Protein AF-0000000072586135 (afdb_homodimer)

Secondary structure (DSSP, 8-state):
--PPPHHHHHHHHHHHHHHHHTHHHHHHHHHHHHHHH-GGGGGTS-SHHHHHSHHHHHHHHHHHHHHHTTT-GGGGHHHHHHHHHHHHTTT--TTHHHHHHHHHHHHHHHHHGGGS-HHHHHHHHHHHHHHHHHHHHHHHHHHHHSS-SS-EEEEEEEEEE-SSSEEEEEEEETTS-PPPP--TT-EEEEEEEETTTTEEEEEEEEB-S---SS-EEEEEE-----BTTBPPPHHHHHHHHH--TT-EEEEPPPB-S----TT--S-EEEEEEGGGHHHHHHHHHHHHHTT--S-EEEEEEES-GGG-TTHHHHHHHHHH-TTEEEEEEESS--TTPPBTTTBSEESPPPHHHHHHHT--TT-EEEEES-HHHHHHHHHHHHHTT--GGGEEEE--SS----/--PPPHHHHHHHHHHHHHHHHTHHHHHHHHHHHHHHH-GGGGGTS-SHHHHHSHHHHHHHHHHHHHHHTTT-GGGGHHHHHHHHHHHHTTT--TTHHHHHHHHHHHHHHHHHGGGS-HHHHHHHHHHHHHHHHHHHHHHHHHHHHSS-SS-EEEEEEEEEE-SSSEEEEEEEETTS-PPPP--TT-EEEEEEEETTTTEEEEEEEEB-S---SS-EEEEEE-----BTTBPPPHHHHHHHHH--TT-EEEEPPPB-S----TT--S-EEEEEEGGGHHHHHHHHHHHHHTT--S-EEEEEEES-GGG-TTHHHHHHHHHH-TTEEEEEEESS--TTPPBTTTBSEESPPPHHHHHHHT--TT-EEEEES-HHHHHHHHHHHHHTT--GGGEEEE--SS----

Sequence (804 aa):
MTQMTAEQMARVKATAPVLAEHGATITKHFYQRMFGRHPELKNVFNQTHQKTGSQPETLAKAVYAYAANIDNLGALGGAVSRIAHKHASLNIRPEHYPIVGENLLASIVEVLGDAVDADTLEAWRIAYGQLAAILIGAEANLYENAAWSGFRPFKVAKKVRESDEITSFYLTPADGGAAPGFEPGQYISVKRFVGDMGVDQPRQYSLSDAPHGKWLRISVKREAGHSEAVPAGKVSTLMHDGVDVDSVVEVTAPMGDFTLNRHATTPVVLISGGVGITPMMSMASTLVAAGSEREVRFLHACRAANVHAFRDWLNDTTDAHPNVKRAVFYEVVGPNDRVGVDHDHEGRITPAALERHALVPDADYYICGPIAFMKQQRDALVALGVAPERVQTEIFGSGALEMTQMTAEQMARVKATAPVLAEHGATITKHFYQRMFGRHPELKNVFNQTHQKTGSQPETLAKAVYAYAANIDNLGALGGAVSRIAHKHASLNIRPEHYPIVGENLLASIVEVLGDAVDADTLEAWRIAYGQLAAILIGAEANLYENAAWSGFRPFKVAKKVRESDEITSFYLTPADGGAAPGFEPGQYISVKRFVGDMGVDQPRQYSLSDAPHGKWLRISVKREAGHSEAVPAGKVSTLMHDGVDVDSVVEVTAPMGDFTLNRHATTPVVLISGGVGITPMMSMASTLVAAGSEREVRFLHACRAANVHAFRDWLNDTTDAHPNVKRAVFYEVVGPNDRVGVDHDHEGRITPAALERHALVPDADYYICGPIAFMKQQRDALVALGVAPERVQTEIFGSGALE

Structure (mmCIF, N/CA/C/O backbone):
data_AF-0000000072586135-model_v1
#
loop_
_entity.id
_entity.type
_entity.pdbx_description
1 polymer Flavohemoprotein
#
loop_
_atom_site.group_PDB
_atom_site.id
_atom_site.type_symbol
_atom_site.label_atom_id
_atom_site.label_alt_id
_atom_site.label_comp_id
_atom_site.label_asym_id
_atom_site.label_entity_id
_atom_site.label_seq_id
_atom_site.pdbx_PDB_ins_code
_atom_site.Cartn_x
_atom_site.Cartn_y
_atom_site.Cartn_z
_atom_site.occupancy
_atom_site.B_iso_or_equiv
_atom_site.auth_seq_id
_atom_site.auth_comp_id
_atom_site.auth_asym_id
_atom_site.auth_atom_id
_atom_site.pdbx_PDB_model_num
ATOM 1 N N . MET A 1 1 ? -5.027 -15.102 22.641 1 48.94 1 MET A N 1
ATOM 2 C CA . MET A 1 1 ? -6.258 -15.344 21.891 1 48.94 1 MET A CA 1
ATOM 3 C C . MET A 1 1 ? -7.172 -16.297 22.656 1 48.94 1 MET A C 1
ATOM 5 O O . MET A 1 1 ? -6.703 -17.266 23.25 1 48.94 1 MET A O 1
ATOM 9 N N . THR A 1 2 ? -8.25 -15.836 23.016 1 58.72 2 THR A N 1
ATOM 10 C CA . THR A 1 2 ? -9.086 -16.656 23.875 1 58.72 2 THR A CA 1
ATOM 11 C C . THR A 1 2 ? -9.453 -17.969 23.203 1 58.72 2 THR A C 1
ATOM 13 O O . THR A 1 2 ? -9.883 -17.969 22.047 1 58.72 2 THR A O 1
ATOM 16 N N . GLN A 1 3 ? -8.945 -19.016 23.656 1 75.38 3 GLN A N 1
ATOM 17 C CA . GLN A 1 3 ? -9.266 -20.375 23.219 1 75.38 3 GLN A CA 1
ATOM 18 C C . GLN A 1 3 ? -10.766 -20.641 23.312 1 75.38 3 GLN A C 1
ATOM 20 O O . GLN A 1 3 ? -11.398 -20.281 24.312 1 75.38 3 GLN A O 1
ATOM 25 N N . MET A 1 4 ? -11.32 -21.062 22.188 1 86.88 4 MET A N 1
ATOM 26 C CA . MET A 1 4 ? -12.734 -21.406 22.156 1 86.88 4 MET A CA 1
ATOM 27 C C . MET A 1 4 ? -13.055 -22.531 23.141 1 86.88 4 MET A C 1
ATOM 29 O O . MET A 1 4 ? -12.281 -23.484 23.266 1 86.88 4 MET A O 1
ATOM 33 N N . THR A 1 5 ? -14.094 -22.359 23.828 1 91 5 THR A N 1
ATOM 34 C CA . THR A 1 5 ? -14.57 -23.422 24.703 1 91 5 THR A CA 1
ATOM 35 C C . THR A 1 5 ? -15.18 -24.562 23.891 1 91 5 THR A C 1
ATOM 37 O O . THR A 1 5 ? -15.484 -24.391 22.719 1 91 5 THR A O 1
ATOM 40 N N . ALA A 1 6 ? -15.352 -25.688 24.562 1 90.5 6 ALA A N 1
ATOM 41 C CA . ALA A 1 6 ? -15.969 -26.844 23.906 1 90.5 6 ALA A CA 1
ATOM 42 C C . ALA A 1 6 ? -17.391 -26.516 23.469 1 90.5 6 ALA A C 1
ATOM 44 O O . ALA A 1 6 ? -17.828 -26.953 22.391 1 90.5 6 ALA A O 1
ATOM 45 N N . GLU A 1 7 ? -18.031 -25.797 24.25 1 92.38 7 GLU A N 1
ATOM 46 C CA . GLU A 1 7 ? -19.406 -25.406 23.922 1 92.38 7 GLU A CA 1
ATOM 47 C C . GLU A 1 7 ? -19.453 -24.5 22.688 1 92.38 7 GLU A C 1
ATOM 49 O O . GLU A 1 7 ? -20.297 -24.672 21.812 1 92.38 7 GLU A O 1
ATOM 54 N N . GLN A 1 8 ? -18.625 -23.594 22.656 1 92.06 8 GLN A N 1
ATOM 55 C CA . GLN A 1 8 ? -18.562 -22.672 21.516 1 92.06 8 GLN A CA 1
ATOM 56 C C . GLN A 1 8 ? -18.219 -23.422 20.234 1 92.06 8 GLN A C 1
ATOM 58 O O . GLN A 1 8 ? -18.828 -23.172 19.188 1 92.06 8 GLN A O 1
ATOM 63 N N . MET A 1 9 ? -17.359 -24.359 20.359 1 91.06 9 MET A N 1
ATOM 64 C CA . MET A 1 9 ? -16.984 -25.156 19.203 1 91.06 9 MET A CA 1
ATOM 65 C C . MET A 1 9 ? -18.172 -25.969 18.688 1 91.06 9 MET A C 1
ATOM 67 O O . MET A 1 9 ? -18.391 -26.078 17.484 1 91.06 9 MET A O 1
ATOM 71 N N . ALA A 1 10 ? -18.859 -26.484 19.625 1 91.19 10 ALA A N 1
ATOM 72 C CA . ALA A 1 10 ? -20.031 -27.281 19.266 1 91.19 10 ALA A CA 1
ATOM 73 C C . ALA A 1 10 ? -21.078 -26.438 18.547 1 91.19 10 ALA A C 1
ATOM 75 O O . ALA A 1 10 ? -21.719 -26.906 17.609 1 91.19 10 ALA A O 1
ATOM 76 N N . ARG A 1 11 ? -21.219 -25.25 18.938 1 91.69 11 ARG A N 1
ATOM 77 C CA . ARG A 1 11 ? -22.188 -24.359 18.328 1 91.69 11 ARG A CA 1
ATOM 78 C C . ARG A 1 11 ? -21.797 -24.016 16.891 1 91.69 11 ARG A C 1
ATOM 80 O O . ARG A 1 11 ? -22.641 -23.984 15.992 1 91.69 11 ARG A O 1
ATOM 87 N N . VAL A 1 12 ? -20.562 -23.719 16.719 1 90.88 12 VAL A N 1
ATOM 88 C CA . VAL A 1 12 ? -20.062 -23.391 15.391 1 90.88 12 VAL A CA 1
ATOM 89 C C . VAL A 1 12 ? -20.234 -24.594 14.461 1 90.88 12 VAL A C 1
ATOM 91 O O . VAL A 1 12 ? -20.781 -24.453 13.359 1 90.88 12 VAL A O 1
ATOM 94 N N . LYS A 1 13 ? -19.922 -25.766 14.938 1 88.62 13 LYS A N 1
ATOM 95 C CA . LYS A 1 13 ? -20.031 -26.984 14.117 1 88.62 13 LYS A CA 1
ATOM 96 C C . LYS A 1 13 ? -21.484 -27.281 13.789 1 88.62 13 LYS A C 1
ATOM 98 O O . LYS A 1 13 ? -21.812 -27.688 12.672 1 88.62 13 LYS A O 1
ATOM 103 N N . ALA A 1 14 ? -22.281 -27.047 14.711 1 88.06 14 ALA A N 1
ATOM 104 C CA . ALA A 1 14 ? -23.703 -27.359 14.555 1 88.06 14 ALA A CA 1
ATOM 105 C C . ALA A 1 14 ? -24.375 -26.422 13.562 1 88.06 14 ALA A C 1
ATOM 107 O O . ALA A 1 14 ? -25.344 -26.781 12.898 1 88.06 14 ALA A O 1
ATOM 108 N N . THR A 1 15 ? -23.828 -25.266 13.43 1 88.31 15 THR A N 1
ATOM 109 C CA . THR A 1 15 ? -24.484 -24.281 12.602 1 88.31 15 THR A CA 1
ATOM 110 C C . THR A 1 15 ? -23.781 -24.125 11.258 1 88.31 15 THR A C 1
ATOM 112 O O . THR A 1 15 ? -24.266 -23.438 10.359 1 88.31 15 THR A O 1
ATOM 115 N N . ALA A 1 16 ? -22.688 -24.812 11.094 1 84.69 16 ALA A N 1
ATOM 116 C CA . ALA A 1 16 ? -21.906 -24.734 9.867 1 84.69 16 ALA A CA 1
ATOM 117 C C . ALA A 1 16 ? -22.719 -25.188 8.656 1 84.69 16 ALA A C 1
ATOM 119 O O . ALA A 1 16 ? -22.688 -24.547 7.605 1 84.69 16 ALA A O 1
ATOM 120 N N . PRO A 1 17 ? -23.531 -26.203 8.789 1 81.75 17 PRO A N 1
ATOM 121 C CA . PRO A 1 17 ? -24.312 -26.641 7.629 1 81.75 17 PRO A CA 1
ATOM 122 C C . PRO A 1 17 ? -25.328 -25.594 7.176 1 81.75 17 PRO A C 1
ATOM 124 O O . PRO A 1 17 ? -25.562 -25.422 5.973 1 81.75 17 PRO A O 1
ATOM 127 N N . VAL A 1 18 ? -25.938 -24.953 8.094 1 82.44 18 VAL A N 1
ATOM 128 C CA . VAL A 1 18 ? -26.922 -23.922 7.754 1 82.44 18 VAL A CA 1
ATOM 129 C C . VAL A 1 18 ? -26.219 -22.766 7.043 1 82.44 18 VAL A C 1
ATOM 131 O O . VAL A 1 18 ? -26.766 -22.188 6.094 1 82.44 18 VAL A O 1
ATOM 134 N N . LEU A 1 19 ? -25.109 -22.422 7.488 1 80.06 19 LEU A N 1
ATOM 135 C CA . LEU A 1 19 ? -24.344 -21.359 6.848 1 80.06 19 LEU A CA 1
ATOM 136 C C . LEU A 1 19 ? -23.938 -21.766 5.434 1 80.06 19 LEU A C 1
ATOM 138 O O . LEU A 1 19 ? -23.938 -20.938 4.523 1 80.06 19 LEU A O 1
ATOM 142 N N . ALA A 1 20 ? -23.609 -23.047 5.344 1 77.44 20 ALA A N 1
ATOM 143 C CA . ALA A 1 20 ? -23.25 -23.547 4.02 1 77.44 20 ALA A CA 1
ATOM 144 C C . ALA A 1 20 ? -24.422 -23.484 3.064 1 77.44 20 ALA A C 1
ATOM 146 O O . ALA A 1 20 ? -24.281 -23.125 1.896 1 77.44 20 ALA A O 1
ATOM 147 N N . GLU A 1 21 ? -25.531 -23.828 3.533 1 81.69 21 GLU A N 1
ATOM 148 C CA . GLU A 1 21 ? -26.75 -23.828 2.723 1 81.69 21 GLU A CA 1
ATOM 149 C C . GLU A 1 21 ? -27.109 -22.422 2.254 1 81.69 21 GLU A C 1
ATOM 151 O O . GLU A 1 21 ? -27.562 -22.234 1.128 1 81.69 21 GLU A O 1
ATOM 156 N N . HIS A 1 22 ? -26.891 -21.484 3.02 1 85.69 22 HIS A N 1
ATOM 157 C CA . HIS A 1 22 ? -27.25 -20.109 2.693 1 85.69 22 HIS A CA 1
ATOM 158 C C . HIS A 1 22 ? -26.016 -19.297 2.324 1 85.69 22 HIS A C 1
ATOM 160 O O . HIS A 1 22 ? -26.047 -18.062 2.346 1 85.69 22 HIS A O 1
ATOM 166 N N . GLY A 1 23 ? -24.938 -19.938 2.098 1 81.75 23 GLY A N 1
ATOM 167 C CA . GLY A 1 23 ? -23.641 -19.312 1.897 1 81.75 23 GLY A CA 1
ATOM 168 C C . GLY A 1 23 ? -23.641 -18.266 0.806 1 81.75 23 GLY A C 1
ATOM 169 O O . GLY A 1 23 ? -23.109 -17.172 0.992 1 81.75 23 GLY A O 1
ATOM 170 N N . ALA A 1 24 ? -24.297 -18.562 -0.292 1 80.62 24 ALA A N 1
ATOM 171 C CA . ALA A 1 24 ? -24.344 -17.641 -1.422 1 80.62 24 ALA A CA 1
ATOM 172 C C . ALA A 1 24 ? -25.078 -16.359 -1.056 1 80.62 24 ALA A C 1
ATOM 174 O O . ALA A 1 24 ? -24.625 -15.25 -1.376 1 80.62 24 ALA A O 1
ATOM 175 N N . THR A 1 25 ? -26.203 -16.5 -0.37 1 87.31 25 THR A N 1
ATOM 176 C CA . THR A 1 25 ? -27 -15.344 0.029 1 87.31 25 THR A CA 1
ATOM 177 C C . THR A 1 25 ? -26.266 -14.5 1.065 1 87.31 25 THR A C 1
ATOM 179 O O . THR A 1 25 ? -26.25 -13.273 0.98 1 87.31 25 THR A O 1
ATOM 182 N N . ILE A 1 26 ? -25.688 -15.148 1.99 1 87.75 26 ILE A N 1
ATOM 183 C CA . ILE A 1 26 ? -24.969 -14.461 3.059 1 87.75 26 ILE A CA 1
ATOM 184 C C . ILE A 1 26 ? -23.797 -13.688 2.473 1 87.75 26 ILE A C 1
ATOM 186 O O . ILE A 1 26 ? -23.578 -12.523 2.818 1 87.75 26 ILE A O 1
ATOM 190 N N . THR A 1 27 ? -23.047 -14.289 1.643 1 85.62 27 THR A N 1
ATOM 191 C CA . THR A 1 27 ? -21.859 -13.672 1.092 1 85.62 27 THR A CA 1
ATOM 192 C C . THR A 1 27 ? -22.219 -12.492 0.194 1 85.62 27 THR A C 1
ATOM 194 O O . THR A 1 27 ? -21.547 -11.453 0.219 1 85.62 27 THR A O 1
ATOM 197 N N . LYS A 1 28 ? -23.266 -12.664 -0.591 1 86.88 28 LYS A N 1
ATOM 198 C CA . LYS A 1 28 ? -23.734 -11.539 -1.399 1 86.88 28 LYS A CA 1
ATOM 199 C C . LYS A 1 28 ? -24.109 -10.344 -0.524 1 86.88 28 LYS A C 1
ATOM 201 O O . LYS A 1 28 ? -23.719 -9.211 -0.811 1 86.88 28 LYS A O 1
ATOM 206 N N . HIS A 1 29 ? -24.875 -10.633 0.488 1 91.62 29 HIS A N 1
ATOM 207 C CA . HIS A 1 29 ? -25.266 -9.578 1.423 1 91.62 29 HIS A CA 1
ATOM 208 C C . HIS A 1 29 ? -24.047 -8.984 2.119 1 91.62 29 HIS A C 1
ATOM 210 O O . HIS A 1 29 ? -23.953 -7.766 2.297 1 91.62 29 HIS A O 1
ATOM 216 N N . PHE A 1 30 ? -23.125 -9.766 2.469 1 92.69 30 PHE A N 1
ATOM 217 C CA . PHE A 1 30 ? -21.891 -9.359 3.133 1 92.69 30 PHE A CA 1
ATOM 218 C C . PHE A 1 30 ? -21.125 -8.344 2.289 1 92.69 30 PHE A C 1
ATOM 220 O O . PHE A 1 30 ? -20.734 -7.281 2.785 1 92.69 30 PHE A O 1
ATOM 227 N N . TYR A 1 31 ? -20.922 -8.672 1.065 1 89.62 31 TYR A N 1
ATOM 228 C CA . TYR A 1 31 ? -20.156 -7.793 0.202 1 89.62 31 TYR A CA 1
ATOM 229 C C . TYR A 1 31 ? -20.875 -6.469 -0.012 1 89.62 31 TYR A C 1
ATOM 231 O O . TYR A 1 31 ? -20.25 -5.402 0.005 1 89.62 31 TYR A O 1
ATOM 239 N N . GLN A 1 32 ? -22.156 -6.551 -0.206 1 91.88 32 GLN A N 1
ATOM 240 C CA . GLN A 1 32 ? -22.938 -5.324 -0.355 1 91.88 32 GLN A CA 1
ATOM 241 C C . GLN A 1 32 ? -22.812 -4.445 0.887 1 91.88 32 GLN A C 1
ATOM 243 O O . GLN A 1 32 ? -22.594 -3.236 0.781 1 91.88 32 GLN A O 1
ATOM 248 N N . ARG A 1 33 ? -22.953 -5.082 2.002 1 93.81 33 ARG A N 1
ATOM 249 C CA . ARG A 1 33 ? -22.859 -4.375 3.275 1 93.81 33 ARG A CA 1
ATOM 250 C C . ARG A 1 33 ? -21.469 -3.777 3.473 1 93.81 33 ARG A C 1
ATOM 252 O O . ARG A 1 33 ? -21.328 -2.604 3.824 1 93.81 33 ARG A O 1
ATOM 259 N N . MET A 1 34 ? -20.484 -4.582 3.242 1 93.19 34 MET A N 1
ATOM 260 C CA . MET A 1 34 ? -19.094 -4.168 3.465 1 93.19 34 MET A CA 1
ATOM 261 C C . MET A 1 34 ? -18.719 -3.021 2.535 1 93.19 34 MET A C 1
ATOM 263 O O . MET A 1 34 ? -18.188 -2.004 2.982 1 93.19 34 MET A O 1
ATOM 267 N N . PHE A 1 35 ? -19.062 -3.088 1.262 1 91.75 35 PHE A N 1
ATOM 268 C CA . PHE A 1 35 ? -18.672 -2.07 0.295 1 91.75 35 PHE A CA 1
ATOM 269 C C . PHE A 1 35 ? -19.469 -0.794 0.491 1 91.75 35 PHE A C 1
ATOM 271 O O . PHE A 1 35 ? -19 0.3 0.171 1 91.75 35 PHE A O 1
ATOM 278 N N . GLY A 1 36 ? -20.688 -0.97 0.987 1 92.25 36 GLY A N 1
ATOM 279 C CA . GLY A 1 36 ? -21.469 0.208 1.322 1 92.25 36 GLY A CA 1
ATOM 280 C C . GLY A 1 36 ? -20.875 1.007 2.471 1 92.25 36 GLY A C 1
ATOM 281 O O . GLY A 1 36 ? -20.875 2.24 2.438 1 92.25 36 GLY A O 1
ATOM 282 N N . ARG A 1 37 ? -20.359 0.326 3.4 1 93.25 37 ARG A N 1
ATOM 283 C CA . ARG A 1 37 ? -19.859 0.963 4.609 1 93.25 37 ARG A CA 1
ATOM 284 C C . ARG A 1 37 ? -18.375 1.325 4.465 1 93.25 37 ARG A C 1
ATOM 286 O O . ARG A 1 37 ? -17.891 2.256 5.113 1 93.25 37 ARG A O 1
ATOM 293 N N . HIS A 1 38 ? -17.703 0.547 3.648 1 93.56 38 HIS A N 1
ATOM 294 C CA . HIS A 1 38 ? -16.266 0.712 3.447 1 93.56 38 HIS A CA 1
ATOM 295 C C . HIS A 1 38 ? -15.914 0.711 1.964 1 93.56 38 HIS A C 1
ATOM 297 O O . HIS A 1 38 ? -15.234 -0.2 1.483 1 93.56 38 HIS A O 1
ATOM 303 N N . PRO A 1 39 ? -16.234 1.788 1.282 1 92.5 39 PRO A N 1
ATOM 304 C CA . PRO A 1 39 ? -16.016 1.822 -0.166 1 92.5 39 PRO A CA 1
ATOM 305 C C . PRO A 1 39 ? -14.531 1.736 -0.542 1 92.5 39 PRO A C 1
ATOM 307 O O . PRO A 1 39 ? -14.203 1.318 -1.654 1 92.5 39 PRO A O 1
ATOM 310 N N . GLU A 1 40 ? -13.625 2.111 0.398 1 92.19 40 GLU A N 1
ATOM 311 C CA . GLU A 1 40 ? -12.195 2.033 0.13 1 92.19 40 GLU A CA 1
ATOM 312 C C . GLU A 1 40 ? -11.766 0.601 -0.17 1 92.19 40 GLU A C 1
ATOM 314 O O . GLU A 1 40 ? -10.766 0.376 -0.854 1 92.19 40 GLU A O 1
ATOM 319 N N . LEU A 1 41 ? -12.539 -0.399 0.287 1 92.56 41 LEU A N 1
ATOM 320 C CA . LEU A 1 41 ? -12.164 -1.799 0.109 1 92.56 41 LEU A CA 1
ATOM 321 C C . LEU A 1 41 ? -12.469 -2.266 -1.311 1 92.56 41 LEU A C 1
ATOM 323 O O . LEU A 1 41 ? -12.023 -3.336 -1.727 1 92.56 41 LEU A O 1
ATOM 327 N N . LYS A 1 42 ? -13.18 -1.464 -2.084 1 91.31 42 LYS A N 1
ATOM 328 C CA . LYS A 1 42 ? -13.375 -1.744 -3.504 1 91.31 42 LYS A CA 1
ATOM 329 C C . LYS A 1 42 ? -12.039 -1.72 -4.25 1 91.31 42 LYS A C 1
ATOM 331 O O . LYS A 1 42 ? -11.93 -2.266 -5.352 1 91.31 42 LYS A O 1
ATOM 336 N N . ASN A 1 43 ? -11.055 -1.072 -3.711 1 92.19 43 ASN A N 1
ATOM 337 C CA . ASN A 1 43 ? -9.727 -0.987 -4.32 1 92.19 43 ASN A CA 1
ATOM 338 C C . ASN A 1 43 ? -8.914 -2.256 -4.078 1 92.19 43 ASN A C 1
ATOM 340 O O . ASN A 1 43 ? -7.863 -2.449 -4.684 1 92.19 43 ASN A O 1
ATOM 344 N N . VAL A 1 44 ? -9.406 -3.131 -3.209 1 88.81 44 VAL A N 1
ATOM 345 C CA . VAL A 1 44 ? -8.664 -4.32 -2.791 1 88.81 44 VAL A CA 1
ATOM 346 C C . VAL A 1 44 ? -9.336 -5.57 -3.354 1 88.81 44 VAL A C 1
ATOM 348 O O . VAL A 1 44 ? -8.664 -6.469 -3.861 1 88.81 44 VAL A O 1
ATOM 351 N N . PHE A 1 45 ? -10.656 -5.555 -3.256 1 83.06 45 PHE A N 1
ATOM 352 C CA . PHE A 1 45 ? -11.422 -6.719 -3.686 1 83.06 45 PHE A CA 1
ATOM 353 C C . PHE A 1 45 ? -11.766 -6.617 -5.168 1 83.06 45 PHE A C 1
ATOM 355 O O . PHE A 1 45 ? -12.07 -5.535 -5.668 1 83.06 45 PHE A O 1
ATOM 362 N N . ASN A 1 46 ? -11.719 -7.738 -5.758 1 75 46 ASN A N 1
ATOM 363 C CA . ASN A 1 46 ? -12.109 -7.785 -7.164 1 75 46 ASN A CA 1
ATOM 364 C C . ASN A 1 46 ? -13.602 -7.5 -7.34 1 75 46 ASN A C 1
ATOM 366 O O . ASN A 1 46 ? -14.445 -8.25 -6.84 1 75 46 ASN A O 1
ATOM 370 N N . GLN A 1 47 ? -13.922 -6.543 -8.031 1 68.25 47 GLN A N 1
ATOM 371 C CA . GLN A 1 47 ? -15.305 -6.094 -8.172 1 68.25 47 GLN A CA 1
ATOM 372 C C . GLN A 1 47 ? -16.031 -6.891 -9.25 1 68.25 47 GLN A C 1
ATOM 374 O O . GLN A 1 47 ? -17.266 -6.988 -9.234 1 68.25 47 GLN A O 1
ATOM 379 N N . THR A 1 48 ? -15.305 -7.344 -10.172 1 56.91 48 THR A N 1
ATOM 380 C CA . THR A 1 48 ? -15.93 -8.109 -11.242 1 56.91 48 THR A CA 1
ATOM 381 C C . THR A 1 48 ? -16.484 -9.43 -10.711 1 56.91 48 THR A C 1
ATOM 383 O O . THR A 1 48 ? -17.578 -9.852 -11.102 1 56.91 48 THR A O 1
ATOM 386 N N . HIS A 1 49 ? -15.828 -9.938 -9.867 1 55.44 49 HIS A N 1
ATOM 387 C CA . HIS A 1 49 ? -16.266 -11.211 -9.305 1 55.44 49 HIS A CA 1
ATOM 388 C C . HIS A 1 49 ? -17.516 -11.039 -8.445 1 55.44 49 HIS A C 1
ATOM 390 O O . HIS A 1 49 ? -18.281 -11.984 -8.25 1 55.44 49 HIS A O 1
ATOM 396 N N . GLN A 1 50 ? -17.672 -9.906 -8.07 1 53.41 50 GLN A N 1
ATOM 397 C CA . GLN A 1 50 ? -18.844 -9.602 -7.262 1 53.41 50 GLN A CA 1
ATOM 398 C C . GLN A 1 50 ? -20.109 -9.562 -8.117 1 53.41 50 GLN A C 1
ATOM 400 O O . GLN A 1 50 ? -21.188 -9.93 -7.66 1 53.41 50 GLN A O 1
ATOM 405 N N . LYS A 1 51 ? -19.906 -9.242 -9.328 1 51.59 51 LYS A N 1
ATOM 406 C CA . LYS A 1 51 ? -21.047 -9.102 -10.227 1 51.59 51 LYS A CA 1
ATOM 407 C C . LYS A 1 51 ? -21.484 -10.469 -10.75 1 51.59 51 LYS A C 1
ATOM 409 O O . LYS A 1 51 ? -22.672 -10.68 -11.008 1 51.59 51 LYS A O 1
ATOM 414 N N . THR A 1 52 ? -20.469 -11.32 -10.859 1 49.84 52 THR A N 1
ATOM 415 C CA . THR A 1 52 ? -20.781 -12.609 -11.469 1 49.84 52 THR A CA 1
ATOM 416 C C . THR A 1 52 ? -21.234 -13.609 -10.414 1 49.84 52 THR A C 1
ATOM 418 O O . THR A 1 52 ? -21.719 -14.695 -10.75 1 49.84 52 THR A O 1
ATOM 421 N N . GLY A 1 53 ? -21.234 -13.258 -9.141 1 54.03 53 GLY A N 1
ATOM 422 C CA . GLY A 1 53 ? -21.703 -14.094 -8.055 1 54.03 53 GLY A CA 1
ATOM 423 C C . GLY A 1 53 ? -20.703 -15.156 -7.633 1 54.03 53 GLY A C 1
ATOM 424 O O . GLY A 1 53 ? -20.906 -15.852 -6.637 1 54.03 53 GLY A O 1
ATOM 425 N N . SER A 1 54 ? -19.547 -15.422 -8.32 1 55.94 54 SER A N 1
ATOM 426 C CA . SER A 1 54 ? -18.594 -16.5 -8.031 1 55.94 54 SER A CA 1
ATOM 427 C C . SER A 1 54 ? -17.844 -16.234 -6.734 1 55.94 54 SER A C 1
ATOM 429 O O . SER A 1 54 ? -17.594 -17.141 -5.949 1 55.94 54 SER A O 1
ATOM 431 N N . GLN A 1 55 ? -17.531 -15.117 -6.27 1 58.62 55 GLN A N 1
ATOM 432 C CA . GLN A 1 55 ? -16.75 -14.75 -5.09 1 58.62 55 GLN A CA 1
ATOM 433 C C . GLN A 1 55 ? -17.531 -15.023 -3.809 1 58.62 55 GLN A C 1
ATOM 435 O O . GLN A 1 55 ? -17 -15.625 -2.873 1 58.62 55 GLN A O 1
ATOM 440 N N . PRO A 1 56 ? -18.734 -14.734 -3.865 1 59.34 56 PRO A N 1
ATOM 441 C CA . PRO A 1 56 ? -19.484 -15.023 -2.637 1 59.34 56 PRO A CA 1
ATOM 442 C C . PRO A 1 56 ? -19.453 -16.5 -2.262 1 59.34 56 PRO A C 1
ATOM 444 O O . PRO A 1 56 ? -19.344 -16.844 -1.082 1 59.34 56 PRO A O 1
ATOM 447 N N . GLU A 1 57 ? -19.234 -17.25 -3.184 1 65.44 57 GLU A N 1
ATOM 448 C CA . GLU A 1 57 ? -19.25 -18.688 -2.914 1 65.44 57 GLU A CA 1
ATOM 449 C C . GLU A 1 57 ? -17.938 -19.156 -2.303 1 65.44 57 GLU A C 1
ATOM 451 O O . GLU A 1 57 ? -17.922 -19.984 -1.392 1 65.44 57 GLU A O 1
ATOM 456 N N . THR A 1 58 ? -16.859 -18.562 -2.68 1 66.31 58 THR A N 1
ATOM 457 C CA . THR A 1 58 ? -15.547 -18.953 -2.193 1 66.31 58 THR A CA 1
ATOM 458 C C . THR A 1 58 ? -15.391 -18.609 -0.717 1 66.31 58 THR A C 1
ATOM 460 O O . THR A 1 58 ? -14.891 -19.422 0.069 1 66.31 58 THR A O 1
ATOM 463 N N . LEU A 1 59 ? -15.773 -17.438 -0.352 1 69.12 59 LEU A N 1
ATOM 464 C CA . LEU A 1 59 ? -15.672 -17.031 1.046 1 69.12 59 LEU A CA 1
ATOM 465 C C . LEU A 1 59 ? -16.547 -17.906 1.93 1 69.12 59 LEU A C 1
ATOM 467 O O . LEU A 1 59 ? -16.141 -18.328 3.01 1 69.12 59 LEU A O 1
ATOM 471 N N . ALA A 1 60 ? -17.719 -18.172 1.395 1 69.19 60 ALA A N 1
ATOM 472 C CA . ALA A 1 60 ? -18.625 -19.031 2.143 1 69.19 60 ALA A CA 1
ATOM 473 C C . ALA A 1 60 ? -18.016 -20.422 2.367 1 69.19 60 ALA A C 1
ATOM 475 O O . ALA A 1 60 ? -18.078 -20.969 3.471 1 69.19 60 ALA A O 1
ATOM 476 N N . LYS A 1 61 ? -17.375 -20.891 1.372 1 70.69 61 LYS A N 1
ATOM 477 C CA . LYS A 1 61 ? -16.75 -22.203 1.46 1 70.69 61 LYS A CA 1
ATOM 478 C C . LYS A 1 61 ? -15.578 -22.188 2.434 1 70.69 61 LYS A C 1
ATOM 480 O O . LYS A 1 61 ? -15.367 -23.156 3.172 1 70.69 61 LYS A O 1
ATOM 485 N N . ALA A 1 62 ? -14.859 -21.125 2.439 1 70.44 62 ALA A N 1
ATOM 486 C CA . ALA A 1 62 ? -13.727 -21 3.355 1 70.44 62 ALA A CA 1
ATOM 487 C C . ALA A 1 62 ? -14.195 -20.953 4.805 1 70.44 62 ALA A C 1
ATOM 489 O O . ALA A 1 62 ? -13.594 -21.609 5.676 1 70.44 62 ALA A O 1
ATOM 490 N N . VAL A 1 63 ? -15.234 -20.25 5.012 1 69.69 63 VAL A N 1
ATOM 491 C CA . VAL A 1 63 ? -15.781 -20.156 6.359 1 69.69 63 VAL A CA 1
ATOM 492 C C . VAL A 1 63 ? -16.328 -21.516 6.801 1 69.69 63 VAL A C 1
ATOM 494 O O . VAL A 1 63 ? -16.109 -21.922 7.945 1 69.69 63 VAL A O 1
ATOM 497 N N . TYR A 1 64 ? -16.969 -22.156 5.895 1 74 64 TYR A N 1
ATOM 498 C CA . TYR A 1 64 ? -17.469 -23.484 6.188 1 74 64 TYR A CA 1
ATOM 499 C C . TYR A 1 64 ? -16.328 -24.453 6.496 1 74 64 TYR A C 1
ATOM 501 O O . TYR A 1 64 ? -16.391 -25.203 7.465 1 74 64 TYR A O 1
ATOM 509 N N . ALA A 1 65 ? -15.352 -24.422 5.629 1 74.44 65 ALA A N 1
ATOM 510 C CA . ALA A 1 65 ? -14.203 -25.297 5.836 1 74.44 65 ALA A CA 1
ATOM 511 C C . ALA A 1 65 ? -13.562 -25.062 7.195 1 74.44 65 ALA A C 1
ATOM 513 O O . ALA A 1 65 ? -13.18 -26 7.891 1 74.44 65 ALA A O 1
ATOM 514 N N . TYR A 1 66 ? -13.469 -23.875 7.527 1 77.94 66 TYR A N 1
ATOM 515 C CA . TYR A 1 66 ? -12.938 -23.516 8.836 1 77.94 66 TYR A CA 1
ATOM 516 C C . TYR A 1 66 ? -13.82 -24.078 9.953 1 77.94 66 TYR A C 1
ATOM 518 O O . TYR A 1 66 ? -13.328 -24.688 10.898 1 77.94 66 TYR A O 1
ATOM 526 N N . ALA A 1 67 ? -15.094 -23.828 9.812 1 78.88 67 ALA A N 1
ATOM 527 C CA . ALA A 1 67 ? -16.031 -24.281 10.828 1 78.88 67 ALA A CA 1
ATOM 528 C C . ALA A 1 67 ? -15.969 -25.797 10.984 1 78.88 67 ALA A C 1
ATOM 530 O O . ALA A 1 67 ? -16 -26.312 12.109 1 78.88 67 ALA A O 1
ATOM 531 N N . ALA A 1 68 ? -15.844 -26.391 9.898 1 77.31 68 ALA A N 1
ATOM 532 C CA . ALA A 1 68 ? -15.828 -27.859 9.898 1 77.31 68 ALA A CA 1
ATOM 533 C C . ALA A 1 68 ? -14.555 -28.391 10.539 1 77.31 68 ALA A C 1
ATOM 535 O O . ALA A 1 68 ? -14.531 -29.516 11.055 1 77.31 68 ALA A O 1
ATOM 536 N N . ASN A 1 69 ? -13.516 -27.672 10.539 1 80.88 69 ASN A N 1
ATOM 537 C CA . ASN A 1 69 ? -12.234 -28.141 11.047 1 80.88 69 ASN A CA 1
ATOM 538 C C . ASN A 1 69 ? -11.82 -27.359 12.297 1 80.88 69 ASN A C 1
ATOM 540 O O . ASN A 1 69 ? -10.625 -27.266 12.609 1 80.88 69 ASN A O 1
ATOM 544 N N . ILE A 1 70 ? -12.711 -26.766 12.906 1 81.62 70 ILE A N 1
ATOM 545 C CA . ILE A 1 70 ? -12.445 -25.844 14.008 1 81.62 70 ILE A CA 1
ATOM 546 C C . ILE A 1 70 ? -11.719 -26.594 15.133 1 81.62 70 ILE A C 1
ATOM 548 O O . ILE A 1 70 ? -10.992 -25.984 15.922 1 81.62 70 ILE A O 1
ATOM 552 N N . ASP A 1 71 ? -11.859 -27.922 15.195 1 80.12 71 ASP A N 1
ATOM 553 C CA . ASP A 1 71 ? -11.219 -28.734 16.219 1 80.12 71 ASP A CA 1
ATOM 554 C C . ASP A 1 71 ? -9.867 -29.266 15.742 1 80.12 71 ASP A C 1
ATOM 556 O O . ASP A 1 71 ? -9.148 -29.922 16.5 1 80.12 71 ASP A O 1
ATOM 560 N N . ASN A 1 72 ? -9.57 -29.094 14.523 1 80.56 72 ASN A N 1
ATOM 561 C CA . ASN A 1 72 ? -8.328 -29.547 13.914 1 80.56 72 ASN A CA 1
ATOM 562 C C . ASN A 1 72 ? -7.789 -28.531 12.906 1 80.56 72 ASN A C 1
ATOM 564 O O . ASN A 1 72 ? -7.719 -28.828 11.711 1 80.56 72 ASN A O 1
ATOM 568 N N . LEU A 1 73 ? -7.281 -27.516 13.477 1 74.25 73 LEU A N 1
ATOM 569 C CA . LEU A 1 73 ? -6.887 -26.406 12.617 1 74.25 73 LEU A CA 1
ATOM 570 C C . LEU A 1 73 ? -5.648 -26.75 11.797 1 74.25 73 LEU A C 1
ATOM 572 O O . LEU A 1 73 ? -5.395 -26.141 10.758 1 74.25 73 LEU A O 1
ATOM 576 N N . GLY A 1 74 ? -4.879 -27.734 12.273 1 72.25 74 GLY A N 1
ATOM 577 C CA . GLY A 1 74 ? -3.746 -28.219 11.5 1 72.25 74 GLY A CA 1
ATOM 578 C C . GLY A 1 74 ? -4.129 -28.719 10.125 1 72.25 74 GLY A C 1
ATOM 579 O O . GLY A 1 74 ? -3.342 -28.625 9.18 1 72.25 74 GLY A O 1
ATOM 580 N N . ALA A 1 75 ? -5.371 -29.25 10.008 1 74.06 75 ALA A N 1
ATOM 581 C CA . ALA A 1 75 ? -5.863 -29.781 8.734 1 74.06 75 ALA A CA 1
ATOM 582 C C . ALA A 1 75 ? -6.078 -28.656 7.723 1 74.06 75 ALA A C 1
ATOM 584 O O . ALA A 1 75 ? -6.18 -28.906 6.52 1 74.06 75 ALA A O 1
ATOM 585 N N . LEU A 1 76 ? -6.012 -27.469 8.227 1 75.44 76 LEU A N 1
ATOM 586 C CA . LEU A 1 76 ? -6.277 -26.328 7.363 1 75.44 76 LEU A CA 1
ATOM 587 C C . LEU A 1 76 ? -4.98 -25.75 6.82 1 75.44 76 LEU A C 1
ATOM 589 O O . LEU A 1 76 ? -4.996 -24.719 6.121 1 75.44 76 LEU A O 1
ATOM 593 N N . GLY A 1 77 ? -3.859 -26.422 7.145 1 73.88 77 GLY A N 1
ATOM 594 C CA . GLY A 1 77 ? -2.562 -25.859 6.82 1 73.88 77 GLY A CA 1
ATOM 595 C C . GLY A 1 77 ? -2.436 -25.438 5.367 1 73.88 77 GLY A C 1
ATOM 596 O O . GLY A 1 77 ? -2.064 -24.312 5.066 1 73.88 77 GLY A O 1
ATOM 597 N N . GLY A 1 78 ? -2.797 -26.359 4.43 1 77.81 78 GLY A N 1
ATOM 598 C CA . GLY A 1 78 ? -2.721 -26.047 3.01 1 77.81 78 GLY A CA 1
ATOM 599 C C . GLY A 1 78 ? -3.643 -24.922 2.594 1 77.81 78 GLY A C 1
ATOM 600 O O . GLY A 1 78 ? -3.236 -24.031 1.849 1 77.81 78 GLY A O 1
ATOM 601 N N . ALA A 1 79 ? -4.777 -24.922 3.109 1 81.12 79 ALA A N 1
ATOM 602 C CA . ALA A 1 79 ? -5.75 -23.875 2.789 1 81.12 79 ALA A CA 1
ATOM 603 C C . ALA A 1 79 ? -5.309 -22.531 3.34 1 81.12 79 ALA A C 1
ATOM 605 O O . ALA A 1 79 ? -5.449 -21.5 2.67 1 81.12 79 ALA A O 1
ATOM 606 N N . VAL A 1 80 ? -4.762 -22.531 4.555 1 84.94 80 VAL A N 1
ATOM 607 C CA . VAL A 1 80 ? -4.297 -21.297 5.195 1 84.94 80 VAL A CA 1
ATOM 608 C C . VAL A 1 80 ? -3.172 -20.688 4.367 1 84.94 80 VAL A C 1
ATOM 610 O O . VAL A 1 80 ? -3.154 -19.469 4.141 1 84.94 80 VAL A O 1
ATOM 613 N N . SER A 1 81 ? -2.291 -21.516 3.947 1 89.62 81 SER A N 1
ATOM 614 C CA . SER A 1 81 ? -1.182 -21.031 3.133 1 89.62 81 SER A CA 1
ATOM 615 C C . SER A 1 81 ? -1.684 -20.375 1.847 1 89.62 81 SER A C 1
ATOM 617 O O . SER A 1 81 ? -1.266 -19.281 1.5 1 89.62 81 SER A O 1
ATOM 619 N N . ARG A 1 82 ? -2.568 -21.031 1.179 1 88.44 82 ARG A N 1
ATOM 620 C CA . ARG A 1 82 ? -3.113 -20.531 -0.077 1 88.44 82 ARG A CA 1
ATOM 621 C C . ARG A 1 82 ? -3.816 -19.188 0.129 1 88.44 82 ARG A C 1
ATOM 623 O O . ARG A 1 82 ? -3.611 -18.25 -0.641 1 88.44 82 ARG A O 1
ATOM 630 N N . ILE A 1 83 ? -4.594 -19.094 1.147 1 88.06 83 ILE A N 1
ATOM 631 C CA . ILE A 1 83 ? -5.348 -17.875 1.436 1 88.06 83 ILE A CA 1
ATOM 632 C C . ILE A 1 83 ? -4.387 -16.75 1.805 1 88.06 83 ILE A C 1
ATOM 634 O O . ILE A 1 83 ? -4.535 -15.617 1.336 1 88.06 83 ILE A O 1
ATOM 638 N N . ALA A 1 84 ? -3.406 -17.094 2.654 1 93.06 84 ALA A N 1
ATOM 639 C CA . ALA A 1 84 ? -2.451 -16.078 3.104 1 93.06 84 ALA A CA 1
ATOM 640 C C . ALA A 1 84 ? -1.672 -15.508 1.926 1 93.06 84 ALA A C 1
ATOM 642 O O . ALA A 1 84 ? -1.436 -14.297 1.863 1 93.06 84 ALA A O 1
ATOM 643 N N . HIS A 1 85 ? -1.243 -16.375 1.027 1 95.31 85 HIS A N 1
ATOM 644 C CA . HIS A 1 85 ? -0.532 -15.898 -0.154 1 95.31 85 HIS A CA 1
ATOM 645 C C . HIS A 1 85 ? -1.416 -14.984 -1.001 1 95.31 85 HIS A C 1
ATOM 647 O O . HIS A 1 85 ? -0.957 -13.953 -1.498 1 95.31 85 HIS A O 1
ATOM 653 N N . LYS A 1 86 ? -2.582 -15.406 -1.189 1 92.62 86 LYS A N 1
ATOM 654 C CA . LYS A 1 86 ? -3.514 -14.562 -1.935 1 92.62 86 LYS A CA 1
ATOM 655 C C . LYS A 1 86 ? -3.697 -13.211 -1.253 1 92.62 86 LYS A C 1
ATOM 657 O O . LYS A 1 86 ? -3.646 -12.164 -1.908 1 92.62 86 LYS A O 1
ATOM 662 N N . HIS A 1 87 ? -3.936 -13.227 0.035 1 93.88 87 HIS A N 1
ATOM 663 C CA . HIS A 1 87 ? -4.129 -12 0.801 1 93.88 87 HIS A CA 1
ATOM 664 C C . HIS A 1 87 ? -2.898 -11.102 0.723 1 93.88 87 HIS A C 1
ATOM 666 O O . HIS A 1 87 ? -3.018 -9.891 0.512 1 93.88 87 HIS A O 1
ATOM 672 N N . ALA A 1 88 ? -1.75 -11.719 0.916 1 96.62 88 ALA A N 1
ATOM 673 C CA . ALA A 1 88 ? -0.515 -10.945 0.842 1 96.62 88 ALA A CA 1
ATOM 674 C C . ALA A 1 88 ? -0.355 -10.297 -0.531 1 96.62 88 ALA A C 1
ATOM 676 O O . ALA A 1 88 ? 0.111 -9.156 -0.637 1 96.62 88 ALA A O 1
ATOM 677 N N . SER A 1 89 ? -0.792 -11.039 -1.539 1 96.25 89 SER A N 1
ATOM 678 C CA . SER A 1 89 ? -0.694 -10.523 -2.9 1 96.25 89 SER A CA 1
ATOM 679 C C . SER A 1 89 ? -1.699 -9.398 -3.139 1 96.25 89 SER A C 1
ATOM 681 O O . SER A 1 89 ? -1.658 -8.734 -4.176 1 96.25 89 SER A O 1
ATOM 683 N N . LEU A 1 90 ? -2.578 -9.195 -2.229 1 94.69 90 LEU A N 1
ATOM 684 C CA . LEU A 1 90 ? -3.539 -8.102 -2.289 1 94.69 90 LEU A CA 1
ATOM 685 C C . LEU A 1 90 ? -3.221 -7.035 -1.241 1 94.69 90 LEU A C 1
ATOM 687 O O . LEU A 1 90 ? -3.971 -6.074 -1.08 1 94.69 90 LEU A O 1
ATOM 691 N N . ASN A 1 91 ? -2.15 -7.223 -0.546 1 96.25 91 ASN A N 1
ATOM 692 C CA . ASN A 1 91 ? -1.69 -6.324 0.506 1 96.25 91 ASN A CA 1
ATOM 693 C C . ASN A 1 91 ? -2.717 -6.203 1.629 1 96.25 91 ASN A C 1
ATOM 695 O O . ASN A 1 91 ? -2.947 -5.109 2.148 1 96.25 91 ASN A O 1
ATOM 699 N N . ILE A 1 92 ? -3.418 -7.285 1.925 1 95.75 92 ILE A N 1
ATOM 700 C CA . ILE A 1 92 ? -4.328 -7.328 3.062 1 95.75 92 ILE A CA 1
ATOM 701 C C . ILE A 1 92 ? -3.547 -7.125 4.359 1 95.75 92 ILE A C 1
ATOM 703 O O . ILE A 1 92 ? -2.449 -7.66 4.52 1 95.75 92 ILE A O 1
ATOM 707 N N . ARG A 1 93 ? -4.145 -6.375 5.273 1 97.19 93 ARG A N 1
ATOM 708 C CA . ARG A 1 93 ? -3.486 -5.996 6.52 1 97.19 93 ARG A CA 1
ATOM 709 C C . ARG A 1 93 ? -4.363 -6.324 7.723 1 97.19 93 ARG A C 1
ATOM 711 O O . ARG A 1 93 ? -5.566 -6.551 7.578 1 97.19 93 ARG A O 1
ATOM 718 N N . PRO A 1 94 ? -3.746 -6.375 8.969 1 97 94 PRO A N 1
ATOM 719 C CA . PRO A 1 94 ? -4.488 -6.762 10.172 1 97 94 PRO A CA 1
ATOM 720 C C . PRO A 1 94 ? -5.734 -5.91 10.398 1 97 94 PRO A C 1
ATOM 722 O O . PRO A 1 94 ? -6.766 -6.422 10.836 1 97 94 PRO A O 1
ATOM 725 N N . GLU A 1 95 ? -5.672 -4.691 10.078 1 96.75 95 GLU A N 1
ATOM 726 C CA . GLU A 1 95 ? -6.777 -3.785 10.375 1 96.75 95 GLU A CA 1
ATOM 727 C C . GLU A 1 95 ? -7.969 -4.043 9.461 1 96.75 95 GLU A C 1
ATOM 729 O O . GLU A 1 95 ? -9.062 -3.533 9.695 1 96.75 95 GLU A O 1
ATOM 734 N N . HIS A 1 96 ? -7.852 -4.867 8.43 1 96.12 96 HIS A N 1
ATOM 735 C CA . HIS A 1 96 ? -8.945 -5.188 7.523 1 96.12 96 HIS A CA 1
ATOM 736 C C . HIS A 1 96 ? -9.844 -6.277 8.102 1 96.12 96 HIS A C 1
ATOM 738 O O . HIS A 1 96 ? -11.031 -6.344 7.789 1 96.12 96 HIS A O 1
ATOM 744 N N . TYR A 1 97 ? -9.328 -7.113 8.961 1 94.25 97 TYR A N 1
ATOM 745 C CA . TYR A 1 97 ? -10.023 -8.297 9.445 1 94.25 97 TYR A CA 1
ATOM 746 C C . TYR A 1 97 ? -11.211 -7.914 10.328 1 94.25 97 TYR A C 1
ATOM 748 O O . TYR A 1 97 ? -12.297 -8.484 10.203 1 94.25 97 TYR A O 1
ATOM 756 N N . PRO A 1 98 ? -11.031 -6.922 11.227 1 95.62 98 PRO A N 1
ATOM 757 C CA . PRO A 1 98 ? -12.211 -6.527 12 1 95.62 98 PRO A CA 1
ATOM 758 C C . PRO A 1 98 ? -13.344 -6.004 11.125 1 95.62 98 PRO A C 1
ATOM 760 O O . PRO A 1 98 ? -14.523 -6.227 11.43 1 95.62 98 PRO A O 1
ATOM 763 N N . ILE A 1 99 ? -13.047 -5.348 10.047 1 95.06 99 ILE A N 1
ATOM 764 C CA . ILE A 1 99 ? -14.047 -4.832 9.125 1 95.06 99 ILE A CA 1
ATOM 765 C C . ILE A 1 99 ? -14.805 -5.992 8.477 1 95.06 99 ILE A C 1
ATOM 767 O O . ILE A 1 99 ? -16.031 -6.016 8.477 1 95.06 99 ILE A O 1
ATOM 771 N N . VAL A 1 100 ? -14.062 -6.965 7.934 1 92.12 100 VAL A N 1
ATOM 772 C CA . VAL A 1 100 ? -14.656 -8.133 7.293 1 92.12 100 VAL A CA 1
ATOM 773 C C . VAL A 1 100 ? -15.492 -8.914 8.305 1 92.12 100 VAL A C 1
ATOM 775 O O . VAL A 1 100 ? -16.641 -9.273 8.023 1 92.12 100 VAL A O 1
ATOM 778 N N . GLY A 1 101 ? -14.953 -9.125 9.5 1 91.75 101 GLY A N 1
ATOM 779 C CA . GLY A 1 101 ? -15.648 -9.875 10.531 1 91.75 101 GLY A CA 1
ATOM 780 C C . GLY A 1 101 ? -16.969 -9.234 10.938 1 91.75 101 GLY A C 1
ATOM 781 O O . GLY A 1 101 ? -17.984 -9.914 11.039 1 91.75 101 GLY A O 1
ATOM 782 N N . GLU A 1 102 ? -16.906 -7.961 11.164 1 95.19 102 GLU A N 1
ATOM 783 C CA . GLU A 1 102 ? -18.109 -7.238 11.578 1 95.19 102 GLU A CA 1
ATOM 784 C C . GLU A 1 102 ? -19.219 -7.355 10.531 1 95.19 102 GLU A C 1
ATOM 786 O O . GLU A 1 102 ? -20.359 -7.645 10.859 1 95.19 102 GLU A O 1
ATOM 791 N N . ASN A 1 103 ? -18.859 -7.164 9.297 1 94.5 103 ASN A N 1
ATOM 792 C CA . ASN A 1 103 ? -19.859 -7.188 8.234 1 94.5 103 ASN A CA 1
ATOM 793 C C . ASN A 1 103 ? -20.328 -8.609 7.938 1 94.5 103 ASN A C 1
ATOM 795 O O . ASN A 1 103 ? -21.484 -8.82 7.586 1 94.5 103 ASN A O 1
ATOM 799 N N . LEU A 1 104 ? -19.438 -9.609 8.078 1 90.69 104 LEU A N 1
ATOM 800 C CA . LEU A 1 104 ? -19.828 -11.008 7.895 1 90.69 104 LEU A CA 1
ATOM 801 C C . LEU A 1 104 ? -20.812 -11.445 8.977 1 90.69 104 LEU A C 1
ATOM 803 O O . LEU A 1 104 ? -21.875 -12 8.664 1 90.69 104 LEU A O 1
ATOM 807 N N . LEU A 1 105 ? -20.5 -11.164 10.227 1 91.31 105 LEU A N 1
ATOM 808 C CA . LEU A 1 105 ? -21.359 -11.57 11.344 1 91.31 105 LEU A CA 1
ATOM 809 C C . LEU A 1 105 ? -22.703 -10.844 11.297 1 91.31 105 LEU A C 1
ATOM 811 O O . LEU A 1 105 ? -23.734 -11.453 11.539 1 91.31 105 LEU A O 1
ATOM 815 N N . ALA A 1 106 ? -22.641 -9.57 10.93 1 94.38 106 ALA A N 1
ATOM 816 C CA . ALA A 1 106 ? -23.891 -8.836 10.766 1 94.38 106 ALA A CA 1
ATOM 817 C C . ALA A 1 106 ? -24.75 -9.445 9.656 1 94.38 106 ALA A C 1
ATOM 819 O O . ALA A 1 106 ? -25.969 -9.531 9.789 1 94.38 106 ALA A O 1
ATOM 820 N N . SER A 1 107 ? -24.109 -9.82 8.578 1 92.44 107 SER A N 1
ATOM 821 C CA . SER A 1 107 ? -24.812 -10.414 7.453 1 92.44 107 SER A CA 1
ATOM 822 C C . SER A 1 107 ? -25.453 -11.742 7.84 1 92.44 107 SER A C 1
ATOM 824 O O . SER A 1 107 ? -26.562 -12.062 7.402 1 92.44 107 SER A O 1
ATOM 826 N N . ILE A 1 108 ? -24.75 -12.547 8.633 1 88.56 108 ILE A N 1
ATOM 827 C CA . ILE A 1 108 ? -25.297 -13.812 9.125 1 88.56 108 ILE A CA 1
ATOM 828 C C . ILE A 1 108 ? -26.578 -13.555 9.914 1 88.56 108 ILE A C 1
ATOM 830 O O . ILE A 1 108 ? -27.609 -14.211 9.688 1 88.56 108 ILE A O 1
ATOM 834 N N . VAL A 1 109 ? -26.547 -12.578 10.703 1 92.06 109 VAL A N 1
ATOM 835 C CA . VAL A 1 109 ? -27.703 -12.25 11.539 1 92.06 109 VAL A CA 1
ATOM 836 C C . VAL A 1 109 ? -28.828 -11.695 10.672 1 92.06 109 VAL A C 1
ATOM 838 O O . VAL A 1 109 ? -29.984 -12.078 10.82 1 92.06 109 VAL A O 1
ATOM 841 N N . GLU A 1 110 ? -28.484 -10.875 9.75 1 94.12 110 GLU A N 1
ATOM 842 C CA . GLU A 1 110 ? -29.484 -10.195 8.938 1 94.12 110 GLU A CA 1
ATOM 843 C C . GLU A 1 110 ? -30.141 -11.164 7.957 1 94.12 110 GLU A C 1
ATOM 845 O O . GLU A 1 110 ? -31.312 -11.008 7.613 1 94.12 110 GLU A O 1
ATOM 850 N N . VAL A 1 111 ? -29.438 -12.156 7.5 1 91.38 111 VAL A N 1
ATOM 851 C CA . VAL A 1 111 ? -29.969 -13.109 6.523 1 91.38 111 VAL A CA 1
ATOM 852 C C . VAL A 1 111 ? -30.688 -14.242 7.246 1 91.38 111 VAL A C 1
ATOM 854 O O . VAL A 1 111 ? -31.781 -14.656 6.836 1 91.38 111 VAL A O 1
ATOM 857 N N . LEU A 1 112 ? -30.125 -14.75 8.359 1 88.56 112 LEU A N 1
ATOM 858 C CA . LEU A 1 112 ? -30.688 -15.93 9.008 1 88.56 112 LEU A CA 1
ATOM 859 C C . LEU A 1 112 ? -31.672 -15.547 10.102 1 88.56 112 LEU A C 1
ATOM 861 O O . LEU A 1 112 ? -32.469 -16.375 10.547 1 88.56 112 LEU A O 1
ATOM 865 N N . GLY A 1 113 ? -31.547 -14.367 10.562 1 86.12 113 GLY A N 1
ATOM 866 C CA . GLY A 1 113 ? -32.469 -13.867 11.562 1 86.12 113 GLY A CA 1
ATOM 867 C C . GLY A 1 113 ? -32.438 -14.656 12.859 1 86.12 113 GLY A C 1
ATOM 868 O O . GLY A 1 113 ? -31.344 -14.859 13.422 1 86.12 113 GLY A O 1
ATOM 869 N N . ASP A 1 114 ? -33.531 -15.141 13.25 1 83.44 114 ASP A N 1
ATOM 870 C CA . ASP A 1 114 ? -33.719 -15.766 14.555 1 83.44 114 ASP A CA 1
ATOM 871 C C . ASP A 1 114 ? -33.094 -17.156 14.594 1 83.44 114 ASP A C 1
ATOM 873 O O . ASP A 1 114 ? -33 -17.766 15.656 1 83.44 114 ASP A O 1
ATOM 877 N N . ALA A 1 115 ? -32.656 -17.562 13.484 1 82 115 ALA A N 1
ATOM 878 C CA . ALA A 1 115 ? -32.062 -18.891 13.43 1 82 115 ALA A CA 1
ATOM 879 C C . ALA A 1 115 ? -30.703 -18.906 14.117 1 82 115 ALA A C 1
ATOM 881 O O . ALA A 1 115 ? -30.188 -19.969 14.461 1 82 115 ALA A O 1
ATOM 882 N N . VAL A 1 116 ? -30.141 -17.75 14.328 1 88 116 VAL A N 1
ATOM 883 C CA . VAL A 1 116 ? -28.859 -17.656 15.031 1 88 116 VAL A CA 1
ATOM 884 C C . VAL A 1 116 ? -29.047 -16.875 16.328 1 88 116 VAL A C 1
ATOM 886 O O . VAL A 1 116 ? -29.266 -15.656 16.297 1 88 116 VAL A O 1
ATOM 889 N N . ASP A 1 117 ? -28.938 -17.531 17.406 1 92.12 117 ASP A N 1
ATOM 890 C CA . ASP A 1 117 ? -29.094 -16.844 18.672 1 92.12 117 ASP A CA 1
ATOM 891 C C . ASP A 1 117 ? -27.797 -16.141 19.078 1 92.12 117 ASP A C 1
ATOM 893 O O . ASP A 1 117 ? -26.781 -16.281 18.406 1 92.12 117 ASP A O 1
ATOM 897 N N . ALA A 1 118 ? -27.859 -15.445 20.156 1 93.25 118 ALA A N 1
ATOM 898 C CA . ALA A 1 118 ? -26.766 -14.586 20.594 1 93.25 118 ALA A CA 1
ATOM 899 C C . ALA A 1 118 ? -25.531 -15.406 20.938 1 93.25 118 ALA A C 1
ATOM 901 O O . ALA A 1 118 ? -24.406 -15.008 20.641 1 93.25 118 ALA A O 1
ATOM 902 N N . ASP A 1 119 ? -25.766 -16.5 21.547 1 94.56 119 ASP A N 1
ATOM 903 C CA . ASP A 1 119 ? -24.656 -17.359 21.953 1 94.56 119 ASP A CA 1
ATOM 904 C C . ASP A 1 119 ? -23.953 -17.953 20.734 1 94.56 119 ASP A C 1
ATOM 906 O O . ASP A 1 119 ? -22.719 -18.062 20.703 1 94.56 119 ASP A O 1
ATOM 910 N N . THR A 1 120 ? -24.734 -18.359 19.844 1 92.94 120 THR A N 1
ATOM 911 C CA . THR A 1 120 ? -24.172 -18.891 18.609 1 92.94 120 THR A CA 1
ATOM 912 C C . THR A 1 120 ? -23.391 -17.812 17.859 1 92.94 120 THR A C 1
ATOM 914 O O . THR A 1 120 ? -22.297 -18.078 17.359 1 92.94 120 THR A O 1
ATOM 917 N N . LEU A 1 121 ? -23.922 -16.641 17.859 1 93.06 121 LEU A N 1
ATOM 918 C CA . LEU A 1 121 ? -23.234 -15.539 17.188 1 93.06 121 LEU A CA 1
ATOM 919 C C . LEU A 1 121 ? -21.906 -15.242 17.875 1 93.06 121 LEU A C 1
ATOM 921 O O . LEU A 1 121 ? -20.906 -15 17.203 1 93.06 121 LEU A O 1
ATOM 925 N N . GLU A 1 122 ? -21.938 -15.242 19.141 1 94.5 122 GLU A N 1
ATOM 926 C CA . GLU A 1 122 ? -20.719 -15.016 19.891 1 94.5 122 GLU A CA 1
ATOM 927 C C . GLU A 1 122 ? -19.672 -16.094 19.609 1 94.5 122 GLU A C 1
ATOM 929 O O . GLU A 1 122 ? -18.484 -15.812 19.5 1 94.5 122 GLU A O 1
ATOM 934 N N . ALA A 1 123 ? -20.141 -17.328 19.531 1 92.56 123 ALA A N 1
ATOM 935 C CA . ALA A 1 123 ? -19.234 -18.422 19.172 1 92.56 123 ALA A CA 1
ATOM 936 C C . ALA A 1 123 ? -18.594 -18.172 17.812 1 92.56 123 ALA A C 1
ATOM 938 O O . ALA A 1 123 ? -17.391 -18.406 17.641 1 92.56 123 ALA A O 1
ATOM 939 N N . TRP A 1 124 ? -19.344 -17.688 16.906 1 90.94 124 TRP A N 1
ATOM 940 C CA . TRP A 1 124 ? -18.828 -17.406 15.57 1 90.94 124 TRP A CA 1
ATOM 941 C C . TRP A 1 124 ? -17.875 -16.219 15.602 1 90.94 124 TRP A C 1
ATOM 943 O O . TRP A 1 124 ? -16.891 -16.188 14.844 1 90.94 124 TRP A O 1
ATOM 953 N N . ARG A 1 125 ? -18.141 -15.266 16.406 1 92.69 125 ARG A N 1
ATOM 954 C CA . ARG A 1 125 ? -17.234 -14.133 16.562 1 92.69 125 ARG A CA 1
ATOM 955 C C . ARG A 1 125 ? -15.859 -14.586 17.031 1 92.69 125 ARG A C 1
ATOM 957 O O . ARG A 1 125 ? -14.844 -14.148 16.5 1 92.69 125 ARG A O 1
ATOM 964 N N . ILE A 1 126 ? -15.883 -15.414 18 1 92.06 126 ILE A N 1
ATOM 965 C CA . ILE A 1 126 ? -14.633 -15.922 18.547 1 92.06 126 ILE A CA 1
ATOM 966 C C . ILE A 1 126 ? -13.93 -16.781 17.5 1 92.06 126 ILE A C 1
ATOM 968 O O . ILE A 1 126 ? -12.711 -16.688 17.312 1 92.06 126 ILE A O 1
ATOM 972 N N . ALA A 1 127 ? -14.688 -17.625 16.797 1 88.75 127 ALA A N 1
ATOM 973 C CA . ALA A 1 127 ? -14.133 -18.469 15.734 1 88.75 127 ALA A CA 1
ATOM 974 C C . ALA A 1 127 ? -13.484 -17.609 14.648 1 88.75 127 ALA A C 1
ATOM 976 O O . ALA A 1 127 ? -12.367 -17.906 14.203 1 88.75 127 ALA A O 1
ATOM 977 N N . TYR A 1 128 ? -14.156 -16.578 14.258 1 88.75 128 TYR A N 1
ATOM 978 C CA . TYR A 1 128 ? -13.602 -15.672 13.266 1 88.75 128 TYR A CA 1
ATOM 979 C C . TYR A 1 128 ? -12.305 -15.047 13.758 1 88.75 128 TYR A C 1
ATOM 981 O O . TYR A 1 128 ? -11.336 -14.945 13.008 1 88.75 128 TYR A O 1
ATOM 989 N N . GLY A 1 129 ? -12.359 -14.625 14.938 1 90.44 129 GLY A N 1
ATOM 990 C CA . GLY A 1 129 ? -11.172 -14.016 15.516 1 90.44 129 GLY A CA 1
ATOM 991 C C . GLY A 1 129 ? -9.961 -14.938 15.5 1 90.44 129 GLY A C 1
ATOM 992 O O . GLY A 1 129 ? -8.844 -14.492 15.227 1 90.44 129 GLY A O 1
ATOM 993 N N . GLN A 1 130 ? -10.219 -16.141 15.789 1 89.06 130 GLN A N 1
ATOM 994 C CA . GLN A 1 130 ? -9.141 -17.109 15.781 1 89.06 130 GLN A CA 1
ATOM 995 C C . GLN A 1 130 ? -8.586 -17.312 14.375 1 89.06 130 GLN A C 1
ATOM 997 O O . GLN A 1 130 ? -7.371 -17.344 14.172 1 89.06 130 GLN A O 1
ATOM 1002 N N . LEU A 1 131 ? -9.453 -17.469 13.477 1 87.19 131 LEU A N 1
ATOM 1003 C CA . LEU A 1 131 ? -9.023 -17.609 12.086 1 87.19 131 LEU A CA 1
ATOM 1004 C C . LEU A 1 131 ? -8.258 -16.375 11.625 1 87.19 131 LEU A C 1
ATOM 1006 O O . LEU A 1 131 ? -7.219 -16.5 10.969 1 87.19 131 LEU A O 1
ATOM 1010 N N . ALA A 1 132 ? -8.773 -15.227 11.977 1 91.12 132 ALA A N 1
ATOM 1011 C CA . ALA A 1 132 ? -8.125 -13.969 11.625 1 91.12 132 ALA A CA 1
ATOM 1012 C C . ALA A 1 132 ? -6.703 -13.914 12.172 1 91.12 132 ALA A C 1
ATOM 1014 O O . ALA A 1 132 ? -5.77 -13.531 11.469 1 91.12 132 ALA A O 1
ATOM 1015 N N . ALA A 1 133 ? -6.578 -14.336 13.375 1 92.25 133 ALA A N 1
ATOM 1016 C CA . ALA A 1 133 ? -5.262 -14.312 14 1 92.25 133 ALA A CA 1
ATOM 1017 C C . ALA A 1 133 ? -4.289 -15.227 13.273 1 92.25 133 ALA A C 1
ATOM 1019 O O . ALA A 1 133 ? -3.119 -14.883 13.078 1 92.25 133 ALA A O 1
ATOM 1020 N N . ILE A 1 134 ? -4.762 -16.375 12.883 1 89.56 134 ILE A N 1
ATOM 1021 C CA . ILE A 1 134 ? -3.939 -17.328 12.156 1 89.56 134 ILE A CA 1
ATOM 1022 C C . ILE A 1 134 ? -3.5 -16.734 10.82 1 89.56 134 ILE A C 1
ATOM 1024 O O . ILE A 1 134 ? -2.318 -16.781 10.469 1 89.56 134 ILE A O 1
ATOM 1028 N N . LEU A 1 135 ? -4.398 -16.156 10.117 1 92.19 135 LEU A N 1
ATOM 1029 C CA . LEU A 1 135 ? -4.102 -15.609 8.805 1 92.19 135 LEU A CA 1
ATOM 1030 C C . LEU A 1 135 ? -3.203 -14.375 8.922 1 92.19 135 LEU A C 1
ATOM 1032 O O . LEU A 1 135 ? -2.264 -14.219 8.141 1 92.19 135 LEU A O 1
ATOM 1036 N N . ILE A 1 136 ? -3.469 -13.523 9.93 1 95.81 136 ILE A N 1
ATOM 1037 C CA . ILE A 1 136 ? -2.645 -12.344 10.164 1 95.81 136 ILE A CA 1
ATOM 1038 C C . ILE A 1 136 ? -1.201 -12.766 10.43 1 95.81 136 ILE A C 1
ATOM 1040 O O . ILE A 1 136 ? -0.264 -12.164 9.898 1 95.81 136 ILE A O 1
ATOM 1044 N N . GLY A 1 137 ? -1.077 -13.781 11.25 1 96.06 137 GLY A N 1
ATOM 1045 C CA . GLY A 1 137 ? 0.256 -14.289 11.523 1 96.06 137 GLY A CA 1
ATOM 1046 C C . GLY A 1 137 ? 0.954 -14.844 10.297 1 96.06 137 GLY A C 1
ATOM 1047 O O . GLY A 1 137 ? 2.129 -14.555 10.062 1 96.06 137 GLY A O 1
ATOM 1048 N N . ALA A 1 138 ? 0.237 -15.664 9.516 1 94.69 138 ALA A N 1
ATOM 1049 C CA . ALA A 1 138 ? 0.792 -16.234 8.297 1 94.69 138 ALA A CA 1
ATOM 1050 C C . ALA A 1 138 ? 1.184 -15.141 7.309 1 94.69 138 ALA A C 1
ATOM 1052 O O . ALA A 1 138 ? 2.244 -15.211 6.68 1 94.69 138 ALA A O 1
ATOM 1053 N N . GLU A 1 139 ? 0.378 -14.18 7.18 1 97.19 139 GLU A N 1
ATOM 1054 C CA . GLU A 1 139 ? 0.646 -13.062 6.277 1 97.19 139 GLU A CA 1
ATOM 1055 C C . GLU A 1 139 ? 1.852 -12.25 6.742 1 97.19 139 GLU A C 1
ATOM 1057 O O . GLU A 1 139 ? 2.662 -11.812 5.926 1 97.19 139 GLU A O 1
ATOM 1062 N N . ALA A 1 140 ? 1.945 -12.031 8.016 1 97.5 140 ALA A N 1
ATOM 1063 C CA . ALA A 1 140 ? 3.098 -11.312 8.555 1 97.5 140 ALA A CA 1
ATOM 1064 C C . ALA A 1 140 ? 4.402 -12.008 8.18 1 97.5 140 ALA A C 1
ATOM 1066 O O . ALA A 1 140 ? 5.383 -11.352 7.816 1 97.5 140 ALA A O 1
ATOM 1067 N N . ASN A 1 141 ? 4.375 -13.281 8.289 1 97.31 141 ASN A N 1
ATOM 1068 C CA . ASN A 1 141 ? 5.547 -14.055 7.898 1 97.31 141 ASN A CA 1
ATOM 1069 C C . ASN A 1 141 ? 5.867 -13.883 6.418 1 97.31 141 ASN A C 1
ATOM 1071 O O . ASN A 1 141 ? 7.035 -13.75 6.039 1 97.31 141 ASN A O 1
ATOM 1075 N N . LEU A 1 142 ? 4.891 -13.914 5.621 1 98 142 LEU A N 1
ATOM 1076 C CA . LEU A 1 142 ? 5.082 -13.727 4.188 1 98 142 LEU A CA 1
ATOM 1077 C C . LEU A 1 142 ? 5.645 -12.344 3.889 1 98 142 LEU A C 1
ATOM 1079 O O . LEU A 1 142 ? 6.578 -12.203 3.094 1 98 142 LEU A O 1
ATOM 1083 N N . TYR A 1 143 ? 5.102 -11.297 4.527 1 97.81 143 TYR A N 1
ATOM 1084 C CA . TYR A 1 143 ? 5.566 -9.938 4.316 1 97.81 143 TYR A CA 1
ATOM 1085 C C . TYR A 1 143 ? 7.027 -9.789 4.734 1 97.81 143 TYR A C 1
ATOM 1087 O O . TYR A 1 143 ? 7.816 -9.141 4.039 1 97.81 143 TYR A O 1
ATOM 1095 N N . GLU A 1 144 ? 7.359 -10.352 5.793 1 95.88 144 GLU A N 1
ATOM 1096 C CA . GLU A 1 144 ? 8.711 -10.242 6.336 1 95.88 144 GLU A CA 1
ATOM 1097 C C . GLU A 1 144 ? 9.734 -10.875 5.398 1 95.88 144 GLU A C 1
ATOM 1099 O O . GLU A 1 144 ? 10.875 -10.422 5.328 1 95.88 144 GLU A O 1
ATOM 1104 N N . ASN A 1 145 ? 9.312 -11.898 4.699 1 96.12 145 ASN A N 1
ATOM 1105 C CA . ASN A 1 145 ? 10.258 -12.648 3.879 1 96.12 145 ASN A CA 1
ATOM 1106 C C . ASN A 1 145 ? 10.141 -12.273 2.404 1 96.12 145 ASN A C 1
ATOM 1108 O O . ASN A 1 145 ? 10.867 -12.805 1.565 1 96.12 145 ASN A O 1
ATOM 1112 N N . ALA A 1 146 ? 9.258 -11.406 2.107 1 97 146 ALA A N 1
ATOM 1113 C CA . ALA A 1 146 ? 9.078 -10.977 0.726 1 97 146 ALA A CA 1
ATOM 1114 C C . ALA A 1 146 ? 10.141 -9.953 0.328 1 97 146 ALA A C 1
ATOM 1116 O O . ALA A 1 146 ? 10.719 -9.289 1.187 1 97 146 ALA A O 1
ATOM 1117 N N . ALA A 1 147 ? 10.406 -9.844 -0.962 1 95.94 147 ALA A N 1
ATOM 1118 C CA . ALA A 1 147 ? 11.352 -8.852 -1.458 1 95.94 147 ALA A CA 1
ATOM 1119 C C . ALA A 1 147 ? 10.914 -7.438 -1.079 1 95.94 147 ALA A C 1
ATOM 1121 O O . ALA A 1 147 ? 11.75 -6.574 -0.804 1 95.94 147 ALA A O 1
ATOM 1122 N N . TRP A 1 148 ? 9.664 -7.207 -1.119 1 96.25 148 TRP A N 1
ATOM 1123 C CA . TRP A 1 148 ? 9.039 -5.996 -0.602 1 96.25 148 TRP A CA 1
ATOM 1124 C C . TRP A 1 148 ? 7.594 -6.258 -0.186 1 96.25 148 TRP A C 1
ATOM 1126 O O . TRP A 1 148 ? 7.035 -7.312 -0.495 1 96.25 148 TRP A O 1
ATOM 1136 N N . SER A 1 149 ? 7.043 -5.383 0.572 1 94.69 149 SER A N 1
ATOM 1137 C CA . SER A 1 149 ? 5.617 -5.453 0.88 1 94.69 149 SER A CA 1
ATOM 1138 C C . SER A 1 149 ? 4.852 -4.316 0.213 1 94.69 149 SER A C 1
ATOM 1140 O O . SER A 1 149 ? 5.398 -3.232 0.001 1 94.69 149 SER A O 1
ATOM 1142 N N . GLY A 1 150 ? 3.613 -4.633 -0.128 1 94.75 150 GLY A N 1
ATOM 1143 C CA . GLY A 1 150 ? 2.818 -3.662 -0.864 1 94.75 150 GLY A CA 1
ATOM 1144 C C . GLY A 1 150 ? 3.102 -3.666 -2.355 1 94.75 150 GLY A C 1
ATOM 1145 O O . GLY A 1 150 ? 3.428 -4.711 -2.928 1 94.75 150 GLY A O 1
ATOM 1146 N N . PHE A 1 151 ? 2.883 -2.541 -2.982 1 96.06 151 PHE A N 1
ATOM 1147 C CA . PHE A 1 151 ? 3.051 -2.416 -4.426 1 96.06 151 PHE A CA 1
ATOM 1148 C C . PHE A 1 151 ? 4.27 -1.562 -4.758 1 96.06 151 PHE A C 1
ATOM 1150 O O . PHE A 1 151 ? 4.547 -0.578 -4.07 1 96.06 151 PHE A O 1
ATOM 1157 N N . ARG A 1 152 ? 4.957 -1.929 -5.738 1 96.81 152 ARG A N 1
ATOM 1158 C CA . ARG A 1 152 ? 6.164 -1.278 -6.23 1 96.81 152 ARG A CA 1
ATOM 1159 C C . ARG A 1 152 ? 6.07 -1.01 -7.727 1 96.81 152 ARG A C 1
ATOM 1161 O O . ARG A 1 152 ? 5.605 -1.861 -8.492 1 96.81 152 ARG A O 1
ATOM 1168 N N . PRO A 1 153 ? 6.547 0.234 -8.203 1 97.5 153 PRO A N 1
ATOM 1169 C CA . PRO A 1 153 ? 6.484 0.521 -9.641 1 97.5 153 PRO A CA 1
ATOM 1170 C C . PRO A 1 153 ? 7.48 -0.303 -10.453 1 97.5 153 PRO A C 1
ATOM 1172 O O . PRO A 1 153 ? 8.656 -0.394 -10.086 1 97.5 153 PRO A O 1
ATOM 1175 N N . PHE A 1 154 ? 6.996 -0.896 -11.477 1 98.31 154 PHE A N 1
ATOM 1176 C CA . PHE A 1 154 ? 7.797 -1.581 -12.484 1 98.31 154 PHE A CA 1
ATOM 1177 C C . PHE A 1 154 ? 7.531 -1.004 -13.867 1 98.31 154 PHE A C 1
ATOM 1179 O O . PHE A 1 154 ? 6.418 -0.557 -14.156 1 98.31 154 PHE A O 1
ATOM 1186 N N . LYS A 1 155 ? 8.523 -1.026 -14.672 1 97.88 155 LYS A N 1
ATOM 1187 C CA . LYS A 1 155 ? 8.422 -0.564 -16.047 1 97.88 155 LYS A CA 1
ATOM 1188 C C . LYS A 1 155 ? 8.352 -1.741 -17.016 1 97.88 155 LYS A C 1
ATOM 1190 O O . LYS A 1 155 ? 9.031 -2.752 -16.828 1 97.88 155 LYS A O 1
ATOM 1195 N N . VAL A 1 156 ? 7.488 -1.608 -18.094 1 98.56 156 VAL A N 1
ATOM 1196 C CA . VAL A 1 156 ? 7.441 -2.617 -19.141 1 98.56 156 VAL A CA 1
ATOM 1197 C C . VAL A 1 156 ? 8.641 -2.449 -20.078 1 98.56 156 VAL A C 1
ATOM 1199 O O . VAL A 1 156 ? 8.703 -1.488 -20.844 1 98.56 156 VAL A O 1
ATOM 1202 N N . ALA A 1 157 ? 9.477 -3.389 -20.016 1 98.5 157 ALA A N 1
ATOM 1203 C CA . ALA A 1 157 ? 10.672 -3.342 -20.859 1 98.5 157 ALA A CA 1
ATOM 1204 C C . ALA A 1 157 ? 10.391 -3.91 -22.25 1 98.5 157 ALA A C 1
ATOM 1206 O O . ALA A 1 157 ? 11.016 -3.496 -23.234 1 98.5 157 ALA A O 1
ATOM 1207 N N . LYS A 1 158 ? 9.562 -4.906 -22.312 1 98.44 158 LYS A N 1
ATOM 1208 C CA . LYS A 1 158 ? 9.211 -5.598 -23.547 1 98.44 158 LYS A CA 1
ATOM 1209 C C . LYS A 1 158 ? 7.773 -6.102 -23.516 1 98.44 158 LYS A C 1
ATOM 1211 O O . LYS A 1 158 ? 7.266 -6.457 -22.438 1 98.44 158 LYS A O 1
ATOM 1216 N N . LYS A 1 159 ? 7.117 -6 -24.609 1 98.62 159 LYS A N 1
ATOM 1217 C CA . LYS A 1 159 ? 5.773 -6.527 -24.828 1 98.62 159 LYS A CA 1
ATOM 1218 C C . LYS A 1 159 ? 5.727 -7.457 -26.031 1 98.62 159 LYS A C 1
ATOM 1220 O O . LYS A 1 159 ? 6.094 -7.059 -27.141 1 98.62 159 LYS A O 1
ATOM 1225 N N . VAL A 1 160 ? 5.266 -8.75 -25.844 1 98.69 160 VAL A N 1
ATOM 1226 C CA . VAL A 1 160 ? 5.332 -9.742 -26.906 1 98.69 160 VAL A CA 1
ATOM 1227 C C . VAL A 1 160 ? 3.99 -10.461 -27.031 1 98.69 160 VAL A C 1
ATOM 1229 O O . VAL A 1 160 ? 3.488 -11.023 -26.047 1 98.69 160 VAL A O 1
ATOM 1232 N N . ARG A 1 161 ? 3.457 -10.422 -28.156 1 98.12 161 ARG A N 1
ATOM 1233 C CA . ARG A 1 161 ? 2.266 -11.219 -28.422 1 98.12 161 ARG A CA 1
ATOM 1234 C C . ARG A 1 161 ? 2.613 -12.695 -28.562 1 98.12 161 ARG A C 1
ATOM 1236 O O . ARG A 1 161 ? 3.281 -13.102 -29.516 1 98.12 161 ARG A O 1
ATOM 1243 N N . GLU A 1 162 ? 2.111 -13.508 -27.641 1 98.44 162 GLU A N 1
ATOM 1244 C CA . GLU A 1 162 ? 2.438 -14.93 -27.609 1 98.44 162 GLU A CA 1
ATOM 1245 C C . GLU A 1 162 ? 1.417 -15.742 -28.391 1 98.44 162 GLU A C 1
ATOM 1247 O O . GLU A 1 162 ? 1.716 -16.844 -28.844 1 98.44 162 GLU A O 1
ATOM 1252 N N . SER A 1 163 ? 0.226 -15.281 -28.422 1 97.81 163 SER A N 1
ATOM 1253 C CA . SER A 1 163 ? -0.895 -15.844 -29.172 1 97.81 163 SER A CA 1
ATOM 1254 C C . SER A 1 163 ? -1.975 -14.797 -29.406 1 97.81 163 SER A C 1
ATOM 1256 O O . SER A 1 163 ? -1.765 -13.609 -29.156 1 97.81 163 SER A O 1
ATOM 1258 N N . ASP A 1 164 ? -3.123 -15.227 -29.922 1 96.69 164 ASP A N 1
ATOM 1259 C CA . ASP A 1 164 ? -4.207 -14.289 -30.188 1 96.69 164 ASP A CA 1
ATOM 1260 C C . ASP A 1 164 ? -4.789 -13.742 -28.875 1 96.69 164 ASP A C 1
ATOM 1262 O O . ASP A 1 164 ? -5.402 -12.68 -28.859 1 96.69 164 ASP A O 1
ATOM 1266 N N . GLU A 1 165 ? -4.48 -14.477 -27.781 1 96.56 165 GLU A N 1
ATOM 1267 C CA . GLU A 1 165 ? -5.188 -14.086 -26.562 1 96.56 165 GLU A CA 1
ATOM 1268 C C . GLU A 1 165 ? -4.215 -13.82 -25.422 1 96.56 165 GLU A C 1
ATOM 1270 O O . GLU A 1 165 ? -4.617 -13.344 -24.344 1 96.56 165 GLU A O 1
ATOM 1275 N N . ILE A 1 166 ? -2.992 -14.156 -25.641 1 97.94 166 ILE A N 1
ATOM 1276 C CA . ILE A 1 166 ? -2.045 -14.047 -24.531 1 97.94 166 ILE A CA 1
ATOM 1277 C C . ILE A 1 166 ? -0.894 -13.125 -24.938 1 97.94 166 ILE A C 1
ATOM 1279 O O . ILE A 1 166 ? -0.313 -13.273 -26.016 1 97.94 166 ILE A O 1
ATOM 1283 N N . THR A 1 167 ? -0.587 -12.133 -24.109 1 98.62 167 THR A N 1
ATOM 1284 C CA . THR A 1 167 ? 0.518 -11.203 -24.297 1 98.62 167 THR A CA 1
ATOM 1285 C C . THR A 1 167 ? 1.443 -11.195 -23.078 1 98.62 167 THR A C 1
ATOM 1287 O O . THR A 1 167 ? 0.978 -11.172 -21.938 1 98.62 167 THR A O 1
ATOM 1290 N N . SER A 1 168 ? 2.732 -11.273 -23.406 1 98.81 168 SER A N 1
ATOM 1291 C CA . SER A 1 168 ? 3.73 -11.234 -22.344 1 98.81 168 SER A CA 1
ATOM 1292 C C . SER A 1 168 ? 4.211 -9.812 -22.094 1 98.81 168 SER A C 1
ATOM 1294 O O . SER A 1 168 ? 4.41 -9.039 -23.031 1 98.81 168 SER A O 1
ATOM 1296 N N . PHE A 1 169 ? 4.363 -9.492 -20.891 1 98.88 169 PHE A N 1
ATOM 1297 C CA . PHE A 1 169 ? 4.945 -8.242 -20.422 1 98.88 169 PHE A CA 1
ATOM 1298 C C . PHE A 1 169 ? 6.195 -8.508 -19.578 1 98.88 169 PHE A C 1
ATOM 1300 O O . PHE A 1 169 ? 6.141 -9.234 -18.594 1 98.88 169 PHE A O 1
ATOM 1307 N N . TYR A 1 170 ? 7.277 -7.996 -20 1 98.88 170 TYR A N 1
ATOM 1308 C CA . TYR A 1 170 ? 8.531 -8.062 -19.266 1 98.88 170 TYR A CA 1
ATOM 1309 C C . TYR A 1 170 ? 8.688 -6.855 -18.344 1 98.88 170 TYR A C 1
ATOM 1311 O O . TYR A 1 170 ? 8.875 -5.734 -18.812 1 98.88 170 TYR A O 1
ATOM 1319 N N . LEU A 1 171 ? 8.672 -7.121 -17.094 1 98.75 171 LEU A N 1
ATOM 1320 C CA . LEU A 1 171 ? 8.625 -6.043 -16.109 1 98.75 171 LEU A CA 1
ATOM 1321 C C . LEU A 1 171 ? 9.961 -5.891 -15.391 1 98.75 171 LEU A C 1
ATOM 1323 O O . LEU A 1 171 ? 10.508 -6.871 -14.875 1 98.75 171 LEU A O 1
ATOM 1327 N N . THR A 1 172 ? 10.469 -4.695 -15.344 1 98.5 172 THR A N 1
ATOM 1328 C CA . THR A 1 172 ? 11.688 -4.363 -14.609 1 98.5 172 THR A CA 1
ATOM 1329 C C . THR A 1 172 ? 11.406 -3.279 -13.57 1 98.5 172 THR A C 1
ATOM 1331 O O . THR A 1 172 ? 10.547 -2.424 -13.781 1 98.5 172 THR A O 1
ATOM 1334 N N . PRO A 1 173 ? 12.078 -3.377 -12.422 1 97.38 173 PRO A N 1
ATOM 1335 C CA . PRO A 1 173 ? 11.867 -2.307 -11.445 1 97.38 173 PRO A CA 1
ATOM 1336 C C . PRO A 1 173 ? 12.102 -0.917 -12.031 1 97.38 173 PRO A C 1
ATOM 1338 O O . PRO A 1 173 ? 13.133 -0.681 -12.664 1 97.38 173 PRO A O 1
ATOM 1341 N N . ALA A 1 174 ? 11.203 0.014 -11.797 1 96.75 174 ALA A N 1
ATOM 1342 C CA . ALA A 1 174 ? 11.289 1.352 -12.383 1 96.75 174 ALA A CA 1
ATOM 1343 C C . ALA A 1 174 ? 12.445 2.141 -11.758 1 96.75 174 ALA A C 1
ATOM 1345 O O . ALA A 1 174 ? 12.906 3.125 -12.336 1 96.75 174 ALA A O 1
ATOM 1346 N N . ASP A 1 175 ? 12.867 1.742 -10.617 1 90.81 175 ASP A N 1
ATOM 1347 C CA . ASP A 1 175 ? 13.922 2.439 -9.891 1 90.81 175 ASP A CA 1
ATOM 1348 C C . ASP A 1 175 ? 15.297 2.039 -10.406 1 90.81 175 ASP A C 1
ATOM 1350 O O . ASP A 1 175 ? 16.312 2.477 -9.867 1 90.81 175 ASP A O 1
ATOM 1354 N N . GLY A 1 176 ? 15.32 1.139 -11.297 1 89.31 176 GLY A N 1
ATOM 1355 C CA . GLY A 1 176 ? 16.578 0.757 -11.922 1 89.31 176 GLY A CA 1
ATOM 1356 C C . GLY A 1 176 ? 17.266 -0.403 -11.234 1 89.31 176 GLY A C 1
ATOM 1357 O O . GLY A 1 176 ? 18.328 -0.855 -11.672 1 89.31 176 GLY A O 1
ATOM 1358 N N . GLY A 1 177 ? 16.703 -0.911 -10.195 1 90.06 177 GLY A N 1
ATOM 1359 C CA . GLY A 1 177 ? 17.281 -2.055 -9.516 1 90.06 177 GLY A CA 1
ATOM 1360 C C . GLY A 1 177 ? 17.062 -3.361 -10.258 1 90.06 177 GLY A C 1
ATOM 1361 O O . GLY A 1 177 ? 16.5 -3.377 -11.352 1 90.06 177 GLY A O 1
ATOM 1362 N N . ALA A 1 178 ? 17.547 -4.441 -9.656 1 94.56 178 ALA A N 1
ATOM 1363 C CA . ALA A 1 178 ? 17.391 -5.781 -10.219 1 94.56 178 ALA A CA 1
ATOM 1364 C C . ALA A 1 178 ? 16 -6.344 -9.922 1 94.56 178 ALA A C 1
ATOM 1366 O O . ALA A 1 178 ? 15.383 -5.996 -8.914 1 94.56 178 ALA A O 1
ATOM 1367 N N . ALA A 1 179 ? 15.516 -7.148 -10.867 1 96.88 179 ALA A N 1
ATOM 1368 C CA . ALA A 1 179 ? 14.297 -7.895 -10.562 1 96.88 179 ALA A CA 1
ATOM 1369 C C . ALA A 1 179 ? 14.531 -8.891 -9.438 1 96.88 179 ALA A C 1
ATOM 1371 O O . ALA A 1 179 ? 15.609 -9.492 -9.344 1 96.88 179 ALA A O 1
ATOM 1372 N N . PRO A 1 180 ? 13.562 -9.07 -8.648 1 96.94 180 PRO A N 1
ATOM 1373 C CA . PRO A 1 180 ? 13.742 -9.992 -7.523 1 96.94 180 PRO A CA 1
ATOM 1374 C C . PRO A 1 180 ? 13.789 -11.453 -7.957 1 96.94 180 PRO A C 1
ATOM 1376 O O . PRO A 1 180 ? 13.266 -11.805 -9.016 1 96.94 180 PRO A O 1
ATOM 1379 N N . GLY A 1 181 ? 14.414 -12.227 -7.09 1 97.12 181 GLY A N 1
ATOM 1380 C CA . GLY A 1 181 ? 14.242 -13.664 -7.234 1 97.12 181 GLY A CA 1
ATOM 1381 C C . GLY A 1 181 ? 12.844 -14.133 -6.883 1 97.12 181 GLY A C 1
ATOM 1382 O O . GLY A 1 181 ? 12.062 -13.391 -6.285 1 97.12 181 GLY A O 1
ATOM 1383 N N . PHE A 1 182 ? 12.492 -15.336 -7.305 1 98.25 182 PHE A N 1
ATOM 1384 C CA . PHE A 1 182 ? 11.227 -15.977 -6.957 1 98.25 182 PHE A CA 1
ATOM 1385 C C . PHE A 1 182 ? 11.305 -17.484 -7.164 1 98.25 182 PHE A C 1
ATOM 1387 O O . PHE A 1 182 ? 12.258 -17.984 -7.754 1 98.25 182 PHE A O 1
ATOM 1394 N N . GLU A 1 183 ? 10.352 -18.141 -6.621 1 98.19 183 GLU A N 1
ATOM 1395 C CA . GLU A 1 183 ? 10.211 -19.578 -6.879 1 98.19 183 GLU A CA 1
ATOM 1396 C C . GLU A 1 183 ? 9.328 -19.828 -8.094 1 98.19 183 GLU A C 1
ATOM 1398 O O . GLU A 1 183 ? 8.234 -19.266 -8.211 1 98.19 183 GLU A O 1
ATOM 1403 N N . PRO A 1 184 ? 9.812 -20.688 -9.023 1 98.56 184 PRO A N 1
ATOM 1404 C CA . PRO A 1 184 ? 9.023 -20.938 -10.227 1 98.56 184 PRO A CA 1
ATOM 1405 C C . PRO A 1 184 ? 7.637 -21.5 -9.906 1 98.56 184 PRO A C 1
ATOM 1407 O O . PRO A 1 184 ? 7.527 -22.516 -9.203 1 98.56 184 PRO A O 1
ATOM 1410 N N . GLY A 1 185 ? 6.66 -20.875 -10.438 1 98.12 185 GLY A N 1
ATOM 1411 C CA . GLY A 1 185 ? 5.273 -21.219 -10.148 1 98.12 185 GLY A CA 1
ATOM 1412 C C . GLY A 1 185 ? 4.539 -20.109 -9.406 1 98.12 185 GLY A C 1
ATOM 1413 O O . GLY A 1 185 ? 3.305 -20.094 -9.391 1 98.12 185 GLY A O 1
ATOM 1414 N N . GLN A 1 186 ? 5.277 -19.141 -8.852 1 98.12 186 GLN A N 1
ATOM 1415 C CA . GLN A 1 186 ? 4.688 -18.031 -8.117 1 98.12 186 GLN A CA 1
ATOM 1416 C C . GLN A 1 186 ? 4.047 -17.031 -9.062 1 98.12 186 GLN A C 1
ATOM 1418 O O . GLN A 1 186 ? 4.223 -17.109 -10.281 1 98.12 186 GLN A O 1
ATOM 1423 N N . TYR A 1 187 ? 3.234 -16.156 -8.477 1 98.06 187 TYR A N 1
ATOM 1424 C CA . TYR A 1 187 ? 2.564 -15.102 -9.219 1 98.06 187 TYR A CA 1
ATOM 1425 C C . TYR A 1 187 ? 2.797 -13.742 -8.562 1 98.06 187 TYR A C 1
ATOM 1427 O O . TYR A 1 187 ? 3.334 -13.664 -7.457 1 98.06 187 TYR A O 1
ATOM 1435 N N . ILE A 1 188 ? 2.525 -12.719 -9.281 1 98.25 188 ILE A N 1
ATOM 1436 C CA . ILE A 1 188 ? 2.471 -11.359 -8.742 1 98.25 188 ILE A CA 1
ATOM 1437 C C . ILE A 1 188 ? 1.09 -10.758 -8.992 1 98.25 188 ILE A C 1
ATOM 1439 O O . ILE A 1 188 ? 0.352 -11.227 -9.867 1 98.25 188 ILE A O 1
ATOM 1443 N N . SER A 1 189 ? 0.766 -9.812 -8.18 1 97.19 189 SER A N 1
ATOM 1444 C CA . SER A 1 189 ? -0.404 -8.984 -8.469 1 97.19 189 SER A CA 1
ATOM 1445 C C . SER A 1 189 ? -0.013 -7.707 -9.203 1 97.19 189 SER A C 1
ATOM 1447 O O . SER A 1 189 ? 0.995 -7.078 -8.867 1 97.19 189 SER A O 1
ATOM 1449 N N . VAL A 1 190 ? -0.753 -7.434 -10.211 1 97.38 190 VAL A N 1
ATOM 1450 C CA . VAL A 1 190 ? -0.625 -6.176 -10.938 1 97.38 190 VAL A CA 1
ATOM 1451 C C . VAL A 1 190 ? -1.853 -5.305 -10.68 1 97.38 190 VAL A C 1
ATOM 1453 O O . VAL A 1 190 ? -2.988 -5.758 -10.844 1 97.38 190 VAL A O 1
ATOM 1456 N N . LYS A 1 191 ? -1.591 -4.105 -10.273 1 95.31 191 LYS A N 1
ATOM 1457 C CA . LYS A 1 191 ? -2.674 -3.178 -9.969 1 95.31 191 LYS A CA 1
ATOM 1458 C C . LYS A 1 191 ? -2.797 -2.102 -11.039 1 95.31 191 LYS A C 1
ATOM 1460 O O . LYS A 1 191 ? -1.791 -1.539 -11.484 1 95.31 191 LYS A O 1
ATOM 1465 N N . ARG A 1 192 ? -4.016 -1.863 -11.492 1 92.44 192 ARG A N 1
ATOM 1466 C CA . ARG A 1 192 ? -4.328 -0.796 -12.438 1 92.44 192 ARG A CA 1
ATOM 1467 C C . ARG A 1 192 ? -5.566 -0.02 -11.992 1 92.44 192 ARG A C 1
ATOM 1469 O O . ARG A 1 192 ? -6.512 -0.601 -11.461 1 92.44 192 ARG A O 1
ATOM 1476 N N . PHE A 1 193 ? -5.539 1.267 -12.273 1 92.88 193 PHE A N 1
ATOM 1477 C CA . PHE A 1 193 ? -6.734 2.072 -12.055 1 92.88 193 PHE A CA 1
ATOM 1478 C C . PHE A 1 193 ? -7.746 1.849 -13.18 1 92.88 193 PHE A C 1
ATOM 1480 O O . PHE A 1 193 ? -7.414 1.986 -14.359 1 92.88 193 PHE A O 1
ATOM 1487 N N . VAL A 1 194 ? -8.883 1.455 -12.781 1 91.44 194 VAL A N 1
ATOM 1488 C CA . VAL A 1 194 ? -9.977 1.253 -13.727 1 91.44 194 VAL A CA 1
ATOM 1489 C C . VAL A 1 194 ? -10.891 2.477 -13.734 1 91.44 194 VAL A C 1
ATOM 1491 O O . VAL A 1 194 ? -11.773 2.604 -12.891 1 91.44 194 VAL A O 1
ATOM 1494 N N . GLY A 1 195 ? -10.812 3.258 -14.742 1 88.81 195 GLY A N 1
ATOM 1495 C CA . GLY A 1 195 ? -11.469 4.555 -14.82 1 88.81 195 GLY A CA 1
ATOM 1496 C C . GLY A 1 195 ? -12.977 4.469 -14.695 1 88.81 195 GLY A C 1
ATOM 1497 O O . GLY A 1 195 ? -13.586 5.246 -13.961 1 88.81 195 GLY A O 1
ATOM 1498 N N . ASP A 1 196 ? -13.562 3.525 -15.312 1 85.12 196 ASP A N 1
ATOM 1499 C CA . ASP A 1 196 ? -15.023 3.43 -15.344 1 85.12 196 ASP A CA 1
ATOM 1500 C C . ASP A 1 196 ? -15.578 3.031 -13.984 1 85.12 196 ASP A C 1
ATOM 1502 O O . ASP A 1 196 ? -16.734 3.322 -13.664 1 85.12 196 ASP A O 1
ATOM 1506 N N . MET A 1 197 ? -14.695 2.439 -13.203 1 87.56 197 MET A N 1
ATOM 1507 C CA . MET A 1 197 ? -15.109 2.016 -11.867 1 87.56 197 MET A CA 1
ATOM 1508 C C . MET A 1 197 ? -14.609 2.988 -10.805 1 87.56 197 MET A C 1
ATOM 1510 O O . MET A 1 197 ? -15.109 2.998 -9.68 1 87.56 197 MET A O 1
ATOM 1514 N N . GLY A 1 198 ? -13.578 3.705 -11.188 1 92.06 198 GLY A N 1
ATOM 1515 C CA . GLY A 1 198 ? -13 4.664 -10.258 1 92.06 198 GLY A CA 1
ATOM 1516 C C . GLY A 1 198 ? -12.219 4.012 -9.141 1 92.06 198 GLY A C 1
ATOM 1517 O O . GLY A 1 198 ? -12.125 4.555 -8.039 1 92.06 198 GLY A O 1
ATOM 1518 N N . VAL A 1 199 ? -11.75 2.797 -9.328 1 93.81 199 VAL A N 1
ATOM 1519 C CA . VAL A 1 199 ? -11.039 2.074 -8.281 1 93.81 199 VAL A CA 1
ATOM 1520 C C . VAL A 1 199 ? -9.797 1.406 -8.867 1 93.81 199 VAL A C 1
ATOM 1522 O O . VAL A 1 199 ? -9.734 1.132 -10.062 1 93.81 199 VAL A O 1
ATOM 1525 N N . ASP A 1 200 ? -8.828 1.222 -8.016 1 93.5 200 ASP A N 1
ATOM 1526 C CA . ASP A 1 200 ? -7.723 0.32 -8.336 1 93.5 200 ASP A CA 1
ATOM 1527 C C . ASP A 1 200 ? -8.18 -1.137 -8.312 1 93.5 200 ASP A C 1
ATOM 1529 O O . ASP A 1 200 ? -8.953 -1.536 -7.438 1 93.5 200 ASP A O 1
ATOM 1533 N N . GLN A 1 201 ? -7.711 -1.853 -9.297 1 92.75 201 GLN A N 1
ATOM 1534 C CA . GLN A 1 201 ? -8.008 -3.281 -9.312 1 92.75 201 GLN A CA 1
ATOM 1535 C C . GLN A 1 201 ? -6.734 -4.105 -9.461 1 92.75 201 GLN A C 1
ATOM 1537 O O . GLN A 1 201 ? -5.973 -3.922 -10.406 1 92.75 201 GLN A O 1
ATOM 1542 N N . PRO A 1 202 ? -6.504 -4.977 -8.516 1 93.75 202 PRO A N 1
ATOM 1543 C CA . PRO A 1 202 ? -5.391 -5.922 -8.625 1 93.75 202 PRO A CA 1
ATOM 1544 C C . PRO A 1 202 ? -5.812 -7.254 -9.242 1 93.75 202 PRO A C 1
ATOM 1546 O O . PRO A 1 202 ? -6.926 -7.727 -9.008 1 93.75 202 PRO A O 1
ATOM 1549 N N . ARG A 1 203 ? -4.949 -7.777 -10.023 1 94 203 ARG A N 1
ATOM 1550 C CA . ARG A 1 203 ? -5.105 -9.125 -10.555 1 94 203 ARG A CA 1
ATOM 1551 C C . ARG A 1 203 ? -3.803 -9.906 -10.461 1 94 203 ARG A C 1
ATOM 1553 O O . ARG A 1 203 ? -2.723 -9.352 -10.68 1 94 203 ARG A O 1
ATOM 1560 N N . GLN A 1 204 ? -3.98 -11.164 -10.188 1 94.88 204 GLN A N 1
ATOM 1561 C CA . GLN A 1 204 ? -2.811 -12.023 -10.07 1 94.88 204 GLN A CA 1
ATOM 1562 C C . GLN A 1 204 ? -2.443 -12.641 -11.414 1 94.88 204 GLN A C 1
ATOM 1564 O O . GLN A 1 204 ? -3.311 -13.148 -12.125 1 94.88 204 GLN A O 1
ATOM 1569 N N . TYR A 1 205 ? -1.205 -12.602 -11.719 1 97.06 205 TYR A N 1
ATOM 1570 C CA . TYR A 1 205 ? -0.663 -13.242 -12.914 1 97.06 205 TYR A CA 1
ATOM 1571 C C . TYR A 1 205 ? 0.571 -14.07 -12.57 1 97.06 205 TYR A C 1
ATOM 1573 O O . TYR A 1 205 ? 1.514 -13.57 -11.953 1 97.06 205 TYR A O 1
ATOM 1581 N N . SER A 1 206 ? 0.53 -15.32 -13.023 1 98 206 SER A N 1
ATOM 1582 C CA . SER A 1 206 ? 1.684 -16.188 -12.797 1 98 206 SER A CA 1
ATOM 1583 C C . SER A 1 206 ? 2.918 -15.656 -13.523 1 98 206 SER A C 1
ATOM 1585 O O . SER A 1 206 ? 2.814 -15.133 -14.633 1 98 206 SER A O 1
ATOM 1587 N N . LEU A 1 207 ? 4.02 -15.836 -12.875 1 98.69 207 LEU A N 1
ATOM 1588 C CA . LEU A 1 207 ? 5.285 -15.586 -13.555 1 98.69 207 LEU A CA 1
ATOM 1589 C C . LEU A 1 207 ? 5.574 -16.672 -14.586 1 98.69 207 LEU A C 1
ATOM 1591 O O . LEU A 1 207 ? 5.324 -17.859 -14.328 1 98.69 207 LEU A O 1
ATOM 1595 N N . SER A 1 208 ? 6.113 -16.234 -15.742 1 98.81 208 SER A N 1
ATOM 1596 C CA . SER A 1 208 ? 6.164 -17.203 -16.844 1 98.81 208 SER A CA 1
ATOM 1597 C C . SER A 1 208 ? 7.578 -17.344 -17.391 1 98.81 208 SER A C 1
ATOM 1599 O O . SER A 1 208 ? 7.766 -17.672 -18.562 1 98.81 208 SER A O 1
ATOM 1601 N N . ASP A 1 209 ? 8.57 -16.984 -16.672 1 98.56 209 ASP A N 1
ATOM 1602 C CA . ASP A 1 209 ? 9.977 -17.188 -17 1 98.56 209 ASP A CA 1
ATOM 1603 C C . ASP A 1 209 ? 10.781 -17.594 -15.773 1 98.56 209 ASP A C 1
ATOM 1605 O O . ASP A 1 209 ? 10.234 -17.719 -14.68 1 98.56 209 ASP A O 1
ATOM 1609 N N . ALA A 1 210 ? 12.062 -17.891 -15.977 1 98.44 210 ALA A N 1
ATOM 1610 C CA . ALA A 1 210 ? 12.953 -18.219 -14.867 1 98.44 210 ALA A CA 1
ATOM 1611 C C . ALA A 1 210 ? 13.305 -16.984 -14.047 1 98.44 210 ALA A C 1
ATOM 1613 O O . ALA A 1 210 ? 13.25 -15.867 -14.555 1 98.44 210 ALA A O 1
ATOM 1614 N N . PRO A 1 211 ? 13.602 -17.188 -12.734 1 97.88 211 PRO A N 1
ATOM 1615 C CA . PRO A 1 211 ? 14.055 -16.078 -11.898 1 97.88 211 PRO A CA 1
ATOM 1616 C C . PRO A 1 211 ? 15.516 -15.719 -12.133 1 97.88 211 PRO A C 1
ATOM 1618 O O . PRO A 1 211 ? 16.391 -16.078 -11.328 1 97.88 211 PRO A O 1
ATOM 1621 N N . HIS A 1 212 ? 15.883 -14.883 -13.016 1 96 212 HIS A N 1
ATOM 1622 C CA . HIS A 1 212 ? 17.266 -14.633 -13.383 1 96 212 HIS A CA 1
ATOM 1623 C C . HIS A 1 212 ? 17.703 -13.219 -13.016 1 96 212 HIS A C 1
ATOM 1625 O O . HIS A 1 212 ? 18.797 -12.781 -13.359 1 96 212 HIS A O 1
ATOM 1631 N N . GLY A 1 213 ? 16.812 -12.477 -12.445 1 95.94 213 GLY A N 1
ATOM 1632 C CA . GLY A 1 213 ? 17.188 -11.18 -11.906 1 95.94 213 GLY A CA 1
ATOM 1633 C C . GLY A 1 213 ? 17.062 -10.055 -12.914 1 95.94 213 GLY A C 1
ATOM 1634 O O . GLY A 1 213 ? 17.281 -8.891 -12.57 1 95.94 213 GLY A O 1
ATOM 1635 N N . LYS A 1 214 ? 16.641 -10.344 -14.117 1 97.31 214 LYS A N 1
ATOM 1636 C CA . LYS A 1 214 ? 16.578 -9.32 -15.164 1 97.31 214 LYS A CA 1
ATOM 1637 C C . LYS A 1 214 ? 15.172 -8.727 -15.266 1 97.31 214 LYS A C 1
ATOM 1639 O O . LYS A 1 214 ? 15.008 -7.508 -15.352 1 97.31 214 LYS A O 1
ATOM 1644 N N . TRP A 1 215 ? 14.156 -9.578 -15.32 1 98.56 215 TRP A N 1
ATOM 1645 C CA . TRP A 1 215 ? 12.766 -9.148 -15.43 1 98.56 215 TRP A CA 1
ATOM 1646 C C . TRP A 1 215 ? 11.836 -10.156 -14.758 1 98.56 215 TRP A C 1
ATOM 1648 O O . TRP A 1 215 ? 12.242 -11.266 -14.43 1 98.56 215 TRP A O 1
ATOM 1658 N N . LEU A 1 216 ? 10.734 -9.695 -14.438 1 98.81 216 LEU A N 1
ATOM 1659 C CA . LEU A 1 216 ? 9.57 -10.547 -14.188 1 98.81 216 LEU A CA 1
ATOM 1660 C C . LEU A 1 216 ? 8.672 -10.609 -15.414 1 98.81 216 LEU A C 1
ATOM 1662 O O . LEU A 1 216 ? 8.117 -9.594 -15.844 1 98.81 216 LEU A O 1
ATOM 1666 N N . ARG A 1 217 ? 8.516 -11.758 -15.977 1 98.88 217 ARG A N 1
ATOM 1667 C CA . ARG A 1 217 ? 7.617 -11.891 -17.125 1 98.88 217 ARG A CA 1
ATOM 1668 C C . ARG A 1 217 ? 6.254 -12.422 -16.688 1 98.88 217 ARG A C 1
ATOM 1670 O O . ARG A 1 217 ? 6.168 -13.453 -16.016 1 98.88 217 ARG A O 1
ATOM 1677 N N . ILE A 1 218 ? 5.289 -11.688 -17 1 98.75 218 ILE A N 1
ATOM 1678 C CA . ILE A 1 218 ? 3.928 -12.195 -16.906 1 98.75 218 ILE A CA 1
ATOM 1679 C C . ILE A 1 218 ? 3.322 -12.344 -18.297 1 98.75 218 ILE A C 1
ATOM 1681 O O . ILE A 1 218 ? 3.744 -11.664 -19.234 1 98.75 218 ILE A O 1
ATOM 1685 N N . SER A 1 219 ? 2.449 -13.211 -18.422 1 98.75 219 SER A N 1
ATOM 1686 C CA . SER A 1 219 ? 1.735 -13.453 -19.672 1 98.75 219 SER A CA 1
ATOM 1687 C C . SER A 1 219 ? 0.227 -13.477 -19.438 1 98.75 219 SER A C 1
ATOM 1689 O O . SER A 1 219 ? -0.3 -14.406 -18.828 1 98.75 219 SER A O 1
ATOM 1691 N N . VAL A 1 220 ? -0.395 -12.453 -19.984 1 97.69 220 VAL A N 1
ATOM 1692 C CA . VAL A 1 220 ? -1.769 -12.133 -19.609 1 97.69 220 VAL A CA 1
ATOM 1693 C C . VAL A 1 220 ? -2.717 -12.539 -20.734 1 97.69 220 VAL A C 1
ATOM 1695 O O . VAL A 1 220 ? -2.527 -12.148 -21.891 1 97.69 220 VAL A O 1
ATOM 1698 N N . LYS A 1 221 ? -3.666 -13.367 -20.359 1 96.56 221 LYS A N 1
ATOM 1699 C CA . LYS A 1 221 ? -4.738 -13.68 -21.297 1 96.56 221 LYS A CA 1
ATOM 1700 C C . LYS A 1 221 ? -5.801 -12.578 -21.312 1 96.56 221 LYS A C 1
ATOM 1702 O O . LYS A 1 221 ? -6.266 -12.148 -20.266 1 96.56 221 LYS A O 1
ATOM 1707 N N . ARG A 1 222 ? -6.168 -12.164 -22.438 1 94 222 ARG A N 1
ATOM 1708 C CA . ARG A 1 222 ? -7.266 -11.211 -22.594 1 94 222 ARG A CA 1
ATOM 1709 C C . ARG A 1 222 ? -8.609 -11.891 -22.328 1 94 222 ARG A C 1
ATOM 1711 O O . ARG A 1 222 ? -9.008 -12.789 -23.078 1 94 222 ARG A O 1
ATOM 1718 N N . GLU A 1 223 ? -9.242 -11.477 -21.281 1 86.69 223 GLU A N 1
ATOM 1719 C CA . GLU A 1 223 ? -10.57 -12.008 -21.016 1 86.69 223 GLU A CA 1
ATOM 1720 C C . GLU A 1 223 ? -11.648 -11.195 -21.719 1 86.69 223 GLU A C 1
ATOM 1722 O O . GLU A 1 223 ? -12.062 -10.141 -21.234 1 86.69 223 GLU A O 1
ATOM 1727 N N . ALA A 1 224 ? -12 -11.633 -22.891 1 76.56 224 ALA A N 1
ATOM 1728 C CA . ALA A 1 224 ? -13.008 -10.93 -23.672 1 76.56 224 ALA A CA 1
ATOM 1729 C C . ALA A 1 224 ? -14.414 -11.219 -23.156 1 76.56 224 ALA A C 1
ATOM 1731 O O . ALA A 1 224 ? -14.656 -12.281 -22.578 1 76.56 224 ALA A O 1
ATOM 1732 N N . GLY A 1 225 ? -15.094 -10.164 -23.062 1 68.88 225 GLY A N 1
ATOM 1733 C CA . GLY A 1 225 ? -16.484 -10.367 -22.688 1 68.88 225 GLY A CA 1
ATOM 1734 C C . GLY A 1 225 ? -17.219 -11.305 -23.609 1 68.88 225 GLY A C 1
ATOM 1735 O O . GLY A 1 225 ? -16.969 -11.336 -24.812 1 68.88 225 GLY A O 1
ATOM 1736 N N . HIS A 1 226 ? -17.797 -12.336 -23.031 1 60.28 226 HIS A N 1
ATOM 1737 C CA . HIS A 1 226 ? -18.562 -13.258 -23.859 1 60.28 226 HIS A CA 1
ATOM 1738 C C . HIS A 1 226 ? -20.047 -12.875 -23.891 1 60.28 226 HIS A C 1
ATOM 1740 O O . HIS A 1 226 ? -20.75 -13.188 -24.859 1 60.28 226 HIS A O 1
ATOM 1746 N N . SER A 1 227 ? -20.516 -12.367 -22.906 1 53.97 227 SER A N 1
ATOM 1747 C CA . SER A 1 227 ? -21.906 -11.945 -22.766 1 53.97 227 SER A CA 1
ATOM 1748 C C . SER A 1 227 ? -22.047 -10.812 -21.75 1 53.97 227 SER A C 1
ATOM 1750 O O . SER A 1 227 ? -21.078 -10.438 -21.094 1 53.97 227 SER A O 1
ATOM 1752 N N . GLU A 1 228 ? -23.172 -10.117 -21.797 1 54.62 228 GLU A N 1
ATOM 1753 C CA . GLU A 1 228 ? -23.469 -9.102 -20.781 1 54.62 228 GLU A CA 1
ATOM 1754 C C . GLU A 1 228 ? -23.25 -9.648 -19.375 1 54.62 228 GLU A C 1
ATOM 1756 O O . GLU A 1 228 ? -22.875 -8.906 -18.469 1 54.62 228 GLU A O 1
ATOM 1761 N N . ALA A 1 229 ? -23.438 -11 -19.422 1 52.59 229 ALA A N 1
ATOM 1762 C CA . ALA A 1 229 ? -23.375 -11.664 -18.125 1 52.59 229 ALA A CA 1
ATOM 1763 C C . ALA A 1 229 ? -21.938 -11.875 -17.672 1 52.59 229 ALA A C 1
ATOM 1765 O O . ALA A 1 229 ? -21.672 -12.047 -16.484 1 52.59 229 ALA A O 1
ATOM 1766 N N . VAL A 1 230 ? -21.062 -11.984 -18.641 1 53.94 230 VAL A N 1
ATOM 1767 C CA . VAL A 1 230 ? -19.641 -12.164 -18.344 1 53.94 230 VAL A CA 1
ATOM 1768 C C . VAL A 1 230 ? -18.828 -11.023 -18.969 1 53.94 230 VAL A C 1
ATOM 1770 O O . VAL A 1 230 ? -18.297 -11.164 -20.078 1 53.94 230 VAL A O 1
ATOM 1773 N N . PRO A 1 231 ? -18.797 -10.023 -18.25 1 63.53 231 PRO A N 1
ATOM 1774 C CA . PRO A 1 231 ? -18.094 -8.867 -18.797 1 63.53 231 PRO A CA 1
ATOM 1775 C C . PRO A 1 231 ? -16.594 -9.117 -18.984 1 63.53 231 PRO A C 1
ATOM 1777 O O . PRO A 1 231 ? -16.047 -10.078 -18.422 1 63.53 231 PRO A O 1
ATOM 1780 N N . ALA A 1 232 ? -16.078 -8.461 -19.922 1 70.56 232 ALA A N 1
ATOM 1781 C CA . ALA A 1 232 ? -14.641 -8.523 -20.141 1 70.56 232 ALA A CA 1
ATOM 1782 C C . ALA A 1 232 ? -13.883 -8.211 -18.844 1 70.56 232 ALA A C 1
ATOM 1784 O O . ALA A 1 232 ? -14.328 -7.395 -18.047 1 70.56 232 ALA A O 1
ATOM 1785 N N . GLY A 1 233 ? -12.844 -9.055 -18.688 1 78.19 233 GLY A N 1
ATOM 1786 C CA . GLY A 1 233 ? -11.969 -8.703 -17.578 1 78.19 233 GLY A CA 1
ATOM 1787 C C . GLY A 1 233 ? -11.406 -7.297 -17.688 1 78.19 233 GLY A C 1
ATOM 1788 O O . GLY A 1 233 ? -10.773 -6.953 -18.688 1 78.19 233 GLY A O 1
ATOM 1789 N N . LYS A 1 234 ? -11.555 -6.547 -16.766 1 82.62 234 LYS A N 1
ATOM 1790 C CA . LYS A 1 234 ? -11.195 -5.137 -16.844 1 82.62 234 LYS A CA 1
ATOM 1791 C C . LYS A 1 234 ? -9.68 -4.953 -16.859 1 82.62 234 LYS A C 1
ATOM 1793 O O . LYS A 1 234 ? -9.141 -4.297 -17.75 1 82.62 234 LYS A O 1
ATOM 1798 N N . VAL A 1 235 ? -9 -5.648 -16.016 1 89.25 235 VAL A N 1
ATOM 1799 C CA . VAL A 1 235 ? -7.559 -5.441 -15.898 1 89.25 235 VAL A CA 1
ATOM 1800 C C . VAL A 1 235 ? -6.84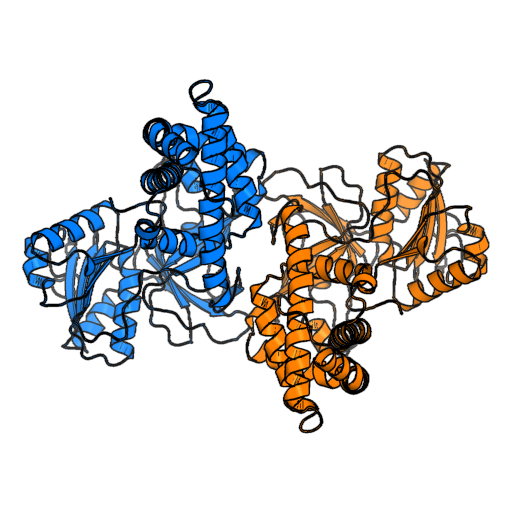8 -6.074 -17.094 1 89.25 235 VAL A C 1
ATOM 1802 O O . VAL A 1 235 ? -5.926 -5.48 -17.656 1 89.25 235 VAL A O 1
ATOM 1805 N N . SER A 1 236 ? -7.242 -7.289 -17.422 1 92.75 236 SER A N 1
ATOM 1806 C CA . SER A 1 236 ? -6.613 -7.938 -18.578 1 92.75 236 SER A CA 1
ATOM 1807 C C . SER A 1 236 ? -6.75 -7.09 -19.828 1 92.75 236 SER A C 1
ATOM 1809 O O . SER A 1 236 ? -5.793 -6.949 -20.594 1 92.75 236 SER A O 1
ATOM 1811 N N . THR A 1 237 ? -7.895 -6.543 -20.031 1 91.38 237 THR A N 1
ATOM 1812 C CA . THR A 1 237 ? -8.133 -5.703 -21.203 1 91.38 237 THR A CA 1
ATOM 1813 C C . THR A 1 237 ? -7.289 -4.434 -21.141 1 91.38 237 THR A C 1
ATOM 1815 O O . THR A 1 237 ? -6.715 -4.004 -22.141 1 91.38 237 THR A O 1
ATOM 1818 N N . LEU A 1 238 ? -7.25 -3.846 -20.016 1 92.06 238 LEU A N 1
ATOM 1819 C CA . LEU A 1 238 ? -6.434 -2.652 -19.828 1 92.06 238 LEU A CA 1
ATOM 1820 C C . LEU A 1 238 ? -4.961 -2.953 -20.094 1 92.06 238 LEU A C 1
ATOM 1822 O O . LEU A 1 238 ? -4.254 -2.127 -20.672 1 92.06 238 LEU A O 1
ATOM 1826 N N . MET A 1 239 ? -4.539 -4.105 -19.656 1 95.38 239 MET A N 1
ATOM 1827 C CA . MET A 1 239 ? -3.154 -4.5 -19.906 1 95.38 239 MET A CA 1
ATOM 1828 C C . MET A 1 239 ? -2.873 -4.59 -21.406 1 95.38 239 MET A C 1
ATOM 1830 O O . MET A 1 239 ? -1.878 -4.051 -21.891 1 95.38 239 MET A O 1
ATOM 1834 N N . HIS A 1 240 ? -3.73 -5.223 -22.094 1 96.25 240 HIS A N 1
ATOM 1835 C CA . HIS A 1 240 ? -3.539 -5.438 -23.516 1 96.25 240 HIS A CA 1
ATOM 1836 C C . HIS A 1 240 ? -3.637 -4.125 -24.297 1 96.25 240 HIS A C 1
ATOM 1838 O O . HIS A 1 240 ? -2.809 -3.848 -25.172 1 96.25 240 HIS A O 1
ATOM 1844 N N . ASP A 1 241 ? -4.555 -3.297 -23.953 1 93.38 241 ASP A N 1
ATOM 1845 C CA . ASP A 1 241 ? -4.871 -2.119 -24.75 1 93.38 241 ASP A CA 1
ATOM 1846 C C . ASP A 1 241 ? -4.094 -0.898 -24.266 1 93.38 241 ASP A C 1
ATOM 1848 O O . ASP A 1 241 ? -3.795 0.008 -25.047 1 93.38 241 ASP A O 1
ATOM 1852 N N . GLY A 1 242 ? -3.742 -0.863 -23.016 1 92.69 242 GLY A N 1
ATOM 1853 C CA . GLY A 1 242 ? -3.271 0.386 -22.438 1 92.69 242 GLY A CA 1
ATOM 1854 C C . GLY A 1 242 ? -1.85 0.302 -21.922 1 92.69 242 GLY A C 1
ATOM 1855 O O . GLY A 1 242 ? -1.256 1.318 -21.547 1 92.69 242 GLY A O 1
ATOM 1856 N N . VAL A 1 243 ? -1.303 -0.806 -21.828 1 96.25 243 VAL A N 1
ATOM 1857 C CA . VAL A 1 243 ? 0.045 -0.964 -21.297 1 96.25 243 VAL A CA 1
ATOM 1858 C C . VAL A 1 243 ? 1.012 -1.32 -22.422 1 96.25 243 VAL A C 1
ATOM 1860 O O . VAL A 1 243 ? 0.858 -2.355 -23.078 1 96.25 243 VAL A O 1
ATOM 1863 N N . ASP A 1 244 ? 1.919 -0.437 -22.641 1 97.81 244 ASP A N 1
ATOM 1864 C CA . ASP A 1 244 ? 2.928 -0.608 -23.672 1 97.81 244 ASP A CA 1
ATOM 1865 C C . ASP A 1 244 ? 4.336 -0.493 -23.094 1 97.81 244 ASP A C 1
ATOM 1867 O O . ASP A 1 244 ? 4.508 -0.31 -21.891 1 97.81 244 ASP A O 1
ATOM 1871 N N . VAL A 1 245 ? 5.273 -0.671 -23.938 1 98.25 245 VAL A N 1
ATOM 1872 C CA . VAL A 1 245 ? 6.66 -0.487 -23.531 1 98.25 245 VAL A CA 1
ATOM 1873 C C . VAL A 1 245 ? 6.828 0.888 -22.891 1 98.25 245 VAL A C 1
ATOM 1875 O O . VAL A 1 245 ? 6.285 1.881 -23.375 1 98.25 245 VAL A O 1
ATOM 1878 N N . ASP A 1 246 ? 7.461 0.91 -21.719 1 96.69 246 ASP A N 1
ATOM 1879 C CA . ASP A 1 246 ? 7.797 2.096 -20.938 1 96.69 246 ASP A CA 1
ATOM 1880 C C . ASP A 1 246 ? 6.652 2.482 -20 1 96.69 246 ASP A C 1
ATOM 1882 O O . ASP A 1 246 ? 6.809 3.354 -19.141 1 96.69 246 ASP A O 1
ATOM 1886 N N . SER A 1 247 ? 5.484 1.849 -20.188 1 96.81 247 SER A N 1
ATOM 1887 C CA . SER A 1 247 ? 4.426 2.047 -19.203 1 96.81 247 SER A CA 1
ATOM 1888 C C . SER A 1 247 ? 4.867 1.59 -17.812 1 96.81 247 SER A C 1
ATOM 1890 O O . SER A 1 247 ? 5.707 0.697 -17.688 1 96.81 247 SER A O 1
ATOM 1892 N N . VAL A 1 248 ? 4.312 2.254 -16.828 1 96.44 248 VAL A N 1
ATOM 1893 C CA . VAL A 1 248 ? 4.586 1.878 -15.445 1 96.44 248 VAL A CA 1
ATOM 1894 C C . VAL A 1 248 ? 3.361 1.19 -14.844 1 96.44 248 VAL A C 1
ATOM 1896 O O . VAL A 1 248 ? 2.234 1.664 -15.008 1 96.44 248 VAL A O 1
ATOM 1899 N N . VAL A 1 249 ? 3.572 0.021 -14.234 1 96.62 249 VAL A N 1
ATOM 1900 C CA . VAL A 1 249 ? 2.541 -0.7 -13.492 1 96.62 249 VAL A CA 1
ATOM 1901 C C . VAL A 1 249 ? 3.008 -0.952 -12.062 1 96.62 249 VAL A C 1
ATOM 1903 O O . VAL A 1 249 ? 4.211 -0.949 -11.789 1 96.62 249 VAL A O 1
ATOM 1906 N N . GLU A 1 250 ? 2.096 -1.105 -11.18 1 96.81 250 GLU A N 1
ATOM 1907 C CA . GLU A 1 250 ? 2.426 -1.427 -9.789 1 96.81 250 GLU A CA 1
ATOM 1908 C C . GLU A 1 250 ? 2.256 -2.918 -9.516 1 96.81 250 GLU A C 1
ATOM 1910 O O . GLU A 1 250 ? 1.223 -3.502 -9.852 1 96.81 250 GLU A O 1
ATOM 1915 N N . VAL A 1 251 ? 3.285 -3.508 -8.875 1 97.94 251 VAL A N 1
ATOM 1916 C CA . VAL A 1 251 ? 3.207 -4.953 -8.695 1 97.94 251 VAL A CA 1
ATOM 1917 C C . VAL A 1 251 ? 3.613 -5.32 -7.27 1 97.94 251 VAL A C 1
ATOM 1919 O O . VAL A 1 251 ? 4.34 -4.574 -6.613 1 97.94 251 VAL A O 1
ATOM 1922 N N . THR A 1 252 ? 3.111 -6.414 -6.789 1 97.88 252 THR A N 1
ATOM 1923 C CA . THR A 1 252 ? 3.543 -6.977 -5.512 1 97.88 252 THR A CA 1
ATOM 1924 C C . THR A 1 252 ? 4.762 -7.875 -5.699 1 97.88 252 THR A C 1
ATOM 1926 O O . THR A 1 252 ? 5.105 -8.234 -6.828 1 97.88 252 THR A O 1
ATOM 1929 N N . ALA A 1 253 ? 5.402 -8.172 -4.562 1 98.19 253 ALA A N 1
ATOM 1930 C CA . ALA A 1 253 ? 6.41 -9.227 -4.586 1 98.19 253 ALA A CA 1
ATOM 1931 C C . ALA A 1 253 ? 5.789 -10.578 -4.941 1 98.19 253 ALA A C 1
ATOM 1933 O O . ALA A 1 253 ? 4.582 -10.773 -4.766 1 98.19 253 ALA A O 1
ATOM 1934 N N . PRO A 1 254 ? 6.574 -11.438 -5.477 1 98.56 254 PRO A N 1
ATOM 1935 C CA . PRO A 1 254 ? 6.051 -12.766 -5.828 1 98.56 254 PRO A CA 1
ATOM 1936 C C . PRO A 1 254 ? 5.453 -13.5 -4.629 1 98.56 254 PRO A C 1
ATOM 1938 O O . PRO A 1 254 ? 6.016 -13.461 -3.533 1 98.56 254 PRO A O 1
ATOM 1941 N N . MET A 1 255 ? 4.328 -14.047 -4.84 1 97.88 255 MET A N 1
ATOM 1942 C CA . MET A 1 255 ? 3.605 -14.859 -3.861 1 97.88 255 MET A CA 1
ATOM 1943 C C . MET A 1 255 ? 3.107 -16.156 -4.488 1 97.88 255 MET A C 1
ATOM 1945 O O . MET A 1 255 ? 3.182 -16.328 -5.707 1 97.88 255 MET A O 1
ATOM 1949 N N . GLY A 1 256 ? 2.539 -17.047 -3.646 1 96.25 256 GLY A N 1
ATOM 1950 C CA . GLY A 1 256 ? 2.023 -18.328 -4.094 1 96.25 256 GLY A CA 1
ATOM 1951 C C . GLY A 1 256 ? 2.811 -19.516 -3.549 1 96.25 256 GLY A C 1
ATOM 1952 O O . GLY A 1 256 ? 4.035 -19.438 -3.414 1 96.25 256 GLY A O 1
ATOM 1953 N N . ASP A 1 257 ? 2.119 -20.609 -3.416 1 93.81 257 ASP A N 1
ATOM 1954 C CA . ASP A 1 257 ? 2.775 -21.781 -2.854 1 93.81 257 ASP A CA 1
ATOM 1955 C C . ASP A 1 257 ? 2.773 -22.938 -3.846 1 93.81 257 ASP A C 1
ATOM 1957 O O . ASP A 1 257 ? 3.146 -24.062 -3.5 1 93.81 257 ASP A O 1
ATOM 1961 N N . PHE A 1 258 ? 2.258 -22.672 -5.055 1 95.62 258 PHE A N 1
ATOM 1962 C CA . PHE A 1 258 ? 2.418 -23.578 -6.184 1 95.62 258 PHE A CA 1
ATOM 1963 C C . PHE A 1 258 ? 3.793 -23.422 -6.82 1 95.62 258 PHE A C 1
ATOM 1965 O O . PHE A 1 258 ? 3.949 -22.672 -7.793 1 95.62 258 PHE A O 1
ATOM 1972 N N . THR A 1 259 ? 4.773 -24.172 -6.238 1 97.44 259 THR A N 1
ATOM 1973 C CA . THR A 1 259 ? 6.141 -23.906 -6.672 1 97.44 259 THR A CA 1
ATOM 1974 C C . THR A 1 259 ? 6.863 -25.203 -7.008 1 97.44 259 THR A C 1
ATOM 1976 O O . THR A 1 259 ? 6.582 -26.25 -6.41 1 97.44 259 THR A O 1
ATOM 1979 N N . LEU A 1 260 ? 7.723 -25.094 -7.914 1 98 260 LEU A N 1
ATOM 1980 C CA . LEU A 1 260 ? 8.602 -26.203 -8.273 1 98 260 LEU A CA 1
ATOM 1981 C C . LEU A 1 260 ? 9.578 -26.5 -7.148 1 98 260 LEU A C 1
ATOM 1983 O O . LEU A 1 260 ? 10.219 -25.594 -6.613 1 98 260 LEU A O 1
ATOM 1987 N N . ASN A 1 261 ? 9.609 -27.75 -6.766 1 95.62 261 ASN A N 1
ATOM 1988 C CA . ASN A 1 261 ? 10.68 -28.141 -5.859 1 95.62 261 ASN A CA 1
ATOM 1989 C C . ASN A 1 261 ? 12.031 -28.188 -6.574 1 95.62 261 ASN A C 1
ATOM 1991 O O . ASN A 1 261 ? 12.375 -29.203 -7.191 1 95.62 261 ASN A O 1
ATOM 1995 N N . ARG A 1 262 ? 12.797 -27.219 -6.398 1 92.81 262 ARG A N 1
ATOM 1996 C CA . ARG A 1 262 ? 14.031 -27.062 -7.16 1 92.81 262 ARG A CA 1
ATOM 1997 C C . ARG A 1 262 ? 15.125 -27.984 -6.637 1 92.81 262 ARG A C 1
ATOM 1999 O O . ARG A 1 262 ? 16.125 -28.219 -7.316 1 92.81 262 ARG A O 1
ATOM 2006 N N . HIS A 1 263 ? 14.93 -28.469 -5.516 1 92.44 263 HIS A N 1
ATOM 2007 C CA . HIS A 1 263 ? 15.984 -29.266 -4.895 1 92.44 263 HIS A CA 1
ATOM 2008 C C . HIS A 1 263 ? 15.75 -30.766 -5.109 1 92.44 263 HIS A C 1
ATOM 2010 O O . HIS A 1 263 ? 16.625 -31.578 -4.824 1 92.44 263 HIS A O 1
ATOM 2016 N N . ALA A 1 264 ? 14.641 -31.078 -5.598 1 94.31 264 ALA A N 1
ATOM 2017 C CA . ALA A 1 264 ? 14.352 -32.5 -5.891 1 94.31 264 ALA A CA 1
ATOM 2018 C C . ALA A 1 264 ? 15.078 -32.938 -7.152 1 94.31 264 ALA A C 1
ATOM 2020 O O . ALA A 1 264 ? 15.547 -32.125 -7.941 1 94.31 264 ALA A O 1
ATOM 2021 N N . THR A 1 265 ? 15.227 -34.281 -7.234 1 95.62 265 THR A N 1
ATOM 2022 C CA . THR A 1 265 ? 15.836 -34.875 -8.422 1 95.62 265 THR A CA 1
ATOM 2023 C C . THR A 1 265 ? 14.828 -35.719 -9.188 1 95.62 265 THR A C 1
ATOM 2025 O O . THR A 1 265 ? 15.148 -36.281 -10.242 1 95.62 265 THR A O 1
ATOM 2028 N N . THR A 1 266 ? 13.664 -35.75 -8.656 1 97.38 266 THR A N 1
ATOM 2029 C CA . THR A 1 266 ? 12.609 -36.562 -9.281 1 97.38 266 THR A CA 1
ATOM 2030 C C . THR A 1 266 ? 12.195 -35.938 -10.617 1 97.38 266 THR A C 1
ATOM 2032 O O . THR A 1 266 ? 12.375 -34.75 -10.844 1 97.38 266 THR A O 1
ATOM 2035 N N . PRO A 1 267 ? 11.664 -36.812 -11.484 1 98.19 267 PRO A N 1
ATOM 2036 C CA . PRO A 1 267 ? 11.117 -36.281 -12.727 1 98.19 267 PRO A CA 1
ATOM 2037 C C . PRO A 1 267 ? 9.992 -35.25 -12.484 1 98.19 267 PRO A C 1
ATOM 2039 O O . PRO A 1 267 ? 9.359 -35.281 -11.43 1 98.19 267 PRO A O 1
ATOM 2042 N N . VAL A 1 268 ? 9.773 -34.375 -13.43 1 98.62 268 VAL A N 1
ATOM 2043 C CA . VAL A 1 268 ? 8.758 -33.344 -13.344 1 98.62 268 VAL A CA 1
ATOM 2044 C C . VAL A 1 268 ? 7.773 -33.469 -14.5 1 98.62 268 VAL A C 1
ATOM 2046 O O . VAL A 1 268 ? 8.188 -33.562 -15.664 1 98.62 268 VAL A O 1
ATOM 2049 N N . VAL A 1 269 ? 6.516 -33.531 -14.188 1 98.81 269 VAL A N 1
ATOM 2050 C CA . VAL A 1 269 ? 5.473 -33.562 -15.203 1 98.81 269 VAL A CA 1
ATOM 2051 C C . VAL A 1 269 ? 4.625 -32.281 -15.109 1 98.81 269 VAL A C 1
ATOM 2053 O O . VAL A 1 269 ? 4.008 -32.031 -14.07 1 98.81 269 VAL A O 1
ATOM 2056 N N . LEU A 1 270 ? 4.621 -31.5 -16.125 1 98.81 270 LEU A N 1
ATOM 2057 C CA . LEU A 1 270 ? 3.885 -30.25 -16.219 1 98.81 270 LEU A CA 1
ATOM 2058 C C . LEU A 1 270 ? 2.672 -30.391 -17.125 1 98.81 270 LEU A C 1
ATOM 2060 O O . LEU A 1 270 ? 2.814 -30.703 -18.312 1 98.81 270 LEU A O 1
ATOM 2064 N N . ILE A 1 271 ? 1.502 -30.172 -16.578 1 98.62 271 ILE A N 1
ATOM 2065 C CA . ILE A 1 271 ? 0.264 -30.344 -17.328 1 98.62 271 ILE A CA 1
ATOM 2066 C C . ILE A 1 271 ? -0.533 -29.031 -17.312 1 98.62 271 ILE A C 1
ATOM 2068 O O . ILE A 1 271 ? -0.965 -28.578 -16.25 1 98.62 271 ILE A O 1
ATOM 2072 N N . SER A 1 272 ? -0.75 -28.484 -18.484 1 98.31 272 SER A N 1
ATOM 2073 C CA . SER A 1 272 ? -1.41 -27.188 -18.5 1 98.31 272 SER A CA 1
ATOM 2074 C C . SER A 1 272 ? -2.531 -27.141 -19.531 1 98.31 272 SER A C 1
ATOM 2076 O O . SER A 1 272 ? -2.461 -27.828 -20.562 1 98.31 272 SER A O 1
ATOM 2078 N N . GLY A 1 273 ? -3.549 -26.391 -19.25 1 97.56 273 GLY A N 1
ATOM 2079 C CA . GLY A 1 273 ? -4.625 -26.031 -20.156 1 97.56 273 GLY A CA 1
ATOM 2080 C C . GLY A 1 273 ? -4.746 -24.531 -20.391 1 97.56 273 GLY A C 1
ATOM 2081 O O . GLY A 1 273 ? -4.961 -23.781 -19.438 1 97.56 273 GLY A O 1
ATOM 2082 N N . GLY A 1 274 ? -4.688 -24.125 -21.672 1 96.44 274 GLY A N 1
ATOM 2083 C CA . GLY A 1 274 ? -4.832 -22.719 -22 1 96.44 274 GLY A CA 1
ATOM 2084 C C . GLY A 1 274 ? -3.787 -21.844 -21.328 1 96.44 274 GLY A C 1
ATOM 2085 O O . GLY A 1 274 ? -2.588 -22.109 -21.453 1 96.44 274 GLY A O 1
ATOM 2086 N N . VAL A 1 275 ? -4.27 -20.797 -20.656 1 96 275 VAL A N 1
ATOM 2087 C CA . VAL A 1 275 ? -3.369 -19.812 -20.062 1 96 275 VAL A CA 1
ATOM 2088 C C . VAL A 1 275 ? -2.641 -20.438 -18.875 1 96 275 VAL A C 1
ATOM 2090 O O . VAL A 1 275 ? -1.634 -19.891 -18.406 1 96 275 VAL A O 1
ATOM 2093 N N . GLY A 1 276 ? -3.043 -21.594 -18.453 1 97.25 276 GLY A N 1
ATOM 2094 C CA . GLY A 1 276 ? -2.348 -22.328 -17.406 1 97.25 276 GLY A CA 1
ATOM 2095 C C . GLY A 1 276 ? -0.912 -22.656 -17.766 1 97.25 276 GLY A C 1
ATOM 2096 O O . GLY A 1 276 ? -0.133 -23.078 -16.906 1 97.25 276 GLY A O 1
ATOM 2097 N N . ILE A 1 277 ? -0.524 -22.422 -18.953 1 98.38 277 ILE A N 1
ATOM 2098 C CA . ILE A 1 277 ? 0.819 -22.719 -19.453 1 98.38 277 ILE A CA 1
ATOM 2099 C C . ILE A 1 277 ? 1.828 -21.797 -18.766 1 98.38 277 ILE A C 1
ATOM 2101 O O . ILE A 1 277 ? 3.025 -22.094 -18.734 1 98.38 277 ILE A O 1
ATOM 2105 N N . THR A 1 278 ? 1.415 -20.734 -18.188 1 98.19 278 THR A N 1
ATOM 2106 C CA . THR A 1 278 ? 2.295 -19.656 -17.75 1 98.19 278 THR A CA 1
ATOM 2107 C C . THR A 1 278 ? 3.176 -20.125 -16.594 1 98.19 278 THR A C 1
ATOM 2109 O O . THR A 1 278 ? 4.402 -20.016 -16.656 1 98.19 278 THR A O 1
ATOM 2112 N N . PRO A 1 279 ? 2.576 -20.688 -15.555 1 98.31 279 PRO A N 1
ATOM 2113 C CA . PRO A 1 279 ? 3.479 -21.156 -14.492 1 98.31 279 PRO A CA 1
ATOM 2114 C C . PRO A 1 279 ? 4.34 -22.344 -14.93 1 98.31 279 PRO A C 1
ATOM 2116 O O . PRO A 1 279 ? 5.453 -22.516 -14.43 1 98.31 279 PRO A O 1
ATOM 2119 N N . MET A 1 280 ? 3.873 -23.188 -15.852 1 98.44 280 MET A N 1
ATOM 2120 C CA . MET A 1 280 ? 4.664 -24.297 -16.375 1 98.44 280 MET A CA 1
ATOM 2121 C C . MET A 1 280 ? 5.898 -23.797 -17.109 1 98.44 280 MET A C 1
ATOM 2123 O O . MET A 1 280 ? 6.969 -24.391 -17.016 1 98.44 280 MET A O 1
ATOM 2127 N N . MET A 1 281 ? 5.652 -22.719 -17.828 1 98.62 281 MET A N 1
ATOM 2128 C CA . MET A 1 281 ? 6.77 -22.094 -18.516 1 98.62 281 MET A CA 1
ATOM 2129 C C . MET A 1 281 ? 7.855 -21.656 -17.531 1 98.62 281 MET A C 1
ATOM 2131 O O . MET A 1 281 ? 9.047 -21.844 -17.797 1 98.62 281 MET A O 1
ATOM 2135 N N . SER A 1 282 ? 7.457 -21.062 -16.484 1 98.75 282 SER A N 1
ATOM 2136 C CA . SER A 1 282 ? 8.414 -20.641 -15.461 1 98.75 282 SER A CA 1
ATOM 2137 C C . SER A 1 282 ? 9.188 -21.828 -14.898 1 98.75 282 SER A C 1
ATOM 2139 O O . SER A 1 282 ? 10.414 -21.781 -14.773 1 98.75 282 SER A O 1
ATOM 2141 N N . MET A 1 283 ? 8.461 -22.906 -14.625 1 98.62 283 MET A N 1
ATOM 2142 C CA . MET A 1 283 ? 9.086 -24.094 -14.062 1 98.62 283 MET A CA 1
ATOM 2143 C C . MET A 1 283 ? 10.062 -24.719 -15.055 1 98.62 283 MET A C 1
ATOM 2145 O O . MET A 1 283 ? 11.211 -25 -14.711 1 98.62 283 MET A O 1
ATOM 2149 N N . ALA A 1 284 ? 9.602 -24.875 -16.266 1 98.69 284 ALA A N 1
ATOM 2150 C CA . ALA A 1 284 ? 10.438 -25.5 -17.297 1 98.69 284 ALA A CA 1
ATOM 2151 C C . ALA A 1 284 ? 11.656 -24.641 -17.594 1 98.69 284 ALA A C 1
ATOM 2153 O O . ALA A 1 284 ? 12.781 -25.141 -17.688 1 98.69 284 ALA A O 1
ATOM 2154 N N . SER A 1 285 ? 11.43 -23.328 -17.75 1 98.56 285 SER A N 1
ATOM 2155 C CA . SER A 1 285 ? 12.523 -22.422 -18.047 1 98.56 285 SER A CA 1
ATOM 2156 C C . SER A 1 285 ? 13.578 -22.453 -16.938 1 98.56 285 SER A C 1
ATOM 2158 O O . SER A 1 285 ? 14.773 -22.344 -17.219 1 98.56 285 SER A O 1
ATOM 2160 N N . THR A 1 286 ? 13.141 -22.562 -15.734 1 98.56 286 THR A N 1
ATOM 2161 C CA . THR A 1 286 ? 14.055 -22.594 -14.602 1 98.56 286 THR A CA 1
ATOM 2162 C C . THR A 1 286 ? 14.922 -23.859 -14.648 1 98.56 286 THR A C 1
ATOM 2164 O O . THR A 1 286 ? 16.141 -23.781 -14.461 1 98.56 286 THR A O 1
ATOM 2167 N N . LEU A 1 287 ? 14.297 -25 -14.922 1 98.31 287 LEU A N 1
ATOM 2168 C CA . LEU A 1 287 ? 15.031 -26.25 -15.008 1 98.31 287 LEU A CA 1
ATOM 2169 C C . LEU A 1 287 ? 16.047 -26.203 -16.141 1 98.31 287 LEU A C 1
ATOM 2171 O O . LEU A 1 287 ? 17.203 -26.609 -15.977 1 98.31 287 LEU A O 1
ATOM 2175 N N . VAL A 1 288 ? 15.633 -25.703 -17.266 1 97.5 288 VAL A N 1
ATOM 2176 C CA . VAL A 1 288 ? 16.484 -25.625 -18.438 1 97.5 288 VAL A CA 1
ATOM 2177 C C . VAL A 1 288 ? 17.656 -24.672 -18.156 1 97.5 288 VAL A C 1
ATOM 2179 O O . VAL A 1 288 ? 18.812 -25.016 -18.422 1 97.5 288 VAL A O 1
ATOM 2182 N N . ALA A 1 289 ? 17.375 -23.531 -17.609 1 97 289 ALA A N 1
ATOM 2183 C CA . ALA A 1 289 ? 18.391 -22.531 -17.297 1 97 289 ALA A CA 1
ATOM 2184 C C . ALA A 1 289 ? 19.422 -23.078 -16.312 1 97 289 ALA A C 1
ATOM 2186 O O . ALA A 1 289 ? 20.609 -22.734 -16.375 1 97 289 ALA A O 1
ATOM 2187 N N . ALA A 1 290 ? 18.984 -23.922 -15.461 1 96.75 290 ALA A N 1
ATOM 2188 C CA . ALA A 1 290 ? 19.859 -24.5 -14.438 1 96.75 290 ALA A CA 1
ATOM 2189 C C . ALA A 1 290 ? 20.641 -25.688 -14.992 1 96.75 290 ALA A C 1
ATOM 2191 O O . ALA A 1 290 ? 21.484 -26.25 -14.297 1 96.75 290 ALA A O 1
ATOM 2192 N N . GLY A 1 291 ? 20.375 -26.125 -16.188 1 96.38 291 GLY A N 1
ATOM 2193 C CA . GLY A 1 291 ? 21 -27.297 -16.75 1 96.38 291 GLY A CA 1
ATOM 2194 C C . GLY A 1 291 ? 20.578 -28.594 -16.078 1 96.38 291 GLY A C 1
ATOM 2195 O O . GLY A 1 291 ? 21.375 -29.516 -15.938 1 96.38 291 GLY A O 1
ATOM 2196 N N . SER A 1 292 ? 19.344 -28.562 -15.648 1 96.81 292 SER A N 1
ATOM 2197 C CA . SER A 1 292 ? 18.844 -29.734 -14.922 1 96.81 292 SER A CA 1
ATOM 2198 C C . SER A 1 292 ? 18.828 -30.969 -15.82 1 96.81 292 SER A C 1
ATOM 2200 O O . SER A 1 292 ? 18.453 -30.875 -17 1 96.81 292 SER A O 1
ATOM 2202 N N . GLU A 1 293 ? 19.125 -32.156 -15.25 1 96.44 293 GLU A N 1
ATOM 2203 C CA . GLU A 1 293 ? 19.062 -33.406 -15.977 1 96.44 293 GLU A CA 1
ATOM 2204 C C . GLU A 1 293 ? 17.766 -34.156 -15.68 1 96.44 293 GLU A C 1
ATOM 2206 O O . GLU A 1 293 ? 17.562 -35.281 -16.172 1 96.44 293 GLU A O 1
ATOM 2211 N N . ARG A 1 294 ? 16.922 -33.531 -14.898 1 97.38 294 ARG A N 1
ATOM 2212 C CA . ARG A 1 294 ? 15.641 -34.156 -14.586 1 97.38 294 ARG A CA 1
ATOM 2213 C C . ARG A 1 294 ? 14.828 -34.406 -15.852 1 97.38 294 ARG A C 1
ATOM 2215 O O . ARG A 1 294 ? 14.82 -33.594 -16.766 1 97.38 294 ARG A O 1
ATOM 2222 N N . GLU A 1 295 ? 14.188 -35.562 -15.82 1 98.19 295 GLU A N 1
ATOM 2223 C CA . GLU A 1 295 ? 13.219 -35.781 -16.891 1 98.19 295 GLU A CA 1
ATOM 2224 C C . GLU A 1 295 ? 12.031 -34.844 -16.766 1 98.19 295 GLU A C 1
ATOM 2226 O O . GLU A 1 295 ? 11.445 -34.688 -15.695 1 98.19 295 GLU A O 1
ATOM 2231 N N . VAL A 1 296 ? 11.734 -34.188 -17.844 1 98.56 296 VAL A N 1
ATOM 2232 C CA . VAL A 1 296 ? 10.602 -33.25 -17.859 1 98.56 296 VAL A CA 1
ATOM 2233 C C . VAL A 1 296 ? 9.602 -33.656 -18.922 1 98.56 296 VAL A C 1
ATOM 2235 O O . VAL A 1 296 ? 9.961 -33.844 -20.094 1 98.56 296 VAL A O 1
ATOM 2238 N N . ARG A 1 297 ? 8.398 -33.906 -18.5 1 98.75 297 ARG A N 1
ATOM 2239 C CA . ARG A 1 297 ? 7.277 -34.094 -19.422 1 98.75 297 ARG A CA 1
ATOM 2240 C C . ARG A 1 297 ? 6.348 -32.875 -19.422 1 98.75 297 ARG A C 1
ATOM 2242 O O . ARG A 1 297 ? 5.762 -32.562 -18.391 1 98.75 297 ARG A O 1
ATOM 2249 N N . PHE A 1 298 ? 6.215 -32.312 -20.562 1 98.75 298 PHE A N 1
ATOM 2250 C CA . PHE A 1 298 ? 5.395 -31.109 -20.719 1 98.75 298 PHE A CA 1
ATOM 2251 C C . PHE A 1 298 ? 4.156 -31.406 -21.562 1 98.75 298 PHE A C 1
ATOM 2253 O O . PHE A 1 298 ? 4.25 -31.547 -22.781 1 98.75 298 PHE A O 1
ATOM 2260 N N . LEU A 1 299 ? 3.012 -31.484 -20.906 1 98.81 299 LEU A N 1
ATOM 2261 C CA . LEU A 1 299 ? 1.747 -31.672 -21.609 1 98.81 299 LEU A CA 1
ATOM 2262 C C . LEU A 1 299 ? 0.939 -30.375 -21.625 1 98.81 299 LEU A C 1
ATOM 2264 O O . LEU A 1 299 ? 0.731 -29.75 -20.594 1 98.81 299 LEU A O 1
ATOM 2268 N N . HIS A 1 300 ? 0.479 -30 -22.812 1 98.75 300 HIS A N 1
ATOM 2269 C CA . HIS A 1 300 ? -0.299 -28.766 -22.938 1 98.75 300 HIS A CA 1
ATOM 2270 C C . HIS A 1 300 ? -1.503 -28.969 -23.844 1 98.75 300 HIS A C 1
ATOM 2272 O O . HIS A 1 300 ? -1.377 -29.547 -24.922 1 98.75 300 HIS A O 1
ATOM 2278 N N . ALA A 1 301 ? -2.607 -28.531 -23.359 1 98.62 301 ALA A N 1
ATOM 2279 C CA . ALA A 1 301 ? -3.832 -28.562 -24.156 1 98.62 301 ALA A CA 1
ATOM 2280 C C . ALA A 1 301 ? -4.395 -27.156 -24.344 1 98.62 301 ALA A C 1
ATOM 2282 O O . ALA A 1 301 ? -4.395 -26.344 -23.422 1 98.62 301 ALA A O 1
ATOM 2283 N N . CYS A 1 302 ? -4.848 -26.828 -25.547 1 97.75 302 CYS A N 1
ATOM 2284 C CA . CYS A 1 302 ? -5.559 -25.578 -25.828 1 97.75 302 CYS A CA 1
ATOM 2285 C C . CYS A 1 302 ? -6.531 -25.766 -26.984 1 97.75 302 CYS A C 1
ATOM 2287 O O . CYS A 1 302 ? -6.621 -26.859 -27.562 1 97.75 302 CYS A O 1
ATOM 2289 N N . ARG A 1 303 ? -7.285 -24.734 -27.266 1 97.5 303 ARG A N 1
ATOM 2290 C CA . ARG A 1 303 ? -8.383 -24.844 -28.219 1 97.5 303 ARG A CA 1
ATOM 2291 C C . ARG A 1 303 ? -7.855 -25.031 -29.641 1 97.5 303 ARG A C 1
ATOM 2293 O O . ARG A 1 303 ? -8.375 -25.844 -30.406 1 97.5 303 ARG A O 1
ATOM 2300 N N . ALA A 1 304 ? -6.848 -24.203 -30 1 97.69 304 ALA A N 1
ATOM 2301 C CA . ALA A 1 304 ? -6.344 -24.219 -31.359 1 97.69 304 ALA A CA 1
ATOM 2302 C C . ALA A 1 304 ? -4.973 -23.547 -31.453 1 97.69 304 ALA A C 1
ATOM 2304 O O . ALA A 1 304 ? -4.453 -23.062 -30.438 1 97.69 304 ALA A O 1
ATOM 2305 N N . ALA A 1 305 ? -4.441 -23.594 -32.625 1 97.5 305 ALA A N 1
ATOM 2306 C CA . ALA A 1 305 ? -3.086 -23.109 -32.844 1 97.5 305 ALA A CA 1
ATOM 2307 C C . ALA A 1 305 ? -2.967 -21.625 -32.531 1 97.5 305 ALA A C 1
ATOM 2309 O O . ALA A 1 305 ? -1.948 -21.188 -31.984 1 97.5 305 ALA A O 1
ATOM 2310 N N . ASN A 1 306 ? -3.969 -20.891 -32.812 1 96.88 306 ASN A N 1
ATOM 2311 C CA . ASN A 1 306 ? -3.895 -19.438 -32.688 1 96.88 306 ASN A CA 1
ATOM 2312 C C . ASN A 1 306 ? -3.916 -18.984 -31.234 1 96.88 306 ASN A C 1
ATOM 2314 O O . ASN A 1 306 ? -3.629 -17.828 -30.938 1 96.88 306 ASN A O 1
ATOM 2318 N N . VAL A 1 307 ? -4.207 -19.891 -30.328 1 97.31 307 VAL A N 1
ATOM 2319 C CA . VAL A 1 307 ? -4.234 -19.516 -28.922 1 97.31 307 VAL A CA 1
ATOM 2320 C C . VAL A 1 307 ? -3.143 -20.25 -28.156 1 97.31 307 VAL A C 1
ATOM 2322 O O . VAL A 1 307 ? -3.117 -20.25 -26.922 1 97.31 307 VAL A O 1
ATOM 2325 N N . HIS A 1 308 ? -2.289 -21 -28.891 1 98.25 308 HIS A N 1
ATOM 2326 C CA . HIS A 1 308 ? -1.167 -21.719 -28.297 1 98.25 308 HIS A CA 1
ATOM 2327 C C . HIS A 1 308 ? 0.006 -20.781 -28.031 1 98.25 308 HIS A C 1
ATOM 2329 O O . HIS A 1 308 ? 0.889 -20.625 -28.875 1 98.25 308 HIS A O 1
ATOM 2335 N N . ALA A 1 309 ? 0.059 -20.344 -26.844 1 98.38 309 ALA A N 1
ATOM 2336 C CA . ALA A 1 309 ? 1.167 -19.469 -26.438 1 98.38 309 ALA A CA 1
ATOM 2337 C C . ALA A 1 309 ? 2.445 -20.281 -26.234 1 98.38 309 ALA A C 1
ATOM 2339 O O . ALA A 1 309 ? 2.396 -21.422 -25.75 1 98.38 309 ALA A O 1
ATOM 2340 N N . PHE A 1 310 ? 3.658 -19.719 -26.609 1 98.5 310 PHE A N 1
ATOM 2341 C CA . PHE A 1 310 ? 5 -20.219 -26.328 1 98.5 310 PHE A CA 1
ATOM 2342 C C . PHE A 1 310 ? 5.273 -21.5 -27.109 1 98.5 310 PHE A C 1
ATOM 2344 O O . PHE A 1 310 ? 6.051 -22.344 -26.656 1 98.5 310 PHE A O 1
ATOM 2351 N N . ARG A 1 311 ? 4.57 -21.672 -28.156 1 98.12 311 ARG A N 1
ATOM 2352 C CA . ARG A 1 311 ? 4.762 -22.844 -29 1 98.12 311 ARG A CA 1
ATOM 2353 C C . ARG A 1 311 ? 6.219 -22.984 -29.438 1 98.12 311 ARG A C 1
ATOM 2355 O O . ARG A 1 311 ? 6.832 -24.031 -29.25 1 98.12 311 ARG A O 1
ATOM 2362 N N . ASP A 1 312 ? 6.762 -21.906 -29.969 1 97.75 312 ASP A N 1
ATOM 2363 C CA . ASP A 1 312 ? 8.117 -21.938 -30.516 1 97.75 312 ASP A CA 1
ATOM 2364 C C . ASP A 1 312 ? 9.148 -22.203 -29.422 1 97.75 312 ASP A C 1
ATOM 2366 O O . ASP A 1 312 ? 10.109 -22.938 -29.625 1 97.75 312 ASP A O 1
ATOM 2370 N N . TRP A 1 313 ? 8.93 -21.562 -28.328 1 98 313 TRP A N 1
ATOM 2371 C CA . TRP A 1 313 ? 9.844 -21.781 -27.219 1 98 313 TRP A CA 1
ATOM 2372 C C . TRP A 1 313 ? 9.867 -23.25 -26.812 1 98 313 TRP A C 1
ATOM 2374 O O . TRP A 1 313 ? 10.93 -23.828 -26.594 1 98 313 TRP A O 1
ATOM 2384 N N . LEU A 1 314 ? 8.672 -23.859 -26.703 1 98.12 314 LEU A N 1
ATOM 2385 C CA . LEU A 1 314 ? 8.57 -25.266 -26.297 1 98.12 314 LEU A CA 1
ATOM 2386 C C . LEU A 1 314 ? 9.234 -26.172 -27.328 1 98.12 314 LEU A C 1
ATOM 2388 O O . LEU A 1 314 ? 9.945 -27.109 -26.969 1 98.12 314 LEU A O 1
ATOM 2392 N N . ASN A 1 315 ? 9 -25.875 -28.562 1 98.06 315 ASN A N 1
ATOM 2393 C CA . ASN A 1 315 ? 9.633 -26.641 -29.641 1 98.06 315 ASN A CA 1
ATOM 2394 C C . ASN A 1 315 ? 11.156 -26.562 -29.547 1 98.06 315 ASN A C 1
ATOM 2396 O O . ASN A 1 315 ? 11.828 -27.594 -29.578 1 98.06 315 ASN A O 1
ATOM 2400 N N . ASP A 1 316 ? 11.633 -25.375 -29.453 1 98.25 316 ASP A N 1
ATOM 2401 C CA . ASP A 1 316 ? 13.078 -25.156 -29.375 1 98.25 316 ASP A CA 1
ATOM 2402 C C . ASP A 1 316 ? 13.68 -25.875 -28.172 1 98.25 316 ASP A C 1
ATOM 2404 O O . ASP A 1 316 ? 14.766 -26.438 -28.25 1 98.25 316 ASP A O 1
ATOM 2408 N N . THR A 1 317 ? 13 -25.828 -27.094 1 98.12 317 THR A N 1
ATOM 2409 C CA . THR A 1 317 ? 13.469 -26.422 -25.859 1 98.12 317 THR A CA 1
ATOM 2410 C C . THR A 1 317 ? 13.539 -27.938 -25.984 1 98.12 317 THR A C 1
ATOM 2412 O O . THR A 1 317 ? 14.531 -28.562 -25.594 1 98.12 317 THR A O 1
ATOM 2415 N N . THR A 1 318 ? 12.508 -28.547 -26.516 1 97.5 318 THR A N 1
ATOM 2416 C CA . THR A 1 318 ? 12.477 -30 -26.656 1 97.5 318 THR A CA 1
ATOM 2417 C C . THR A 1 318 ? 13.523 -30.469 -27.656 1 97.5 318 THR A C 1
ATOM 2419 O O . THR A 1 318 ? 14.07 -31.562 -27.531 1 97.5 318 THR A O 1
ATOM 2422 N N . ASP A 1 319 ? 13.812 -29.656 -28.625 1 97.5 319 ASP A N 1
ATOM 2423 C CA . ASP A 1 319 ? 14.844 -29.984 -29.609 1 97.5 319 ASP A CA 1
ATOM 2424 C C . ASP A 1 319 ? 16.234 -29.938 -28.984 1 97.5 319 ASP A C 1
ATOM 2426 O O . ASP A 1 319 ? 17.094 -30.766 -29.281 1 97.5 319 ASP A O 1
ATOM 2430 N N . ALA A 1 320 ? 16.422 -29.031 -28.141 1 97.88 320 ALA A N 1
ATOM 2431 C CA . ALA A 1 320 ? 17.75 -28.75 -27.594 1 97.88 320 ALA A CA 1
ATOM 2432 C C . ALA A 1 320 ? 18.016 -29.609 -26.359 1 97.88 320 ALA A C 1
ATOM 2434 O O . ALA A 1 320 ? 19.172 -29.812 -25.969 1 97.88 320 ALA A O 1
ATOM 2435 N N . HIS A 1 321 ? 17 -30.125 -25.766 1 98.06 321 HIS A N 1
ATOM 2436 C CA . HIS A 1 321 ? 17.141 -30.828 -24.5 1 98.06 321 HIS A CA 1
ATOM 2437 C C . HIS A 1 321 ? 16.453 -32.188 -24.547 1 98.06 321 HIS A C 1
ATOM 2439 O O . HIS A 1 321 ? 15.25 -32.281 -24.297 1 98.06 321 HIS A O 1
ATOM 2445 N N . PRO A 1 322 ? 17.188 -33.219 -24.656 1 97.31 322 PRO A N 1
ATOM 2446 C CA . PRO A 1 322 ? 16.609 -34.562 -24.844 1 97.31 322 PRO A CA 1
ATOM 2447 C C . PRO A 1 322 ? 15.82 -35.031 -23.625 1 97.31 322 PRO A C 1
ATOM 2449 O O . PRO A 1 322 ? 14.977 -35.938 -23.734 1 97.31 322 PRO A O 1
ATOM 2452 N N . ASN A 1 32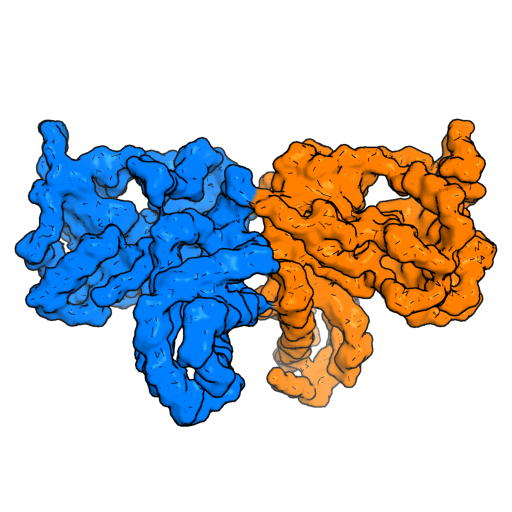3 ? 16.172 -34.438 -22.5 1 97.56 323 ASN A N 1
ATOM 2453 C CA . ASN A 1 323 ? 15.477 -34.844 -21.281 1 97.56 323 ASN A CA 1
ATOM 2454 C C . ASN A 1 323 ? 14.117 -34.156 -21.172 1 97.56 323 ASN A C 1
ATOM 2456 O O . ASN A 1 323 ? 13.344 -34.469 -20.25 1 97.56 323 ASN A O 1
ATOM 2460 N N . VAL A 1 324 ? 13.789 -33.25 -22.062 1 98.38 324 VAL A N 1
ATOM 2461 C CA . VAL A 1 324 ? 12.492 -32.594 -22.078 1 98.38 324 VAL A CA 1
ATOM 2462 C C . VAL A 1 324 ? 11.656 -33.094 -23.25 1 98.38 324 VAL A C 1
ATOM 2464 O O . VAL A 1 324 ? 12.055 -33 -24.406 1 98.38 324 VAL A O 1
ATOM 2467 N N . LYS A 1 325 ? 10.531 -33.656 -22.891 1 98.06 325 LYS A N 1
ATOM 2468 C CA . LYS A 1 325 ? 9.594 -34.125 -23.891 1 98.06 325 LYS A CA 1
ATOM 2469 C C . LYS A 1 325 ? 8.266 -33.375 -23.797 1 98.06 325 LYS A C 1
ATOM 2471 O O . LYS A 1 325 ? 7.852 -32.969 -22.703 1 98.06 325 LYS A O 1
ATOM 2476 N N . ARG A 1 326 ? 7.586 -33.219 -24.906 1 98 326 ARG A N 1
ATOM 2477 C CA . ARG A 1 326 ? 6.305 -32.531 -24.891 1 98 326 ARG A CA 1
ATOM 2478 C C . ARG A 1 326 ? 5.211 -33.375 -25.531 1 98 326 ARG A C 1
ATOM 2480 O O . ARG A 1 326 ? 5.5 -34.312 -26.281 1 98 326 ARG A O 1
ATOM 2487 N N . ALA A 1 327 ? 4.039 -33.156 -25.188 1 98.62 327 ALA A N 1
ATOM 2488 C CA . ALA A 1 327 ? 2.809 -33.625 -25.844 1 98.62 327 ALA A CA 1
ATOM 2489 C C . ALA A 1 327 ? 1.776 -32.5 -25.875 1 98.62 327 ALA A C 1
ATOM 2491 O O . ALA A 1 327 ? 1.256 -32.062 -24.844 1 98.62 327 ALA A O 1
ATOM 2492 N N . VAL A 1 328 ? 1.459 -32.031 -27.094 1 98.75 328 VAL A N 1
ATOM 2493 C CA . VAL A 1 328 ? 0.571 -30.891 -27.266 1 98.75 328 VAL A CA 1
ATOM 2494 C C . VAL A 1 328 ? -0.746 -31.344 -27.891 1 98.75 328 VAL A C 1
ATOM 2496 O O . VAL A 1 328 ? -0.749 -32.062 -28.891 1 98.75 328 VAL A O 1
ATOM 2499 N N . PHE A 1 329 ? -1.813 -30.875 -27.297 1 98.69 329 PHE A N 1
ATOM 2500 C CA . PHE A 1 329 ? -3.156 -31.25 -27.719 1 98.69 329 PHE A CA 1
ATOM 2501 C C . PHE A 1 329 ? -3.949 -30.031 -28.172 1 98.69 329 PHE A C 1
ATOM 2503 O O . PHE A 1 329 ? -4.043 -29.047 -27.438 1 98.69 329 PHE A O 1
ATOM 2510 N N . TYR A 1 330 ? -4.551 -30.109 -29.406 1 98.25 330 TYR A N 1
ATOM 2511 C CA . TYR A 1 330 ? -5.48 -29.109 -29.891 1 98.25 330 TYR A CA 1
ATOM 2512 C C . TYR A 1 330 ? -6.895 -29.656 -29.984 1 98.25 330 TYR A C 1
ATOM 2514 O O . TYR A 1 330 ? -7.109 -30.75 -30.531 1 98.25 330 TYR A O 1
ATOM 2522 N N . GLU A 1 331 ? -7.832 -28.922 -29.422 1 97.44 331 GLU A N 1
ATOM 2523 C CA . GLU A 1 331 ? -9.227 -29.328 -29.594 1 97.44 331 GLU A CA 1
ATOM 2524 C C . GLU A 1 331 ? -9.648 -29.25 -31.062 1 97.44 331 GLU A C 1
ATOM 2526 O O . GLU A 1 331 ? -10.375 -30.109 -31.547 1 97.44 331 GLU A O 1
ATOM 2531 N N . VAL A 1 332 ? -9.25 -28.156 -31.703 1 97.38 332 VAL A N 1
ATOM 2532 C CA . VAL A 1 332 ? -9.539 -27.953 -33.125 1 97.38 332 VAL A CA 1
ATOM 2533 C C . VAL A 1 332 ? -8.227 -27.797 -33.906 1 97.38 332 VAL A C 1
ATOM 2535 O O . VAL A 1 332 ? -7.457 -26.875 -33.656 1 97.38 332 VAL A O 1
ATOM 2538 N N . VAL A 1 333 ? -8.031 -28.656 -34.844 1 97.12 333 VAL A N 1
ATOM 2539 C CA . VAL A 1 333 ? -6.844 -28.609 -35.688 1 97.12 333 VAL A CA 1
ATOM 2540 C C . VAL A 1 333 ? -7.188 -27.953 -37.031 1 97.12 333 VAL A C 1
ATOM 2542 O O . VAL A 1 333 ? -8.109 -28.391 -37.719 1 97.12 333 VAL A O 1
ATOM 2545 N N . GLY A 1 334 ? -6.504 -26.938 -37.312 1 95.75 334 GLY A N 1
ATOM 2546 C CA . GLY A 1 334 ? -6.738 -26.25 -38.594 1 95.75 334 GLY A CA 1
ATOM 2547 C C . GLY A 1 334 ? -6.086 -26.938 -39.75 1 95.75 334 GLY A C 1
ATOM 2548 O O . GLY A 1 334 ? -5.215 -27.797 -39.594 1 95.75 334 GLY A O 1
ATOM 2549 N N . PRO A 1 335 ? -6.434 -26.5 -40.906 1 94.94 335 PRO A N 1
ATOM 2550 C CA . PRO A 1 335 ? -5.953 -27.156 -42.125 1 94.94 335 PRO A CA 1
ATOM 2551 C C . PRO A 1 335 ? -4.449 -26.984 -42.344 1 94.94 335 PRO A C 1
ATOM 2553 O O . PRO A 1 335 ? -3.814 -27.828 -42.969 1 94.94 335 PRO A O 1
ATOM 2556 N N . ASN A 1 336 ? -3.852 -26 -41.75 1 95.31 336 ASN A N 1
ATOM 2557 C CA . ASN A 1 336 ? -2.432 -25.734 -41.969 1 95.31 336 ASN A CA 1
ATOM 2558 C C . ASN A 1 336 ? -1.604 -26.141 -40.75 1 95.31 336 ASN A C 1
ATOM 2560 O O . ASN A 1 336 ? -0.392 -25.922 -40.719 1 95.31 336 ASN A O 1
ATOM 2564 N N . ASP A 1 337 ? -2.289 -26.656 -39.688 1 96.94 337 ASP A N 1
ATOM 2565 C CA . ASP A 1 337 ? -1.567 -27.062 -38.5 1 96.94 337 ASP A CA 1
ATOM 2566 C C . ASP A 1 337 ? -0.729 -28.312 -38.75 1 96.94 337 ASP A C 1
ATOM 2568 O O . ASP A 1 337 ? -1.197 -29.266 -39.406 1 96.94 337 ASP A O 1
ATOM 2572 N N . ARG A 1 338 ? 0.565 -28.344 -38.406 1 94.19 338 ARG A N 1
ATOM 2573 C CA . ARG A 1 338 ? 1.479 -29.453 -38.656 1 94.19 338 ARG A CA 1
ATOM 2574 C C . ARG A 1 338 ? 1.668 -30.297 -37.406 1 94.19 338 ARG A C 1
ATOM 2576 O O . ARG A 1 338 ? 2.055 -29.797 -36.375 1 94.19 338 ARG A O 1
ATOM 2583 N N . VAL A 1 339 ? 1.383 -31.531 -37.531 1 95 339 VAL A N 1
ATOM 2584 C CA . VAL A 1 339 ? 1.635 -32.469 -36.438 1 95 339 VAL A CA 1
ATOM 2585 C C . VAL A 1 339 ? 3.123 -32.5 -36.094 1 95 339 VAL A C 1
ATOM 2587 O O . VAL A 1 339 ? 3.971 -32.5 -37 1 95 339 VAL A O 1
ATOM 2590 N N . GLY A 1 340 ? 3.463 -32.469 -34.812 1 93.81 340 GLY A N 1
ATOM 2591 C CA . GLY A 1 340 ? 4.855 -32.469 -34.375 1 93.81 340 GLY A CA 1
ATOM 2592 C C . GLY A 1 340 ? 5.457 -31.078 -34.281 1 93.81 340 GLY A C 1
ATOM 2593 O O . GLY A 1 340 ? 6.523 -30.891 -33.688 1 93.81 340 GLY A O 1
ATOM 2594 N N . VAL A 1 341 ? 4.781 -30.172 -34.844 1 93.88 341 VAL A N 1
ATOM 2595 C CA . VAL A 1 341 ? 5.246 -28.781 -34.781 1 93.88 341 VAL A CA 1
ATOM 2596 C C . VAL A 1 341 ? 4.242 -27.922 -34.031 1 93.88 341 VAL A C 1
ATOM 2598 O O . VAL A 1 341 ? 4.559 -27.375 -32.969 1 93.88 341 VAL A O 1
ATOM 2601 N N . ASP A 1 342 ? 3.055 -27.953 -34.562 1 95.88 342 ASP A N 1
ATOM 2602 C CA . ASP A 1 342 ? 1.997 -27.188 -33.906 1 95.88 342 ASP A CA 1
ATOM 2603 C C . ASP A 1 342 ? 1.358 -27.984 -32.781 1 95.88 342 ASP A C 1
ATOM 2605 O O . ASP A 1 342 ? 1.162 -27.469 -31.688 1 95.88 342 ASP A O 1
ATOM 2609 N N . HIS A 1 343 ? 1.066 -29.125 -33.062 1 97 343 HIS A N 1
ATOM 2610 C CA . HIS A 1 343 ? 0.434 -30.031 -32.125 1 97 343 HIS A CA 1
ATOM 2611 C C . HIS A 1 343 ? 0.924 -31.469 -32.312 1 97 343 HIS A C 1
ATOM 2613 O O . HIS A 1 343 ? 1.611 -31.766 -33.312 1 97 343 HIS A O 1
ATOM 2619 N N . ASP A 1 344 ? 0.646 -32.25 -31.344 1 97.69 344 ASP A N 1
ATOM 2620 C CA . ASP A 1 344 ? 0.971 -33.656 -31.438 1 97.69 344 ASP A CA 1
ATOM 2621 C C . ASP A 1 344 ? -0.295 -34.5 -31.547 1 97.69 344 ASP A C 1
ATOM 2623 O O . ASP A 1 344 ? -0.282 -35.594 -32.156 1 97.69 344 ASP A O 1
ATOM 2627 N N . HIS A 1 345 ? -1.312 -34.062 -30.906 1 97.56 345 HIS A N 1
ATOM 2628 C CA . HIS A 1 345 ? -2.555 -34.844 -30.859 1 97.56 345 HIS A CA 1
ATOM 2629 C C . HIS A 1 345 ? -3.766 -33.938 -31.047 1 97.56 345 HIS A C 1
ATOM 2631 O O . HIS A 1 345 ? -3.727 -32.75 -30.672 1 97.56 345 HIS A O 1
ATOM 2637 N N . GLU A 1 346 ? -4.867 -34.469 -31.641 1 97.12 346 GLU A N 1
ATOM 2638 C CA . GLU A 1 346 ? -6.152 -33.781 -31.734 1 97.12 346 GLU A CA 1
ATOM 2639 C C . GLU A 1 346 ? -7.078 -34.188 -30.594 1 97.12 346 GLU A C 1
ATOM 2641 O O . GLU A 1 346 ? -7.199 -35.375 -30.281 1 97.12 346 GLU A O 1
ATOM 2646 N N . GLY A 1 347 ? -7.68 -33.125 -30.031 1 96.25 347 GLY A N 1
ATOM 2647 C CA . GLY A 1 347 ? -8.602 -33.375 -28.938 1 96.25 347 GLY A CA 1
ATOM 2648 C C . GLY A 1 347 ? -8.062 -32.938 -27.594 1 96.25 347 GLY A C 1
ATOM 2649 O O . GLY A 1 347 ? -7.094 -32.188 -27.516 1 96.25 347 GLY A O 1
ATOM 2650 N N . ARG A 1 348 ? -8.734 -33.406 -26.531 1 96.5 348 ARG A N 1
ATOM 2651 C CA . ARG A 1 348 ? -8.359 -33.094 -25.156 1 96.5 348 ARG A CA 1
ATOM 2652 C C . ARG A 1 348 ? -7.434 -34.156 -24.578 1 96.5 348 ARG A C 1
ATOM 2654 O O . ARG A 1 348 ? -7.293 -35.25 -25.156 1 96.5 348 ARG A O 1
ATOM 2661 N N . ILE A 1 349 ? -6.793 -33.844 -23.547 1 97.38 349 ILE A N 1
ATOM 2662 C CA . ILE A 1 349 ? -5.965 -34.844 -22.859 1 97.38 349 ILE A CA 1
ATOM 2663 C C . ILE A 1 349 ? -6.852 -35.906 -22.219 1 97.38 349 ILE A C 1
ATOM 2665 O O . ILE A 1 349 ? -7.688 -35.594 -21.359 1 97.38 349 ILE A O 1
ATOM 2669 N N . THR A 1 350 ? -6.699 -37.125 -22.578 1 95.94 350 THR A N 1
ATOM 2670 C CA . THR A 1 350 ? -7.453 -38.25 -22.031 1 95.94 350 THR A CA 1
ATOM 2671 C C . THR A 1 350 ? -6.625 -39 -21.016 1 95.94 350 THR A C 1
ATOM 2673 O O . THR A 1 350 ? -5.402 -38.844 -20.953 1 95.94 350 THR A O 1
ATOM 2676 N N . PRO A 1 351 ? -7.328 -39.844 -20.281 1 95.94 351 PRO A N 1
ATOM 2677 C CA . PRO A 1 351 ? -6.578 -40.688 -19.359 1 95.94 351 PRO A CA 1
ATOM 2678 C C . PRO A 1 351 ? -5.543 -41.562 -20.078 1 95.94 351 PRO A C 1
ATOM 2680 O O . PRO A 1 351 ? -4.441 -41.781 -19.562 1 95.94 351 PRO A O 1
ATOM 2683 N N . ALA A 1 352 ? -5.902 -42 -21.219 1 96.38 352 ALA A N 1
ATOM 2684 C CA . ALA A 1 352 ? -4.969 -42.812 -22 1 96.38 352 ALA A CA 1
ATOM 2685 C C . ALA A 1 352 ? -3.748 -41.969 -22.406 1 96.38 352 ALA A C 1
ATOM 2687 O O . ALA A 1 352 ? -2.623 -42.5 -22.406 1 96.38 352 ALA A O 1
ATOM 2688 N N . ALA A 1 353 ? -3.994 -40.812 -22.828 1 96.75 353 ALA A N 1
ATOM 2689 C CA . ALA A 1 353 ? -2.893 -39.906 -23.188 1 96.75 353 ALA A CA 1
ATOM 2690 C C . ALA A 1 353 ? -1.997 -39.625 -21.984 1 96.75 353 ALA A C 1
ATOM 2692 O O . ALA A 1 353 ? -0.773 -39.562 -22.125 1 96.75 353 ALA A O 1
ATOM 2693 N N . LEU A 1 354 ? -2.566 -39.469 -20.812 1 97.19 354 LEU A N 1
ATOM 2694 C CA . LEU A 1 354 ? -1.8 -39.281 -19.594 1 97.19 354 LEU A CA 1
ATOM 2695 C C . LEU A 1 354 ? -0.908 -40.469 -19.297 1 97.19 354 LEU A C 1
ATOM 2697 O O . LEU A 1 354 ? 0.266 -40.312 -18.969 1 97.19 354 LEU A O 1
ATOM 2701 N N . GLU A 1 355 ? -1.509 -41.594 -19.406 1 96.5 355 GLU A N 1
ATOM 2702 C CA . GLU A 1 355 ? -0.753 -42.812 -19.156 1 96.5 355 GLU A CA 1
ATOM 2703 C C . GLU A 1 355 ? 0.453 -42.906 -20.094 1 96.5 355 GLU A C 1
ATOM 2705 O O . GLU A 1 355 ? 1.544 -43.281 -19.656 1 96.5 355 GLU A O 1
ATOM 2710 N N . ARG A 1 356 ? 0.27 -42.5 -21.266 1 96.81 356 ARG A N 1
ATOM 2711 C CA . ARG A 1 356 ? 1.298 -42.656 -22.281 1 96.81 356 ARG A CA 1
ATOM 2712 C C . ARG A 1 356 ? 2.359 -41.562 -22.156 1 96.81 356 ARG A C 1
ATOM 2714 O O . ARG A 1 356 ? 3.553 -41.812 -22.312 1 96.81 356 ARG A O 1
ATOM 2721 N N . HIS A 1 357 ? 1.959 -40.344 -21.875 1 97.25 357 HIS A N 1
ATOM 2722 C CA . HIS A 1 357 ? 2.863 -39.219 -22.062 1 97.25 357 HIS A CA 1
ATOM 2723 C C . HIS A 1 357 ? 3.271 -38.625 -20.719 1 97.25 357 HIS A C 1
ATOM 2725 O O . HIS A 1 357 ? 4.262 -37.906 -20.641 1 97.25 357 HIS A O 1
ATOM 2731 N N . ALA A 1 358 ? 2.541 -38.906 -19.688 1 95.75 358 ALA A N 1
ATOM 2732 C CA . ALA A 1 358 ? 2.756 -38.156 -18.453 1 95.75 358 ALA A CA 1
ATOM 2733 C C . ALA A 1 358 ? 3.211 -39.094 -17.328 1 95.75 358 ALA A C 1
ATOM 2735 O O . ALA A 1 358 ? 3.896 -38.656 -16.391 1 95.75 358 ALA A O 1
ATOM 2736 N N . LEU A 1 359 ? 2.809 -40.312 -17.359 1 96.06 359 LEU A N 1
ATOM 2737 C CA . LEU A 1 359 ? 3.08 -41.188 -16.234 1 96.06 359 LEU A CA 1
ATOM 2738 C C . LEU A 1 359 ? 4.555 -41.594 -16.188 1 96.06 359 LEU A C 1
ATOM 2740 O O . LEU A 1 359 ? 5.031 -42.312 -17.062 1 96.06 359 LEU A O 1
ATOM 2744 N N . VAL A 1 360 ? 5.25 -41.125 -15.305 1 94.25 360 VAL A N 1
ATOM 2745 C CA . VAL A 1 360 ? 6.656 -41.375 -15.031 1 94.25 360 VAL A CA 1
ATOM 2746 C C . VAL A 1 360 ? 6.832 -41.781 -13.562 1 94.25 360 VAL A C 1
ATOM 2748 O O . VAL A 1 360 ? 6.254 -41.156 -12.672 1 94.25 360 VAL A O 1
ATOM 2751 N N . PRO A 1 361 ? 7.586 -42.844 -13.289 1 93.5 361 PRO A N 1
ATOM 2752 C CA . PRO A 1 361 ? 7.77 -43.281 -11.906 1 93.5 361 PRO A CA 1
ATOM 2753 C C . PRO A 1 361 ? 8.359 -42.188 -11.016 1 93.5 361 PRO A C 1
ATOM 2755 O O . PRO A 1 361 ? 9.281 -41.469 -11.422 1 93.5 361 PRO A O 1
ATOM 2758 N N . ASP A 1 362 ? 7.742 -41.906 -9.883 1 94.19 362 ASP A N 1
ATOM 2759 C CA . ASP A 1 362 ? 8.227 -41.062 -8.797 1 94.19 362 ASP A CA 1
ATOM 2760 C C . ASP A 1 362 ? 8.219 -39.594 -9.203 1 94.19 362 ASP A C 1
ATOM 2762 O O . ASP A 1 362 ? 8.93 -38.781 -8.609 1 94.19 362 ASP A O 1
ATOM 2766 N N . ALA A 1 363 ? 7.441 -39.312 -10.203 1 97.56 363 ALA A N 1
ATOM 2767 C CA . ALA A 1 363 ? 7.43 -37.938 -10.719 1 97.56 363 ALA A CA 1
ATOM 2768 C C . ALA A 1 363 ? 6.625 -37 -9.805 1 97.56 363 ALA A C 1
ATOM 2770 O O . ALA A 1 363 ? 5.766 -37.469 -9.055 1 97.56 363 ALA A O 1
ATOM 2771 N N . ASP A 1 364 ? 6.988 -35.75 -9.797 1 97.5 364 ASP A N 1
ATOM 2772 C CA . ASP A 1 364 ? 6.152 -34.688 -9.266 1 97.5 364 ASP A CA 1
ATOM 2773 C C . ASP A 1 364 ? 5.277 -34.062 -10.359 1 97.5 364 ASP A C 1
ATOM 2775 O O . ASP A 1 364 ? 5.77 -33.75 -11.438 1 97.5 364 ASP A O 1
ATOM 2779 N N . TYR A 1 365 ? 4.023 -33.938 -10.062 1 98.19 365 TYR A N 1
ATOM 2780 C CA . TYR A 1 365 ? 3.066 -33.438 -11.055 1 98.19 365 TYR A CA 1
ATOM 2781 C C . TYR A 1 365 ? 2.572 -32.062 -10.711 1 98.19 365 TYR A C 1
ATOM 2783 O O . TYR A 1 365 ? 2.209 -31.781 -9.562 1 98.19 365 TYR A O 1
ATOM 2791 N N . TYR A 1 366 ? 2.578 -31.219 -11.68 1 98.19 366 TYR A N 1
ATOM 2792 C CA . TYR A 1 366 ? 2.043 -29.859 -11.57 1 98.19 366 TYR A CA 1
ATOM 2793 C C . TYR A 1 366 ? 0.962 -29.625 -12.617 1 98.19 366 TYR A C 1
ATOM 2795 O O . TYR A 1 366 ? 1.189 -29.828 -13.812 1 98.19 366 TYR A O 1
ATOM 2803 N N . ILE A 1 367 ? -0.195 -29.172 -12.172 1 97.94 367 ILE A N 1
ATOM 2804 C CA . ILE A 1 367 ? -1.329 -29 -13.07 1 97.94 367 ILE A CA 1
ATOM 2805 C C . ILE A 1 367 ? -1.885 -27.578 -12.922 1 97.94 367 ILE A C 1
ATOM 2807 O O . ILE A 1 367 ? -2.092 -27.094 -11.805 1 97.94 367 ILE A O 1
ATOM 2811 N N . CYS A 1 368 ? -2.139 -26.922 -14.039 1 97.44 368 CYS A N 1
ATOM 2812 C CA . CYS A 1 368 ? -2.764 -25.609 -14.016 1 97.44 368 CYS A CA 1
ATOM 2813 C C . CYS A 1 368 ? -3.617 -25.391 -15.258 1 97.44 368 CYS A C 1
ATOM 2815 O O . CYS A 1 368 ? -3.205 -25.719 -16.375 1 97.44 368 CYS A O 1
ATOM 2817 N N . GLY A 1 369 ? -4.777 -24.922 -15.148 1 95.5 369 GLY A N 1
ATOM 2818 C CA . GLY A 1 369 ? -5.75 -24.641 -16.188 1 95.5 369 GLY A CA 1
ATOM 2819 C C . GLY A 1 369 ? -7.145 -24.375 -15.648 1 95.5 369 GLY A C 1
ATOM 2820 O O . GLY A 1 369 ? -7.312 -24.094 -14.461 1 95.5 369 GLY A O 1
ATOM 2821 N N . PRO A 1 370 ? -8.133 -24.328 -16.516 1 91.25 370 PRO A N 1
ATOM 2822 C CA . PRO A 1 370 ? -9.508 -24.203 -16.031 1 91.25 370 PRO A CA 1
ATOM 2823 C C . PRO A 1 370 ? -9.867 -25.266 -14.984 1 91.25 370 PRO A C 1
ATOM 2825 O O . PRO A 1 370 ? -9.32 -26.359 -15.016 1 91.25 370 PRO A O 1
ATOM 2828 N N . ILE A 1 371 ? -10.781 -24.953 -14.195 1 88.12 371 ILE A N 1
ATOM 2829 C CA . ILE A 1 371 ? -11.109 -25.781 -13.039 1 88.12 371 ILE A CA 1
ATOM 2830 C C . ILE A 1 371 ? -11.5 -27.188 -13.516 1 88.12 371 ILE A C 1
ATOM 2832 O O . ILE A 1 371 ? -11.016 -28.188 -12.992 1 88.12 371 ILE A O 1
ATOM 2836 N N . ALA A 1 372 ? -12.375 -27.266 -14.492 1 90.25 372 ALA A N 1
ATOM 2837 C CA . ALA A 1 372 ? -12.828 -28.562 -15 1 90.25 372 ALA A CA 1
ATOM 2838 C C . ALA A 1 372 ? -11.656 -29.375 -15.547 1 90.25 372 ALA A C 1
ATOM 2840 O O . ALA A 1 372 ? -11.594 -30.594 -15.352 1 90.25 372 ALA A O 1
ATOM 2841 N N . PHE A 1 373 ? -10.781 -28.734 -16.188 1 93.88 373 PHE A N 1
ATOM 2842 C CA . PHE A 1 373 ? -9.578 -29.359 -16.719 1 93.88 373 PHE A CA 1
ATOM 2843 C C . PHE A 1 373 ? -8.719 -29.922 -15.594 1 93.88 373 PHE A C 1
ATOM 2845 O O . PHE A 1 373 ? -8.312 -31.078 -15.641 1 93.88 373 PHE A O 1
ATOM 2852 N N . MET A 1 374 ? -8.43 -29.141 -14.586 1 94.69 374 MET A N 1
ATOM 2853 C CA . MET A 1 374 ? -7.555 -29.531 -13.484 1 94.69 374 MET A CA 1
ATOM 2854 C C . MET A 1 374 ? -8.141 -30.719 -12.727 1 94.69 374 MET A C 1
ATOM 2856 O O . MET A 1 374 ? -7.418 -31.656 -12.383 1 94.69 374 MET A O 1
ATOM 2860 N N . LYS A 1 375 ? -9.43 -30.641 -12.508 1 92.88 375 LYS A N 1
ATOM 2861 C CA . LYS A 1 375 ? -10.102 -31.75 -11.82 1 92.88 375 LYS A CA 1
ATOM 2862 C C . LYS A 1 375 ? -9.984 -33.031 -12.609 1 92.88 375 LYS A C 1
ATOM 2864 O O . LYS A 1 375 ? -9.656 -34.094 -12.055 1 92.88 375 LYS A O 1
ATOM 2869 N N . GLN A 1 376 ? -10.242 -32.938 -13.828 1 95.31 376 GLN A N 1
ATOM 2870 C CA . GLN A 1 376 ? -10.188 -34.125 -14.703 1 95.31 376 GLN A CA 1
ATOM 2871 C C . GLN A 1 376 ? -8.789 -34.719 -14.711 1 95.31 376 GLN A C 1
ATOM 2873 O O . GLN A 1 376 ? -8.648 -35.938 -14.578 1 95.31 376 GLN A O 1
ATOM 2878 N N . GLN A 1 377 ? -7.809 -33.906 -14.898 1 96.62 377 GLN A N 1
ATOM 2879 C CA . GLN A 1 377 ? -6.441 -34.406 -14.977 1 96.62 377 GLN A CA 1
ATOM 2880 C C . GLN A 1 377 ? -5.988 -35 -13.641 1 96.62 377 GLN A C 1
ATOM 2882 O O . GLN A 1 377 ? -5.352 -36.062 -13.602 1 96.62 377 GLN A O 1
ATOM 2887 N N . ARG A 1 378 ? -6.246 -34.312 -12.57 1 95.75 378 ARG A N 1
ATOM 2888 C CA . ARG A 1 378 ? -5.875 -34.781 -11.25 1 95.75 378 ARG A CA 1
ATOM 2889 C C . ARG A 1 378 ? -6.523 -36.125 -10.961 1 95.75 378 ARG A C 1
ATOM 2891 O O . ARG A 1 378 ? -5.848 -37.062 -10.531 1 95.75 378 ARG A O 1
ATOM 2898 N N . ASP A 1 379 ? -7.84 -36.219 -11.211 1 96.12 379 ASP A N 1
ATOM 2899 C CA . ASP A 1 379 ? -8.562 -37.469 -10.969 1 96.12 379 ASP A CA 1
ATOM 2900 C C . ASP A 1 379 ? -8.008 -38.625 -11.812 1 96.12 379 ASP A C 1
ATOM 2902 O O . ASP A 1 379 ? -7.883 -39.75 -11.336 1 96.12 379 ASP A O 1
ATOM 2906 N N . ALA A 1 380 ? -7.758 -38.281 -13.008 1 97.06 380 ALA A N 1
ATOM 2907 C CA . ALA A 1 380 ? -7.203 -39.281 -13.906 1 97.06 380 ALA A CA 1
ATOM 2908 C C . ALA A 1 380 ? -5.859 -39.812 -13.398 1 97.06 380 ALA A C 1
ATOM 2910 O O . ALA A 1 380 ? -5.59 -41 -13.43 1 97.06 380 ALA A O 1
ATOM 2911 N N . LEU A 1 381 ? -4.984 -38.938 -12.945 1 97.31 381 LEU A N 1
ATOM 2912 C CA . LEU A 1 381 ? -3.678 -39.312 -12.422 1 97.31 381 LEU A CA 1
ATOM 2913 C C . LEU A 1 381 ? -3.826 -40.188 -11.188 1 97.31 381 LEU A C 1
ATOM 2915 O O . LEU A 1 381 ? -3.137 -41.219 -11.062 1 97.31 381 LEU A O 1
ATOM 2919 N N . VAL A 1 382 ? -4.688 -39.812 -10.359 1 96.38 382 VAL A N 1
ATOM 2920 C CA . VAL A 1 382 ? -4.922 -40.594 -9.141 1 96.38 382 VAL A CA 1
ATOM 2921 C C . VAL A 1 382 ? -5.461 -41.969 -9.5 1 96.38 382 VAL A C 1
ATOM 2923 O O . VAL A 1 382 ? -5.039 -42.969 -8.93 1 96.38 382 VAL A O 1
ATOM 2926 N N . ALA A 1 383 ? -6.391 -42 -10.422 1 96.88 383 ALA A N 1
ATOM 2927 C CA . ALA A 1 383 ? -6.949 -43.25 -10.875 1 96.88 383 ALA A CA 1
ATOM 2928 C C . ALA A 1 383 ? -5.867 -44.156 -11.477 1 96.88 383 ALA A C 1
ATOM 2930 O O . ALA A 1 383 ? -5.965 -45.375 -11.414 1 96.88 383 ALA A O 1
ATOM 2931 N N . LEU A 1 384 ? -4.922 -43.5 -11.984 1 96.5 384 LEU A N 1
ATOM 2932 C CA . LEU A 1 384 ? -3.818 -44.25 -12.602 1 96.5 384 LEU A CA 1
ATOM 2933 C C . LEU A 1 384 ? -2.775 -44.625 -11.555 1 96.5 384 LEU A C 1
ATOM 2935 O O . LEU A 1 384 ? -1.737 -45.219 -11.898 1 96.5 384 LEU A O 1
ATOM 2939 N N . GLY A 1 385 ? -2.959 -44.25 -10.273 1 95.69 385 GLY A N 1
ATOM 2940 C CA . GLY A 1 385 ? -2.129 -44.75 -9.188 1 95.69 385 GLY A CA 1
ATOM 2941 C C . GLY A 1 385 ? -1.155 -43.719 -8.656 1 95.69 385 GLY A C 1
ATOM 2942 O O . GLY A 1 385 ? -0.325 -44 -7.801 1 95.69 385 GLY A O 1
ATOM 2943 N N . VAL A 1 386 ? -1.225 -42.562 -9.156 1 96.75 386 VAL A N 1
ATOM 2944 C CA . VAL A 1 386 ? -0.354 -41.5 -8.641 1 96.75 386 VAL A CA 1
ATOM 2945 C C . VAL A 1 386 ? -0.84 -41.062 -7.262 1 96.75 386 VAL A C 1
ATOM 2947 O O . VAL A 1 386 ? -2.033 -40.812 -7.066 1 96.75 386 VAL A O 1
ATOM 2950 N N . ALA A 1 387 ? 0.073 -41 -6.297 1 95.75 387 ALA A N 1
ATOM 2951 C CA . ALA A 1 387 ? -0.282 -40.531 -4.965 1 95.75 387 ALA A CA 1
ATOM 2952 C C . ALA A 1 387 ? -0.74 -39.062 -5.012 1 95.75 387 ALA A C 1
ATOM 2954 O O . ALA A 1 387 ? -0.078 -38.219 -5.617 1 95.75 387 ALA A O 1
ATOM 2955 N N . PRO A 1 388 ? -1.812 -38.719 -4.348 1 93.38 388 PRO A N 1
ATOM 2956 C CA . PRO A 1 388 ? -2.354 -37.375 -4.398 1 93.38 388 PRO A CA 1
ATOM 2957 C C . PRO A 1 388 ? -1.346 -36.312 -3.939 1 93.38 388 PRO A C 1
ATOM 2959 O O . PRO A 1 388 ? -1.354 -35.188 -4.438 1 93.38 388 PRO A O 1
ATOM 2962 N N . GLU A 1 389 ? -0.487 -36.656 -3.029 1 91.62 389 GLU A N 1
ATOM 2963 C CA . GLU A 1 389 ? 0.479 -35.719 -2.475 1 91.62 389 GLU A CA 1
ATOM 2964 C C . GLU A 1 389 ? 1.516 -35.281 -3.518 1 91.62 389 GLU A C 1
ATOM 2966 O O . GLU A 1 389 ? 2.232 -34.312 -3.338 1 91.62 389 GLU A O 1
ATOM 2971 N N . ARG A 1 390 ? 1.594 -36 -4.629 1 95.44 390 ARG A N 1
ATOM 2972 C CA . ARG A 1 390 ? 2.559 -35.719 -5.684 1 95.44 390 ARG A CA 1
ATOM 2973 C C . ARG A 1 390 ? 1.946 -34.812 -6.75 1 95.44 390 ARG A C 1
ATOM 2975 O O . ARG A 1 390 ? 2.641 -34.375 -7.668 1 95.44 390 ARG A O 1
ATOM 2982 N N . VAL A 1 391 ? 0.664 -34.625 -6.617 1 96 391 VAL A N 1
ATOM 2983 C CA . VAL A 1 391 ? -0.046 -33.781 -7.594 1 96 391 VAL A CA 1
ATOM 2984 C C . VAL A 1 391 ? -0.319 -32.406 -7.012 1 96 391 VAL A C 1
ATOM 2986 O O . VAL A 1 391 ? -1.09 -32.281 -6.059 1 96 391 VAL A O 1
ATOM 2989 N N . GLN A 1 392 ? 0.332 -31.438 -7.566 1 94.62 392 GLN A N 1
ATOM 2990 C CA . GLN A 1 392 ? 0.111 -30.047 -7.168 1 94.62 392 GLN A CA 1
ATOM 2991 C C . GLN A 1 392 ? -0.713 -29.297 -8.211 1 94.62 392 GLN A C 1
ATOM 2993 O O . GLN A 1 392 ? -0.531 -29.5 -9.414 1 94.62 392 GLN A O 1
ATOM 2998 N N . THR A 1 393 ? -1.602 -28.438 -7.711 1 92.44 393 THR A N 1
ATOM 2999 C CA . THR A 1 393 ? -2.471 -27.688 -8.609 1 92.44 393 THR A CA 1
ATOM 3000 C C . THR A 1 393 ? -2.49 -26.203 -8.234 1 92.44 393 THR A C 1
ATOM 3002 O O . THR A 1 393 ? -2.221 -25.859 -7.082 1 92.44 393 THR A O 1
ATOM 3005 N N . GLU A 1 394 ? -2.76 -25.406 -9.188 1 86.62 394 GLU A N 1
ATOM 3006 C CA . GLU A 1 394 ? -2.965 -23.969 -9 1 86.62 394 GLU A CA 1
ATOM 3007 C C . GLU A 1 394 ? -4.254 -23.516 -9.672 1 86.62 394 GLU A C 1
ATOM 3009 O O . GLU A 1 394 ? -4.414 -23.641 -10.883 1 86.62 394 GLU A O 1
ATOM 3014 N N . ILE A 1 395 ? -5.113 -22.953 -8.82 1 75.94 395 ILE A N 1
ATOM 3015 C CA . ILE A 1 395 ? -6.379 -22.453 -9.344 1 75.94 395 ILE A CA 1
ATOM 3016 C C . ILE A 1 395 ? -6.297 -20.953 -9.555 1 75.94 395 ILE A C 1
ATOM 3018 O O . ILE A 1 395 ? -5.859 -20.219 -8.656 1 75.94 395 ILE A O 1
ATOM 3022 N N . PHE A 1 396 ? -6.613 -20.625 -10.82 1 72 396 PHE A N 1
ATOM 3023 C CA . PHE A 1 396 ? -6.75 -19.203 -11.086 1 72 396 PHE A CA 1
ATOM 3024 C C . PHE A 1 396 ? -8.141 -18.719 -10.695 1 72 396 PHE A C 1
ATOM 3026 O O . PHE A 1 396 ? -9.141 -19.328 -11.047 1 72 396 PHE A O 1
ATOM 3033 N N . GLY A 1 397 ? -8.227 -17.625 -9.945 1 61.56 397 GLY A N 1
ATOM 3034 C CA . GLY A 1 397 ? -9.516 -17.078 -9.547 1 61.56 397 GLY A CA 1
ATOM 3035 C C . GLY A 1 397 ? -9.961 -17.562 -8.18 1 61.56 397 GLY A C 1
ATOM 3036 O O . GLY A 1 397 ? -9.141 -17.953 -7.352 1 61.56 397 GLY A O 1
ATOM 3037 N N . SER A 1 398 ? -11.258 -17.344 -7.773 1 55.19 398 SER A N 1
ATOM 3038 C CA . SER A 1 398 ? -11.812 -17.578 -6.445 1 55.19 398 SER A CA 1
ATOM 3039 C C . SER A 1 398 ? -12.266 -19.031 -6.281 1 55.19 398 SER A C 1
ATOM 3041 O O . SER A 1 398 ? -12.656 -19.438 -5.188 1 55.19 398 SER A O 1
ATOM 3043 N N . GLY A 1 399 ? -11.609 -19.984 -7.078 1 53.44 399 GLY A N 1
ATOM 3044 C CA . GLY A 1 399 ? -12.148 -21.344 -7.02 1 53.44 399 GLY A CA 1
ATOM 3045 C C . GLY A 1 399 ? -11.273 -22.297 -6.23 1 53.44 399 GLY A C 1
ATOM 3046 O O . GLY A 1 399 ? -10.211 -21.906 -5.73 1 53.44 399 GLY A O 1
ATOM 3047 N N . ALA A 1 400 ? -11.914 -23.391 -5.516 1 55.28 400 ALA A N 1
ATOM 3048 C CA . ALA A 1 400 ? -11.18 -24.469 -4.871 1 55.28 400 ALA A CA 1
ATOM 3049 C C . ALA A 1 400 ? -11.445 -25.812 -5.574 1 55.28 400 ALA A C 1
ATOM 3051 O O . ALA A 1 400 ? -12.547 -26.047 -6.066 1 55.28 400 ALA A O 1
ATOM 3052 N N . LEU A 1 401 ? -10.359 -26.531 -5.82 1 45.38 401 LEU A N 1
ATOM 3053 C CA . LEU A 1 401 ? -10.508 -27.875 -6.352 1 45.38 401 LEU A CA 1
ATOM 3054 C C . LEU A 1 401 ? -10.977 -28.844 -5.27 1 45.38 401 LEU A C 1
ATOM 3056 O O . LEU A 1 401 ? -10.367 -28.922 -4.199 1 45.38 401 LEU A O 1
ATOM 3060 N N . GLU A 1 402 ? -12.32 -29.156 -5.203 1 50.94 402 GLU A N 1
ATOM 3061 C CA . GLU A 1 402 ? -12.859 -30.141 -4.27 1 50.94 402 GLU A CA 1
ATOM 3062 C C . GLU A 1 402 ? -12.375 -31.547 -4.613 1 50.94 402 GLU A C 1
ATOM 3064 O O . GLU A 1 402 ? -12.227 -31.891 -5.789 1 50.94 402 GLU A O 1
ATOM 3069 N N . MET B 1 1 ? 8.641 -8.531 24.938 1 48.84 1 MET B N 1
ATOM 3070 C CA . MET B 1 1 ? 9.789 -7.73 24.531 1 48.84 1 MET B CA 1
ATOM 3071 C C . MET B 1 1 ? 10.852 -7.707 25.625 1 48.84 1 MET B C 1
ATOM 3073 O O . MET B 1 1 ? 10.523 -7.625 26.812 1 48.84 1 MET B O 1
ATOM 3077 N N . THR B 1 2 ? 11.93 -8.203 25.344 1 58.66 2 THR B N 1
ATOM 3078 C CA . THR B 1 2 ? 12.922 -8.352 26.406 1 58.66 2 THR B CA 1
ATOM 3079 C C . THR B 1 2 ? 13.273 -6.992 27 1 58.66 2 THR B C 1
ATOM 3081 O O . THR B 1 2 ? 13.562 -6.043 26.281 1 58.66 2 THR B O 1
ATOM 3084 N N . GLN B 1 3 ? 12.891 -6.758 28.172 1 75.31 3 GLN B N 1
ATOM 3085 C CA . GLN B 1 3 ? 13.242 -5.566 28.953 1 75.31 3 GLN B CA 1
ATOM 3086 C C . GLN B 1 3 ? 14.75 -5.395 29.047 1 75.31 3 GLN B C 1
ATOM 3088 O O . GLN B 1 3 ? 15.477 -6.367 29.266 1 75.31 3 GLN B O 1
ATOM 3093 N N . MET B 1 4 ? 15.188 -4.215 28.641 1 86.69 4 MET B N 1
ATOM 3094 C CA . MET B 1 4 ? 16.609 -3.906 28.719 1 86.69 4 MET B CA 1
ATOM 3095 C C . MET B 1 4 ? 17.109 -3.982 30.156 1 86.69 4 MET B C 1
ATOM 3097 O O . MET B 1 4 ? 16.406 -3.555 31.078 1 86.69 4 MET B O 1
ATOM 3101 N N . THR B 1 5 ? 18.203 -4.574 30.328 1 90.88 5 THR B N 1
ATOM 3102 C CA . THR B 1 5 ? 18.828 -4.594 31.641 1 90.88 5 THR B CA 1
ATOM 3103 C C . THR B 1 5 ? 19.406 -3.225 31.984 1 90.88 5 THR B C 1
ATOM 3105 O O . THR B 1 5 ? 19.562 -2.373 31.109 1 90.88 5 THR B O 1
ATOM 3108 N N . ALA B 1 6 ? 19.734 -3.066 33.25 1 90.44 6 ALA B N 1
ATOM 3109 C CA . ALA B 1 6 ? 20.344 -1.815 33.719 1 90.44 6 ALA B CA 1
ATOM 3110 C C . ALA B 1 6 ? 21.672 -1.575 33 1 90.44 6 ALA B C 1
ATOM 3112 O O . ALA B 1 6 ? 22.016 -0.438 32.688 1 90.44 6 ALA B O 1
ATOM 3113 N N . GLU B 1 7 ? 22.359 -2.592 32.844 1 92.25 7 GLU B N 1
ATOM 3114 C CA . GLU B 1 7 ? 23.656 -2.486 32.188 1 92.25 7 GLU B CA 1
ATOM 3115 C C . GLU B 1 7 ? 23.5 -2.062 30.719 1 92.25 7 GLU B C 1
ATOM 3117 O O . GLU B 1 7 ? 24.266 -1.226 30.234 1 92.25 7 GLU B O 1
ATOM 3122 N N . GLN B 1 8 ? 22.641 -2.643 30.078 1 92.06 8 GLN B N 1
ATOM 3123 C CA . GLN B 1 8 ? 22.391 -2.301 28.672 1 92.06 8 GLN B CA 1
ATOM 3124 C C . GLN B 1 8 ? 21.953 -0.846 28.531 1 92.06 8 GLN B C 1
ATOM 3126 O O . GLN B 1 8 ? 22.422 -0.136 27.641 1 92.06 8 GLN B O 1
ATOM 3131 N N . MET B 1 9 ? 21.141 -0.428 29.469 1 91.06 9 MET B N 1
ATOM 3132 C CA . MET B 1 9 ? 20.688 0.958 29.438 1 91.06 9 MET B CA 1
ATOM 3133 C C . MET B 1 9 ? 21.859 1.919 29.656 1 91.06 9 MET B C 1
ATOM 3135 O O . MET B 1 9 ? 21.938 2.955 28.984 1 91.06 9 MET B O 1
ATOM 3139 N N . ALA B 1 10 ? 22.688 1.538 30.531 1 91.19 10 ALA B N 1
ATOM 3140 C CA . ALA B 1 10 ? 23.844 2.369 30.812 1 91.19 10 ALA B CA 1
ATOM 3141 C C . ALA B 1 10 ? 24.75 2.484 29.594 1 91.19 10 ALA B C 1
ATOM 3143 O O . ALA B 1 10 ? 25.312 3.551 29.328 1 91.19 10 ALA B O 1
ATOM 3144 N N . ARG B 1 11 ? 24.875 1.472 28.875 1 91.69 11 ARG B N 1
ATOM 3145 C CA . ARG B 1 11 ? 25.719 1.474 27.672 1 91.69 11 ARG B CA 1
ATOM 3146 C C . ARG B 1 11 ? 25.125 2.379 26.594 1 91.69 11 ARG B C 1
ATOM 3148 O O . ARG B 1 11 ? 25.859 3.119 25.938 1 91.69 11 ARG B O 1
ATOM 3155 N N . VAL B 1 12 ? 23.875 2.264 26.406 1 90.94 12 VAL B N 1
ATOM 3156 C CA . VAL B 1 12 ? 23.219 3.092 25.406 1 90.94 12 VAL B CA 1
ATOM 3157 C C . VAL B 1 12 ? 23.344 4.566 25.781 1 90.94 12 VAL B C 1
ATOM 3159 O O . VAL B 1 12 ? 23.734 5.391 24.953 1 90.94 12 VAL B O 1
ATOM 3162 N N . LYS B 1 13 ? 23.141 4.883 27.047 1 88.62 13 LYS B N 1
ATOM 3163 C CA . LYS B 1 13 ? 23.234 6.27 27.5 1 88.62 13 LYS B CA 1
ATOM 3164 C C . LYS B 1 13 ? 24.656 6.793 27.375 1 88.62 13 LYS B C 1
ATOM 3166 O O . LYS B 1 13 ? 24.875 7.945 26.984 1 88.62 13 LYS B O 1
ATOM 3171 N N . ALA B 1 14 ? 25.547 5.965 27.641 1 88 14 ALA B N 1
ATOM 3172 C CA . ALA B 1 14 ? 26.953 6.363 27.625 1 88 14 ALA B CA 1
ATOM 3173 C C . ALA B 1 14 ? 27.438 6.621 26.219 1 88 14 ALA B C 1
ATOM 3175 O O . ALA B 1 14 ? 28.344 7.426 26 1 88 14 ALA B O 1
ATOM 3176 N N . THR B 1 15 ? 26.812 6.008 25.297 1 88.25 15 THR B N 1
ATOM 3177 C CA . THR B 1 15 ? 27.328 6.102 23.922 1 88.25 15 THR B CA 1
ATOM 3178 C C . THR B 1 15 ? 26.453 7.035 23.094 1 88.25 15 THR B C 1
ATOM 3180 O O . THR B 1 15 ? 26.797 7.363 21.953 1 88.25 15 THR B O 1
ATOM 3183 N N . ALA B 1 16 ? 25.391 7.508 23.656 1 84.75 16 ALA B N 1
ATOM 3184 C CA . ALA B 1 16 ? 24.469 8.391 22.953 1 84.75 16 ALA B CA 1
ATOM 3185 C C . ALA B 1 16 ? 25.156 9.664 22.5 1 84.75 16 ALA B C 1
ATOM 3187 O O . ALA B 1 16 ? 24.969 10.109 21.359 1 84.75 16 ALA B O 1
ATOM 3188 N N . PRO B 1 17 ? 26.047 10.234 23.281 1 81.75 17 PRO B N 1
ATOM 3189 C CA . PRO B 1 17 ? 26.703 11.469 22.844 1 81.75 17 PRO B CA 1
ATOM 3190 C C . PRO B 1 17 ? 27.609 11.25 21.625 1 81.75 17 PRO B C 1
ATOM 3192 O O . PRO B 1 17 ? 27.688 12.117 20.75 1 81.75 17 PRO B O 1
ATOM 3195 N N . VAL B 1 18 ? 28.266 10.156 21.594 1 82.31 18 VAL B N 1
ATOM 3196 C CA . VAL B 1 18 ? 29.141 9.859 20.469 1 82.31 18 VAL B CA 1
ATOM 3197 C C . VAL B 1 18 ? 28.312 9.68 19.203 1 82.31 18 VAL B C 1
ATOM 3199 O O . VAL B 1 18 ? 28.703 10.117 18.125 1 82.31 18 VAL B O 1
ATOM 3202 N N . LEU B 1 19 ? 27.234 9.055 19.328 1 80.25 19 LEU B N 1
ATOM 3203 C CA . LEU B 1 19 ? 26.344 8.875 18.188 1 80.25 19 LEU B CA 1
ATOM 3204 C C . LEU B 1 19 ? 25.797 10.219 17.719 1 80.25 19 LEU B C 1
ATOM 3206 O O . LEU B 1 19 ? 25.641 10.438 16.516 1 80.25 19 LEU B O 1
ATOM 3210 N N . ALA B 1 20 ? 25.547 11.039 18.703 1 77.5 20 ALA B N 1
ATOM 3211 C CA . ALA B 1 20 ? 25.047 12.375 18.359 1 77.5 20 ALA B CA 1
ATOM 3212 C C . ALA B 1 20 ? 26.109 13.164 17.609 1 77.5 20 ALA B C 1
ATOM 3214 O O . ALA B 1 20 ? 25.797 13.867 16.641 1 77.5 20 ALA B O 1
ATOM 3215 N N . GLU B 1 21 ? 27.281 13.07 18.016 1 81.81 21 GLU B N 1
ATOM 3216 C CA . GLU B 1 21 ? 28.406 13.781 17.391 1 81.81 21 GLU B CA 1
ATOM 3217 C C . GLU B 1 21 ? 28.609 13.32 15.961 1 81.81 21 GLU B C 1
ATOM 3219 O O . GLU B 1 21 ? 28.938 14.125 15.078 1 81.81 21 GLU B O 1
ATOM 3224 N N . HIS B 1 22 ? 28.422 12.125 15.703 1 85.62 22 HIS B N 1
ATOM 3225 C CA . HIS B 1 22 ? 28.656 11.57 14.375 1 85.62 22 HIS B CA 1
ATOM 3226 C C . HIS B 1 22 ? 27.344 11.297 13.656 1 85.62 22 HIS B C 1
ATOM 3228 O O . HIS B 1 22 ? 27.312 10.531 12.688 1 85.62 22 HIS B O 1
ATOM 3234 N N . GLY B 1 23 ? 26.297 11.812 14.164 1 81.62 23 GLY B N 1
ATOM 3235 C CA . GLY B 1 23 ? 24.953 11.523 13.695 1 81.62 23 GLY B CA 1
ATOM 3236 C C . GLY B 1 23 ? 24.766 11.742 12.211 1 81.62 23 GLY B C 1
ATOM 3237 O O . GLY B 1 23 ? 24.203 10.898 11.516 1 81.62 23 GLY B O 1
ATOM 3238 N N . ALA B 1 24 ? 25.312 12.828 11.711 1 80.62 24 ALA B N 1
ATOM 3239 C CA . ALA B 1 24 ? 25.172 13.164 10.297 1 80.62 24 ALA B CA 1
ATOM 3240 C C . ALA B 1 24 ? 25.875 12.133 9.414 1 80.62 24 ALA B C 1
ATOM 3242 O O . ALA B 1 24 ? 25.328 11.695 8.398 1 80.62 24 ALA B O 1
ATOM 3243 N N . THR B 1 25 ? 27.078 11.742 9.805 1 87.25 25 THR B N 1
ATOM 3244 C CA . THR B 1 25 ? 27.844 10.773 9.039 1 87.25 25 THR B CA 1
ATOM 3245 C C . THR B 1 25 ? 27.188 9.398 9.078 1 87.25 25 THR B C 1
ATOM 3247 O O . THR B 1 25 ? 27.094 8.719 8.055 1 87.25 25 THR B O 1
ATOM 3250 N N . ILE B 1 26 ? 26.766 9.031 10.211 1 87.75 26 ILE B N 1
ATOM 3251 C CA . ILE B 1 26 ? 26.125 7.727 10.391 1 87.75 26 ILE B CA 1
ATOM 3252 C C . ILE B 1 26 ? 24.844 7.652 9.562 1 87.75 26 ILE B C 1
ATOM 3254 O O . ILE B 1 26 ? 24.609 6.66 8.867 1 87.75 26 ILE B O 1
ATOM 3258 N N . THR B 1 27 ? 24.047 8.633 9.625 1 85.69 27 THR B N 1
ATOM 3259 C CA . THR B 1 27 ? 22.766 8.625 8.938 1 85.69 27 THR B CA 1
ATOM 3260 C C . THR B 1 27 ? 22.953 8.641 7.422 1 85.69 27 THR B C 1
ATOM 3262 O O . THR B 1 27 ? 22.234 7.957 6.691 1 85.69 27 THR B O 1
ATOM 3265 N N . LYS B 1 28 ? 23.906 9.438 6.977 1 86.81 28 LYS B N 1
ATOM 3266 C CA . LYS B 1 28 ? 24.219 9.422 5.551 1 86.81 28 LYS B CA 1
ATOM 3267 C C . LYS B 1 28 ? 24.625 8.023 5.086 1 86.81 28 LYS B C 1
ATOM 3269 O O . LYS B 1 28 ? 24.141 7.543 4.059 1 86.81 28 LYS B O 1
ATOM 3274 N N . HIS B 1 29 ? 25.516 7.438 5.82 1 91.56 29 HIS B N 1
ATOM 3275 C CA . HIS B 1 29 ? 25.953 6.082 5.5 1 91.56 29 HIS B CA 1
ATOM 3276 C C . HIS B 1 29 ? 24.781 5.098 5.586 1 91.56 29 HIS B C 1
ATOM 3278 O O . HIS B 1 29 ? 24.656 4.215 4.734 1 91.56 29 HIS B O 1
ATOM 3284 N N . PHE B 1 30 ? 23.953 5.242 6.523 1 92.69 30 PHE B N 1
ATOM 3285 C CA . PHE B 1 30 ? 22.797 4.398 6.742 1 92.69 30 PHE B CA 1
ATOM 3286 C C . PHE B 1 30 ? 21.875 4.406 5.52 1 92.69 30 PHE B C 1
ATOM 3288 O O . PHE B 1 30 ? 21.5 3.35 5.02 1 92.69 30 PHE B O 1
ATOM 3295 N N . TYR B 1 31 ? 21.562 5.562 5.074 1 89.56 31 TYR B N 1
ATOM 3296 C CA . TYR B 1 31 ? 20.641 5.668 3.949 1 89.56 31 TYR B CA 1
ATOM 3297 C C . TYR B 1 31 ? 21.25 5.078 2.686 1 89.56 31 TYR B C 1
ATOM 3299 O O . TYR B 1 31 ? 20.578 4.383 1.925 1 89.56 31 TYR B O 1
ATOM 3307 N N . GLN B 1 32 ? 22.5 5.352 2.496 1 91.81 32 GLN B N 1
ATOM 3308 C CA . GLN B 1 32 ? 23.188 4.77 1.343 1 91.81 32 GLN B CA 1
ATOM 3309 C C . GLN B 1 32 ? 23.156 3.244 1.402 1 91.81 32 GLN B C 1
ATOM 3311 O O . GLN B 1 32 ? 22.859 2.584 0.406 1 91.81 32 GLN B O 1
ATOM 3316 N N . ARG B 1 33 ? 23.453 2.756 2.555 1 93.88 33 ARG B N 1
ATOM 3317 C CA . ARG B 1 33 ? 23.469 1.312 2.766 1 93.88 33 ARG B CA 1
ATOM 3318 C C . ARG B 1 33 ? 22.094 0.714 2.568 1 93.88 33 ARG B C 1
ATOM 3320 O O . ARG B 1 33 ? 21.922 -0.283 1.861 1 93.88 33 ARG B O 1
ATOM 3327 N N . MET B 1 34 ? 21.125 1.329 3.182 1 93.31 34 MET B N 1
ATOM 3328 C CA . MET B 1 34 ? 19.766 0.822 3.143 1 93.31 34 MET B CA 1
ATOM 3329 C C . MET B 1 34 ? 19.219 0.845 1.721 1 93.31 34 MET B C 1
ATOM 3331 O O . MET B 1 34 ? 18.688 -0.157 1.24 1 93.31 34 MET B O 1
ATOM 3335 N N . PHE B 1 35 ? 19.406 1.917 0.974 1 91.88 35 PHE B N 1
ATOM 3336 C CA . PHE B 1 35 ? 18.844 2.047 -0.366 1 91.88 35 PHE B CA 1
ATOM 3337 C C . PHE B 1 35 ? 19.594 1.164 -1.355 1 91.88 35 PHE B C 1
ATOM 3339 O O . PHE B 1 35 ? 19.031 0.725 -2.359 1 91.88 35 PHE B O 1
ATOM 3346 N N . GLY B 1 36 ? 20.859 0.952 -1.061 1 92.31 36 GLY B N 1
ATOM 3347 C CA . GLY B 1 36 ? 21.609 0.017 -1.887 1 92.31 36 GLY B CA 1
ATOM 3348 C C . GLY B 1 36 ? 21.109 -1.412 -1.768 1 92.31 36 GLY B C 1
ATOM 3349 O O . GLY B 1 36 ? 21.031 -2.133 -2.764 1 92.31 36 GLY B O 1
ATOM 3350 N N . ARG B 1 37 ? 20.75 -1.768 -0.613 1 93.31 37 ARG B N 1
ATOM 3351 C CA . ARG B 1 37 ? 20.344 -3.145 -0.337 1 93.31 37 ARG B CA 1
ATOM 3352 C C . ARG B 1 37 ? 18.844 -3.33 -0.542 1 93.31 37 ARG B C 1
ATOM 3354 O O . ARG B 1 37 ? 18.391 -4.434 -0.839 1 93.31 37 ARG B O 1
ATOM 3361 N N . HIS B 1 38 ? 18.125 -2.258 -0.333 1 93.69 38 HIS B N 1
ATOM 3362 C CA . HIS B 1 38 ? 16.672 -2.281 -0.418 1 93.69 38 HIS B CA 1
ATOM 3363 C C . HIS B 1 38 ? 16.141 -1.122 -1.262 1 93.69 38 HIS B C 1
ATOM 3365 O O . HIS B 1 38 ? 15.477 -0.224 -0.745 1 93.69 38 HIS B O 1
ATOM 3371 N N . PRO B 1 39 ? 16.312 -1.211 -2.562 1 92.62 39 PRO B N 1
ATOM 3372 C CA . PRO B 1 39 ? 15.922 -0.095 -3.43 1 92.62 39 PRO B CA 1
ATOM 3373 C C . PRO B 1 39 ? 14.422 0.173 -3.416 1 92.62 39 PRO B C 1
ATOM 3375 O O . PRO B 1 39 ? 13.984 1.289 -3.709 1 92.62 39 PRO B O 1
ATOM 3378 N N . GLU B 1 40 ? 13.609 -0.856 -3.047 1 92.25 40 GLU B N 1
ATOM 3379 C CA . GLU B 1 40 ? 12.164 -0.679 -2.982 1 92.25 40 GLU B CA 1
ATOM 3380 C C . GLU B 1 40 ? 11.781 0.403 -1.977 1 92.25 40 GLU B C 1
ATOM 3382 O O . GLU B 1 40 ? 10.727 1.024 -2.094 1 92.25 40 GLU B O 1
ATOM 3387 N N . LEU B 1 41 ? 12.648 0.687 -0.994 1 92.75 41 LEU B N 1
ATOM 3388 C CA . LEU B 1 41 ? 12.344 1.654 0.054 1 92.75 41 LEU B CA 1
ATOM 3389 C C . LEU B 1 41 ? 12.508 3.082 -0.458 1 92.75 41 LEU B C 1
ATOM 3391 O O . LEU B 1 41 ? 12.078 4.035 0.194 1 92.75 41 LEU B O 1
ATOM 3395 N N . LYS B 1 42 ? 13.086 3.252 -1.632 1 91.44 42 LYS B N 1
ATOM 3396 C CA . LYS B 1 42 ? 13.125 4.559 -2.281 1 91.44 42 LYS B CA 1
ATOM 3397 C C . LYS B 1 42 ? 11.719 5.062 -2.596 1 91.44 42 LYS B C 1
ATOM 3399 O O . LYS B 1 42 ? 11.516 6.258 -2.807 1 91.44 42 LYS B O 1
ATOM 3404 N N . ASN B 1 43 ? 10.766 4.188 -2.68 1 92.31 43 ASN B N 1
ATOM 3405 C CA . ASN B 1 43 ? 9.383 4.543 -2.963 1 92.31 43 ASN B CA 1
ATOM 3406 C C . ASN B 1 43 ? 8.672 5.078 -1.722 1 92.31 43 ASN B C 1
ATOM 3408 O O . ASN B 1 43 ? 7.57 5.617 -1.814 1 92.31 43 ASN B O 1
ATOM 3412 N N . VAL B 1 44 ? 9.305 4.949 -0.562 1 89.25 44 VAL B N 1
ATOM 3413 C CA . VAL B 1 44 ? 8.688 5.301 0.711 1 89.25 44 VAL B CA 1
ATOM 3414 C C . VAL B 1 44 ? 9.359 6.547 1.286 1 89.25 44 VAL B C 1
ATOM 3416 O O . VAL B 1 44 ? 8.688 7.461 1.762 1 89.25 44 VAL B O 1
ATOM 3419 N N . PHE B 1 45 ? 10.688 6.535 1.193 1 83.44 45 PHE B N 1
ATOM 3420 C CA . PHE B 1 45 ? 11.461 7.625 1.771 1 83.44 45 PHE B CA 1
ATOM 3421 C C . PHE B 1 45 ? 11.633 8.758 0.771 1 83.44 45 PHE B C 1
ATOM 3423 O O . PHE B 1 45 ? 11.812 8.523 -0.424 1 83.44 45 PHE B O 1
ATOM 3430 N N . ASN B 1 46 ? 11.578 9.898 1.31 1 75.25 46 ASN B N 1
ATOM 3431 C CA . ASN B 1 46 ? 11.805 11.07 0.464 1 75.25 46 ASN B CA 1
ATOM 3432 C C . ASN B 1 46 ? 13.242 11.125 -0.044 1 75.25 46 ASN B C 1
ATOM 3434 O O . ASN B 1 46 ? 14.18 11.219 0.747 1 75.25 46 ASN B O 1
ATOM 3438 N N . GLN B 1 47 ? 13.422 11.102 -1.244 1 68.31 47 GLN B N 1
ATOM 3439 C CA . GLN B 1 47 ? 14.742 11.023 -1.85 1 68.31 47 GLN B CA 1
ATOM 3440 C C . GLN B 1 47 ? 15.391 12.406 -1.952 1 68.31 47 GLN B C 1
ATOM 3442 O O . GLN B 1 47 ? 16.609 12.523 -2.012 1 68.31 47 GLN B O 1
ATOM 3447 N N . THR B 1 48 ? 14.594 13.359 -2.061 1 57.22 48 THR B N 1
ATOM 3448 C CA . THR B 1 48 ? 15.133 14.711 -2.166 1 57.22 48 THR B CA 1
ATOM 3449 C C . THR B 1 48 ? 15.836 15.117 -0.872 1 57.22 48 THR B C 1
ATOM 3451 O O . THR B 1 48 ? 16.891 15.75 -0.904 1 57.22 48 THR B O 1
ATOM 3454 N N . HIS B 1 49 ? 15.305 14.711 0.125 1 55.34 49 HIS B N 1
ATOM 3455 C CA . HIS B 1 49 ? 15.891 15.062 1.417 1 55.34 49 HIS B CA 1
ATOM 3456 C C . HIS B 1 49 ? 17.219 14.352 1.633 1 55.34 49 HIS B C 1
ATOM 3458 O O . HIS B 1 49 ? 18.062 14.812 2.41 1 55.34 49 HIS B O 1
ATOM 3464 N N . GLN B 1 50 ? 17.359 13.383 0.931 1 53.34 50 GLN B N 1
ATOM 3465 C CA . GLN B 1 50 ? 18.594 12.625 1.034 1 53.34 50 GLN B CA 1
ATOM 3466 C C . GLN B 1 50 ? 19.75 13.352 0.336 1 53.34 50 GLN B C 1
ATOM 3468 O O . GLN B 1 50 ? 20.891 13.273 0.777 1 53.34 50 GLN B O 1
ATOM 3473 N N . LYS B 1 51 ? 19.375 14.094 -0.611 1 51.59 51 LYS B N 1
ATOM 3474 C CA . LYS B 1 51 ? 20.391 14.789 -1.395 1 51.59 51 LYS B CA 1
ATOM 3475 C C . LYS B 1 51 ? 20.859 16.062 -0.687 1 51.59 51 LYS B C 1
ATOM 3477 O O . LYS B 1 51 ? 22.016 16.453 -0.815 1 51.59 51 LYS B O 1
ATOM 3482 N N . THR B 1 52 ? 19.891 16.609 0.052 1 50.03 52 THR B N 1
ATOM 3483 C CA . THR B 1 52 ? 20.203 17.891 0.672 1 50.03 52 THR B CA 1
ATOM 3484 C C . THR B 1 52 ? 20.828 17.672 2.047 1 50.03 52 THR B C 1
ATOM 3486 O O . THR B 1 52 ? 21.328 18.625 2.66 1 50.03 52 THR B O 1
ATOM 3489 N N . GLY B 1 53 ? 20.969 16.453 2.527 1 54.16 53 GLY B N 1
ATOM 3490 C CA . GLY B 1 53 ? 21.609 16.125 3.787 1 54.16 53 GLY B CA 1
ATOM 3491 C C . GLY B 1 53 ? 20.719 16.375 4.992 1 54.16 53 GLY B C 1
ATOM 3492 O O . GLY B 1 53 ? 21.078 16.016 6.117 1 54.16 53 GLY B O 1
ATOM 3493 N N . SER B 1 54 ? 19.516 17.031 4.93 1 56 54 SER B N 1
ATOM 3494 C CA . SER B 1 54 ? 18.672 17.391 6.066 1 56 54 SER B CA 1
ATOM 3495 C C . SER B 1 54 ? 18.047 16.156 6.715 1 56 54 SER B C 1
ATOM 3497 O O . SER B 1 54 ? 17.953 16.094 7.941 1 56 54 SER B O 1
ATOM 3499 N N . GLN B 1 55 ? 17.734 15.094 6.156 1 58.69 55 GLN B N 1
ATOM 3500 C CA . GLN B 1 55 ? 17.062 13.898 6.66 1 58.69 55 GLN B CA 1
ATOM 3501 C C . GLN B 1 55 ? 18 13.094 7.559 1 58.69 55 GLN B C 1
ATOM 3503 O O . GLN B 1 55 ? 17.609 12.688 8.656 1 58.69 55 GLN B O 1
ATOM 3508 N N . PRO B 1 56 ? 19.172 13.023 7.16 1 59.28 56 PRO B N 1
ATOM 3509 C CA . PRO B 1 56 ? 20.047 12.258 8.039 1 59.28 56 PRO B CA 1
ATOM 3510 C C . PRO B 1 56 ? 20.156 12.859 9.438 1 59.28 56 PRO B C 1
ATOM 3512 O O . PRO B 1 56 ? 20.188 12.117 10.43 1 59.28 56 PRO B O 1
ATOM 3515 N N . GLU B 1 57 ? 19.859 14.023 9.508 1 65.31 57 GLU B N 1
ATOM 3516 C CA . GLU B 1 57 ? 20 14.68 10.805 1 65.31 57 GLU B CA 1
ATOM 3517 C C . GLU B 1 57 ? 18.781 14.398 11.695 1 65.31 57 GLU B C 1
ATOM 3519 O O . GLU B 1 57 ? 18.938 14.18 12.898 1 65.31 57 GLU B O 1
ATOM 3524 N N . THR B 1 58 ? 17.656 14.273 11.125 1 66 58 THR B N 1
ATOM 3525 C CA . THR B 1 58 ? 16.422 14.062 11.883 1 66 58 THR B CA 1
ATOM 3526 C C . THR B 1 58 ? 16.422 12.672 12.516 1 66 58 THR B C 1
ATOM 3528 O O . THR B 1 58 ? 16.062 12.508 13.68 1 66 58 THR B O 1
ATOM 3531 N N . LEU B 1 59 ? 16.781 11.688 11.758 1 69.25 59 LEU B N 1
ATOM 3532 C CA . LEU B 1 59 ? 16.812 10.328 12.289 1 69.25 59 LEU B CA 1
ATOM 3533 C C . LEU B 1 59 ? 17.844 10.211 13.414 1 69.25 59 LEU B C 1
ATOM 3535 O O . LEU B 1 59 ? 17.578 9.586 14.445 1 69.25 59 LEU B O 1
ATOM 3539 N N . ALA B 1 60 ? 18.938 10.867 13.164 1 69.25 60 ALA B N 1
ATOM 3540 C CA . ALA B 1 60 ? 19.984 10.852 14.188 1 69.25 60 ALA B CA 1
ATOM 3541 C C . ALA B 1 60 ? 19.484 11.484 15.484 1 69.25 60 ALA B C 1
ATOM 3543 O O . ALA B 1 60 ? 19.703 10.945 16.578 1 69.25 60 ALA B O 1
ATOM 3544 N N . LYS B 1 61 ? 18.75 12.516 15.336 1 70.56 61 LYS B N 1
ATOM 3545 C CA . LYS B 1 61 ? 18.219 13.211 16.5 1 70.56 61 LYS B CA 1
ATOM 3546 C C . LYS B 1 61 ? 17.172 12.367 17.219 1 70.56 61 LYS B C 1
ATOM 3548 O O . LYS B 1 61 ? 17.109 12.359 18.453 1 70.56 61 LYS B O 1
ATOM 3553 N N . ALA B 1 62 ? 16.406 11.664 16.469 1 70.19 62 ALA B N 1
ATOM 3554 C CA . ALA B 1 62 ? 15.375 10.805 17.047 1 70.19 62 ALA B CA 1
ATOM 3555 C C . ALA B 1 62 ? 16.016 9.656 17.828 1 70.19 62 ALA B C 1
ATOM 3557 O O . ALA B 1 62 ? 15.555 9.328 18.922 1 70.19 62 ALA B O 1
ATOM 3558 N N . VAL B 1 63 ? 17.016 9.125 17.281 1 69.69 63 VAL B N 1
ATOM 3559 C CA . VAL B 1 63 ? 17.703 8.023 17.938 1 69.69 63 VAL B CA 1
ATOM 3560 C C . VAL B 1 63 ? 18.375 8.523 19.219 1 69.69 63 VAL B C 1
ATOM 3562 O O . VAL B 1 63 ? 18.344 7.855 20.25 1 69.69 63 VAL B O 1
ATOM 3565 N N . TYR B 1 64 ? 18.953 9.688 19.094 1 73.88 64 TYR B N 1
ATOM 3566 C CA . TYR B 1 64 ? 19.562 10.289 20.281 1 73.88 64 TYR B CA 1
ATOM 3567 C C . TYR B 1 64 ? 18.531 10.57 21.359 1 73.88 64 TYR B C 1
ATOM 3569 O O . TYR B 1 64 ? 18.75 10.266 22.531 1 73.88 64 TYR B O 1
ATOM 3577 N N . ALA B 1 65 ? 17.453 11.18 20.922 1 74.31 65 ALA B N 1
ATOM 3578 C CA . ALA B 1 65 ? 16.391 11.484 21.875 1 74.31 65 ALA B CA 1
ATOM 3579 C C . ALA B 1 65 ? 15.898 10.219 22.562 1 74.31 65 ALA B C 1
ATOM 3581 O O . ALA B 1 65 ? 15.656 10.219 23.781 1 74.31 65 ALA B O 1
ATOM 3582 N N . TYR B 1 66 ? 15.781 9.234 21.844 1 77.94 66 TYR B N 1
ATOM 3583 C CA . TYR B 1 66 ? 15.391 7.945 22.406 1 77.94 66 TYR B CA 1
ATOM 3584 C C . TYR B 1 66 ? 16.422 7.449 23.422 1 77.94 66 TYR B C 1
ATOM 3586 O O . TYR B 1 66 ? 16.078 7.043 24.531 1 77.94 66 TYR B O 1
ATOM 3594 N N . ALA B 1 67 ? 17.641 7.484 22.984 1 78.94 67 ALA B N 1
ATOM 3595 C CA . ALA B 1 67 ? 18.719 7.012 23.844 1 78.94 67 ALA B CA 1
ATOM 3596 C C . ALA B 1 67 ? 18.766 7.801 25.156 1 78.94 67 ALA B C 1
ATOM 3598 O O . ALA B 1 67 ? 18.953 7.227 26.219 1 78.94 67 ALA B O 1
ATOM 3599 N N . ALA B 1 68 ? 18.547 9.016 24.984 1 77.38 68 ALA B N 1
ATOM 3600 C CA . ALA B 1 68 ? 18.609 9.906 26.156 1 77.38 68 ALA B CA 1
ATOM 3601 C C . ALA B 1 68 ? 17.453 9.641 27.109 1 77.38 68 ALA B C 1
ATOM 3603 O O . ALA B 1 68 ? 17.562 9.906 28.312 1 77.38 68 ALA B O 1
ATOM 3604 N N . ASN B 1 69 ? 16.391 9.133 26.641 1 81 69 ASN B N 1
ATOM 3605 C CA . ASN B 1 69 ? 15.195 8.93 27.469 1 81 69 ASN B CA 1
ATOM 3606 C C . ASN B 1 69 ? 14.891 7.449 27.656 1 81 69 ASN B C 1
ATOM 3608 O O . ASN B 1 69 ? 13.742 7.078 27.906 1 81 69 ASN B O 1
ATOM 3612 N N . ILE B 1 70 ? 15.82 6.668 27.438 1 81.75 70 ILE B N 1
ATOM 3613 C CA . ILE B 1 70 ? 15.633 5.223 27.406 1 81.75 70 ILE B CA 1
ATOM 3614 C C . ILE B 1 70 ? 15.086 4.738 28.75 1 81.75 70 ILE B C 1
ATOM 3616 O O . ILE B 1 70 ? 14.422 3.701 28.812 1 81.75 70 ILE B O 1
ATOM 3620 N N . ASP B 1 71 ? 15.297 5.512 29.828 1 80.06 71 ASP B N 1
ATOM 3621 C CA . ASP B 1 71 ? 14.82 5.152 31.156 1 80.06 71 ASP B CA 1
ATOM 3622 C C . ASP B 1 71 ? 13.461 5.785 31.453 1 80.06 71 ASP B C 1
ATOM 3624 O O . ASP B 1 71 ? 12.875 5.551 32.5 1 80.06 71 ASP B O 1
ATOM 3628 N N . ASN B 1 72 ? 13.016 6.621 30.609 1 80.56 72 ASN B N 1
ATOM 3629 C CA . ASN B 1 72 ? 11.734 7.309 30.766 1 80.56 72 ASN B CA 1
ATOM 3630 C C . ASN B 1 72 ? 11.023 7.465 29.422 1 80.56 72 ASN B C 1
ATOM 3632 O O . ASN B 1 72 ? 10.836 8.578 28.938 1 80.56 72 ASN B O 1
ATOM 3636 N N . LEU B 1 73 ? 10.523 6.367 29.016 1 74.38 73 LEU B N 1
ATOM 3637 C CA . LEU B 1 73 ? 9.969 6.344 27.672 1 74.38 73 LEU B CA 1
ATOM 3638 C C . LEU B 1 73 ? 8.664 7.137 27.594 1 74.38 73 LEU B C 1
ATOM 3640 O O . LEU B 1 73 ? 8.258 7.574 26.516 1 74.38 73 LEU B O 1
ATOM 3644 N N . GLY B 1 74 ? 8.023 7.312 28.75 1 72.25 74 GLY B N 1
ATOM 3645 C CA . GLY B 1 74 ? 6.836 8.148 28.797 1 72.25 74 GLY B CA 1
ATOM 3646 C C . GLY B 1 74 ? 7.086 9.57 28.328 1 72.25 74 GLY B C 1
ATOM 3647 O O . GLY B 1 74 ? 6.188 10.219 27.781 1 72.25 74 GLY B O 1
ATOM 3648 N N . ALA B 1 75 ? 8.336 10.062 28.531 1 73.94 75 ALA B N 1
ATOM 3649 C CA . ALA B 1 75 ? 8.703 11.422 28.125 1 73.94 75 ALA B CA 1
ATOM 3650 C C . ALA B 1 75 ? 8.742 11.547 26.609 1 73.94 75 ALA B C 1
ATOM 3652 O O . ALA B 1 75 ? 8.719 12.656 26.062 1 73.94 75 ALA B O 1
ATOM 3653 N N . LEU B 1 76 ? 8.664 10.43 25.984 1 75.25 76 LEU B N 1
ATOM 3654 C CA . LEU B 1 76 ? 8.766 10.43 24.531 1 75.25 76 LEU B CA 1
ATOM 3655 C C . LEU B 1 76 ? 7.379 10.438 23.891 1 75.25 76 LEU B C 1
ATOM 3657 O O . LEU B 1 76 ? 7.254 10.383 22.656 1 75.25 76 LEU B O 1
ATOM 3661 N N . GLY B 1 77 ? 6.344 10.531 24.75 1 73.81 77 GLY B N 1
ATOM 3662 C CA . GLY B 1 77 ? 4.988 10.367 24.25 1 73.81 77 GLY B CA 1
ATOM 3663 C C . GLY B 1 77 ? 4.672 11.266 23.062 1 73.81 77 GLY B C 1
ATOM 3664 O O . GLY B 1 77 ? 4.207 10.797 22.031 1 73.81 77 GLY B O 1
ATOM 3665 N N . GLY B 1 78 ? 4.973 12.586 23.203 1 77.62 78 GLY B N 1
ATOM 3666 C CA . GLY B 1 78 ? 4.719 13.523 22.125 1 77.62 78 GLY B CA 1
ATOM 3667 C C . GLY B 1 78 ? 5.52 13.219 20.875 1 77.62 78 GLY B C 1
ATOM 3668 O O . GLY B 1 78 ? 4.98 13.242 19.766 1 77.62 78 GLY B O 1
ATOM 3669 N N . ALA B 1 79 ? 6.695 12.867 21.047 1 80.94 79 ALA B N 1
ATOM 3670 C CA . ALA B 1 79 ? 7.562 12.539 19.906 1 80.94 79 ALA B CA 1
ATOM 3671 C C . ALA B 1 79 ? 7.109 11.258 19.219 1 80.94 79 ALA B C 1
ATOM 3673 O O . ALA B 1 79 ? 7.113 11.172 17.984 1 80.94 79 ALA B O 1
ATOM 3674 N N . VAL B 1 80 ? 6.719 10.273 20.016 1 84.75 80 VAL B N 1
ATOM 3675 C CA . VAL B 1 80 ? 6.258 8.992 19.469 1 84.75 80 VAL B CA 1
ATOM 3676 C C . VAL B 1 80 ? 5.012 9.211 18.625 1 84.75 80 VAL B C 1
ATOM 3678 O O . VAL B 1 80 ? 4.895 8.656 17.531 1 84.75 80 VAL B O 1
ATOM 3681 N N . SER B 1 81 ? 4.137 10 19.141 1 89.56 81 SER B N 1
ATOM 3682 C CA . SER B 1 81 ? 2.914 10.289 18.391 1 89.56 81 SER B CA 1
ATOM 3683 C C . SER B 1 81 ? 3.225 10.945 17.047 1 89.56 81 SER B C 1
ATOM 3685 O O . SER B 1 81 ? 2.705 10.523 16.016 1 89.56 81 SER B O 1
ATOM 3687 N N . ARG B 1 82 ? 4.062 11.922 17.062 1 88.38 82 ARG B N 1
ATOM 3688 C CA . ARG B 1 82 ? 4.43 12.648 15.852 1 88.38 82 ARG B CA 1
ATOM 3689 C C . ARG B 1 82 ? 5.074 11.711 14.836 1 88.38 82 ARG B C 1
ATOM 3691 O O . ARG B 1 82 ? 4.727 11.742 13.648 1 88.38 82 ARG B O 1
ATOM 3698 N N . ILE B 1 83 ? 5.961 10.883 15.273 1 87.94 83 ILE B N 1
ATOM 3699 C CA . ILE B 1 83 ? 6.668 9.961 14.391 1 87.94 83 ILE B CA 1
ATOM 3700 C C . ILE B 1 83 ? 5.691 8.93 13.836 1 87.94 83 ILE B C 1
ATOM 3702 O O . ILE B 1 83 ? 5.719 8.625 12.641 1 87.94 83 ILE B O 1
ATOM 3706 N N . ALA B 1 84 ? 4.836 8.414 14.727 1 93.06 84 ALA B N 1
ATOM 3707 C CA . ALA B 1 84 ? 3.885 7.391 14.305 1 93.06 84 ALA B CA 1
ATOM 3708 C C . ALA B 1 84 ? 2.943 7.93 13.234 1 93.06 84 ALA B C 1
ATOM 3710 O O . ALA B 1 84 ? 2.635 7.23 12.266 1 93.06 84 ALA B O 1
ATOM 3711 N N . HIS B 1 85 ? 2.459 9.133 13.43 1 95.31 85 HIS B N 1
ATOM 3712 C CA . HIS B 1 85 ? 1.591 9.742 12.43 1 95.31 85 HIS B CA 1
ATOM 3713 C C . HIS B 1 85 ? 2.318 9.914 11.102 1 95.31 85 HIS B C 1
ATOM 3715 O O . HIS B 1 85 ? 1.748 9.656 10.039 1 95.31 85 HIS B O 1
ATOM 3721 N N . LYS B 1 86 ? 3.475 10.383 11.188 1 92.62 86 LYS B N 1
ATOM 3722 C CA . LYS B 1 86 ? 4.266 10.516 9.961 1 92.62 86 LYS B CA 1
ATOM 3723 C C . LYS B 1 86 ? 4.449 9.164 9.273 1 92.62 86 LYS B C 1
ATOM 3725 O O . LYS B 1 86 ? 4.266 9.055 8.062 1 92.62 86 LYS B O 1
ATOM 3730 N N . HIS B 1 87 ? 4.84 8.172 10.023 1 93.81 87 HIS B N 1
ATOM 3731 C CA . HIS B 1 87 ? 5.051 6.832 9.484 1 93.81 87 HIS B CA 1
ATOM 3732 C C . HIS B 1 87 ? 3.771 6.277 8.867 1 93.81 87 HIS B C 1
ATOM 3734 O O . HIS B 1 87 ? 3.797 5.719 7.77 1 93.81 87 HIS B O 1
ATOM 3740 N N . ALA B 1 88 ? 2.689 6.434 9.617 1 96.62 88 ALA B N 1
ATOM 3741 C CA . ALA B 1 88 ? 1.412 5.949 9.094 1 96.62 88 ALA B CA 1
ATOM 3742 C C . ALA B 1 88 ? 1.061 6.637 7.777 1 96.62 88 ALA B C 1
ATOM 3744 O O . ALA B 1 88 ? 0.524 6.004 6.867 1 96.62 88 ALA B O 1
ATOM 3745 N N . SER B 1 89 ? 1.427 7.906 7.711 1 96.31 89 SER B N 1
ATOM 3746 C CA . SER B 1 89 ? 1.143 8.664 6.5 1 96.31 89 SER B CA 1
ATOM 3747 C C . SER B 1 89 ? 2.047 8.234 5.352 1 96.31 89 SER B C 1
ATOM 3749 O O . SER B 1 89 ? 1.844 8.641 4.207 1 96.31 89 SER B O 1
ATOM 3751 N N . LEU B 1 90 ? 3.012 7.441 5.633 1 94.69 90 LEU B N 1
ATOM 3752 C CA . LEU B 1 90 ? 3.891 6.879 4.613 1 94.69 90 LEU B CA 1
ATOM 3753 C C . LEU B 1 90 ? 3.635 5.387 4.438 1 94.69 90 LEU B C 1
ATOM 3755 O O . LEU B 1 90 ? 4.344 4.715 3.684 1 94.69 90 LEU B O 1
ATOM 3759 N N . ASN B 1 91 ? 2.674 4.887 5.121 1 96.25 91 ASN B N 1
ATOM 3760 C CA . ASN B 1 91 ? 2.285 3.48 5.09 1 96.25 91 ASN B CA 1
ATOM 3761 C C . ASN B 1 91 ? 3.426 2.574 5.547 1 96.25 91 ASN B C 1
ATOM 3763 O O . ASN B 1 91 ? 3.652 1.514 4.965 1 96.25 91 ASN B O 1
ATOM 3767 N N . ILE B 1 92 ? 4.215 3.043 6.504 1 95.81 92 ILE B N 1
ATOM 3768 C CA . ILE B 1 92 ? 5.254 2.217 7.109 1 95.81 92 ILE B CA 1
ATOM 3769 C C . ILE B 1 92 ? 4.617 1.022 7.816 1 95.81 92 ILE B C 1
ATOM 3771 O O . ILE B 1 92 ? 3.58 1.159 8.469 1 95.81 92 ILE B O 1
ATOM 3775 N N . ARG B 1 93 ? 5.27 -0.129 7.703 1 97.25 93 ARG B N 1
ATOM 3776 C CA . ARG B 1 93 ? 4.742 -1.385 8.227 1 97.25 93 ARG B CA 1
ATOM 3777 C C . ARG B 1 93 ? 5.773 -2.088 9.102 1 97.25 93 ARG B C 1
ATOM 3779 O O . ARG B 1 93 ? 6.961 -1.766 9.055 1 97.25 93 ARG B O 1
ATOM 3786 N N . PRO B 1 94 ? 5.309 -3.076 9.969 1 97 94 PRO B N 1
ATOM 3787 C CA . PRO B 1 94 ? 6.207 -3.756 10.906 1 97 94 PRO B CA 1
ATOM 3788 C C . PRO B 1 94 ? 7.418 -4.383 10.211 1 97 94 PRO B C 1
ATOM 3790 O O . PRO B 1 94 ? 8.523 -4.359 10.758 1 97 94 PRO B O 1
ATOM 3793 N N . GLU B 1 95 ? 7.242 -4.871 9.055 1 96.81 95 GLU B N 1
ATOM 3794 C CA . GLU B 1 95 ? 8.32 -5.598 8.383 1 96.81 95 GLU B CA 1
ATOM 3795 C C . GLU B 1 95 ? 9.406 -4.645 7.902 1 96.81 95 GLU B C 1
ATOM 3797 O O . GLU B 1 95 ? 10.492 -5.082 7.512 1 96.81 95 GLU B O 1
ATOM 3802 N N . HIS B 1 96 ? 9.219 -3.324 7.965 1 96.19 96 HIS B N 1
ATOM 3803 C CA . HIS B 1 96 ? 10.227 -2.35 7.551 1 96.19 96 HIS B CA 1
ATOM 3804 C C . HIS B 1 96 ? 11.242 -2.1 8.656 1 96.19 96 HIS B C 1
ATOM 3806 O O . HIS B 1 96 ? 12.391 -1.738 8.383 1 96.19 96 HIS B O 1
ATOM 3812 N N . TYR B 1 97 ? 10.883 -2.305 9.883 1 94.31 97 TYR B N 1
ATOM 3813 C CA . TYR B 1 97 ? 11.695 -1.93 11.039 1 94.31 97 TYR B CA 1
ATOM 3814 C C . TYR B 1 97 ? 12.945 -2.793 11.125 1 94.31 97 TYR B C 1
ATOM 3816 O O . TYR B 1 97 ? 14.039 -2.285 11.383 1 94.31 97 TYR B O 1
ATOM 3824 N N . PRO B 1 98 ? 12.82 -4.121 10.891 1 95.69 98 PRO B N 1
ATOM 3825 C CA . PRO B 1 98 ? 14.055 -4.906 10.906 1 95.69 98 PRO B CA 1
ATOM 3826 C C . PRO B 1 98 ? 15.047 -4.465 9.836 1 95.69 98 PRO B C 1
ATOM 3828 O O . PRO B 1 98 ? 16.266 -4.508 10.055 1 95.69 98 PRO B O 1
ATOM 3831 N N . ILE B 1 99 ? 14.586 -4.023 8.703 1 95.19 99 ILE B N 1
ATOM 3832 C CA . ILE B 1 99 ? 15.445 -3.549 7.629 1 95.19 99 ILE B CA 1
ATOM 3833 C C . ILE B 1 99 ? 16.188 -2.291 8.078 1 95.19 99 ILE B C 1
ATOM 3835 O O . ILE B 1 99 ? 17.406 -2.203 7.953 1 95.19 99 ILE B O 1
ATOM 3839 N N . VAL B 1 100 ? 15.445 -1.311 8.617 1 92.25 100 VAL B N 1
ATOM 3840 C CA . VAL B 1 100 ? 16.031 -0.059 9.094 1 92.25 100 VAL B CA 1
ATOM 3841 C C . VAL B 1 100 ? 17.016 -0.344 10.219 1 92.25 100 VAL B C 1
ATOM 3843 O O . VAL B 1 100 ? 18.141 0.159 10.203 1 92.25 100 VAL B O 1
ATOM 3846 N N . GLY B 1 101 ? 16.641 -1.187 11.172 1 91.81 101 GLY B N 1
ATOM 3847 C CA . GLY B 1 101 ? 17.5 -1.518 12.297 1 91.81 101 GLY B CA 1
ATOM 3848 C C . GLY B 1 101 ? 18.812 -2.156 11.883 1 91.81 101 GLY B C 1
ATOM 3849 O O . GLY B 1 101 ? 19.875 -1.761 12.359 1 91.81 101 GLY B O 1
ATOM 3850 N N . GLU B 1 102 ? 18.703 -3.102 11.008 1 95.31 102 GLU B N 1
ATOM 3851 C CA . GLU B 1 102 ? 19.891 -3.801 10.539 1 95.31 102 GLU B CA 1
ATOM 3852 C C . GLU B 1 102 ? 20.875 -2.836 9.883 1 95.31 102 GLU B C 1
ATOM 3854 O O . GLU B 1 102 ? 22.078 -2.861 10.18 1 95.31 102 GLU B O 1
ATOM 3859 N N . ASN B 1 103 ? 20.375 -1.987 9.039 1 94.56 103 ASN B N 1
ATOM 3860 C CA . ASN B 1 103 ? 21.25 -1.075 8.305 1 94.56 103 ASN B CA 1
ATOM 3861 C C . ASN B 1 103 ? 21.75 0.049 9.203 1 94.56 103 ASN B C 1
ATOM 3863 O O . ASN B 1 103 ? 22.875 0.524 9.031 1 94.56 103 ASN B O 1
ATOM 3867 N N . LEU B 1 104 ? 20.953 0.494 10.188 1 90.81 104 LEU B N 1
ATOM 3868 C CA . LEU B 1 104 ? 21.406 1.505 11.141 1 90.81 104 LEU B CA 1
ATOM 3869 C C . LEU B 1 104 ? 22.531 0.968 12.016 1 90.81 104 LEU B C 1
ATOM 3871 O O . LEU B 1 104 ? 23.578 1.607 12.148 1 90.81 104 LEU B O 1
ATOM 3875 N N . LEU B 1 105 ? 22.344 -0.213 12.578 1 91.38 105 LEU B N 1
ATOM 3876 C CA . LEU B 1 105 ? 23.344 -0.808 13.469 1 91.38 105 LEU B CA 1
ATOM 3877 C C . LEU B 1 105 ? 24.625 -1.128 12.711 1 91.38 105 LEU B C 1
ATOM 3879 O O . LEU B 1 105 ? 25.719 -0.893 13.211 1 91.38 105 LEU B O 1
ATOM 3883 N N . ALA B 1 106 ? 24.453 -1.614 11.484 1 94.38 106 ALA B N 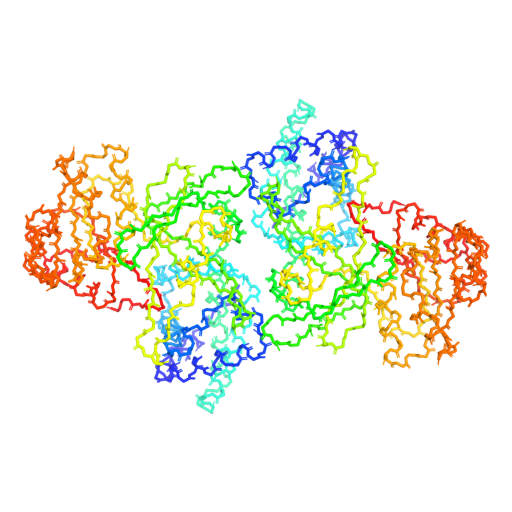1
ATOM 3884 C CA . ALA B 1 106 ? 25.625 -1.861 10.656 1 94.38 106 ALA B CA 1
ATOM 3885 C C . ALA B 1 106 ? 26.391 -0.565 10.383 1 94.38 106 ALA B C 1
ATOM 3887 O O . ALA B 1 106 ? 27.625 -0.543 10.383 1 94.38 106 ALA B O 1
ATOM 3888 N N . SER B 1 107 ? 25.641 0.486 10.109 1 92.44 107 SER B N 1
ATOM 3889 C CA . SER B 1 107 ? 26.25 1.78 9.828 1 92.44 107 SER B CA 1
ATOM 3890 C C . SER B 1 107 ? 27 2.312 11.047 1 92.44 107 SER B C 1
ATOM 3892 O O . SER B 1 107 ? 28.062 2.92 10.906 1 92.44 107 SER B O 1
ATOM 3894 N N . ILE B 1 108 ? 26.453 2.131 12.234 1 88.56 108 ILE B N 1
ATOM 3895 C CA . ILE B 1 108 ? 27.125 2.537 13.469 1 88.56 108 ILE B CA 1
ATOM 3896 C C . ILE B 1 108 ? 28.469 1.827 13.586 1 88.56 108 ILE B C 1
ATOM 3898 O O . ILE B 1 108 ? 29.5 2.461 13.852 1 88.56 108 ILE B O 1
ATOM 3902 N N . VAL B 1 109 ? 28.469 0.609 13.281 1 92.06 109 VAL B N 1
ATOM 3903 C CA . VAL B 1 109 ? 29.688 -0.189 13.383 1 92.06 109 VAL B CA 1
ATOM 3904 C C . VAL B 1 109 ? 30.672 0.229 12.289 1 92.06 109 VAL B C 1
ATOM 3906 O O . VAL B 1 109 ? 31.859 0.408 12.562 1 92.06 109 VAL B O 1
ATOM 3909 N N . GLU B 1 110 ? 30.188 0.448 11.141 1 94.06 110 GLU B N 1
ATOM 3910 C CA . GLU B 1 110 ? 31.047 0.743 10 1 94.06 110 GLU B CA 1
ATOM 3911 C C . GLU B 1 110 ? 31.641 2.143 10.109 1 94.06 110 GLU B C 1
ATOM 3913 O O . GLU B 1 110 ? 32.75 2.385 9.648 1 94.06 110 GLU B O 1
ATOM 3918 N N . VAL B 1 111 ? 30.953 3.062 10.703 1 91.25 111 VAL B N 1
ATOM 3919 C CA . VAL B 1 111 ? 31.406 4.441 10.812 1 91.25 111 VAL B CA 1
ATOM 3920 C C . VAL B 1 111 ? 32.281 4.602 12.062 1 91.25 111 VAL B C 1
ATOM 3922 O O . VAL B 1 111 ? 33.312 5.238 12.023 1 91.25 111 VAL B O 1
ATOM 3925 N N . LEU B 1 112 ? 31.875 3.988 13.188 1 88.5 112 LEU B N 1
ATOM 3926 C CA . LEU B 1 112 ? 32.562 4.227 14.453 1 88.5 112 LEU B CA 1
ATOM 3927 C C . LEU B 1 112 ? 33.656 3.184 14.68 1 88.5 112 LEU B C 1
ATOM 3929 O O . LEU B 1 112 ? 34.562 3.381 15.508 1 88.5 112 LEU B O 1
ATOM 3933 N N . GLY B 1 113 ? 33.531 2.094 14.031 1 86 113 GLY B N 1
ATOM 3934 C CA . GLY B 1 113 ? 34.531 1.054 14.125 1 86 113 GLY B CA 1
ATOM 3935 C C . GLY B 1 113 ? 34.688 0.487 15.531 1 86 113 GLY B C 1
ATOM 3936 O O . GLY B 1 113 ? 33.688 0.098 16.141 1 86 113 GLY B O 1
ATOM 3937 N N . ASP B 1 114 ? 35.844 0.534 16.016 1 83.25 114 ASP B N 1
ATOM 3938 C CA . ASP B 1 114 ? 36.219 -0.116 17.266 1 83.25 114 ASP B CA 1
ATOM 3939 C C . ASP B 1 114 ? 35.688 0.663 18.469 1 83.25 114 ASP B C 1
ATOM 3941 O O . ASP B 1 114 ? 35.719 0.178 19.594 1 83.25 114 ASP B O 1
ATOM 3945 N N . ALA B 1 115 ? 35.156 1.769 18.188 1 81.81 115 ALA B N 1
ATOM 3946 C CA . ALA B 1 115 ? 34.625 2.586 19.281 1 81.81 115 ALA B CA 1
ATOM 3947 C C . ALA B 1 115 ? 33.344 1.968 19.859 1 81.81 115 ALA B C 1
ATOM 3949 O O . ALA B 1 115 ? 32.938 2.309 20.969 1 81.81 115 ALA B O 1
ATOM 3950 N N . VAL B 1 116 ? 32.75 1.07 19.125 1 87.88 116 VAL B N 1
ATOM 3951 C CA . VAL B 1 116 ? 31.562 0.384 19.625 1 87.88 116 VAL B CA 1
ATOM 3952 C C . VAL B 1 116 ? 31.844 -1.112 19.75 1 87.88 116 VAL B C 1
ATOM 3954 O O . VAL B 1 116 ? 32 -1.809 18.75 1 87.88 116 VAL B O 1
ATOM 3957 N N . ASP B 1 117 ? 31.906 -1.573 20.938 1 92.06 117 ASP B N 1
ATOM 3958 C CA . ASP B 1 117 ? 32.156 -2.996 21.141 1 92.06 117 ASP B CA 1
ATOM 3959 C C . ASP B 1 117 ? 30.891 -3.814 20.969 1 92.06 117 ASP B C 1
ATOM 3961 O O . ASP B 1 117 ? 29.797 -3.256 20.797 1 92.06 117 ASP B O 1
ATOM 3965 N N . ALA B 1 118 ? 31.031 -5.086 21.047 1 93.19 118 ALA B N 1
ATOM 3966 C CA . ALA B 1 118 ? 29.938 -6.012 20.766 1 93.19 118 ALA B CA 1
ATOM 3967 C C . ALA B 1 118 ? 28.812 -5.859 21.766 1 93.19 118 ALA B C 1
ATOM 3969 O O . ALA B 1 118 ? 27.625 -5.93 21.406 1 93.19 118 ALA B O 1
ATOM 3970 N N . ASP B 1 119 ? 29.172 -5.652 22.969 1 94.5 119 ASP B N 1
ATOM 3971 C CA . ASP B 1 119 ? 28.172 -5.516 24.016 1 94.5 119 ASP B CA 1
ATOM 3972 C C . ASP B 1 119 ? 27.359 -4.23 23.844 1 94.5 119 ASP B C 1
ATOM 3974 O O . ASP B 1 119 ? 26.141 -4.223 24.047 1 94.5 119 ASP B O 1
ATOM 3978 N N . THR B 1 120 ? 28.047 -3.236 23.547 1 92.88 120 THR B N 1
ATOM 3979 C CA . THR B 1 120 ? 27.391 -1.966 23.281 1 92.88 120 THR B CA 1
ATOM 3980 C C . THR B 1 120 ? 26.469 -2.074 22.078 1 92.88 120 THR B C 1
ATOM 3982 O O . THR B 1 120 ? 25.328 -1.576 22.094 1 92.88 120 THR B O 1
ATOM 3985 N N . LEU B 1 121 ? 26.922 -2.74 21.094 1 93.06 121 LEU B N 1
ATOM 3986 C CA . LEU B 1 121 ? 26.109 -2.928 19.891 1 93.06 121 LEU B CA 1
ATOM 3987 C C . LEU B 1 121 ? 24.844 -3.723 20.219 1 93.06 121 LEU B C 1
ATOM 3989 O O . LEU B 1 121 ? 23.766 -3.398 19.75 1 93.06 121 LEU B O 1
ATOM 3993 N N . GLU B 1 122 ? 25.031 -4.73 20.984 1 94.44 122 GLU B N 1
ATOM 3994 C CA . GLU B 1 122 ? 23.891 -5.531 21.391 1 94.44 122 GLU B CA 1
ATOM 3995 C C . GLU B 1 122 ? 22.891 -4.703 22.203 1 94.44 122 GLU B C 1
ATOM 3997 O O . GLU B 1 122 ? 21.672 -4.863 22.047 1 94.44 122 GLU B O 1
ATOM 4002 N N . ALA B 1 123 ? 23.406 -3.881 23.062 1 92.5 123 ALA B N 1
ATOM 4003 C CA . ALA B 1 123 ? 22.547 -2.982 23.828 1 92.5 123 ALA B CA 1
ATOM 4004 C C . ALA B 1 123 ? 21.734 -2.088 22.891 1 92.5 123 ALA B C 1
ATOM 4006 O O . ALA B 1 123 ? 20.531 -1.889 23.109 1 92.5 123 ALA B O 1
ATOM 4007 N N . TRP B 1 124 ? 22.344 -1.625 21.875 1 91 124 TRP B N 1
ATOM 4008 C CA . TRP B 1 124 ? 21.656 -0.77 20.906 1 91 124 TRP B CA 1
ATOM 4009 C C . TRP B 1 124 ? 20.641 -1.567 20.109 1 91 124 TRP B C 1
ATOM 4011 O O . TRP B 1 124 ? 19.594 -1.044 19.734 1 91 124 TRP B O 1
ATOM 4021 N N . ARG B 1 125 ? 20.938 -2.764 19.797 1 92.69 125 ARG B N 1
ATOM 4022 C CA . ARG B 1 125 ? 20 -3.629 19.094 1 92.69 125 ARG B CA 1
ATOM 4023 C C . ARG B 1 125 ? 18.719 -3.805 19.891 1 92.69 125 ARG B C 1
ATOM 4025 O O . ARG B 1 125 ? 17.609 -3.699 19.344 1 92.69 125 ARG B O 1
ATOM 4032 N N . ILE B 1 126 ? 18.906 -4.066 21.109 1 92.12 126 ILE B N 1
ATOM 4033 C CA . ILE B 1 126 ? 17.75 -4.262 22 1 92.12 126 ILE B CA 1
ATOM 4034 C C . ILE B 1 126 ? 16.984 -2.949 22.141 1 92.12 126 ILE B C 1
ATOM 4036 O O . ILE B 1 126 ? 15.75 -2.939 22.094 1 92.12 126 ILE B O 1
ATOM 4040 N N . ALA B 1 127 ? 17.703 -1.84 22.297 1 88.69 127 ALA B N 1
ATOM 4041 C CA . ALA B 1 127 ? 17.078 -0.525 22.391 1 88.69 127 ALA B CA 1
ATOM 4042 C C . ALA B 1 127 ? 16.25 -0.218 21.141 1 88.69 127 ALA B C 1
ATOM 4044 O O . ALA B 1 127 ? 15.117 0.245 21.234 1 88.69 127 ALA B O 1
ATOM 4045 N N . TYR B 1 128 ? 16.812 -0.493 20.016 1 88.69 128 TYR B N 1
ATOM 4046 C CA . TYR B 1 128 ? 16.109 -0.29 18.766 1 88.69 128 TYR B CA 1
ATOM 4047 C C . TYR B 1 128 ? 14.836 -1.136 18.703 1 88.69 128 TYR B C 1
ATOM 4049 O O . TYR B 1 128 ? 13.781 -0.659 18.297 1 88.69 128 TYR B O 1
ATOM 4057 N N . GLY B 1 129 ? 15.008 -2.322 19.078 1 90.38 129 GLY B N 1
ATOM 4058 C CA . GLY B 1 129 ? 13.867 -3.217 19.078 1 90.38 129 GLY B CA 1
ATOM 4059 C C . GLY B 1 129 ? 12.719 -2.717 19.938 1 90.38 129 GLY B C 1
ATOM 4060 O O . GLY B 1 129 ? 11.555 -2.83 19.547 1 90.38 129 GLY B O 1
ATOM 4061 N N . GLN B 1 130 ? 13.07 -2.205 21.031 1 88.94 130 GLN B N 1
ATOM 4062 C CA . GLN B 1 130 ? 12.055 -1.666 21.922 1 88.94 130 GLN B CA 1
ATOM 4063 C C . GLN B 1 130 ? 11.359 -0.458 21.297 1 88.94 130 GLN B C 1
ATOM 4065 O O . GLN B 1 130 ? 10.133 -0.346 21.359 1 88.94 130 GLN B O 1
ATOM 4070 N N . LEU B 1 131 ? 12.125 0.398 20.797 1 87.19 131 LEU B N 1
ATOM 4071 C CA . LEU B 1 131 ? 11.547 1.56 20.125 1 87.19 131 LEU B CA 1
ATOM 4072 C C . LEU B 1 131 ? 10.656 1.134 18.953 1 87.19 131 LEU B C 1
ATOM 4074 O O . LEU B 1 131 ? 9.562 1.665 18.781 1 87.19 131 LEU B O 1
ATOM 4078 N N . ALA B 1 132 ? 11.148 0.19 18.203 1 91.19 132 ALA B N 1
ATOM 4079 C CA . ALA B 1 132 ? 10.391 -0.331 17.062 1 91.19 132 ALA B CA 1
ATOM 4080 C C . ALA B 1 132 ? 9.039 -0.881 17.516 1 91.19 132 ALA B C 1
ATOM 4082 O O . ALA B 1 132 ? 8.008 -0.604 16.891 1 91.19 132 ALA B O 1
ATOM 4083 N N . ALA B 1 133 ? 9.078 -1.593 18.578 1 92.25 133 ALA B N 1
ATOM 4084 C CA . ALA B 1 133 ? 7.84 -2.182 19.078 1 92.25 133 ALA B CA 1
ATOM 4085 C C . ALA B 1 133 ? 6.844 -1.102 19.484 1 92.25 133 ALA B C 1
ATOM 4087 O O . ALA B 1 133 ? 5.645 -1.228 19.234 1 92.25 133 ALA B O 1
ATOM 4088 N N . ILE B 1 134 ? 7.336 -0.064 20.109 1 89.56 134 ILE B N 1
ATOM 4089 C CA . ILE B 1 134 ? 6.492 1.046 20.531 1 89.56 134 ILE B CA 1
ATOM 4090 C C . ILE B 1 134 ? 5.867 1.715 19.312 1 89.56 134 ILE B C 1
ATOM 4092 O O . ILE B 1 134 ? 4.656 1.956 19.266 1 89.56 134 ILE B O 1
ATOM 4096 N N . LEU B 1 135 ? 6.652 1.973 18.328 1 92.12 135 LEU B N 1
ATOM 4097 C CA . LEU B 1 135 ? 6.172 2.664 17.141 1 92.12 135 LEU B CA 1
ATOM 4098 C C . LEU B 1 135 ? 5.223 1.774 16.344 1 92.12 135 LEU B C 1
ATOM 4100 O O . LEU B 1 135 ? 4.191 2.242 15.852 1 92.12 135 LEU B O 1
ATOM 4104 N N . ILE B 1 136 ? 5.551 0.468 16.25 1 95.81 136 ILE B N 1
ATOM 4105 C CA . ILE B 1 136 ? 4.691 -0.48 15.539 1 95.81 136 ILE B CA 1
ATOM 4106 C C . ILE B 1 136 ? 3.316 -0.514 16.203 1 95.81 136 ILE B C 1
ATOM 4108 O O . ILE B 1 136 ? 2.291 -0.516 15.516 1 95.81 136 ILE B O 1
ATOM 4112 N N . GLY B 1 137 ? 3.34 -0.562 17.516 1 96.12 137 GLY B N 1
ATOM 4113 C CA . GLY B 1 137 ? 2.078 -0.551 18.234 1 96.12 137 GLY B CA 1
ATOM 4114 C C . GLY B 1 137 ? 1.278 0.719 18.016 1 96.12 137 GLY B C 1
ATOM 4115 O O . GLY B 1 137 ? 0.069 0.666 17.781 1 96.12 137 GLY B O 1
ATOM 4116 N N . ALA B 1 138 ? 1.95 1.878 18.125 1 94.62 138 ALA B N 1
ATOM 4117 C CA . ALA B 1 138 ? 1.291 3.162 17.906 1 94.62 138 ALA B CA 1
ATOM 4118 C C . ALA B 1 138 ? 0.724 3.258 16.484 1 94.62 138 ALA B C 1
ATOM 4120 O O . ALA B 1 138 ? -0.396 3.734 16.297 1 94.62 138 ALA B O 1
ATOM 4121 N N . GLU B 1 139 ? 1.449 2.83 15.555 1 97.19 139 GLU B N 1
ATOM 4122 C CA . GLU B 1 139 ? 1.015 2.855 14.164 1 97.19 139 GLU B CA 1
ATOM 4123 C C . GLU B 1 139 ? -0.174 1.926 13.938 1 97.19 139 GLU B C 1
ATOM 4125 O O . GLU B 1 139 ? -1.1 2.262 13.195 1 97.19 139 GLU B O 1
ATOM 4130 N N . ALA B 1 140 ? -0.124 0.772 14.539 1 97.5 140 ALA B N 1
ATOM 4131 C CA . ALA B 1 140 ? -1.243 -0.159 14.43 1 97.5 140 ALA B CA 1
ATOM 4132 C C . ALA B 1 140 ? -2.543 0.486 14.906 1 97.5 140 ALA B C 1
ATOM 4134 O O . ALA B 1 140 ? -3.592 0.317 14.281 1 97.5 140 ALA B O 1
ATOM 4135 N N . ASN B 1 141 ? -2.434 1.179 15.969 1 97.38 141 ASN B N 1
ATOM 4136 C CA . ASN B 1 141 ? -3.6 1.888 16.484 1 97.38 141 ASN B CA 1
ATOM 4137 C C . ASN B 1 141 ? -4.098 2.941 15.5 1 97.38 141 ASN B C 1
ATOM 4139 O O . ASN B 1 141 ? -5.305 3.092 15.312 1 97.38 141 ASN B O 1
ATOM 4143 N N . LEU B 1 142 ? -3.219 3.637 14.938 1 98 142 LEU B N 1
ATOM 4144 C CA . LEU B 1 142 ? -3.582 4.648 13.953 1 98 142 LEU B CA 1
ATOM 4145 C C . LEU B 1 142 ? -4.258 4.016 12.742 1 98 142 LEU B C 1
ATOM 4147 O O . LEU B 1 142 ? -5.281 4.508 12.266 1 98 142 LEU B O 1
ATOM 4151 N N . TYR B 1 143 ? -3.705 2.912 12.234 1 97.75 143 TYR B N 1
ATOM 4152 C CA . TYR B 1 143 ? -4.273 2.225 11.078 1 97.75 143 TYR B CA 1
ATOM 4153 C C . TYR B 1 143 ? -5.676 1.715 11.383 1 97.75 143 TYR B C 1
ATOM 4155 O O . TYR B 1 143 ? -6.578 1.827 10.547 1 97.75 143 TYR B O 1
ATOM 4163 N N . GLU B 1 144 ? -5.848 1.205 12.5 1 95.88 144 GLU B N 1
ATOM 4164 C CA . GLU B 1 144 ? -7.129 0.629 12.898 1 95.88 144 GLU B CA 1
ATOM 4165 C C . GLU B 1 144 ? -8.219 1.695 12.961 1 95.88 144 GLU B C 1
ATOM 4167 O O . GLU B 1 144 ? -9.391 1.41 12.688 1 95.88 144 GLU B O 1
ATOM 4172 N N . ASN B 1 145 ? -7.832 2.895 13.289 1 96.12 145 ASN B N 1
ATOM 4173 C CA . ASN B 1 145 ? -8.82 3.945 13.508 1 96.12 145 ASN B CA 1
ATOM 4174 C C . ASN B 1 145 ? -8.898 4.895 12.312 1 96.12 145 ASN B C 1
ATOM 4176 O O . ASN B 1 145 ? -9.695 5.832 12.312 1 96.12 145 ASN B O 1
ATOM 4180 N N . ALA B 1 146 ? -8.109 4.652 11.352 1 97.06 146 ALA B N 1
ATOM 4181 C CA . ALA B 1 146 ? -8.117 5.5 10.156 1 97.06 146 ALA B CA 1
ATOM 4182 C C . ALA B 1 146 ? -9.273 5.137 9.234 1 97.06 146 ALA B C 1
ATOM 4184 O O . ALA B 1 146 ? -9.789 4.016 9.281 1 97.06 146 ALA B O 1
ATOM 4185 N N . ALA B 1 147 ? -9.688 6.082 8.406 1 95.94 147 ALA B N 1
ATOM 4186 C CA . ALA B 1 147 ? -10.742 5.82 7.43 1 95.94 147 ALA B CA 1
ATOM 4187 C C . ALA B 1 147 ? -10.344 4.688 6.488 1 95.94 147 ALA B C 1
ATOM 4189 O O . ALA B 1 147 ? -11.188 3.898 6.062 1 95.94 147 ALA B O 1
ATOM 4190 N N . TRP B 1 148 ? -9.117 4.652 6.137 1 96.19 148 TRP B N 1
ATOM 4191 C CA . TRP B 1 148 ? -8.508 3.541 5.41 1 96.19 148 TRP B CA 1
ATOM 4192 C C . TRP B 1 148 ? -7.012 3.451 5.703 1 96.19 148 TRP B C 1
ATOM 4194 O O . TRP B 1 148 ? -6.438 4.363 6.301 1 96.19 148 TRP B O 1
ATOM 4204 N N . SER B 1 149 ? -6.43 2.361 5.391 1 94.69 149 SER B N 1
ATOM 4205 C CA . SER B 1 149 ? -4.977 2.238 5.469 1 94.69 149 SER B CA 1
ATOM 4206 C C . SER B 1 149 ? -4.359 2.117 4.078 1 94.69 149 SER B C 1
ATOM 4208 O O . SER B 1 149 ? -4.984 1.591 3.158 1 94.69 149 SER B O 1
ATOM 4210 N N . GLY B 1 150 ? -3.15 2.65 3.982 1 94.81 150 GLY B N 1
ATOM 4211 C CA . GLY B 1 150 ? -2.506 2.691 2.68 1 94.81 150 GLY B CA 1
ATOM 4212 C C . GLY B 1 150 ? -2.961 3.857 1.824 1 94.81 150 GLY B C 1
ATOM 4213 O O . GLY B 1 150 ? -3.285 4.93 2.346 1 94.81 150 GLY B O 1
ATOM 4214 N N . PHE B 1 151 ? -2.889 3.684 0.533 1 96.06 151 PHE B N 1
ATOM 4215 C CA . PHE B 1 151 ? -3.232 4.746 -0.407 1 96.06 151 PHE B CA 1
ATOM 4216 C C . PHE B 1 151 ? -4.527 4.418 -1.14 1 96.06 151 PHE B C 1
ATOM 4218 O O . PHE B 1 151 ? -4.789 3.258 -1.465 1 96.06 151 PHE B O 1
ATOM 4225 N N . ARG B 1 152 ? -5.289 5.383 -1.361 1 96.81 152 ARG B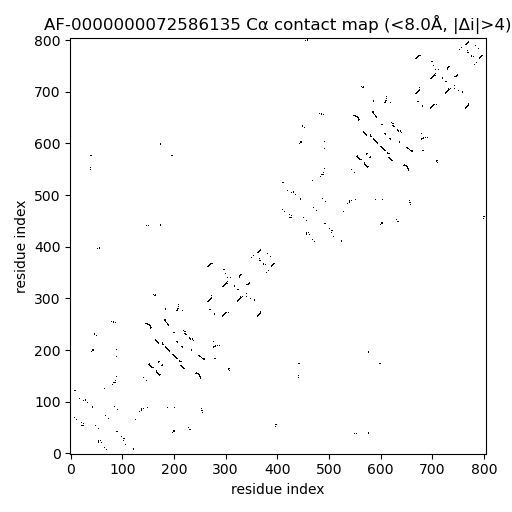 N 1
ATOM 4226 C CA . ARG B 1 152 ? -6.586 5.309 -2.031 1 96.81 152 ARG B CA 1
ATOM 4227 C C . ARG B 1 152 ? -6.68 6.34 -3.152 1 96.81 152 ARG B C 1
ATOM 4229 O O . ARG B 1 152 ? -6.262 7.484 -2.984 1 96.81 152 ARG B O 1
ATOM 4236 N N . PRO B 1 153 ? -7.281 5.945 -4.371 1 97.44 153 PRO B N 1
ATOM 4237 C CA . PRO B 1 153 ? -7.398 6.914 -5.465 1 97.44 153 PRO B CA 1
ATOM 4238 C C . PRO B 1 153 ? -8.438 8 -5.18 1 97.44 153 PRO B C 1
ATOM 4240 O O . PRO B 1 153 ? -9.555 7.699 -4.754 1 97.44 153 PRO B O 1
ATOM 4243 N N . PHE B 1 154 ? -8.031 9.195 -5.387 1 98.31 154 PHE B N 1
ATOM 4244 C CA . PHE B 1 154 ? -8.906 10.359 -5.352 1 98.31 154 PHE B CA 1
ATOM 4245 C C . PHE B 1 154 ? -8.836 11.125 -6.668 1 98.31 154 PHE B C 1
ATOM 4247 O O . PHE B 1 154 ? -7.789 11.156 -7.32 1 98.31 154 PHE B O 1
ATOM 4254 N N . LYS B 1 155 ? -9.906 11.711 -7.012 1 97.88 155 LYS B N 1
ATOM 4255 C CA . LYS B 1 155 ? -9.992 12.531 -8.211 1 97.88 155 LYS B CA 1
ATOM 4256 C C . LYS B 1 155 ? -9.969 14.023 -7.871 1 97.88 155 LYS B C 1
ATOM 4258 O O . LYS B 1 155 ? -10.57 14.445 -6.879 1 97.88 155 LYS B O 1
ATOM 4263 N N . VAL B 1 156 ? -9.25 14.844 -8.711 1 98.56 156 VAL B N 1
ATOM 4264 C CA . VAL B 1 156 ? -9.273 16.297 -8.547 1 98.56 156 VAL B CA 1
ATOM 4265 C C . VAL B 1 156 ? -10.578 16.859 -9.094 1 98.56 156 VAL B C 1
ATOM 4267 O O . VAL B 1 156 ? -10.797 16.891 -10.312 1 98.56 156 VAL B O 1
ATOM 4270 N N . ALA B 1 157 ? -11.344 17.344 -8.227 1 98.5 157 ALA B N 1
ATOM 4271 C CA . ALA B 1 157 ? -12.633 17.906 -8.625 1 98.5 157 ALA B CA 1
ATOM 4272 C C . ALA B 1 157 ? -12.492 19.359 -9.031 1 98.5 157 ALA B C 1
ATOM 4274 O O . ALA B 1 157 ? -13.242 19.859 -9.875 1 98.5 157 ALA B O 1
ATOM 4275 N N . LYS B 1 158 ? -11.617 20.078 -8.375 1 98.44 158 LYS B N 1
ATOM 4276 C CA . LYS B 1 158 ? -11.375 21.5 -8.602 1 98.44 158 LYS B CA 1
ATOM 4277 C C . LYS B 1 158 ? -9.914 21.859 -8.352 1 98.44 158 LYS B C 1
ATOM 4279 O O . LYS B 1 158 ? -9.266 21.25 -7.488 1 98.44 158 LYS B O 1
ATOM 4284 N N . LYS B 1 159 ? -9.398 22.703 -9.172 1 98.62 159 LYS B N 1
ATOM 4285 C CA . LYS B 1 159 ? -8.062 23.266 -9.039 1 98.62 159 LYS B CA 1
ATOM 4286 C C . LYS B 1 159 ? -8.102 24.797 -9.031 1 98.62 159 LYS B C 1
ATOM 4288 O O . LYS B 1 159 ? -8.617 25.406 -9.961 1 98.62 159 LYS B O 1
ATOM 4293 N N . VAL B 1 160 ? -7.551 25.453 -7.938 1 98.69 160 VAL B N 1
ATOM 4294 C CA . VAL B 1 160 ? -7.684 26.891 -7.785 1 98.69 160 VAL B CA 1
ATOM 4295 C C . VAL B 1 160 ? -6.324 27.5 -7.441 1 98.69 160 VAL B C 1
ATOM 4297 O O . VAL B 1 160 ? -5.684 27.094 -6.469 1 98.69 160 VAL B O 1
ATOM 4300 N N . ARG B 1 161 ? -5.922 28.406 -8.203 1 98.12 161 ARG B N 1
ATOM 4301 C CA . ARG B 1 161 ? -4.727 29.172 -7.871 1 98.12 161 ARG B CA 1
ATOM 4302 C C . ARG B 1 161 ? -5.004 30.156 -6.734 1 98.12 161 ARG B C 1
ATOM 4304 O O . ARG B 1 161 ? -5.762 31.109 -6.902 1 98.12 161 ARG B O 1
ATOM 4311 N N . GLU B 1 162 ? -4.352 29.938 -5.605 1 98.5 162 GLU B N 1
ATOM 4312 C CA . GLU B 1 162 ? -4.59 30.766 -4.422 1 98.5 162 GLU B CA 1
ATOM 4313 C C . GLU B 1 162 ? -3.623 31.938 -4.367 1 98.5 162 GLU B C 1
ATOM 4315 O O . GLU B 1 162 ? -3.908 32.969 -3.727 1 98.5 162 GLU B O 1
ATOM 4320 N N . SER B 1 163 ? -2.473 31.75 -4.887 1 97.81 163 SER B N 1
ATOM 4321 C CA . SER B 1 163 ? -1.415 32.75 -5.02 1 97.81 163 SER B CA 1
ATOM 4322 C C . SER B 1 163 ? -0.436 32.375 -6.125 1 97.81 163 SER B C 1
ATOM 4324 O O . SER B 1 163 ? -0.687 31.438 -6.898 1 97.81 163 SER B O 1
ATOM 4326 N N . ASP B 1 164 ? 0.668 33.094 -6.219 1 96.75 164 ASP B N 1
ATOM 4327 C CA . ASP B 1 164 ? 1.66 32.781 -7.246 1 96.75 164 ASP B CA 1
ATOM 4328 C C . ASP B 1 164 ? 2.354 31.469 -6.965 1 96.75 164 ASP B C 1
ATOM 4330 O O . ASP B 1 164 ? 2.906 30.844 -7.875 1 96.75 164 ASP B O 1
ATOM 4334 N N . GLU B 1 165 ? 2.223 31.016 -5.695 1 96.56 165 GLU B N 1
ATOM 4335 C CA . GLU B 1 165 ? 3.043 29.859 -5.371 1 96.56 165 GLU B CA 1
ATOM 4336 C C . GLU B 1 165 ? 2.197 28.734 -4.781 1 96.56 165 GLU B C 1
ATOM 4338 O O . GLU B 1 165 ? 2.691 27.625 -4.566 1 96.56 165 GLU B O 1
ATOM 4343 N N . ILE B 1 166 ? 0.98 29.047 -4.5 1 97.94 166 ILE B N 1
ATOM 4344 C CA . ILE B 1 166 ? 0.163 28.047 -3.818 1 97.94 166 ILE B CA 1
ATOM 4345 C C . ILE B 1 166 ? -1.078 27.734 -4.652 1 97.94 166 ILE B C 1
ATOM 4347 O O . ILE B 1 166 ? -1.771 28.656 -5.109 1 97.94 166 ILE B O 1
ATOM 4351 N N . THR B 1 167 ? -1.342 26.469 -4.902 1 98.62 167 THR B N 1
ATOM 4352 C CA . THR B 1 167 ? -2.516 26 -5.629 1 98.62 167 THR B CA 1
ATOM 4353 C C . THR B 1 167 ? -3.291 24.969 -4.797 1 98.62 167 THR B C 1
ATOM 4355 O O . THR B 1 167 ? -2.697 24.078 -4.191 1 98.62 167 THR B O 1
ATOM 4358 N N . SER B 1 168 ? -4.602 25.203 -4.789 1 98.81 168 SER B N 1
ATOM 4359 C CA . SER B 1 168 ? -5.469 24.281 -4.07 1 98.81 168 SER B CA 1
ATOM 4360 C C . SER B 1 168 ? -5.996 23.188 -4.992 1 98.81 168 SER B C 1
ATOM 4362 O O . SER B 1 168 ? -6.352 23.453 -6.145 1 98.81 168 SER B O 1
ATOM 4364 N N . PHE B 1 169 ? -6.031 22.031 -4.492 1 98.88 169 PHE B N 1
ATOM 4365 C CA . PHE B 1 169 ? -6.625 20.859 -5.133 1 98.88 169 PHE B CA 1
ATOM 4366 C C . PHE B 1 169 ? -7.75 20.297 -4.281 1 98.88 169 PHE B C 1
ATOM 4368 O O . PHE B 1 169 ? -7.539 19.938 -3.117 1 98.88 169 PHE B O 1
ATOM 4375 N N . TYR B 1 170 ? -8.906 20.25 -4.816 1 98.88 170 TYR B N 1
ATOM 4376 C CA . TYR B 1 170 ? -10.055 19.625 -4.172 1 98.88 170 TYR B CA 1
ATOM 4377 C C . TYR B 1 170 ? -10.172 18.156 -4.566 1 98.88 170 TYR B C 1
ATOM 4379 O O . TYR B 1 170 ? -10.484 17.844 -5.719 1 98.88 170 TYR B O 1
ATOM 4387 N N . LEU B 1 171 ? -10 17.312 -3.605 1 98.75 171 LEU B N 1
ATOM 4388 C CA . LEU B 1 171 ? -9.898 15.891 -3.881 1 98.75 171 LEU B CA 1
ATOM 4389 C C . LEU B 1 171 ? -11.156 15.156 -3.42 1 98.75 171 LEU B C 1
ATOM 4391 O O . LEU B 1 171 ? -11.578 15.305 -2.273 1 98.75 171 LEU B O 1
ATOM 4395 N N . THR B 1 172 ? -11.711 14.367 -4.27 1 98.5 172 THR B N 1
ATOM 4396 C CA . THR B 1 172 ? -12.852 13.516 -3.951 1 98.5 172 THR B CA 1
ATOM 4397 C C . THR B 1 172 ? -12.523 12.055 -4.223 1 98.5 172 THR B C 1
ATOM 4399 O O . THR B 1 172 ? -11.734 11.742 -5.125 1 98.5 172 THR B O 1
ATOM 4402 N N . PRO B 1 173 ? -13.047 11.156 -3.381 1 97.38 173 PRO B N 1
ATOM 4403 C CA . PRO B 1 173 ? -12.781 9.742 -3.672 1 97.38 173 PRO B CA 1
ATOM 4404 C C . PRO B 1 173 ? -13.172 9.352 -5.098 1 97.38 173 PRO B C 1
ATOM 4406 O O . PRO B 1 173 ? -14.281 9.656 -5.543 1 97.38 173 PRO B O 1
ATOM 4409 N N . ALA B 1 174 ? -12.297 8.664 -5.805 1 96.75 174 ALA B N 1
ATOM 4410 C CA . ALA B 1 174 ? -12.531 8.305 -7.203 1 96.75 174 ALA B CA 1
ATOM 4411 C C . ALA B 1 174 ? -13.648 7.27 -7.324 1 96.75 174 ALA B C 1
ATOM 4413 O O . ALA B 1 174 ? -14.234 7.102 -8.398 1 96.75 174 ALA B O 1
ATOM 4414 N N . ASP B 1 175 ? -13.914 6.578 -6.273 1 90.69 175 ASP B N 1
ATOM 4415 C CA . ASP B 1 175 ? -14.914 5.52 -6.273 1 90.69 175 ASP B CA 1
ATOM 4416 C C . ASP B 1 175 ? -16.328 6.098 -6.105 1 90.69 175 ASP B C 1
ATOM 4418 O O . ASP B 1 175 ? -17.297 5.348 -6.016 1 90.69 175 ASP B O 1
ATOM 4422 N N . GLY B 1 176 ? -16.391 7.348 -5.926 1 89.19 176 GLY B N 1
ATOM 4423 C CA . GLY B 1 176 ? -17.688 8.008 -5.855 1 89.19 176 GLY B CA 1
ATOM 4424 C C . GLY B 1 176 ? -18.219 8.133 -4.441 1 89.19 176 GLY B C 1
ATOM 4425 O O . GLY B 1 176 ? -19.297 8.695 -4.227 1 89.19 176 GLY B O 1
ATOM 4426 N N . GLY B 1 177 ? -17.516 7.633 -3.486 1 90 177 GLY B N 1
ATOM 4427 C CA . GLY B 1 177 ? -17.953 7.758 -2.104 1 90 177 GLY B CA 1
ATOM 4428 C C . GLY B 1 177 ? -17.75 9.148 -1.535 1 90 177 GLY B C 1
ATOM 4429 O O . GLY B 1 177 ? -17.312 10.062 -2.246 1 90 177 GLY B O 1
ATOM 4430 N N . ALA B 1 178 ? -18.078 9.305 -0.262 1 94.5 178 ALA B N 1
ATOM 4431 C CA . ALA B 1 178 ? -17.906 10.578 0.441 1 94.5 178 ALA B CA 1
ATOM 4432 C C . ALA B 1 178 ? -16.469 10.766 0.902 1 94.5 178 ALA B C 1
ATOM 4434 O O . ALA B 1 178 ? -15.758 9.789 1.154 1 94.5 178 ALA B O 1
ATOM 4435 N N . ALA B 1 179 ? -16.047 12.023 0.917 1 96.88 179 ALA B N 1
ATOM 4436 C CA . ALA B 1 179 ? -14.766 12.305 1.553 1 96.88 179 ALA B CA 1
ATOM 4437 C C . ALA B 1 179 ? -14.812 12 3.047 1 96.88 179 ALA B C 1
ATOM 4439 O O . ALA B 1 179 ? -15.836 12.227 3.701 1 96.88 179 ALA B O 1
ATOM 4440 N N . PRO B 1 180 ? -13.75 11.523 3.555 1 96.88 180 PRO B N 1
ATOM 4441 C CA . PRO B 1 180 ? -13.742 11.18 4.98 1 96.88 180 PRO B CA 1
ATOM 4442 C C . PRO B 1 180 ? -13.758 12.414 5.883 1 96.88 180 PRO B C 1
ATOM 4444 O O . PRO B 1 180 ? -13.344 13.492 5.465 1 96.88 180 PRO B O 1
ATOM 4447 N N . GLY B 1 181 ? -14.234 12.156 7.086 1 97.12 181 GLY B N 1
ATOM 4448 C CA . GLY B 1 181 ? -14 13.156 8.117 1 97.12 181 GLY B CA 1
ATOM 4449 C C . GLY B 1 181 ? -12.547 13.242 8.547 1 97.12 181 GLY B C 1
ATOM 4450 O O . GLY B 1 181 ? -11.742 12.367 8.227 1 97.12 181 GLY B O 1
ATOM 4451 N N . PHE B 1 182 ? -12.172 14.328 9.203 1 98.25 182 PHE B N 1
ATOM 4452 C CA . PHE B 1 182 ? -10.844 14.508 9.773 1 98.25 182 PHE B CA 1
ATOM 4453 C C . PHE B 1 182 ? -10.852 15.586 10.852 1 98.25 182 PHE B C 1
ATOM 4455 O O . PHE B 1 182 ? -11.852 16.297 11.016 1 98.25 182 PHE B O 1
ATOM 4462 N N . GLU B 1 183 ? -9.812 15.609 11.586 1 98.19 183 GLU B N 1
ATOM 4463 C CA . GLU B 1 183 ? -9.625 16.688 12.555 1 98.19 183 GLU B CA 1
ATOM 4464 C C . GLU B 1 183 ? -8.875 17.859 11.922 1 98.19 183 GLU B C 1
ATOM 4466 O O . GLU B 1 183 ? -7.836 17.672 11.289 1 98.19 183 GLU B O 1
ATOM 4471 N N . PRO B 1 184 ? -9.414 19.078 12.102 1 98.56 184 PRO B N 1
ATOM 4472 C CA . PRO B 1 184 ? -8.75 20.234 11.5 1 98.56 184 PRO B CA 1
ATOM 4473 C C . PRO B 1 184 ? -7.312 20.406 11.977 1 98.56 184 PRO B C 1
ATOM 4475 O O . PRO B 1 184 ? -7.062 20.453 13.188 1 98.56 184 PRO B O 1
ATOM 4478 N N . GLY B 1 185 ? -6.438 20.516 11.055 1 98.12 185 GLY B N 1
ATOM 4479 C CA . GLY B 1 185 ? -5.012 20.562 11.336 1 98.12 185 GLY B CA 1
ATOM 4480 C C . GLY B 1 185 ? -4.258 19.359 10.82 1 98.12 185 GLY B C 1
ATOM 4481 O O . GLY B 1 185 ? -3.035 19.391 10.68 1 98.12 185 GLY B O 1
ATOM 4482 N N . GLN B 1 186 ? -4.988 18.281 10.469 1 98.12 186 GLN B N 1
ATOM 4483 C CA . GLN B 1 186 ? -4.379 17.062 9.961 1 98.12 186 GLN B CA 1
ATOM 4484 C C . GLN B 1 186 ? -3.91 17.234 8.516 1 98.12 186 GLN B C 1
ATOM 4486 O O . GLN B 1 186 ? -4.219 18.25 7.879 1 98.12 186 GLN B O 1
ATOM 4491 N N . TYR B 1 187 ? -3.094 16.281 8.086 1 98.06 187 TYR B N 1
ATOM 4492 C CA . TYR B 1 187 ? -2.576 16.266 6.723 1 98.06 187 TYR B CA 1
ATOM 4493 C C . TYR B 1 187 ? -2.811 14.914 6.066 1 98.06 187 TYR B C 1
ATOM 4495 O O . TYR B 1 187 ? -3.217 13.953 6.73 1 98.06 187 TYR B O 1
ATOM 4503 N N . ILE B 1 188 ? -2.674 14.875 4.789 1 98.25 188 ILE B N 1
ATOM 4504 C CA . ILE B 1 188 ? -2.637 13.625 4.027 1 98.25 188 ILE B CA 1
ATOM 4505 C C . ILE B 1 188 ? -1.332 13.539 3.242 1 98.25 188 ILE B C 1
ATOM 4507 O O . ILE B 1 188 ? -0.673 14.555 3.008 1 98.25 188 ILE B O 1
ATOM 4511 N N . SER B 1 189 ? -0.969 12.344 2.936 1 97.25 189 SER B N 1
ATOM 4512 C CA . SER B 1 189 ? 0.112 12.141 1.977 1 97.25 189 SER B CA 1
ATOM 4513 C C . SER B 1 189 ? -0.432 11.922 0.569 1 97.25 189 SER B C 1
ATOM 4515 O O . SER B 1 189 ? -1.428 11.219 0.385 1 97.25 189 SER B O 1
ATOM 4517 N N . VAL B 1 190 ? 0.169 12.609 -0.337 1 97.44 190 VAL B N 1
ATOM 4518 C CA . VAL B 1 190 ? -0.115 12.406 -1.754 1 97.44 190 VAL B CA 1
ATOM 4519 C C . VAL B 1 190 ? 1.081 11.742 -2.434 1 97.44 190 VAL B C 1
ATOM 4521 O O . VAL B 1 190 ? 2.215 12.211 -2.305 1 97.44 190 VAL B O 1
ATOM 4524 N N . LYS B 1 191 ? 0.801 10.672 -3.105 1 95.31 191 LYS B N 1
ATOM 4525 C CA . LYS B 1 191 ? 1.855 9.93 -3.787 1 95.31 191 LYS B CA 1
ATOM 4526 C C . LYS B 1 191 ? 1.791 10.141 -5.297 1 95.31 191 LYS B C 1
ATOM 4528 O O . LYS B 1 191 ? 0.712 10.086 -5.891 1 95.31 191 LYS B O 1
ATOM 4533 N N . ARG B 1 192 ? 2.938 10.43 -5.895 1 92.62 192 ARG B N 1
ATOM 4534 C CA . ARG B 1 192 ? 3.078 10.555 -7.34 1 92.62 192 ARG B CA 1
ATOM 4535 C C . ARG B 1 192 ? 4.309 9.805 -7.836 1 92.62 192 ARG B C 1
ATOM 4537 O O . ARG B 1 192 ? 5.348 9.789 -7.168 1 92.62 192 ARG B O 1
ATOM 4544 N N . PHE B 1 193 ? 4.18 9.234 -9.023 1 92.94 193 PHE B N 1
ATOM 4545 C CA . PHE B 1 193 ? 5.344 8.648 -9.672 1 92.94 193 PHE B CA 1
ATOM 4546 C C . PHE B 1 193 ? 6.23 9.727 -10.273 1 92.94 193 PHE B C 1
ATOM 4548 O O . PHE B 1 193 ? 5.758 10.562 -11.055 1 92.94 193 PHE B O 1
ATOM 4555 N N . VAL B 1 194 ? 7.426 9.727 -9.859 1 91.62 194 VAL B N 1
ATOM 4556 C CA . VAL B 1 194 ? 8.414 10.656 -10.391 1 91.62 194 VAL B CA 1
ATOM 4557 C C . VAL B 1 194 ? 9.242 9.969 -11.469 1 91.62 194 VAL B C 1
ATOM 4559 O O . VAL B 1 194 ? 10.211 9.273 -11.172 1 91.62 194 VAL B O 1
ATOM 4562 N N . GLY B 1 195 ? 9.016 10.289 -12.68 1 88.94 195 GLY B N 1
ATOM 4563 C CA . GLY B 1 195 ? 9.57 9.602 -13.836 1 88.94 195 GLY B CA 1
ATOM 4564 C C . GLY B 1 195 ? 11.094 9.641 -13.867 1 88.94 195 GLY B C 1
ATOM 4565 O O . GLY B 1 195 ? 11.734 8.617 -14.125 1 88.94 195 GLY B O 1
ATOM 4566 N N . ASP B 1 196 ? 11.664 10.734 -13.562 1 85.38 196 ASP B N 1
ATOM 4567 C CA . ASP B 1 196 ? 13.109 10.891 -13.672 1 85.38 196 ASP B CA 1
ATOM 4568 C C . ASP B 1 196 ? 13.836 10.086 -12.602 1 85.38 196 ASP B C 1
ATOM 4570 O O . ASP B 1 196 ? 15.008 9.727 -12.773 1 85.38 196 ASP B O 1
ATOM 4574 N N . MET B 1 197 ? 13.086 9.789 -11.562 1 87.81 197 MET B N 1
ATOM 4575 C CA . MET B 1 197 ? 13.672 9.008 -10.477 1 87.81 197 MET B CA 1
AT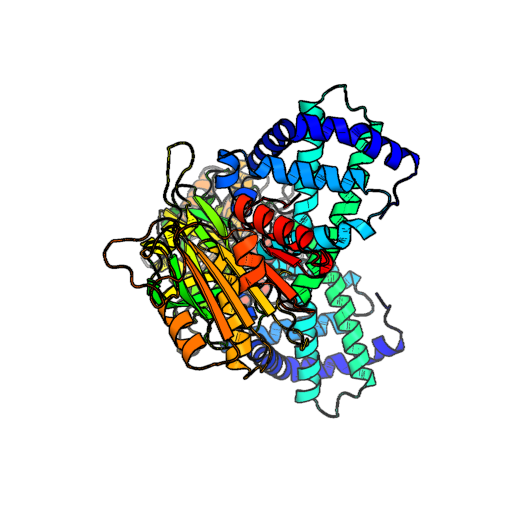OM 4576 C C . MET B 1 197 ? 13.242 7.551 -10.555 1 87.81 197 MET B C 1
ATOM 4578 O O . MET B 1 197 ? 13.867 6.68 -9.945 1 87.81 197 MET B O 1
ATOM 4582 N N . GLY B 1 198 ? 12.133 7.355 -11.234 1 92.25 198 GLY B N 1
ATOM 4583 C CA . GLY B 1 198 ? 11.609 6.008 -11.375 1 92.25 198 GLY B CA 1
ATOM 4584 C C . GLY B 1 198 ? 11 5.469 -10.094 1 92.25 198 GLY B C 1
ATOM 4585 O O . GLY B 1 198 ? 11.008 4.262 -9.852 1 92.25 198 GLY B O 1
ATOM 4586 N N . VAL B 1 199 ? 10.586 6.328 -9.195 1 93.88 199 VAL B N 1
ATOM 4587 C CA . VAL B 1 199 ? 10.039 5.895 -7.914 1 93.88 199 VAL B CA 1
ATOM 4588 C C . VAL B 1 199 ? 8.773 6.691 -7.594 1 93.88 199 VAL B C 1
ATOM 4590 O O . VAL B 1 199 ? 8.594 7.805 -8.086 1 93.88 199 VAL B O 1
ATOM 4593 N N . ASP B 1 200 ? 7.93 6.074 -6.816 1 93.75 200 ASP B N 1
ATOM 4594 C CA . ASP B 1 200 ? 6.852 6.812 -6.168 1 93.75 200 ASP B CA 1
ATOM 4595 C C . ASP B 1 200 ? 7.391 7.703 -5.047 1 93.75 200 ASP B C 1
ATOM 4597 O O . ASP B 1 200 ? 8.281 7.297 -4.297 1 93.75 200 ASP B O 1
ATOM 4601 N N . GLN B 1 201 ? 6.855 8.891 -5.016 1 92.94 201 GLN B N 1
ATOM 4602 C CA . GLN B 1 201 ? 7.23 9.781 -3.93 1 92.94 201 GLN B CA 1
ATOM 4603 C C . GLN B 1 201 ? 5.996 10.328 -3.213 1 92.94 201 GLN B C 1
ATOM 4605 O O . GLN B 1 201 ? 5.125 10.93 -3.842 1 92.94 201 GLN B O 1
ATOM 4610 N N . PRO B 1 202 ? 5.918 10.094 -1.928 1 93.88 202 PRO B N 1
ATOM 4611 C CA . PRO B 1 202 ? 4.859 10.695 -1.113 1 93.88 202 PRO B CA 1
ATOM 4612 C C . PRO B 1 202 ? 5.281 12.016 -0.48 1 93.88 202 PRO B C 1
ATOM 4614 O O . PRO B 1 202 ? 6.441 12.18 -0.098 1 93.88 202 PRO B O 1
ATOM 4617 N N . ARG B 1 203 ? 4.367 12.914 -0.431 1 94.12 203 ARG B N 1
ATOM 4618 C CA . ARG B 1 203 ? 4.539 14.164 0.297 1 94.12 203 ARG B CA 1
ATOM 4619 C C . ARG B 1 203 ? 3.301 14.492 1.125 1 94.12 203 ARG B C 1
ATOM 4621 O O . ARG B 1 203 ? 2.174 14.266 0.681 1 94.12 203 ARG B O 1
ATOM 4628 N N . GLN B 1 204 ? 3.588 15.039 2.258 1 94.94 204 GLN B N 1
ATOM 4629 C CA . GLN B 1 204 ? 2.49 15.398 3.148 1 94.94 204 GLN B CA 1
ATOM 4630 C C . GLN B 1 204 ? 2.002 16.812 2.877 1 94.94 204 GLN B C 1
ATOM 4632 O O . GLN B 1 204 ? 2.807 17.734 2.742 1 94.94 204 GLN B O 1
ATOM 4637 N N . TYR B 1 205 ? 0.737 16.953 2.807 1 97.12 205 TYR B N 1
ATOM 4638 C CA . TYR B 1 205 ? 0.095 18.266 2.666 1 97.12 205 TYR B CA 1
ATOM 4639 C C . TYR B 1 205 ? -1.04 18.422 3.67 1 97.12 205 TYR B C 1
ATOM 4641 O O . TYR B 1 205 ? -1.933 17.578 3.748 1 97.12 205 TYR B O 1
ATOM 4649 N N . SER B 1 206 ? -0.976 19.531 4.379 1 98 206 SER B N 1
ATOM 4650 C CA . SER B 1 206 ? -2.045 19.812 5.332 1 98 206 SER B CA 1
ATOM 4651 C C . SER B 1 206 ? -3.383 20 4.625 1 98 206 SER B C 1
ATOM 4653 O O . SER B 1 206 ? -3.439 20.562 3.531 1 98 206 SER B O 1
ATOM 4655 N N . LEU B 1 207 ? -4.391 19.531 5.285 1 98.69 207 LEU B N 1
ATOM 4656 C CA . LEU B 1 207 ? -5.742 19.844 4.832 1 98.69 207 LEU B CA 1
ATOM 4657 C C . LEU B 1 207 ? -6.082 21.312 5.113 1 98.69 207 LEU B C 1
ATOM 4659 O O . LEU B 1 207 ? -5.738 21.828 6.172 1 98.69 207 LEU B O 1
ATOM 4663 N N . SER B 1 208 ? -6.781 21.938 4.129 1 98.81 208 SER B N 1
ATOM 4664 C CA . SER B 1 208 ? -6.898 23.375 4.238 1 98.81 208 SER B CA 1
ATOM 4665 C C . SER B 1 208 ? -8.359 23.828 4.188 1 98.81 208 SER B C 1
ATOM 4667 O O . SER B 1 208 ? -8.656 24.938 3.775 1 98.81 208 SER B O 1
ATOM 4669 N N . ASP B 1 209 ? -9.281 22.969 4.453 1 98.56 209 ASP B N 1
ATOM 4670 C CA . ASP B 1 209 ? -10.703 23.281 4.57 1 98.56 209 ASP B CA 1
ATOM 4671 C C . ASP B 1 209 ? -11.336 22.5 5.723 1 98.56 209 ASP B C 1
ATOM 4673 O O . ASP B 1 209 ? -10.656 21.734 6.406 1 98.56 209 ASP B O 1
ATOM 4677 N N . ALA B 1 210 ? -12.617 22.781 5.988 1 98.44 210 ALA B N 1
ATOM 4678 C CA . ALA B 1 210 ? -13.352 22.062 7.02 1 98.44 210 ALA B CA 1
ATOM 4679 C C . ALA B 1 210 ? -13.68 20.641 6.566 1 98.44 210 ALA B C 1
ATOM 4681 O O . ALA B 1 210 ? -13.75 20.359 5.367 1 98.44 210 ALA B O 1
ATOM 4682 N N . PRO B 1 211 ? -13.797 19.703 7.543 1 97.88 211 PRO B N 1
ATOM 4683 C CA . PRO B 1 211 ? -14.227 18.328 7.215 1 97.88 211 PRO B CA 1
ATOM 4684 C C . PRO B 1 211 ? -15.727 18.234 6.961 1 97.88 211 PRO B C 1
ATOM 4686 O O . PRO B 1 211 ? -16.484 17.812 7.848 1 97.88 211 PRO B O 1
ATOM 4689 N N . HIS B 1 212 ? -16.234 18.375 5.812 1 95.94 212 HIS B N 1
ATOM 4690 C CA . HIS B 1 212 ? -17.672 18.453 5.555 1 95.94 212 HIS B CA 1
ATOM 4691 C C . HIS B 1 212 ? -18.125 17.266 4.695 1 95.94 212 HIS B C 1
ATOM 4693 O O . HIS B 1 212 ? -19.281 17.234 4.27 1 95.94 212 HIS B O 1
ATOM 4699 N N . GLY B 1 213 ? -17.234 16.422 4.355 1 95.88 213 GLY B N 1
ATOM 4700 C CA . GLY B 1 213 ? -17.625 15.188 3.691 1 95.88 213 GLY B CA 1
ATOM 4701 C C . GLY B 1 213 ? -17.672 15.312 2.182 1 95.88 213 GLY B C 1
ATOM 4702 O O . GLY B 1 213 ? -17.906 14.328 1.479 1 95.88 213 GLY B O 1
ATOM 4703 N N . LYS B 1 214 ? -17.359 16.469 1.643 1 97.25 214 LYS B N 1
ATOM 4704 C CA . LYS B 1 214 ? -17.469 16.688 0.202 1 97.25 214 LYS B CA 1
ATOM 4705 C C . LYS B 1 214 ? -16.125 16.5 -0.489 1 97.25 214 LYS B C 1
ATOM 4707 O O . LYS B 1 214 ? -16.047 15.836 -1.529 1 97.25 214 LYS B O 1
ATOM 4712 N N . TRP B 1 215 ? -15.086 17.094 0.04 1 98.5 215 TRP B N 1
ATOM 4713 C CA . TRP B 1 215 ? -13.742 17 -0.524 1 98.5 215 TRP B CA 1
ATOM 4714 C C . TRP B 1 215 ? -12.68 17.125 0.567 1 98.5 215 TRP B C 1
ATOM 4716 O O . TRP B 1 215 ? -12.992 17.516 1.698 1 98.5 215 TRP B O 1
ATOM 4726 N N . LEU B 1 216 ? -11.57 16.672 0.26 1 98.81 216 LEU B N 1
ATOM 4727 C CA . LEU B 1 216 ? -10.344 17.047 0.951 1 98.81 216 LEU B CA 1
ATOM 4728 C C . LEU B 1 216 ? -9.586 18.109 0.168 1 98.81 216 LEU B C 1
ATOM 4730 O O . LEU B 1 216 ? -9.141 17.859 -0.954 1 98.81 216 LEU B O 1
ATOM 4734 N N . ARG B 1 217 ? -9.445 19.266 0.724 1 98.88 217 ARG B N 1
ATOM 4735 C CA . ARG B 1 217 ? -8.68 20.297 0.04 1 98.88 217 ARG B CA 1
ATOM 4736 C C . ARG B 1 217 ? -7.246 20.359 0.562 1 98.88 217 ARG B C 1
ATOM 4738 O O . ARG B 1 217 ? -7.023 20.453 1.771 1 98.88 217 ARG B O 1
ATOM 4745 N N . ILE B 1 218 ? -6.367 20.219 -0.328 1 98.75 218 ILE B N 1
ATOM 4746 C CA . ILE B 1 218 ? -4.977 20.531 -0.018 1 98.75 218 ILE B CA 1
ATOM 4747 C C . ILE B 1 218 ? -4.527 21.75 -0.807 1 98.75 218 ILE B C 1
ATOM 4749 O O . ILE B 1 218 ? -5.09 22.062 -1.86 1 98.75 218 ILE B O 1
ATOM 4753 N N . SER B 1 219 ? -3.625 22.422 -0.285 1 98.81 219 SER B N 1
ATOM 4754 C CA . SER B 1 219 ? -3.047 23.594 -0.925 1 98.81 219 SER B CA 1
ATOM 4755 C C . SER B 1 219 ? -1.524 23.531 -0.949 1 98.81 219 SER B C 1
ATOM 4757 O O . SER B 1 219 ? -0.876 23.641 0.094 1 98.81 219 SER B O 1
ATOM 4759 N N . VAL B 1 220 ? -1.04 23.359 -2.158 1 97.69 220 VAL B N 1
ATOM 4760 C CA . VAL B 1 220 ? 0.346 22.953 -2.355 1 97.69 220 VAL B CA 1
ATOM 4761 C C . VAL B 1 220 ? 1.178 24.156 -2.816 1 97.69 220 VAL B C 1
ATOM 4763 O O . VAL B 1 220 ? 0.832 24.812 -3.797 1 97.69 220 VAL B O 1
ATOM 4766 N N . LYS B 1 221 ? 2.217 24.406 -2.053 1 96.56 221 LYS B N 1
ATOM 4767 C CA . LYS B 1 221 ? 3.188 25.406 -2.492 1 96.56 221 LYS B CA 1
ATOM 4768 C C . LYS B 1 221 ? 4.168 24.812 -3.498 1 96.56 221 LYS B C 1
ATOM 4770 O O . LYS B 1 221 ? 4.73 23.75 -3.266 1 96.56 221 LYS B O 1
ATOM 4775 N N . ARG B 1 222 ? 4.387 25.484 -4.539 1 94.12 222 ARG B N 1
ATOM 4776 C CA . ARG B 1 222 ? 5.402 25.094 -5.512 1 94.12 222 ARG B CA 1
ATOM 4777 C C . ARG B 1 222 ? 6.805 25.375 -4.98 1 94.12 222 ARG B C 1
ATOM 4779 O O . ARG B 1 222 ? 7.164 26.531 -4.762 1 94.12 222 ARG B O 1
ATOM 4786 N N . GLU B 1 223 ? 7.527 24.344 -4.746 1 86.81 223 GLU B N 1
ATOM 4787 C CA . GLU B 1 223 ? 8.906 24.516 -4.32 1 86.81 223 GLU B CA 1
ATOM 4788 C C . GLU B 1 223 ? 9.844 24.641 -5.52 1 86.81 223 GLU B C 1
ATOM 4790 O O . GLU B 1 223 ? 10.25 23.641 -6.105 1 86.81 223 GLU B O 1
ATOM 4795 N N . ALA B 1 224 ? 10.117 25.859 -5.914 1 76.75 224 ALA B N 1
ATOM 4796 C CA . ALA B 1 224 ? 10.984 26.125 -7.062 1 76.75 224 ALA B CA 1
ATOM 4797 C C . ALA B 1 224 ? 12.453 25.969 -6.688 1 76.75 224 ALA B C 1
ATOM 4799 O O . ALA B 1 224 ? 12.828 26.172 -5.531 1 76.75 224 ALA B O 1
ATOM 4800 N N . GLY B 1 225 ? 13.055 25.281 -7.52 1 68.75 225 GLY B N 1
ATOM 4801 C CA . GLY B 1 225 ? 14.484 25.172 -7.285 1 68.75 225 GLY B CA 1
ATOM 4802 C C . GLY B 1 225 ? 15.18 26.516 -7.188 1 68.75 225 GLY B C 1
ATOM 4803 O O . GLY B 1 225 ? 14.781 27.469 -7.855 1 68.75 225 GLY B O 1
ATOM 4804 N N . HIS B 1 226 ? 15.883 26.719 -6.094 1 59.78 226 HIS B N 1
ATOM 4805 C CA . HIS B 1 226 ? 16.609 27.969 -5.953 1 59.78 226 HIS B CA 1
ATOM 4806 C C . HIS B 1 226 ? 18.047 27.844 -6.453 1 59.78 226 HIS B C 1
ATOM 4808 O O . HIS B 1 226 ? 18.656 28.828 -6.863 1 59.78 226 HIS B O 1
ATOM 4814 N N . SER B 1 227 ? 18.609 26.781 -6.312 1 53.69 227 SER B N 1
ATOM 4815 C CA . SER B 1 227 ? 19.969 26.484 -6.742 1 53.69 227 SER B CA 1
ATOM 4816 C C . SER B 1 227 ? 20.156 25.016 -7.047 1 53.69 227 SER B C 1
ATOM 4818 O O . SER B 1 227 ? 19.25 24.203 -6.844 1 53.69 227 SER B O 1
ATOM 4820 N N . GLU B 1 228 ? 21.234 24.688 -7.762 1 54.16 228 GLU B N 1
ATOM 4821 C CA . GLU B 1 228 ? 21.578 23.297 -8.008 1 54.16 228 GLU B CA 1
ATOM 4822 C C . GLU B 1 228 ? 21.562 22.484 -6.711 1 54.16 228 GLU B C 1
ATOM 4824 O O . GLU B 1 228 ? 21.219 21.297 -6.719 1 54.16 228 GLU B O 1
ATOM 4829 N N . ALA B 1 229 ? 21.859 23.312 -5.711 1 55.31 229 ALA B N 1
ATOM 4830 C CA . ALA B 1 229 ? 22.016 22.688 -4.398 1 55.31 229 ALA B CA 1
ATOM 4831 C C . ALA B 1 229 ? 20.656 22.391 -3.768 1 55.31 229 ALA B C 1
ATOM 4833 O O . ALA B 1 229 ? 20.547 21.562 -2.871 1 55.31 229 ALA B O 1
ATOM 4834 N N . VAL B 1 230 ? 19.625 23.141 -4.137 1 54 230 VAL B N 1
ATOM 4835 C CA . VAL B 1 230 ? 18.25 22.953 -3.65 1 54 230 VAL B CA 1
ATOM 4836 C C . VAL B 1 230 ? 17.312 22.719 -4.832 1 54 230 VAL B C 1
ATOM 4838 O O . VAL B 1 230 ? 16.672 23.656 -5.312 1 54 230 VAL B O 1
ATOM 4841 N N . PRO B 1 231 ? 17.281 21.562 -5.191 1 62.88 231 PRO B N 1
ATOM 4842 C CA . PRO B 1 231 ? 16.438 21.266 -6.355 1 62.88 231 PRO B CA 1
ATOM 4843 C C . PRO B 1 231 ? 14.953 21.469 -6.082 1 62.88 231 PRO B C 1
ATOM 4845 O O . PRO B 1 231 ? 14.539 21.562 -4.922 1 62.88 231 PRO B O 1
ATOM 4848 N N . ALA B 1 232 ? 14.289 21.797 -7.113 1 70.5 232 ALA B N 1
ATOM 4849 C CA . ALA B 1 232 ? 12.844 21.938 -7.02 1 70.5 232 ALA B CA 1
ATOM 4850 C C . ALA B 1 232 ? 12.219 20.672 -6.414 1 70.5 232 ALA B C 1
ATOM 4852 O O . ALA B 1 232 ? 12.703 19.562 -6.629 1 70.5 232 ALA B O 1
ATOM 4853 N N . GLY B 1 233 ? 11.266 21 -5.527 1 78.44 233 GLY B N 1
ATOM 4854 C CA . GLY B 1 233 ? 10.5 19.859 -5.043 1 78.44 233 GLY B CA 1
ATOM 4855 C C . GLY B 1 233 ? 9.852 19.062 -6.152 1 78.44 233 GLY B C 1
ATOM 4856 O O . GLY B 1 233 ? 9.102 19.609 -6.961 1 78.44 233 GLY B O 1
ATOM 4857 N N . LYS B 1 234 ? 10.062 17.891 -6.207 1 82.75 234 LYS B N 1
ATOM 4858 C CA . LYS B 1 234 ? 9.617 17.062 -7.332 1 82.75 234 LYS B CA 1
ATOM 4859 C C . LYS B 1 234 ? 8.102 16.875 -7.312 1 82.75 234 LYS B C 1
ATOM 4861 O O . LYS B 1 234 ? 7.43 17.156 -8.305 1 82.75 234 LYS B O 1
ATOM 4866 N N . VAL B 1 235 ? 7.555 16.609 -6.176 1 89.56 235 VAL B N 1
ATOM 4867 C CA . VAL B 1 235 ? 6.129 16.297 -6.105 1 89.56 235 VAL B CA 1
ATOM 4868 C C . VAL B 1 235 ? 5.32 17.594 -6.238 1 89.56 235 VAL B C 1
ATOM 4870 O O . VAL B 1 235 ? 4.309 17.625 -6.945 1 89.56 235 VAL B O 1
ATOM 4873 N N . SER B 1 236 ? 5.754 18.609 -5.523 1 92.94 236 SER B N 1
ATOM 4874 C CA . SER B 1 236 ? 5.031 19.875 -5.625 1 92.94 236 SER B CA 1
ATOM 4875 C C . SER B 1 236 ? 4.973 20.359 -7.066 1 92.94 236 SER B C 1
ATOM 4877 O O . SER B 1 236 ? 3.928 20.828 -7.531 1 92.94 236 SER B O 1
ATOM 4879 N N . THR B 1 237 ? 6.047 20.266 -7.75 1 91.56 237 THR B N 1
ATOM 4880 C CA . THR B 1 237 ? 6.102 20.688 -9.148 1 91.56 237 THR B CA 1
ATOM 4881 C C . THR B 1 237 ? 5.203 19.812 -10.016 1 91.56 237 THR B C 1
ATOM 4883 O O . THR B 1 237 ? 4.496 20.312 -10.891 1 91.56 237 THR B O 1
ATOM 4886 N N . LEU B 1 238 ? 5.258 18.562 -9.805 1 92.31 238 LEU B N 1
ATOM 4887 C CA . LEU B 1 238 ? 4.398 17.641 -10.547 1 92.31 238 LEU B CA 1
ATOM 4888 C C . LEU B 1 238 ? 2.928 17.953 -10.297 1 92.31 238 LEU B C 1
ATOM 4890 O O . LEU B 1 238 ? 2.109 17.875 -11.211 1 92.31 238 LEU B O 1
ATOM 4894 N N . MET B 1 239 ? 2.623 18.281 -9.07 1 95.5 239 MET B N 1
ATOM 4895 C CA . MET B 1 239 ? 1.244 18.641 -8.742 1 95.5 239 MET B CA 1
ATOM 4896 C C . MET B 1 239 ? 0.796 19.859 -9.539 1 95.5 239 MET B C 1
ATOM 4898 O O . MET B 1 239 ? -0.276 19.859 -10.148 1 95.5 239 MET B O 1
ATOM 4902 N N . HIS B 1 240 ? 1.605 20.844 -9.547 1 96.38 240 HIS B N 1
ATOM 4903 C CA . HIS B 1 240 ? 1.261 22.094 -10.211 1 96.38 240 HIS B CA 1
ATOM 4904 C C . HIS B 1 240 ? 1.195 21.922 -11.727 1 96.38 240 HIS B C 1
ATOM 4906 O O . HIS B 1 240 ? 0.26 22.391 -12.375 1 96.38 240 HIS B O 1
ATOM 4912 N N . ASP B 1 241 ? 2.104 21.203 -12.281 1 93.44 241 ASP B N 1
ATOM 4913 C CA . ASP B 1 241 ? 2.258 21.141 -13.734 1 93.44 241 ASP B CA 1
ATOM 4914 C C . ASP B 1 241 ? 1.478 19.969 -14.32 1 93.44 241 ASP B C 1
ATOM 4916 O O . ASP B 1 241 ? 1.042 20.016 -15.469 1 93.44 241 ASP B O 1
ATOM 4920 N N . GLY B 1 242 ? 1.269 18.953 -13.562 1 92.81 242 GLY B N 1
ATOM 4921 C CA . GLY B 1 242 ? 0.795 17.703 -14.148 1 92.81 242 GLY B CA 1
ATOM 4922 C C . GLY B 1 242 ? -0.55 17.266 -13.609 1 92.81 242 GLY B C 1
ATOM 4923 O O . GLY B 1 242 ? -1.159 16.328 -14.133 1 92.81 242 GLY B O 1
ATOM 4924 N N . VAL B 1 243 ? -1.01 17.828 -12.609 1 96.31 243 VAL B N 1
ATOM 4925 C CA . VAL B 1 243 ? -2.275 17.422 -12.008 1 96.31 243 VAL B CA 1
ATOM 4926 C C . VAL B 1 243 ? -3.344 18.484 -12.289 1 96.31 243 VAL B C 1
ATOM 4928 O O . VAL B 1 243 ? -3.203 19.641 -11.883 1 96.31 243 VAL B O 1
ATOM 4931 N N . ASP B 1 244 ? -4.328 18.062 -13.008 1 97.81 244 ASP B N 1
ATOM 4932 C CA . ASP B 1 244 ? -5.441 18.922 -13.375 1 97.81 244 ASP B CA 1
ATOM 4933 C C . ASP B 1 244 ? -6.777 18.312 -12.953 1 97.81 244 ASP B C 1
ATOM 4935 O O . ASP B 1 244 ? -6.816 17.234 -12.359 1 97.81 244 ASP B O 1
ATOM 4939 N N . VAL B 1 245 ? -7.797 19.047 -13.211 1 98.25 245 VAL B N 1
ATOM 4940 C CA . VAL B 1 245 ? -9.133 18.516 -12.953 1 98.25 245 VAL B CA 1
ATOM 4941 C C . VAL B 1 245 ? -9.305 17.172 -13.633 1 98.25 245 VAL B C 1
ATOM 4943 O O . VAL B 1 245 ? -8.875 16.984 -14.781 1 98.25 245 VAL B O 1
ATOM 4946 N N . ASP B 1 246 ? -9.797 16.188 -12.883 1 96.69 246 ASP B N 1
ATOM 4947 C CA . ASP B 1 246 ? -10.109 14.828 -13.312 1 96.69 246 ASP B CA 1
ATOM 4948 C C . ASP B 1 246 ? -8.883 13.922 -13.195 1 96.69 246 ASP B C 1
ATOM 4950 O O . ASP B 1 246 ? -8.984 12.711 -13.359 1 96.69 246 ASP B O 1
ATOM 4954 N N . SER B 1 247 ? -7.715 14.523 -12.938 1 96.81 247 SER B N 1
ATOM 4955 C CA . SER B 1 247 ? -6.562 13.688 -12.633 1 96.81 247 SER B CA 1
ATOM 4956 C C . SER B 1 247 ? -6.812 12.844 -11.391 1 96.81 247 SER B C 1
ATOM 4958 O O . SER B 1 247 ? -7.578 13.234 -10.508 1 96.81 247 SER B O 1
ATOM 4960 N N . VAL B 1 248 ? -6.188 11.68 -11.391 1 96.5 248 VAL B N 1
ATOM 4961 C CA . VAL B 1 248 ? -6.277 10.797 -10.234 1 96.5 248 VAL B CA 1
ATOM 4962 C C . VAL B 1 248 ? -4.953 10.805 -9.477 1 96.5 248 VAL B C 1
ATOM 4964 O O . VAL B 1 248 ? -3.881 10.711 -10.078 1 96.5 248 VAL B O 1
ATOM 4967 N N . VAL B 1 249 ? -5.016 11.008 -8.148 1 96.69 249 VAL B N 1
ATOM 4968 C CA . VAL B 1 249 ? -3.863 10.922 -7.262 1 96.69 249 VAL B CA 1
ATOM 4969 C C . VAL B 1 249 ? -4.145 9.914 -6.148 1 96.69 249 VAL B C 1
ATOM 4971 O O . VAL B 1 249 ? -5.305 9.625 -5.844 1 96.69 249 VAL B O 1
ATOM 4974 N N . GLU B 1 250 ? -3.129 9.367 -5.598 1 96.81 250 GLU B N 1
ATOM 4975 C CA . GLU B 1 250 ? -3.271 8.445 -4.477 1 96.81 250 GLU B CA 1
ATOM 4976 C C . GLU B 1 250 ? -2.988 9.141 -3.148 1 96.81 250 GLU B C 1
ATOM 4978 O O . GLU B 1 250 ? -1.969 9.82 -3.004 1 96.81 250 GLU B O 1
ATOM 4983 N N . VAL B 1 251 ? -3.9 8.93 -2.182 1 97.94 251 VAL B N 1
ATOM 4984 C CA . VAL B 1 251 ? -3.719 9.672 -0.938 1 97.94 251 VAL B CA 1
ATOM 4985 C C . VAL B 1 251 ? -3.938 8.742 0.253 1 97.94 251 VAL B C 1
ATOM 4987 O O . VAL B 1 251 ? -4.621 7.719 0.136 1 97.94 251 VAL B O 1
ATOM 4990 N N . THR B 1 252 ? -3.332 9.047 1.351 1 97.94 252 THR B N 1
ATOM 4991 C CA . THR B 1 252 ? -3.578 8.352 2.607 1 97.94 252 THR B CA 1
ATOM 4992 C C . THR B 1 252 ? -4.754 8.977 3.352 1 97.94 252 THR B C 1
ATOM 4994 O O . THR B 1 252 ? -5.207 10.062 3.002 1 97.94 252 THR B O 1
ATOM 4997 N N . ALA B 1 253 ? -5.238 8.219 4.348 1 98.19 253 ALA B N 1
ATOM 4998 C CA . ALA B 1 253 ? -6.184 8.82 5.285 1 98.19 253 ALA B CA 1
ATOM 4999 C C . ALA B 1 253 ? -5.531 9.953 6.07 1 98.19 253 ALA B C 1
ATOM 5001 O O . ALA B 1 253 ? -4.305 10.008 6.195 1 98.19 253 ALA B O 1
ATOM 5002 N N . PRO B 1 254 ? -6.309 10.852 6.523 1 98.56 254 PRO B N 1
ATOM 5003 C CA . PRO B 1 254 ? -5.762 11.969 7.305 1 98.56 254 PRO B CA 1
ATOM 5004 C C . PRO B 1 254 ? -4.984 11.5 8.531 1 98.56 254 PRO B C 1
ATOM 5006 O O . PRO B 1 254 ? -5.414 10.57 9.227 1 98.56 254 PRO B O 1
ATOM 5009 N N . MET B 1 255 ? -3.867 12.07 8.719 1 97.88 255 MET B N 1
ATOM 5010 C CA . MET B 1 255 ? -2.99 11.82 9.859 1 97.88 255 MET B CA 1
ATOM 5011 C C . MET B 1 255 ? -2.494 13.133 10.453 1 97.88 255 MET B C 1
ATOM 5013 O O . MET B 1 255 ? -2.705 14.203 9.875 1 97.88 255 MET B O 1
ATOM 5017 N N . GLY B 1 256 ? -1.776 13.039 11.594 1 96.25 256 GLY B N 1
ATOM 5018 C CA . GLY B 1 256 ? -1.244 14.203 12.289 1 96.25 256 GLY B CA 1
ATOM 5019 C C . GLY B 1 256 ? -1.896 14.438 13.641 1 96.25 256 GLY B C 1
ATOM 5020 O O . GLY B 1 256 ? -3.1 14.219 13.805 1 96.25 256 GLY B O 1
ATOM 5021 N N . ASP B 1 257 ? -1.14 15.031 14.516 1 93.75 257 ASP B N 1
ATOM 5022 C CA . ASP B 1 257 ? -1.66 15.258 15.859 1 93.75 257 ASP B CA 1
ATOM 5023 C C . ASP B 1 257 ? -1.711 16.75 16.172 1 93.75 257 ASP B C 1
ATOM 5025 O O . ASP B 1 257 ? -1.978 17.141 17.312 1 93.75 257 ASP B O 1
ATOM 5029 N N . PHE B 1 258 ? -1.356 17.578 15.188 1 95.62 258 PHE B N 1
ATOM 5030 C CA . PHE B 1 258 ? -1.593 19.016 15.25 1 95.62 258 PHE B CA 1
ATOM 5031 C C . PHE B 1 258 ? -3.039 19.344 14.891 1 95.62 258 PHE B C 1
ATOM 5033 O O . PHE B 1 258 ? -3.346 19.641 13.742 1 95.62 258 PHE B O 1
ATOM 5040 N N . THR B 1 259 ? -3.904 19.281 15.953 1 97.44 259 THR B N 1
ATOM 5041 C CA . THR B 1 259 ? -5.324 19.391 15.641 1 97.44 259 THR B CA 1
ATOM 5042 C C . THR B 1 259 ? -6.004 20.406 16.562 1 9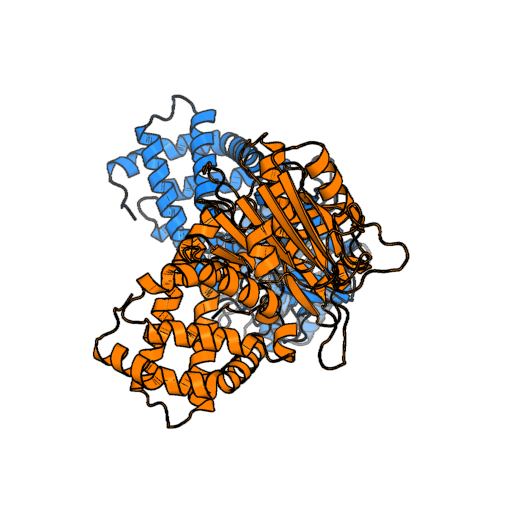7.44 259 THR B C 1
ATOM 5044 O O . THR B 1 259 ? -5.59 20.594 17.703 1 97.44 259 THR B O 1
ATOM 5047 N N . LEU B 1 260 ? -6.969 21 16.016 1 98 260 LEU B N 1
ATOM 5048 C CA . LEU B 1 260 ? -7.82 21.922 16.781 1 98 260 LEU B CA 1
ATOM 5049 C C . LEU B 1 260 ? -8.641 21.156 17.812 1 98 260 LEU B C 1
ATOM 5051 O O . LEU B 1 260 ? -9.266 20.141 17.484 1 98 260 LEU B O 1
ATOM 5055 N N . ASN B 1 261 ? -8.562 21.594 19.031 1 95.56 261 ASN B N 1
ATOM 5056 C CA . ASN B 1 261 ? -9.492 21.062 20 1 95.56 261 ASN B CA 1
ATOM 5057 C C . ASN B 1 261 ? -10.914 21.578 19.781 1 95.56 261 ASN B C 1
ATOM 5059 O O . ASN B 1 261 ? -11.273 22.656 20.25 1 95.56 261 ASN B O 1
ATOM 5063 N N . ARG B 1 262 ? -11.703 20.812 19.203 1 92.5 262 ARG B N 1
ATOM 5064 C CA . ARG B 1 262 ? -13.031 21.25 18.766 1 92.5 262 ARG B CA 1
ATOM 5065 C C . ARG B 1 262 ? -13.992 21.328 19.938 1 92.5 262 ARG B C 1
ATOM 5067 O O . ARG B 1 262 ? -15.047 21.969 19.844 1 92.5 262 ARG B O 1
ATOM 5074 N N . HIS B 1 263 ? -13.641 20.75 20.969 1 92.25 263 HIS B N 1
ATOM 5075 C CA . HIS B 1 263 ? -14.57 20.672 22.094 1 92.25 263 HIS B CA 1
ATOM 5076 C C . HIS B 1 263 ? -14.273 21.766 23.125 1 92.25 263 HIS B C 1
ATOM 5078 O O . HIS B 1 263 ? -15.062 21.984 24.047 1 92.25 263 HIS B O 1
ATOM 5084 N N . ALA B 1 264 ? -13.219 22.406 22.953 1 94.19 264 ALA B N 1
ATOM 5085 C CA . ALA B 1 264 ? -12.891 23.5 23.859 1 94.19 264 ALA B CA 1
ATOM 5086 C C . ALA B 1 264 ? -13.727 24.75 23.547 1 94.19 264 ALA B C 1
ATOM 5088 O O . ALA B 1 264 ? -14.312 24.844 22.469 1 94.19 264 ALA B O 1
ATOM 5089 N N . THR B 1 265 ? -13.805 25.609 24.562 1 95.56 265 THR B N 1
ATOM 5090 C CA . THR B 1 265 ? -14.516 26.875 24.391 1 95.56 265 THR B CA 1
ATOM 5091 C C . THR B 1 265 ? -13.555 28.047 24.484 1 95.56 265 THR B C 1
ATOM 5093 O O . THR B 1 265 ? -13.961 29.203 24.328 1 95.56 265 THR B O 1
ATOM 5096 N N . THR B 1 266 ? -12.336 27.719 24.703 1 97.31 266 THR B N 1
ATOM 5097 C CA . THR B 1 266 ? -11.312 28.75 24.844 1 97.31 266 THR B CA 1
ATOM 5098 C C . THR B 1 266 ? -11.086 29.469 23.516 1 97.31 266 THR B C 1
ATOM 5100 O O . THR B 1 266 ? -11.359 28.906 22.453 1 97.31 266 THR B O 1
ATOM 5103 N N . PRO B 1 267 ? -10.617 30.719 23.641 1 98.19 267 PRO B N 1
ATOM 5104 C CA . PRO B 1 267 ? -10.242 31.406 22.391 1 98.19 267 PRO B CA 1
ATOM 5105 C C . PRO B 1 267 ? -9.164 30.656 21.609 1 98.19 267 PRO B C 1
ATOM 5107 O O . PRO B 1 267 ? -8.406 29.875 22.188 1 98.19 267 PRO B O 1
ATOM 5110 N N . VAL B 1 268 ? -9.109 30.891 20.328 1 98.62 268 VAL B N 1
ATOM 5111 C CA . VAL B 1 268 ? -8.148 30.25 19.438 1 98.62 268 VAL B CA 1
ATOM 5112 C C . VAL B 1 268 ? -7.301 31.297 18.734 1 98.62 268 VAL B C 1
ATOM 5114 O O . VAL B 1 268 ? -7.836 32.25 18.156 1 98.62 268 VAL B O 1
ATOM 5117 N N . VAL B 1 269 ? -6.016 31.156 18.828 1 98.81 269 VAL B N 1
ATOM 5118 C CA . VAL B 1 269 ? -5.098 32.031 18.109 1 98.81 269 VAL B CA 1
ATOM 5119 C C . VAL B 1 269 ? -4.32 31.234 17.062 1 98.81 269 VAL B C 1
ATOM 5121 O O . VAL B 1 269 ? -3.604 30.297 17.406 1 98.81 269 VAL B O 1
ATOM 5124 N N . LEU B 1 270 ? -4.477 31.578 15.836 1 98.81 270 LEU B N 1
ATOM 5125 C CA . LEU B 1 270 ? -3.828 30.922 14.703 1 98.81 270 LEU B CA 1
ATOM 5126 C C . LEU B 1 270 ? -2.725 31.812 14.133 1 98.81 270 LEU B C 1
ATOM 5128 O O . LEU B 1 270 ? -2.986 32.938 13.68 1 98.81 270 LEU B O 1
ATOM 5132 N N . ILE B 1 271 ? -1.506 31.297 14.148 1 98.62 271 ILE B N 1
ATOM 5133 C CA . ILE B 1 271 ? -0.357 32.062 13.68 1 98.62 271 ILE B CA 1
ATOM 5134 C C . ILE B 1 271 ? 0.361 31.312 12.57 1 98.62 271 ILE B C 1
ATOM 5136 O O . ILE B 1 271 ? 0.885 30.219 12.797 1 98.62 271 ILE B O 1
ATOM 5140 N N . SER B 1 272 ? 0.411 31.922 11.406 1 98.31 272 SER B N 1
ATOM 5141 C CA . SER B 1 272 ? 0.988 31.188 10.289 1 98.31 272 SER B CA 1
ATOM 5142 C C . SER B 1 272 ? 1.976 32.062 9.508 1 98.31 272 SER B C 1
ATOM 5144 O O . SER B 1 272 ? 1.826 33.281 9.445 1 98.31 272 SER B O 1
ATOM 5146 N N . GLY B 1 273 ? 2.975 31.422 8.961 1 97.56 273 GLY B N 1
ATOM 5147 C CA . GLY B 1 273 ? 3.916 32 8.008 1 97.56 273 GLY B CA 1
ATOM 5148 C C . GLY B 1 273 ? 3.926 31.266 6.676 1 97.56 273 GLY B C 1
ATOM 5149 O O . GLY B 1 273 ? 4.199 30.078 6.617 1 97.56 273 GLY B O 1
ATOM 5150 N N . GLY B 1 274 ? 3.695 32.062 5.582 1 96.5 274 GLY B N 1
ATOM 5151 C CA . GLY B 1 274 ? 3.723 31.453 4.258 1 96.5 274 GLY B CA 1
ATOM 5152 C C . GLY B 1 274 ? 2.711 30.344 4.082 1 96.5 274 GLY B C 1
ATOM 5153 O O . GLY B 1 274 ? 1.522 30.516 4.355 1 96.5 274 GLY B O 1
ATOM 5154 N N . VAL B 1 275 ? 3.205 29.203 3.592 1 96 275 VAL B N 1
ATOM 5155 C CA . VAL B 1 275 ? 2.324 28.078 3.275 1 96 275 VAL B CA 1
ATOM 5156 C C . VAL B 1 275 ? 1.778 27.469 4.562 1 96 275 VAL B C 1
ATOM 5158 O O . VAL B 1 275 ? 0.801 26.719 4.535 1 96 275 VAL B O 1
ATOM 5161 N N . GLY B 1 276 ? 2.295 27.859 5.691 1 97.31 276 GLY B N 1
ATOM 5162 C CA . GLY B 1 276 ? 1.769 27.422 6.977 1 97.31 276 GLY B CA 1
ATOM 5163 C C . GLY B 1 276 ? 0.323 27.828 7.195 1 97.31 276 GLY B C 1
ATOM 5164 O O . GLY B 1 276 ? -0.324 27.359 8.133 1 97.31 276 GLY B O 1
ATOM 5165 N N . ILE B 1 277 ? -0.208 28.625 6.344 1 98.44 277 ILE B N 1
ATOM 5166 C CA . ILE B 1 277 ? -1.58 29.109 6.445 1 98.44 277 ILE B CA 1
ATOM 5167 C C . ILE B 1 277 ? -2.555 27.953 6.242 1 98.44 277 ILE B C 1
ATOM 5169 O O . ILE B 1 277 ? -3.719 28.031 6.641 1 98.44 277 ILE B O 1
ATOM 5173 N N . THR B 1 278 ? -2.145 26.859 5.695 1 98.25 278 THR B N 1
ATOM 5174 C CA . THR B 1 278 ? -3.027 25.812 5.211 1 98.25 278 THR B CA 1
ATOM 5175 C C . THR B 1 278 ? -3.74 25.125 6.375 1 98.25 278 THR B C 1
ATOM 5177 O O . THR B 1 278 ? -4.969 25.047 6.391 1 98.25 278 THR B O 1
ATOM 5180 N N . PRO B 1 279 ? -2.998 24.688 7.371 1 98.31 279 PRO B N 1
ATOM 5181 C CA . PRO B 1 279 ? -3.744 24.078 8.477 1 98.31 279 PRO B CA 1
ATOM 5182 C C . PRO B 1 279 ? -4.582 25.078 9.25 1 98.31 279 PRO B C 1
ATOM 5184 O O . PRO B 1 279 ? -5.617 24.719 9.82 1 98.31 279 PRO B O 1
ATOM 5187 N N . MET B 1 280 ? -4.176 26.359 9.312 1 98.44 280 MET B N 1
ATOM 5188 C CA . MET B 1 280 ? -4.957 27.391 9.984 1 98.44 280 MET B CA 1
ATOM 5189 C C . MET B 1 280 ? -6.293 27.609 9.281 1 98.44 280 MET B C 1
ATOM 5191 O O . MET B 1 280 ? -7.312 27.844 9.93 1 98.44 280 MET B O 1
ATOM 5195 N N . MET B 1 281 ? -6.191 27.531 7.969 1 98.62 281 MET B N 1
ATOM 5196 C CA . MET B 1 281 ? -7.414 27.641 7.184 1 98.62 281 MET B CA 1
ATOM 5197 C C . MET B 1 281 ? -8.406 26.547 7.555 1 98.62 281 MET B C 1
ATOM 5199 O O . MET B 1 281 ? -9.602 26.797 7.684 1 98.62 281 MET B O 1
ATOM 5203 N N . SER B 1 282 ? -7.922 25.359 7.68 1 98.75 282 SER B N 1
ATOM 5204 C CA . SER B 1 282 ? -8.773 24.25 8.062 1 98.75 282 SER B CA 1
ATOM 5205 C C . SER B 1 282 ? -9.406 24.484 9.43 1 98.75 282 SER B C 1
ATOM 5207 O O . SER B 1 282 ? -10.609 24.281 9.609 1 98.75 282 SER B O 1
ATOM 5209 N N . MET B 1 283 ? -8.594 24.953 10.359 1 98.62 283 MET B N 1
ATOM 5210 C CA . MET B 1 283 ? -9.078 25.188 11.719 1 98.62 283 MET B CA 1
ATOM 5211 C C . MET B 1 283 ? -10.117 26.297 11.734 1 98.62 283 MET B C 1
ATOM 5213 O O . MET B 1 283 ? -11.203 26.125 12.289 1 98.62 283 MET B O 1
ATOM 5217 N N . ALA B 1 284 ? -9.805 27.391 11.07 1 98.69 284 ALA B N 1
ATOM 5218 C CA . ALA B 1 284 ? -10.711 28.531 11.047 1 98.69 284 ALA B CA 1
ATOM 5219 C C . ALA B 1 284 ? -12.008 28.172 10.32 1 98.69 284 ALA B C 1
ATOM 5221 O O . ALA B 1 284 ? -13.102 28.5 10.797 1 98.69 284 ALA B O 1
ATOM 5222 N N . SER B 1 285 ? -11.875 27.531 9.172 1 98.56 285 SER B N 1
ATOM 5223 C CA . SER B 1 285 ? -13.055 27.141 8.398 1 98.56 285 SER B CA 1
ATOM 5224 C C . SER B 1 285 ? -13.977 26.234 9.211 1 98.56 285 SER B C 1
ATOM 5226 O O . SER B 1 285 ? -15.195 26.312 9.094 1 98.56 285 SER B O 1
ATOM 5228 N N . THR B 1 286 ? -13.391 25.359 9.961 1 98.56 286 THR B N 1
ATOM 5229 C CA . THR B 1 286 ? -14.164 24.438 10.781 1 98.56 286 THR B CA 1
ATOM 5230 C C . THR B 1 286 ? -14.961 25.188 11.844 1 98.56 286 THR B C 1
ATOM 5232 O O . THR B 1 286 ? -16.156 24.938 12.039 1 98.56 286 THR B O 1
ATOM 5235 N N . LEU B 1 287 ? -14.305 26.125 12.508 1 98.31 287 LEU B N 1
ATOM 5236 C CA . LEU B 1 287 ? -14.969 26.922 13.539 1 98.31 287 LEU B CA 1
ATOM 5237 C C . LEU B 1 287 ? -16.109 27.75 12.938 1 98.31 287 LEU B C 1
ATOM 5239 O O . LEU B 1 287 ? -17.203 27.797 13.5 1 98.31 287 LEU B O 1
ATOM 5243 N N . VAL B 1 288 ? -15.852 28.344 11.828 1 97.5 288 VAL B N 1
ATOM 5244 C CA . VAL B 1 288 ? -16.844 29.172 11.156 1 97.5 288 VAL B CA 1
ATOM 5245 C C . VAL B 1 288 ? -18.031 28.312 10.711 1 97.5 288 VAL B C 1
ATOM 5247 O O . VAL B 1 288 ? -19.188 28.656 10.953 1 97.5 288 VAL B O 1
ATOM 5250 N N . ALA B 1 289 ? -17.75 27.188 10.094 1 97 289 ALA B N 1
ATOM 5251 C CA . ALA B 1 289 ? -18.781 26.281 9.602 1 97 289 ALA B CA 1
ATOM 5252 C C . ALA B 1 289 ? -19.656 25.781 10.75 1 97 289 ALA B C 1
ATOM 5254 O O . ALA B 1 289 ? -20.844 25.547 10.57 1 97 289 ALA B O 1
ATOM 5255 N N . ALA B 1 290 ? -19.078 25.641 11.883 1 96.69 290 ALA B N 1
ATOM 5256 C CA . ALA B 1 290 ? -19.797 25.141 13.047 1 96.69 290 ALA B CA 1
ATOM 5257 C C . ALA B 1 290 ? -20.562 26.25 13.75 1 96.69 290 ALA B C 1
ATOM 5259 O O . ALA B 1 290 ? -21.297 26 14.711 1 96.69 290 ALA B O 1
ATOM 5260 N N . GLY B 1 291 ? -20.406 27.484 13.352 1 96.31 291 GLY B N 1
ATOM 5261 C CA . GLY B 1 291 ? -21.031 28.609 14.023 1 96.31 291 GLY B CA 1
ATOM 5262 C C . GLY B 1 291 ? -20.453 28.875 15.398 1 96.31 291 GLY B C 1
ATOM 5263 O O . GLY B 1 291 ? -21.188 29.297 16.312 1 96.31 291 GLY B O 1
ATOM 5264 N N . SER B 1 292 ? -19.188 28.578 15.484 1 96.75 292 SER B N 1
ATOM 5265 C CA . SER B 1 292 ? -18.547 28.75 16.797 1 96.75 292 SER B CA 1
ATOM 5266 C C . SER B 1 292 ? -18.547 30.203 17.219 1 96.75 292 SER B C 1
ATOM 5268 O O . SER B 1 292 ? -18.328 31.109 16.406 1 96.75 292 SER B O 1
ATOM 5270 N N . GLU B 1 293 ? -18.703 30.453 18.547 1 96.44 293 GLU B N 1
ATOM 5271 C CA . GLU B 1 293 ? -18.672 31.797 19.094 1 96.44 293 GLU B CA 1
ATOM 5272 C C . GLU B 1 293 ? -17.312 32.094 19.734 1 96.44 293 GLU B C 1
ATOM 5274 O O . GLU B 1 293 ? -17.094 33.188 20.297 1 96.44 293 GLU B O 1
ATOM 5279 N N . ARG B 1 294 ? -16.422 31.141 19.594 1 97.31 294 ARG B N 1
ATOM 5280 C CA . ARG B 1 294 ? -15.078 31.344 20.141 1 97.31 294 ARG B CA 1
ATOM 5281 C C . ARG B 1 294 ? -14.398 32.562 19.484 1 97.31 294 ARG B C 1
ATOM 5283 O O . ARG B 1 294 ? -14.539 32.781 18.281 1 97.31 294 ARG B O 1
ATOM 5290 N N . GLU B 1 295 ? -13.695 33.25 20.328 1 98.12 295 GLU B N 1
ATOM 5291 C CA . GLU B 1 295 ? -12.844 34.281 19.766 1 98.12 295 GLU B CA 1
ATOM 5292 C C . GLU B 1 295 ? -11.703 33.688 18.938 1 98.12 295 GLU B C 1
ATOM 5294 O O . GLU B 1 295 ? -11.008 32.781 19.422 1 98.12 295 GLU B O 1
ATOM 5299 N N . VAL B 1 296 ? -11.562 34.156 17.75 1 98.56 296 VAL B N 1
ATOM 5300 C CA . VAL B 1 296 ? -10.5 33.656 16.875 1 98.56 296 VAL B CA 1
ATOM 5301 C C . VAL B 1 296 ? -9.602 34.812 16.453 1 98.56 296 VAL B C 1
ATOM 5303 O O . VAL B 1 296 ? -10.086 35.844 15.945 1 98.56 296 VAL B O 1
ATOM 5306 N N . ARG B 1 297 ? -8.344 34.719 16.75 1 98.75 297 ARG B N 1
ATOM 5307 C CA . ARG B 1 297 ? -7.332 35.625 16.234 1 98.75 297 ARG B CA 1
ATOM 5308 C C . ARG B 1 297 ? -6.48 34.938 15.164 1 98.75 297 ARG B C 1
ATOM 5310 O O . ARG B 1 297 ? -5.801 33.938 15.445 1 98.75 297 ARG B O 1
ATOM 5317 N N . PHE B 1 298 ? -6.516 35.5 13.992 1 98.75 298 PHE B N 1
ATOM 5318 C CA . PHE B 1 298 ? -5.793 34.938 12.852 1 98.75 298 PHE B CA 1
ATOM 5319 C C . PHE B 1 298 ? -4.645 35.844 12.445 1 98.75 298 PHE B C 1
ATOM 5321 O O . PHE B 1 298 ? -4.867 36.906 11.844 1 98.75 298 PHE B O 1
ATOM 5328 N N . LEU B 1 299 ? -3.432 35.438 12.781 1 98.81 299 LEU B N 1
ATOM 5329 C CA . LEU B 1 299 ? -2.25 36.188 12.367 1 98.81 299 LEU B CA 1
ATOM 5330 C C . LEU B 1 299 ? -1.526 35.469 11.234 1 98.81 299 LEU B C 1
ATOM 5332 O O . LEU B 1 299 ? -1.233 34.281 11.336 1 98.81 299 LEU B O 1
ATOM 5336 N N . HIS B 1 300 ? -1.232 36.188 10.172 1 98.75 300 HIS B N 1
ATOM 5337 C CA . HIS B 1 300 ? -0.546 35.594 9.031 1 98.75 300 HIS B CA 1
ATOM 5338 C C . HIS B 1 300 ? 0.553 36.531 8.508 1 98.75 300 HIS B C 1
ATOM 5340 O O . HIS B 1 300 ? 0.334 37.719 8.328 1 98.75 300 HIS B O 1
ATOM 5346 N N . ALA B 1 301 ? 1.679 35.906 8.312 1 98.56 301 ALA B N 1
ATOM 5347 C CA . ALA B 1 301 ? 2.799 36.656 7.715 1 98.56 301 ALA B CA 1
ATOM 5348 C C . ALA B 1 301 ? 3.258 35.969 6.422 1 98.56 301 ALA B C 1
ATOM 5350 O O . ALA B 1 301 ? 3.32 34.75 6.336 1 98.56 301 ALA B O 1
ATOM 5351 N N . CYS B 1 302 ? 3.553 36.75 5.398 1 97.75 302 CYS B N 1
ATOM 5352 C CA . CYS B 1 302 ? 4.156 36.281 4.16 1 97.75 302 CYS B CA 1
ATOM 5353 C C . CYS B 1 302 ? 4.996 37.344 3.502 1 97.75 302 CYS B C 1
ATOM 5355 O O . CYS B 1 302 ? 5.082 38.469 4.012 1 97.75 302 CYS B O 1
ATOM 5357 N N . ARG B 1 303 ? 5.652 37 2.428 1 97.56 303 ARG B N 1
ATOM 5358 C CA . ARG B 1 303 ? 6.637 37.875 1.82 1 97.56 303 ARG B CA 1
ATOM 5359 C C . ARG B 1 303 ? 5.961 39.094 1.179 1 97.56 303 ARG B C 1
ATOM 5361 O O . ARG B 1 303 ? 6.438 40.219 1.309 1 97.56 303 ARG B O 1
ATOM 5368 N N . ALA B 1 304 ? 4.871 38.812 0.435 1 97.69 304 ALA B N 1
ATOM 5369 C CA . ALA B 1 304 ? 4.215 39.875 -0.323 1 97.69 304 ALA B CA 1
ATOM 5370 C C . ALA B 1 304 ? 2.805 39.469 -0.736 1 97.69 304 ALA B C 1
ATOM 5372 O O . ALA B 1 304 ? 2.383 38.344 -0.477 1 97.69 304 ALA B O 1
ATOM 5373 N N . ALA B 1 305 ? 2.145 40.375 -1.347 1 97.5 305 ALA B N 1
ATOM 5374 C CA . ALA B 1 305 ? 0.744 40.188 -1.712 1 97.5 305 ALA B CA 1
ATOM 5375 C C . ALA B 1 305 ? 0.58 39.031 -2.674 1 97.5 305 ALA B C 1
ATOM 5377 O O . ALA B 1 305 ? -0.392 38.25 -2.584 1 97.5 305 ALA B O 1
ATOM 5378 N N . ASN B 1 306 ? 1.497 38.875 -3.549 1 96.88 306 ASN B N 1
ATOM 5379 C CA . ASN B 1 306 ? 1.353 37.906 -4.625 1 96.88 306 ASN B CA 1
ATOM 5380 C C . ASN B 1 306 ? 1.52 36.469 -4.113 1 96.88 306 ASN B C 1
ATOM 5382 O O . ASN B 1 306 ? 1.201 35.5 -4.824 1 96.88 306 ASN B O 1
ATOM 5386 N N . VAL B 1 307 ? 1.967 36.312 -2.887 1 97.38 307 VAL B N 1
ATOM 5387 C CA . VAL B 1 307 ? 2.139 34.969 -2.354 1 97.38 307 VAL B CA 1
ATOM 5388 C C . VAL B 1 307 ? 1.189 34.75 -1.178 1 97.38 307 VAL B C 1
ATOM 5390 O O . VAL B 1 307 ? 1.31 33.75 -0.449 1 97.38 307 VAL B O 1
ATOM 5393 N N . HIS B 1 308 ? 0.305 35.719 -0.931 1 98.25 308 HIS B N 1
ATOM 5394 C CA . HIS B 1 308 ? -0.697 35.625 0.124 1 98.25 308 HIS B CA 1
ATOM 5395 C C . HIS B 1 308 ? -1.884 34.781 -0.323 1 98.25 308 HIS B C 1
ATOM 5397 O O . HIS B 1 308 ? -2.865 35.312 -0.851 1 98.25 308 HIS B O 1
ATOM 5403 N N . ALA B 1 309 ? -1.832 33.562 0.045 1 98.38 309 ALA B N 1
ATOM 5404 C CA . ALA B 1 309 ? -2.936 32.656 -0.275 1 98.38 309 ALA B CA 1
ATOM 5405 C C . ALA B 1 309 ? -4.129 32.906 0.643 1 98.38 309 ALA B C 1
ATOM 5407 O O . ALA B 1 309 ? -3.959 33.219 1.822 1 98.38 309 ALA B O 1
ATOM 5408 N N . PHE B 1 310 ? -5.41 32.812 0.112 1 98.5 310 PHE B N 1
ATOM 5409 C CA . PHE B 1 310 ? -6.68 32.812 0.831 1 98.5 310 PHE B CA 1
ATOM 5410 C C . PHE B 1 310 ? -6.965 34.188 1.414 1 98.5 310 PHE B C 1
ATOM 5412 O O . PHE B 1 310 ? -7.637 34.312 2.443 1 98.5 310 PHE B O 1
ATOM 5419 N N . ARG B 1 311 ? -6.383 35.156 0.834 1 98.12 311 ARG B N 1
ATOM 5420 C CA . ARG B 1 311 ? -6.602 36.531 1.286 1 98.12 311 ARG B CA 1
ATOM 5421 C C . ARG B 1 311 ? -8.086 36.875 1.299 1 98.12 311 ARG B C 1
ATOM 5423 O O . ARG B 1 311 ? -8.617 37.312 2.314 1 98.12 311 ARG B O 1
ATOM 5430 N N . ASP B 1 312 ? -8.75 36.625 0.206 1 97.75 312 ASP B N 1
ATOM 5431 C CA . ASP B 1 312 ? -10.156 37 0.057 1 97.75 312 ASP B CA 1
ATOM 5432 C C . ASP B 1 312 ? -11.039 36.219 1.029 1 97.75 312 ASP B C 1
ATOM 5434 O O . ASP B 1 312 ? -11.984 36.781 1.6 1 97.75 312 ASP B O 1
ATOM 5438 N N . TRP B 1 313 ? -10.734 34.969 1.15 1 98.06 313 TRP B N 1
ATOM 5439 C CA . TRP B 1 313 ? -11.5 34.188 2.102 1 98.06 313 TRP B CA 1
ATOM 5440 C C . TRP B 1 313 ? -11.391 34.75 3.51 1 98.06 313 TRP B C 1
ATOM 5442 O O . TRP B 1 313 ? -12.391 34.875 4.223 1 98.06 313 TRP B O 1
ATOM 5452 N N . LEU B 1 314 ? -10.156 35.094 3.92 1 98.19 314 LEU B N 1
ATOM 5453 C CA . LEU B 1 314 ? -9.93 35.656 5.258 1 98.19 314 LEU B CA 1
ATOM 5454 C C . LEU B 1 314 ? -10.648 36.969 5.441 1 98.19 314 LEU B C 1
ATOM 5456 O O . LEU B 1 314 ? -11.266 37.219 6.48 1 98.19 314 LEU B O 1
ATOM 5460 N N . ASN B 1 315 ? -10.586 37.781 4.441 1 98.06 315 ASN B N 1
ATOM 5461 C CA . ASN B 1 315 ? -11.289 39.062 4.484 1 98.06 315 ASN B CA 1
ATOM 5462 C C . ASN B 1 315 ? -12.797 38.875 4.652 1 98.06 315 ASN B C 1
ATOM 5464 O O . ASN B 1 315 ? -13.414 39.469 5.535 1 98.06 315 ASN B O 1
ATOM 5468 N N . ASP B 1 316 ? -13.328 38.031 3.818 1 98.25 316 ASP B N 1
ATOM 5469 C CA . ASP B 1 316 ? -14.766 37.75 3.863 1 98.25 316 ASP B CA 1
ATOM 5470 C C . ASP B 1 316 ? -15.172 37.188 5.223 1 98.25 316 ASP B C 1
ATOM 5472 O O . ASP B 1 316 ? -16.234 37.531 5.75 1 98.25 316 ASP B O 1
ATOM 5476 N N . THR B 1 317 ? -14.375 36.344 5.742 1 98.12 317 THR B N 1
ATOM 5477 C CA . THR B 1 317 ? -14.664 35.688 7.016 1 98.12 317 THR B CA 1
ATOM 5478 C C . THR B 1 317 ? -14.656 36.719 8.156 1 98.12 317 THR B C 1
ATOM 5480 O O . THR B 1 317 ? -15.562 36.719 8.992 1 98.12 317 THR B O 1
ATOM 5483 N N . THR B 1 318 ? -13.664 37.562 8.188 1 97.5 318 THR B N 1
ATOM 5484 C CA . THR B 1 318 ? -13.562 38.562 9.25 1 97.5 318 THR B CA 1
ATOM 5485 C C . THR B 1 318 ? -14.695 39.594 9.148 1 97.5 318 THR B C 1
ATOM 5487 O O . THR B 1 318 ? -15.156 40.125 10.164 1 97.5 318 THR B O 1
ATOM 5490 N N . ASP B 1 319 ? -15.141 39.844 7.957 1 97.5 319 ASP B N 1
ATOM 5491 C CA . ASP B 1 319 ? -16.266 40.75 7.754 1 97.5 319 ASP B CA 1
ATOM 5492 C C . ASP B 1 319 ? -17.562 40.156 8.25 1 97.5 319 ASP B C 1
ATOM 5494 O O . ASP B 1 319 ? -18.406 40.844 8.828 1 97.5 319 ASP B O 1
ATOM 5498 N N . ALA B 1 320 ? -17.719 38.938 8.047 1 97.88 320 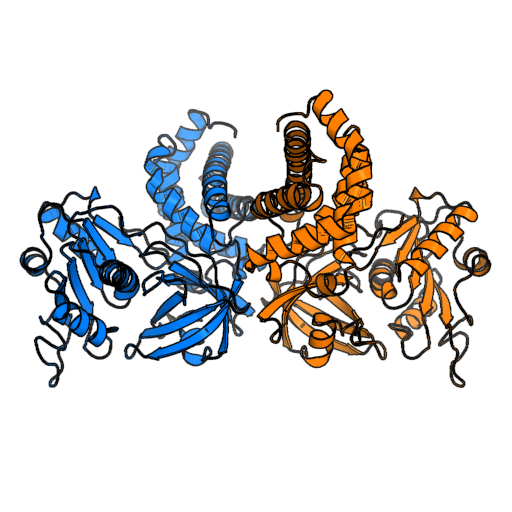ALA B N 1
ATOM 5499 C CA . ALA B 1 320 ? -18.984 38.25 8.312 1 97.88 320 ALA B CA 1
ATOM 5500 C C . ALA B 1 320 ? -19.047 37.781 9.758 1 97.88 320 ALA B C 1
ATOM 5502 O O . ALA B 1 320 ? -20.141 37.531 10.281 1 97.88 320 ALA B O 1
ATOM 5503 N N . HIS B 1 321 ? -17.938 37.688 10.406 1 98.06 321 HIS B N 1
ATOM 5504 C CA . HIS B 1 321 ? -17.891 37.094 11.742 1 98.06 321 HIS B CA 1
ATOM 5505 C C . HIS B 1 321 ? -17.125 38 12.703 1 98.06 321 HIS B C 1
ATOM 5507 O O . HIS B 1 321 ? -15.906 37.938 12.805 1 98.06 321 HIS B O 1
ATOM 5513 N N . PRO B 1 322 ? -17.812 38.688 13.555 1 97.31 322 PRO B N 1
ATOM 5514 C CA . PRO B 1 322 ? -17.172 39.656 14.43 1 97.31 322 PRO B CA 1
ATOM 5515 C C . PRO B 1 322 ? -16.234 39.031 15.453 1 97.31 322 PRO B C 1
ATOM 5517 O O . PRO B 1 322 ? -15.359 39.719 15.992 1 97.31 322 PRO B O 1
ATOM 5520 N N . ASN B 1 323 ? -16.484 37.75 15.688 1 97.56 323 ASN B N 1
ATOM 5521 C CA . ASN B 1 323 ? -15.641 37.094 16.656 1 97.56 323 ASN B CA 1
ATOM 5522 C C . ASN B 1 323 ? -14.312 36.656 16.031 1 97.56 323 ASN B C 1
ATOM 5524 O O . ASN B 1 323 ? -13.43 36.156 16.719 1 97.56 323 ASN B O 1
ATOM 5528 N N . VAL B 1 324 ? -14.148 36.812 14.734 1 98.31 324 VAL B N 1
ATOM 5529 C CA . VAL B 1 324 ? -12.906 36.5 14.039 1 98.31 324 VAL B CA 1
ATOM 5530 C C . VAL B 1 324 ? -12.18 37.781 13.656 1 98.31 324 VAL B C 1
ATOM 5532 O O . VAL B 1 324 ? -12.719 38.625 12.922 1 98.31 324 VAL B O 1
ATOM 5535 N N . LYS B 1 325 ? -10.992 37.906 14.18 1 98.06 325 LYS B N 1
ATOM 5536 C CA . LYS B 1 325 ? -10.148 39.031 13.844 1 98.06 325 LYS B CA 1
ATOM 5537 C C . LYS B 1 325 ? -8.852 38.594 13.164 1 98.06 325 LYS B C 1
ATOM 5539 O O . LYS B 1 325 ? -8.344 37.5 13.445 1 98.06 325 LYS B O 1
ATOM 5544 N N . ARG B 1 326 ? -8.32 39.406 12.305 1 98 326 ARG B N 1
ATOM 5545 C CA . ARG B 1 326 ? -7.09 39.062 11.609 1 98 326 ARG B CA 1
ATOM 5546 C C . ARG B 1 326 ? -6.031 40.125 11.773 1 98 326 ARG B C 1
ATOM 5548 O O . ARG B 1 326 ? -6.355 41.281 12.094 1 98 326 ARG B O 1
ATOM 5555 N N . ALA B 1 327 ? -4.84 39.812 11.688 1 98.62 327 ALA B N 1
ATOM 5556 C CA . ALA B 1 327 ? -3.674 40.656 11.5 1 98.62 327 ALA B CA 1
ATOM 5557 C C . ALA B 1 327 ? -2.723 40.062 10.461 1 98.62 327 ALA B C 1
ATOM 5559 O O . ALA B 1 327 ? -2.109 39.031 10.688 1 98.62 327 ALA B O 1
ATOM 5560 N N . VAL B 1 328 ? -2.578 40.781 9.336 1 98.75 328 VAL B N 1
ATOM 5561 C CA . VAL B 1 328 ? -1.785 40.25 8.219 1 98.75 328 VAL B CA 1
ATOM 5562 C C . VAL B 1 328 ? -0.526 41.125 8.047 1 98.75 328 VAL B C 1
ATOM 5564 O O . VAL B 1 328 ? -0.597 42.344 8.023 1 98.75 328 VAL B O 1
ATOM 5567 N N . PHE B 1 329 ? 0.577 40.438 7.914 1 98.69 329 PHE B N 1
ATOM 5568 C CA . PHE B 1 329 ? 1.882 41.062 7.812 1 98.69 329 PHE B CA 1
ATOM 5569 C C . PHE B 1 329 ? 2.547 40.75 6.48 1 98.69 329 PHE B C 1
ATOM 5571 O O . PHE B 1 329 ? 2.666 39.562 6.117 1 98.69 329 PHE B O 1
ATOM 5578 N N . TYR B 1 330 ? 2.996 41.781 5.73 1 98.25 330 TYR B N 1
ATOM 5579 C CA . TYR B 1 330 ? 3.807 41.625 4.531 1 98.25 330 TYR B CA 1
ATOM 5580 C C . TYR B 1 330 ? 5.23 42.125 4.762 1 98.25 330 TYR B C 1
ATOM 5582 O O . TYR B 1 330 ? 5.438 43.219 5.262 1 98.25 330 TYR B O 1
ATOM 5590 N N . GLU B 1 331 ? 6.188 41.281 4.406 1 97.44 331 GLU B N 1
ATOM 5591 C CA . GLU B 1 331 ? 7.57 41.75 4.465 1 97.44 331 GLU B CA 1
ATOM 5592 C C . GLU B 1 331 ? 7.812 42.875 3.479 1 97.44 331 GLU B C 1
ATOM 5594 O O . GLU B 1 331 ? 8.523 43.844 3.793 1 97.44 331 GLU B O 1
ATOM 5599 N N . VAL B 1 332 ? 7.281 42.719 2.266 1 97.31 332 VAL B N 1
ATOM 5600 C CA . VAL B 1 332 ? 7.391 43.719 1.224 1 97.31 332 VAL B CA 1
ATOM 5601 C C . VAL B 1 332 ? 6 44.188 0.791 1 97.31 332 VAL B C 1
ATOM 5603 O O . VAL B 1 332 ? 5.207 43.375 0.291 1 97.31 332 VAL B O 1
ATOM 5606 N N . VAL B 1 333 ? 5.738 45.438 0.934 1 97.06 333 VAL B N 1
ATOM 5607 C CA . VAL B 1 333 ? 4.457 46 0.522 1 97.06 333 VAL B CA 1
ATOM 5608 C C . VAL B 1 333 ? 4.613 46.688 -0.831 1 97.06 333 VAL B C 1
ATOM 5610 O O . VAL B 1 333 ? 5.469 47.562 -0.998 1 97.06 333 VAL B O 1
ATOM 5613 N N . GLY B 1 334 ? 3.85 46.25 -1.745 1 95.69 334 GLY B N 1
ATOM 5614 C CA . GLY B 1 334 ? 3.896 46.875 -3.066 1 95.69 334 GLY B CA 1
ATOM 5615 C C . GLY B 1 334 ? 3.148 48.188 -3.148 1 95.69 334 GLY B C 1
ATOM 5616 O O . GLY B 1 334 ? 2.35 48.5 -2.266 1 95.69 334 GLY B O 1
ATOM 5617 N N . PRO B 1 335 ? 3.338 48.844 -4.238 1 94.81 335 PRO B N 1
ATOM 5618 C CA . PRO B 1 335 ? 2.752 50.188 -4.383 1 94.81 335 PRO B CA 1
ATOM 5619 C C . PRO B 1 335 ? 1.227 50.156 -4.465 1 94.81 335 PRO B C 1
ATOM 5621 O O . PRO B 1 335 ? 0.565 51.125 -4.105 1 94.81 335 PRO B O 1
ATOM 5624 N N . ASN B 1 336 ? 0.656 49.062 -4.832 1 95.19 336 ASN B N 1
ATOM 5625 C CA . ASN B 1 336 ? -0.791 49 -5.008 1 95.19 336 ASN B CA 1
ATOM 5626 C C . ASN B 1 336 ? -1.45 48.219 -3.869 1 95.19 336 ASN B C 1
ATOM 5628 O O . ASN B 1 336 ? -2.66 47.969 -3.891 1 95.19 336 ASN B O 1
ATOM 5632 N N . ASP B 1 337 ? -0.631 47.75 -2.908 1 96.81 337 ASP B N 1
ATOM 5633 C CA . ASP B 1 337 ? -1.186 47 -1.785 1 96.81 337 ASP B CA 1
ATOM 5634 C C . ASP B 1 337 ? -1.976 47.906 -0.853 1 96.81 337 ASP B C 1
ATOM 5636 O O . ASP B 1 337 ? -1.53 49 -0.533 1 96.81 337 ASP B O 1
ATOM 5640 N N . ARG B 1 338 ? -3.223 47.562 -0.462 1 94.19 338 ARG B N 1
ATOM 5641 C CA . ARG B 1 338 ? -4.094 48.375 0.372 1 94.19 338 ARG B CA 1
ATOM 5642 C C . ARG B 1 338 ? -4.09 47.906 1.816 1 94.19 338 ARG B C 1
ATOM 5644 O O . ARG B 1 338 ? -4.379 46.719 2.084 1 94.19 338 ARG B O 1
ATOM 5651 N N . VAL B 1 339 ? -3.752 48.75 2.688 1 95 339 VAL B N 1
ATOM 5652 C CA . VAL B 1 339 ? -3.82 48.438 4.113 1 95 339 VAL B CA 1
ATOM 5653 C C . VAL B 1 339 ? -5.258 48.094 4.5 1 95 339 VAL B C 1
ATOM 5655 O O . VAL B 1 339 ? -6.199 48.781 4.074 1 95 339 VAL B O 1
ATOM 5658 N N . GLY B 1 340 ? -5.449 47.031 5.277 1 93.81 340 GLY B N 1
ATOM 5659 C CA . GLY B 1 340 ? -6.773 46.625 5.703 1 93.81 340 GLY B CA 1
ATOM 5660 C C . GLY B 1 340 ? -7.445 45.656 4.734 1 93.81 340 GLY B C 1
ATOM 5661 O O . GLY B 1 340 ? -8.438 45.031 5.074 1 93.81 340 GLY B O 1
ATOM 5662 N N . VAL B 1 341 ? -6.891 45.594 3.605 1 93.94 341 VAL B N 1
ATOM 5663 C CA . VAL B 1 341 ? -7.426 44.688 2.59 1 93.94 341 VAL B CA 1
ATOM 5664 C C . VAL B 1 341 ? -6.391 43.625 2.246 1 93.94 341 VAL B C 1
ATOM 5666 O O . VAL B 1 341 ? -6.609 42.438 2.488 1 93.94 341 VAL B O 1
ATOM 5669 N N . ASP B 1 342 ? -5.27 44.125 1.806 1 95.88 342 ASP B N 1
ATOM 5670 C CA . ASP B 1 342 ? -4.188 43.219 1.47 1 95.88 342 ASP B CA 1
ATOM 5671 C C . ASP B 1 342 ? -3.381 42.844 2.711 1 95.88 342 ASP B C 1
ATOM 5673 O O . ASP B 1 342 ? -3.092 41.656 2.939 1 95.88 342 ASP B O 1
ATOM 5677 N N . HIS B 1 343 ? -3.049 43.781 3.408 1 97.06 343 HIS B N 1
ATOM 5678 C CA . HIS B 1 343 ? -2.262 43.625 4.625 1 97.06 343 HIS B CA 1
ATOM 5679 C C . HIS B 1 343 ? -2.691 44.594 5.695 1 97.06 343 HIS B C 1
ATOM 5681 O O . HIS B 1 343 ? -3.467 45.531 5.422 1 97.06 343 HIS B O 1
ATOM 5687 N N . ASP B 1 344 ? -2.262 44.312 6.871 1 97.69 344 ASP B N 1
ATOM 5688 C CA . ASP B 1 344 ? -2.516 45.25 7.977 1 97.69 344 ASP B CA 1
ATOM 5689 C C . ASP B 1 344 ? -1.225 45.906 8.438 1 97.69 344 ASP B C 1
ATOM 5691 O O . ASP B 1 344 ? -1.246 47.031 8.93 1 97.69 344 ASP B O 1
ATOM 5695 N N . HIS B 1 345 ? -0.158 45.188 8.352 1 97.56 345 HIS B N 1
ATOM 5696 C CA . HIS B 1 345 ? 1.124 45.688 8.836 1 97.56 345 HIS B CA 1
ATOM 5697 C C . HIS B 1 345 ? 2.25 45.344 7.867 1 97.56 345 HIS B C 1
ATOM 5699 O O . HIS B 1 345 ? 2.189 44.344 7.16 1 97.56 345 HIS B O 1
ATOM 5705 N N . GLU B 1 346 ? 3.295 46.219 7.812 1 97.12 346 GLU B N 1
ATOM 5706 C CA . GLU B 1 346 ? 4.52 45.938 7.062 1 97.12 346 GLU B CA 1
ATOM 5707 C C . GLU B 1 346 ? 5.598 45.344 7.965 1 97.12 346 GLU B C 1
ATOM 5709 O O . GLU B 1 346 ? 5.816 45.844 9.078 1 97.12 346 GLU B O 1
ATOM 5714 N N . GLY B 1 347 ? 6.191 44.281 7.387 1 96.25 347 GLY B N 1
ATOM 5715 C CA . GLY B 1 347 ? 7.25 43.625 8.141 1 96.25 347 GLY B CA 1
ATOM 5716 C C . GLY B 1 347 ? 6.852 42.281 8.672 1 96.25 347 GLY B C 1
ATOM 5717 O O . GLY B 1 347 ? 5.852 41.688 8.227 1 96.25 347 GLY B O 1
ATOM 5718 N N . ARG B 1 348 ? 7.66 41.75 9.586 1 96.56 348 ARG B N 1
ATOM 5719 C CA . ARG B 1 348 ? 7.43 40.438 10.203 1 96.56 348 ARG B CA 1
ATOM 5720 C C . ARG B 1 348 ? 6.637 40.594 11.492 1 96.56 348 ARG B C 1
ATOM 5722 O O . ARG B 1 348 ? 6.477 41.688 12.023 1 96.56 348 ARG B O 1
ATOM 5729 N N . ILE B 1 349 ? 6.117 39.562 11.945 1 97.38 349 ILE B N 1
ATOM 5730 C CA . ILE B 1 349 ? 5.43 39.531 13.234 1 97.38 349 ILE B CA 1
ATOM 5731 C C . ILE B 1 349 ? 6.445 39.75 14.359 1 97.38 349 ILE B C 1
ATOM 5733 O O . ILE B 1 349 ? 7.355 38.938 14.531 1 97.38 349 ILE B O 1
ATOM 5737 N N . THR B 1 350 ? 6.312 40.75 15.125 1 95.94 350 THR B N 1
ATOM 5738 C CA . THR B 1 350 ? 7.191 41.062 16.25 1 95.94 350 THR B CA 1
ATOM 5739 C C . THR B 1 350 ? 6.531 40.656 17.562 1 95.94 350 THR B C 1
ATOM 5741 O O . THR B 1 350 ? 5.32 40.438 17.625 1 95.94 350 THR B O 1
ATOM 5744 N N . PRO B 1 351 ? 7.363 40.625 18.578 1 96 351 PRO B N 1
ATOM 5745 C CA . PRO B 1 351 ? 6.773 40.375 19.891 1 96 351 PRO B CA 1
ATOM 5746 C C . PRO B 1 351 ? 5.719 41.406 20.266 1 96 351 PRO B C 1
ATOM 5748 O O . PRO B 1 351 ? 4.695 41.062 20.859 1 96 351 PRO B O 1
ATOM 5751 N N . ALA B 1 352 ? 5.961 42.594 19.891 1 96.38 352 ALA B N 1
ATOM 5752 C CA . ALA B 1 352 ? 4.992 43.625 20.172 1 96.38 352 ALA B CA 1
ATOM 5753 C C . ALA B 1 352 ? 3.686 43.406 19.422 1 96.38 352 ALA B C 1
ATOM 5755 O O . ALA B 1 352 ? 2.602 43.625 19.953 1 96.38 352 ALA B O 1
ATOM 5756 N N . ALA B 1 353 ? 3.814 43.031 18.203 1 96.75 353 ALA B N 1
ATOM 5757 C CA . ALA B 1 353 ? 2.627 42.719 17.422 1 96.75 353 ALA B CA 1
ATOM 5758 C C . ALA B 1 353 ? 1.864 41.531 18.031 1 96.75 353 ALA B C 1
ATOM 5760 O O . ALA B 1 353 ? 0.631 41.531 18.031 1 96.75 353 ALA B O 1
ATOM 5761 N N . LEU B 1 354 ? 2.555 40.562 18.516 1 97.19 354 LEU B N 1
ATOM 5762 C CA . LEU B 1 354 ? 1.925 39.406 19.188 1 97.19 354 LEU B CA 1
ATOM 5763 C C . LEU B 1 354 ? 1.143 39.875 20.406 1 97.19 354 LEU B C 1
ATOM 5765 O O . LEU B 1 354 ? 0.01 39.438 20.625 1 97.19 354 LEU B O 1
ATOM 5769 N N . GLU B 1 355 ? 1.797 40.656 21.156 1 96.5 355 GLU B N 1
ATOM 5770 C CA . GLU B 1 355 ? 1.146 41.156 22.359 1 96.5 355 GLU B CA 1
ATOM 5771 C C . GLU B 1 355 ? -0.154 41.875 22.031 1 96.5 355 GLU B C 1
ATOM 5773 O O . GLU B 1 355 ? -1.163 41.719 22.719 1 96.5 355 GLU B O 1
ATOM 5778 N N . ARG B 1 356 ? -0.135 42.562 20.984 1 96.75 356 ARG B N 1
ATOM 5779 C CA . ARG B 1 356 ? -1.266 43.406 20.609 1 96.75 356 ARG B CA 1
ATOM 5780 C C . ARG B 1 356 ? -2.365 42.594 19.953 1 96.75 356 ARG B C 1
ATOM 5782 O O . ARG B 1 356 ? -3.551 42.812 20.188 1 96.75 356 ARG B O 1
ATOM 5789 N N . HIS B 1 357 ? -2 41.656 19.125 1 97.19 357 HIS B N 1
ATOM 5790 C CA . HIS B 1 357 ? -2.982 41.062 18.219 1 97.19 357 HIS B CA 1
ATOM 5791 C C . HIS B 1 357 ? -3.266 39.625 18.594 1 97.19 357 HIS B C 1
ATOM 5793 O O . HIS B 1 357 ? -4.281 39.062 18.172 1 97.19 357 HIS B O 1
ATOM 5799 N N . ALA B 1 358 ? -2.402 39 19.328 1 95.75 358 ALA B N 1
ATOM 5800 C CA . ALA B 1 358 ? -2.512 37.562 19.5 1 95.75 358 ALA B CA 1
ATOM 5801 C C . ALA B 1 358 ? -2.785 37.219 20.969 1 95.75 358 ALA B C 1
ATOM 5803 O O . ALA B 1 358 ? -3.389 36.188 21.266 1 95.75 358 ALA B O 1
ATOM 5804 N N . LEU B 1 359 ? -2.326 38 21.875 1 96.06 359 LEU B N 1
ATOM 5805 C CA . LEU B 1 359 ? -2.418 37.625 23.281 1 96.06 359 LEU B CA 1
ATOM 5806 C C . LEU B 1 359 ? -3.852 37.75 23.781 1 96.06 359 LEU B C 1
ATOM 5808 O O . LEU B 1 359 ? -4.387 38.875 23.906 1 96.06 359 LEU B O 1
ATOM 5812 N N . VAL B 1 360 ? -4.457 36.719 24.016 1 94.31 360 VAL B N 1
ATOM 5813 C CA . VAL B 1 360 ? -5.805 36.594 24.562 1 94.31 360 VAL B CA 1
ATOM 5814 C C . VAL B 1 360 ? -5.785 35.656 25.766 1 94.31 360 VAL B C 1
ATOM 5816 O O . VAL B 1 360 ? -5.148 34.594 25.734 1 94.31 360 VAL B O 1
ATOM 5819 N N . PRO B 1 361 ? -6.449 36.062 26.859 1 93.5 361 PRO B N 1
ATOM 5820 C CA . PRO B 1 361 ? -6.441 35.219 28.062 1 93.5 361 PRO B CA 1
ATOM 5821 C C . PRO B 1 361 ? -6.984 33.812 27.797 1 93.5 361 PRO B C 1
ATOM 5823 O O . PRO B 1 361 ? -7.988 33.656 27.109 1 93.5 361 PRO B O 1
ATOM 5826 N N . ASP B 1 362 ? -6.262 32.781 28.172 1 94.12 362 ASP B N 1
ATOM 5827 C CA . ASP B 1 362 ? -6.66 31.375 28.219 1 94.12 362 ASP B CA 1
ATOM 5828 C C . ASP B 1 362 ? -6.785 30.797 26.812 1 94.12 362 ASP B C 1
ATOM 5830 O O . ASP B 1 362 ? -7.465 29.797 26.594 1 94.12 362 ASP B O 1
ATOM 5834 N N . ALA B 1 363 ? -6.145 31.453 25.891 1 97.5 363 ALA B N 1
ATOM 5835 C CA . ALA B 1 363 ? -6.266 31.047 24.5 1 97.5 363 ALA B CA 1
ATOM 5836 C C . ALA B 1 363 ? -5.41 29.812 24.219 1 97.5 363 ALA B C 1
ATOM 5838 O O . ALA B 1 363 ? -4.445 29.531 24.938 1 97.5 363 ALA B O 1
ATOM 5839 N N . ASP B 1 364 ? -5.836 29.016 23.266 1 97.56 364 ASP B N 1
ATOM 5840 C CA . ASP B 1 364 ? -5.004 27.984 22.641 1 97.56 364 ASP B CA 1
ATOM 5841 C C . ASP B 1 364 ? -4.301 28.531 21.406 1 97.56 364 ASP B C 1
ATOM 5843 O O . ASP B 1 364 ? -4.934 29.172 20.547 1 97.56 364 ASP B O 1
ATOM 5847 N N . TYR B 1 365 ? -3.037 28.266 21.312 1 98.19 365 TYR B N 1
ATOM 5848 C CA . TYR B 1 365 ? -2.229 28.828 20.234 1 98.19 365 TYR B CA 1
ATOM 5849 C C . TYR B 1 365 ? -1.776 27.734 19.266 1 98.19 365 TYR B C 1
ATOM 5851 O O . TYR B 1 365 ? -1.296 26.688 19.703 1 98.19 365 TYR B O 1
ATOM 5859 N N . TYR B 1 366 ? -1.942 28 18.031 1 98.19 366 TYR B N 1
ATOM 5860 C CA . TYR B 1 366 ? -1.477 27.125 16.953 1 98.19 366 TYR B CA 1
ATOM 5861 C C . TYR B 1 366 ? -0.541 27.875 16.016 1 98.19 366 TYR B C 1
ATOM 5863 O O . TYR B 1 366 ? -0.892 28.922 15.484 1 98.19 366 TYR B O 1
ATOM 5871 N N . ILE B 1 367 ? 0.633 27.312 15.797 1 97.94 367 ILE B N 1
ATOM 5872 C CA . ILE B 1 367 ? 1.643 27.984 14.984 1 97.94 367 ILE B CA 1
ATOM 5873 C C . ILE B 1 367 ? 2.131 27.031 13.883 1 97.94 367 ILE B C 1
ATOM 5875 O O . ILE B 1 367 ? 2.439 25.875 14.148 1 97.94 367 ILE B O 1
ATOM 5879 N N . CYS B 1 368 ? 2.213 27.531 12.672 1 97.44 368 CYS B N 1
ATOM 5880 C CA . CYS B 1 368 ? 2.76 26.75 11.57 1 97.44 368 CYS B CA 1
ATOM 5881 C C . CYS B 1 368 ? 3.449 27.656 10.555 1 97.44 368 CYS B C 1
ATOM 5883 O O . CYS B 1 368 ? 2.932 28.719 10.203 1 97.44 368 CYS B O 1
ATOM 5885 N N . GLY B 1 369 ? 4.582 27.344 10.117 1 95.56 369 GLY B N 1
ATOM 5886 C CA . GLY B 1 369 ? 5.406 28.062 9.156 1 95.56 369 GLY B CA 1
ATOM 5887 C C . GLY B 1 369 ? 6.84 27.562 9.109 1 95.56 369 GLY B C 1
ATOM 5888 O O . GLY B 1 369 ? 7.129 26.453 9.578 1 95.56 369 GLY B O 1
ATOM 5889 N N . PRO B 1 370 ? 7.719 28.281 8.438 1 91.31 370 PRO B N 1
ATOM 5890 C CA . PRO B 1 370 ? 9.133 27.891 8.477 1 91.31 370 PRO B CA 1
ATOM 5891 C C . PRO B 1 370 ? 9.664 27.734 9.898 1 91.31 370 PRO B C 1
ATOM 5893 O O . PRO B 1 370 ? 9.18 28.391 10.82 1 91.31 370 PRO B O 1
ATOM 5896 N N . ILE B 1 371 ? 10.648 26.969 10.008 1 88.12 371 ILE B N 1
ATOM 5897 C CA . ILE B 1 371 ? 11.148 26.578 11.328 1 88.12 371 ILE B CA 1
ATOM 5898 C C . ILE B 1 371 ? 11.562 27.828 12.102 1 88.12 371 ILE B C 1
ATOM 5900 O O . ILE B 1 371 ? 11.203 27.984 13.273 1 88.12 371 ILE B O 1
ATOM 5904 N N . ALA B 1 372 ? 12.328 28.703 11.492 1 90.19 372 ALA B N 1
ATOM 5905 C CA . ALA B 1 372 ? 12.797 29.906 12.164 1 90.19 372 ALA B CA 1
ATOM 5906 C C . ALA B 1 372 ? 11.617 30.781 12.617 1 90.19 372 ALA B C 1
ATOM 5908 O O . ALA B 1 372 ? 11.648 31.359 13.703 1 90.19 372 ALA B O 1
ATOM 5909 N N . PHE B 1 373 ? 10.648 30.828 11.82 1 93.88 373 PHE B N 1
ATOM 5910 C CA . PHE B 1 373 ? 9.438 31.578 12.141 1 93.88 373 PHE B CA 1
ATOM 5911 C C . PHE B 1 373 ? 8.742 30.969 13.359 1 93.88 373 PHE B C 1
ATOM 5913 O O . PHE B 1 373 ? 8.398 31.688 14.297 1 93.88 373 PHE B O 1
ATOM 5920 N N . MET B 1 374 ? 8.531 29.688 13.367 1 94.75 374 MET B N 1
ATOM 5921 C CA . MET B 1 374 ? 7.809 29 14.445 1 94.75 374 MET B CA 1
ATOM 5922 C C . MET B 1 374 ? 8.539 29.156 15.773 1 94.75 374 MET B C 1
ATOM 5924 O O . MET B 1 374 ? 7.914 29.406 16.797 1 94.75 374 MET B O 1
ATOM 5928 N N . LYS B 1 375 ? 9.836 29 15.695 1 92.88 375 LYS B N 1
ATOM 5929 C CA . LYS B 1 375 ? 10.641 29.156 16.906 1 92.88 375 LYS B CA 1
ATOM 5930 C C . LYS B 1 375 ? 10.5 30.562 17.484 1 92.88 375 LYS B C 1
ATOM 5932 O O . LYS B 1 375 ? 10.305 30.734 18.688 1 92.88 375 LYS B O 1
ATOM 5937 N N . GLN B 1 376 ? 10.609 31.5 16.641 1 95.31 376 GLN B N 1
ATOM 5938 C CA . GLN B 1 376 ? 10.523 32.906 17.062 1 95.31 376 GLN B CA 1
ATOM 5939 C C . GLN B 1 376 ? 9.172 33.188 17.703 1 95.31 376 GLN B C 1
ATOM 5941 O O . GLN B 1 376 ? 9.109 33.812 18.766 1 95.31 376 GLN B O 1
ATOM 5946 N N . GLN B 1 377 ? 8.133 32.781 17.047 1 96.62 377 GLN B N 1
ATOM 5947 C CA . GLN B 1 377 ? 6.801 33.062 17.562 1 96.62 377 GLN B CA 1
ATOM 5948 C C . GLN B 1 377 ? 6.539 32.344 18.875 1 96.62 377 GLN B C 1
ATOM 5950 O O . GLN B 1 377 ? 5.973 32.906 19.812 1 96.62 377 GLN B O 1
ATOM 5955 N N . ARG B 1 378 ? 6.879 31.094 18.922 1 95.81 378 ARG B N 1
ATOM 5956 C CA . ARG B 1 378 ? 6.691 30.312 20.156 1 95.81 378 ARG B CA 1
ATOM 5957 C C . ARG B 1 378 ? 7.445 30.938 21.312 1 95.81 378 ARG B C 1
ATOM 5959 O O . ARG B 1 378 ? 6.879 31.125 22.406 1 95.81 378 ARG B O 1
ATOM 5966 N N . ASP B 1 379 ? 8.719 31.281 21.094 1 96.06 379 ASP B N 1
ATOM 5967 C CA . ASP B 1 379 ? 9.539 31.891 22.141 1 96.06 379 ASP B CA 1
ATOM 5968 C C . ASP B 1 379 ? 8.945 33.219 22.609 1 96.06 379 ASP B C 1
ATOM 5970 O O . ASP B 1 379 ? 8.945 33.531 23.797 1 96.06 379 ASP B O 1
ATOM 5974 N N . ALA B 1 380 ? 8.547 33.938 21.656 1 97.06 380 ALA B N 1
ATOM 5975 C CA . ALA B 1 380 ? 7.949 35.219 21.984 1 97.06 380 ALA B CA 1
ATOM 5976 C C . ALA B 1 380 ? 6.703 35.062 22.844 1 97.06 380 ALA B C 1
ATOM 5978 O O . ALA B 1 380 ? 6.504 35.812 23.812 1 97.06 380 ALA B O 1
ATOM 5979 N N . LEU B 1 381 ? 5.848 34.125 22.531 1 97.31 381 LEU B N 1
ATOM 5980 C CA . LEU B 1 381 ? 4.633 33.875 23.297 1 97.31 381 LEU B CA 1
ATOM 5981 C C . LEU B 1 381 ? 4.973 33.438 24.719 1 97.31 381 LEU B C 1
ATOM 5983 O O . LEU B 1 381 ? 4.359 33.906 25.672 1 97.31 381 LEU B O 1
ATOM 5987 N N . VAL B 1 382 ? 5.902 32.594 24.797 1 96.44 382 VAL B N 1
ATOM 5988 C CA . VAL B 1 382 ? 6.32 32.125 26.109 1 96.44 382 VAL B CA 1
ATOM 5989 C C . VAL B 1 382 ? 6.891 33.281 26.938 1 96.44 382 VAL B C 1
ATOM 5991 O O . VAL B 1 382 ? 6.598 33.406 28.125 1 96.44 382 VAL B O 1
ATOM 5994 N N . ALA B 1 383 ? 7.707 34.062 26.297 1 96.88 383 ALA B N 1
ATOM 5995 C CA . ALA B 1 383 ? 8.281 35.219 26.969 1 96.88 383 ALA B CA 1
ATOM 5996 C C . ALA B 1 383 ? 7.188 36.188 27.438 1 96.88 383 ALA B C 1
ATOM 5998 O O . ALA B 1 383 ? 7.355 36.875 28.438 1 96.88 383 ALA B O 1
ATOM 5999 N N . LEU B 1 384 ? 6.156 36.125 26.75 1 96.44 384 LEU B N 1
ATOM 6000 C CA . LEU B 1 384 ? 5.035 37 27.078 1 96.44 384 LEU B CA 1
ATOM 6001 C C . LEU B 1 384 ? 4.145 36.344 28.141 1 96.44 384 LEU B C 1
ATOM 6003 O O . LEU B 1 384 ? 3.107 36.906 28.516 1 96.44 384 LEU B O 1
ATOM 6007 N N . GLY B 1 385 ? 4.445 35.125 28.562 1 95.69 385 GLY B N 1
ATOM 6008 C CA . GLY B 1 385 ? 3.777 34.5 29.703 1 95.69 385 GLY B CA 1
ATOM 6009 C C . GLY B 1 385 ? 2.816 33.406 29.312 1 95.69 385 GLY B C 1
ATOM 6010 O O . GLY B 1 385 ? 2.111 32.844 30.156 1 95.69 385 GLY B O 1
ATOM 6011 N N . VAL B 1 386 ? 2.764 33.094 28.094 1 96.75 386 VAL B N 1
ATOM 6012 C CA . VAL B 1 386 ? 1.899 32 27.672 1 96.75 386 VAL B CA 1
ATOM 6013 C C . VAL B 1 386 ? 2.516 30.656 28.078 1 96.75 386 VAL B C 1
ATOM 6015 O O . VAL B 1 386 ? 3.707 30.422 27.875 1 96.75 386 VAL B O 1
ATOM 6018 N N . ALA B 1 387 ? 1.718 29.828 28.734 1 95.81 387 ALA B N 1
ATOM 6019 C CA . ALA B 1 387 ? 2.195 28.5 29.109 1 95.81 387 ALA B CA 1
ATOM 6020 C C . ALA B 1 387 ? 2.561 27.672 27.875 1 95.81 387 ALA B C 1
ATOM 6022 O O . ALA B 1 387 ? 1.787 27.594 26.922 1 95.81 387 ALA B O 1
ATOM 6023 N N . PRO B 1 388 ? 3.67 27.016 27.875 1 93.38 388 PRO B N 1
ATOM 6024 C CA . PRO B 1 388 ? 4.125 26.25 26.703 1 93.38 388 PRO B CA 1
ATOM 6025 C C . PRO B 1 388 ? 3.119 25.188 26.266 1 93.38 388 PRO B C 1
ATOM 6027 O O . PRO B 1 388 ? 3.01 24.906 25.078 1 93.38 388 PRO B O 1
ATOM 6030 N N . GLU B 1 389 ? 2.393 24.625 27.156 1 91.62 389 GLU B N 1
ATOM 6031 C CA . GLU B 1 389 ? 1.446 23.547 26.859 1 91.62 389 GLU B CA 1
ATOM 6032 C C . GLU B 1 389 ? 0.276 24.078 26.031 1 91.62 389 GLU B C 1
ATOM 6034 O O . GLU B 1 389 ? -0.47 23.297 25.438 1 91.62 389 GLU B O 1
ATOM 6039 N N . ARG B 1 390 ? 0.114 25.375 25.938 1 95.44 390 ARG B N 1
ATOM 6040 C CA . ARG B 1 390 ? -0.98 25.969 25.188 1 95.44 390 ARG B CA 1
ATOM 6041 C C . ARG B 1 390 ? -0.546 26.312 23.75 1 95.44 390 ARG B C 1
ATOM 6043 O O . ARG B 1 390 ? -1.364 26.719 22.938 1 95.44 390 ARG B O 1
ATOM 6050 N N . VAL B 1 391 ? 0.725 26.156 23.531 1 96.06 391 VAL B N 1
ATOM 6051 C CA . VAL B 1 391 ? 1.271 26.469 22.219 1 96.06 391 VAL B CA 1
ATOM 6052 C C . VAL B 1 391 ? 1.531 25.188 21.438 1 96.06 391 VAL B C 1
ATOM 6054 O O . VAL B 1 391 ? 2.404 24.391 21.812 1 96.06 391 VAL B O 1
ATOM 6057 N N . GLN B 1 392 ? 0.772 25 20.406 1 94.69 392 GLN B N 1
ATOM 6058 C CA . GLN B 1 392 ? 0.961 23.859 19.516 1 94.69 392 GLN B CA 1
ATOM 6059 C C . GLN B 1 392 ? 1.609 24.281 18.203 1 94.69 392 GLN B C 1
ATOM 6061 O O . GLN B 1 392 ? 1.297 25.344 17.656 1 94.69 392 GLN B O 1
ATOM 6066 N N . THR B 1 393 ? 2.502 23.406 17.719 1 92.5 393 THR B N 1
ATOM 6067 C CA . THR B 1 393 ? 3.213 23.719 16.484 1 92.5 393 THR B CA 1
ATOM 6068 C C . THR B 1 393 ? 3.191 22.516 15.531 1 92.5 393 THR B C 1
ATOM 6070 O O . THR B 1 393 ? 3.035 21.375 15.969 1 92.5 393 THR B O 1
ATOM 6073 N N . GLU B 1 394 ? 3.303 22.812 14.289 1 86.88 394 GLU B N 1
ATOM 6074 C CA . GLU B 1 394 ? 3.445 21.797 13.242 1 86.88 394 GLU B CA 1
ATOM 6075 C C . GLU B 1 394 ? 4.613 22.125 12.32 1 86.88 394 GLU B C 1
ATOM 6077 O O . GLU B 1 394 ? 4.621 23.172 11.664 1 86.88 394 GLU B O 1
ATOM 6082 N N . ILE B 1 395 ? 5.543 21.188 12.297 1 76.31 395 ILE B N 1
ATOM 6083 C CA . ILE B 1 395 ? 6.707 21.375 11.438 1 76.31 395 ILE B CA 1
ATOM 6084 C C . ILE B 1 395 ? 6.512 20.625 10.125 1 76.31 395 ILE B C 1
ATOM 6086 O O . ILE B 1 395 ? 6.152 19.438 10.125 1 76.31 395 ILE B O 1
ATOM 6090 N N . PHE B 1 396 ? 6.66 21.453 9.07 1 72.38 396 PHE B N 1
ATOM 6091 C CA . PHE B 1 396 ? 6.68 20.812 7.766 1 72.38 396 PHE B CA 1
ATOM 6092 C C . PHE B 1 396 ? 8.07 20.281 7.445 1 72.38 396 PHE B C 1
ATOM 6094 O O . PHE B 1 396 ? 9.062 21 7.602 1 72.38 396 PHE B O 1
ATOM 6101 N N . GLY B 1 397 ? 8.188 19.047 7.062 1 62.12 397 GLY B N 1
ATOM 6102 C CA . GLY B 1 397 ? 9.477 18.469 6.73 1 62.12 397 GLY B CA 1
ATOM 6103 C C . GLY B 1 397 ? 10.102 17.688 7.875 1 62.12 397 GLY B C 1
ATOM 6104 O O . GLY B 1 397 ? 9.391 17.234 8.773 1 62.12 397 GLY B O 1
ATOM 6105 N N . SER B 1 398 ? 11.383 17.312 7.828 1 55.28 398 SER B N 1
ATOM 6106 C CA . SER B 1 398 ? 12.086 16.422 8.742 1 55.28 398 SER B CA 1
ATOM 6107 C C . SER B 1 398 ? 12.633 17.172 9.945 1 55.28 398 SER B C 1
ATOM 6109 O O . SER B 1 398 ? 13.141 16.562 10.891 1 55.28 398 SER B O 1
ATOM 6111 N N . GLY B 1 399 ? 12.039 18.422 10.211 1 53.81 399 GLY B N 1
ATOM 6112 C CA . GLY B 1 399 ? 12.656 19.188 11.266 1 53.81 399 GLY B CA 1
ATOM 6113 C C . GLY B 1 399 ? 11.922 19.109 12.594 1 53.81 399 GLY B C 1
ATOM 6114 O O . GLY B 1 399 ? 10.898 18.422 12.695 1 53.81 399 GLY B O 1
ATOM 6115 N N . ALA B 1 400 ? 12.695 19.203 13.828 1 55.12 400 ALA B N 1
ATOM 6116 C CA . ALA B 1 400 ? 12.102 19.328 15.156 1 55.12 400 ALA B CA 1
ATOM 6117 C C . ALA B 1 400 ? 12.359 20.703 15.758 1 55.12 400 ALA B C 1
ATOM 6119 O O . ALA B 1 400 ? 13.406 21.297 15.516 1 55.12 400 ALA B O 1
ATOM 6120 N N . LEU B 1 401 ? 11.297 21.266 16.312 1 45.5 401 LEU B N 1
ATOM 6121 C CA . LEU B 1 401 ? 11.453 22.516 17.047 1 45.5 401 LEU B CA 1
ATOM 6122 C C . LEU B 1 401 ? 12.094 22.281 18.406 1 45.5 401 LEU B C 1
ATOM 6124 O O . LEU B 1 401 ? 11.602 21.469 19.203 1 45.5 401 LEU B O 1
ATOM 6128 N N . GLU B 1 402 ? 13.453 22.484 18.547 1 50.41 402 GLU B N 1
ATOM 6129 C CA . GLU B 1 402 ? 14.141 22.375 19.828 1 50.41 402 GLU B CA 1
ATOM 6130 C C . GLU B 1 402 ? 13.734 23.516 20.766 1 50.41 402 GLU B C 1
ATOM 6132 O O . GLU B 1 402 ? 13.508 24.641 20.328 1 50.41 402 GLU B O 1
#

Solvent-accessible surface area (backbone atoms only — not comparable to full-atom values): 41847 Å² total; per-residue (Å²): 126,86,75,78,48,73,65,37,51,50,42,37,46,69,44,30,61,60,48,51,74,43,15,54,61,32,30,48,48,17,51,53,52,38,43,70,76,38,55,76,51,50,40,57,44,63,63,67,41,60,74,62,54,59,41,24,44,35,56,30,48,50,52,34,52,44,37,73,30,66,93,42,58,76,79,38,48,67,58,49,51,53,51,23,28,54,36,49,40,55,55,63,54,74,63,50,48,62,56,53,49,52,30,44,55,49,22,47,42,70,71,53,38,84,77,54,47,71,67,47,48,50,28,43,51,53,52,48,50,51,51,46,52,52,42,46,51,54,29,49,52,50,44,56,71,34,91,47,69,52,71,44,58,23,23,25,74,42,72,45,78,44,32,80,42,30,37,31,39,29,30,26,40,35,61,68,55,71,23,68,74,63,60,33,31,18,23,27,18,42,43,45,76,37,76,94,64,25,32,38,39,58,45,78,40,38,28,36,40,42,62,74,33,66,40,49,33,32,59,46,55,53,40,68,50,81,41,94,76,40,60,45,39,62,62,40,43,42,45,70,75,69,51,48,69,70,34,75,43,32,30,30,37,71,31,58,83,46,54,61,71,80,83,60,76,52,28,38,28,35,39,21,30,53,78,26,42,29,28,46,38,2,36,50,41,37,39,59,75,68,64,57,81,43,43,33,29,40,36,39,34,34,62,30,75,62,56,42,57,55,49,65,58,53,52,52,46,37,72,74,30,85,48,35,44,73,47,32,23,19,56,45,79,54,94,82,60,42,76,79,71,70,27,64,43,82,29,75,87,42,64,69,51,37,56,71,66,54,66,52,88,77,38,40,36,40,36,22,24,53,68,72,55,39,52,51,52,53,51,41,42,40,74,71,65,47,60,69,89,38,55,43,68,48,68,77,73,68,64,76,91,125,126,85,74,78,48,73,66,37,49,50,43,37,47,68,45,29,61,60,48,52,74,42,15,54,62,34,30,49,47,17,51,54,50,39,43,68,77,38,55,76,51,50,40,56,45,63,63,67,41,59,74,62,53,59,40,25,43,35,56,32,48,52,53,35,52,44,36,73,30,66,91,42,60,74,78,40,48,68,57,50,51,53,49,23,30,52,35,49,41,56,53,63,52,72,65,51,48,62,57,52,49,53,31,45,55,49,23,48,41,70,69,54,39,84,77,54,47,70,66,50,49,49,27,44,51,52,51,49,49,52,52,47,49,54,44,45,52,51,29,51,53,50,43,56,71,33,92,48,70,51,71,44,59,22,22,25,74,41,71,44,78,44,31,80,41,30,37,33,40,30,29,26,39,36,61,68,56,69,22,67,74,63,59,33,32,17,24,28,19,42,44,45,76,38,75,93,66,26,31,39,41,56,45,78,40,38,28,36,42,41,63,74,35,66,38,49,32,32,58,47,55,51,42,68,50,81,41,92,78,41,61,45,39,64,62,40,42,43,45,70,76,68,52,47,68,69,35,74,43,32,29,28,39,71,30,59,83,46,54,62,68,81,82,59,73,52,29,40,28,35,38,21,30,54,77,26,40,30,26,46,38,2,36,52,40,36,40,59,74,68,64,55,81,44,44,33,29,40,36,39,33,33,62,28,74,63,57,43,57,56,50,65,59,52,53,53,47,38,72,75,30,86,47,34,45,75,46,31,23,18,57,44,80,55,94,83,61,42,76,78,69,71,28,64,42,82,28,76,86,42,63,67,51,38,57,71,66,54,66,52,88,76,37,40,35,40,36,22,25,54,67,72,56,40,52,51,52,52,52,41,42,39,74,71,64,45,61,66,91,38,55,43,66,49,68,76,74,69,64,77,92,126

Nearest PDB structures (foldseek):
  1cqx-assembly1_A  TM=8.035E-01  e=1.878E-45  Cupriavidus necator
  1gvh-assembly1_A  TM=9.243E-01  e=1.501E-41  Escherichia coli
  4g1b-assembly2_B  TM=9.132E-01  e=2.134E-37  Saccharomyces cerevisiae YJM789
  4eh1-assembly1_A  TM=9.211E-01  e=1.836E-23  Vibrio cholerae O1 biovar El Tor str. N16961
  7qu3-assembly1_A  TM=8.525E-01  e=6.960E-18  Pseudomonas aeruginosa

pLDDT: mean 90.82, std 11.21, range [45.38, 98.88]

Foldseek 3Di:
DDDFDPVLLVLLLVCLVVLLVCQLVLLLQLVVQLCVVPVQCPQQDPVLCSLLSNQSNLVSVVSSVCSNCVVPCVVCVVVLQFVLLVCQLSLNALVVLVSSLVSSLVSCCVVVPPVADPSNSVSSSVSSVVSSVSSNVSNVVVCVPFPHGDKAKWFFADWADQFPFKIKTWTHGPVPFWDDADFQLWWKWWWDQQVVVRHIDIFIFHFAAERPRHTTMGMAGWQPAPDPSNHTDRVSVCCVPPHDGGDMIIMGTTGDDQGDPPPDQEAAEEEEEQSQCRSVNHVLNNCVVVVRLHQYEAEYEYAELRRDGCLVVLLVSVVVHVSYDYAYEHCDYDPPQDDPRRGPYYRDCDLVNCVVGPDDPPYAYEYEYALVNLLRVLVSCVVVPDDSVSYHYDYGDSDDND/DDDQDPVLLVLLLVCLVVLLVCQLVLLLQLVVQLCVVPVQCPQQDDVLCSLLSNQSNLVSVVLSVCSNCVVPCVVCVVVLQFVLLVCQLSLNALVVLVSSLVSSLVSCCVVVPPVADPSSSVSSSVSSVVSSVSSNVSNVVVCVPFPHGDKAKWFFADWADQFPFKIKTWTAGPVPFWDDADFQLWWKWWWDQQVVVRHIDIFIFHFAAERPRHTTMGMAGWQPAPDPSNHTDRVSVCCVPPHDGGDMIIMGTTGDDQGDPPPDQEAAEEEEEQSQCRSVNHVLNNCVVVVRLHQYEAEYEYAELRRDGCLVVLLVSVVVHVSYDYAYEHCDYDPPQDDPRRGPYYRDCDLVNCVVGPDDPPYAYEYEYAQVNLLRVLVSCVVVPDDSVSYHYDYGDSDDND

Radius of gyration: 30.3 Å; Cα contacts (8 Å, |Δi|>4): 1479; chains: 2; bounding box: 70×95×76 Å

Organism: Burk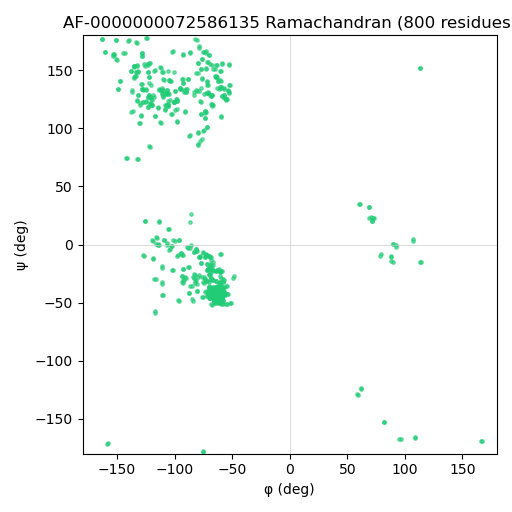holderia pseudomallei (strain K96243) (NCBI:txid272560)

InterPro domains:
  IPR000971 Globin [PF00042] (29-133)
  IPR000971 Globin [PS01033] (3-140)
  IPR001433 Oxidoreductase FAD/NAD(P)-binding [PF00175] (270-378)
  IPR009050 Globin-like superfamily [SSF46458] (4-152)
  IPR012292 Globin/Protoglobin [G3DSA:1.10.490.10] (3-147)
  IPR017927 FAD-binding domain, ferredoxin reductase-type [PS51384] (149-261)
  IPR017938 Riboflavin synthase-like beta-barrel [SSF63380] (148-260)
  IPR039261 Ferredoxin-NADP reductase (FNR), nucleotide-binding domain [G3DSA:3.40.50.80] (259-400)
  IPR039261 Ferredoxin-NADP reductase (FNR), nucleotide-binding domain [SSF52343] (262-397)